Protein AF-0000000070951360 (afdb_homodimer)

Sequence (1016 aa):
MHAGASRQQRGGRSAARFPEEEKDAAFWRAGAQQRLRDARQRQPNTRRAKNLIMFLGDGMSIPTLAAARTYQGQLQGQPGEESQLFFETFPYAGLSKTYCVDAQVADSACSATAYLCGVKGNIATIGVTASVVESDCKASQDKSTHVTSMMHWAQEVGKATGIVTTTRVTHASPAGAYAHTADRDWESDRDVIKDKLNPNDCPDIAQQLITGETGKNFKVILGGGRREFIPEDDEDEEGVLGKRKDGRNLIEEWQKDKQARGAQHRYVWDLDGLRCVDFKDNEYLLGLFESSHMMYHLDALQAPYNETEPTLTDMVRAAITTLQRHSEGFVLFVEGGRIDQGHHETWAHKALDETVQLAEAVRAAADLTDEQDTLIVVTADHAHTMSINGYPDRGNDIFGIAGLADDGFPYSTLSYANGPGYRPEEDGHRHDLGEDNMADKDFEYPALAPRGSETHGGDDVAVLSRGPWAHLLTGVFEQNYIAHVMAYAACIGSGATACEDAGAARRHMHAGASRQQRGGRSAARFPEEEKDAAFWRAGAQQRLRDARQRQPNTRRAKNLIMFLGDGMSIPTLAAARTYQGQLQGQPGEESQLFFETFPYAGLSKTYCVDAQVADSACSATAYLCGVKGNIATIGVTASVVESDCKASQDKSTHVTSMMHWAQEVGKATGIVTTTRVTHASPAGAYAHTADRDWESDRDVIKDKLNPNDCPDIAQQLITGETGKNFKVILGGGRREFIPEDDEDEEGVLGKRKDGRNLIEEWQKDKQARGAQHRYVWDLDGLRCVDFKDNEYLLGLFESSHMMYHLDALQAPYNETEPTLTDMVRAAITTLQRHSEGFVLFVEGGRIDQGHHETWAHKALDETVQLAEAVRAAADLTDEQDTLIVVTADHAHTMSINGYPDRGNDIFGIAGLADDGFPYSTLSYANGPGYRPEEDGHRHDLGEDNMADKDFEYPALAPRGSETHGGDDVAVLSRGPWAHLLTGVFEQNYIAHVMAYAACIGSGATACEDAGAARRH

Solvent-accessible surface area (backbone atoms only — not comparable to full-atom values): 48026 Å² total; per-residue (Å²): 130,77,69,67,72,69,72,63,76,70,58,86,70,63,80,64,78,58,68,72,63,58,31,40,53,65,51,41,39,49,54,35,51,50,51,50,53,55,50,72,67,58,70,86,40,82,44,64,14,46,25,41,37,40,36,32,37,27,36,41,14,50,38,47,52,41,51,20,20,21,46,54,22,38,77,71,75,43,49,8,80,84,40,71,44,57,62,46,70,26,65,21,14,20,36,29,44,32,53,26,62,56,17,45,22,32,43,52,14,10,26,19,12,7,43,32,35,24,26,52,7,20,51,41,19,20,14,37,25,37,73,35,50,65,71,33,42,71,52,38,64,37,69,89,34,53,47,62,14,56,50,41,32,32,44,76,73,61,23,37,28,33,42,37,34,37,28,27,56,39,34,35,52,58,27,12,47,50,34,55,34,17,39,46,71,26,27,22,47,39,44,26,41,73,69,75,42,58,43,91,75,35,69,22,37,38,58,27,41,49,69,27,85,46,24,53,63,43,28,27,40,37,22,11,27,45,21,44,34,25,19,47,89,40,61,48,101,83,70,48,55,19,50,17,73,82,67,52,46,47,63,60,49,43,52,50,53,35,52,74,68,70,43,46,62,47,79,31,48,35,30,62,51,55,70,65,55,56,54,90,67,34,61,29,40,44,32,40,49,23,59,42,52,39,72,54,66,76,55,36,72,68,35,94,60,44,74,35,60,64,51,68,40,54,50,48,53,52,43,52,57,38,34,64,72,38,89,66,19,26,41,36,44,36,33,35,37,49,20,30,55,18,47,22,47,24,14,55,56,43,17,32,51,36,46,49,45,42,27,50,26,51,47,51,51,57,71,75,48,55,56,70,33,26,24,39,38,40,32,34,46,26,12,40,33,56,31,34,38,38,66,29,47,32,46,51,59,70,72,33,71,22,47,66,32,75,84,68,42,52,41,53,18,44,36,31,61,35,4,54,14,36,62,75,65,54,98,89,31,72,61,60,55,88,77,52,66,63,82,43,60,79,34,47,39,46,18,58,36,44,24,92,52,23,51,33,9,44,23,48,18,50,33,28,19,38,29,15,47,24,77,64,48,36,12,54,43,60,36,22,34,54,24,50,53,55,26,16,24,49,53,31,63,90,64,72,31,50,61,57,56,54,50,51,52,70,70,98,130,77,69,67,72,68,72,63,75,70,58,86,68,62,79,65,78,57,66,73,63,56,32,38,53,64,50,41,39,49,54,35,52,49,52,50,52,54,50,73,67,58,69,85,39,81,44,63,14,45,25,41,38,40,38,31,36,28,36,40,14,52,36,48,52,41,51,21,20,20,46,55,21,39,76,70,75,44,50,9,80,85,42,70,45,58,61,47,69,26,66,21,14,20,38,28,43,33,52,25,64,56,16,45,25,30,44,51,16,10,26,19,12,7,43,33,35,24,25,51,7,20,50,40,19,20,14,37,24,37,74,36,48,66,73,33,42,71,53,40,63,37,70,89,37,53,45,64,15,55,51,40,32,33,47,76,72,62,23,37,27,32,42,37,34,38,27,28,56,39,35,37,52,59,27,11,48,49,32,53,33,15,38,46,73,26,27,22,45,42,43,26,42,73,70,76,41,58,41,90,75,36,71,21,37,36,57,26,42,49,70,27,87,46,24,53,62,44,29,27,42,36,21,10,26,44,22,45,33,24,19,47,88,40,61,48,101,84,69,47,56,19,50,18,74,82,68,52,44,47,65,59,50,42,50,49,52,35,53,74,67,71,43,46,62,48,80,31,50,35,28,63,50,55,69,64,55,57,54,90,66,33,61,29,40,44,32,40,48,25,60,41,53,40,72,54,66,77,55,34,72,67,35,92,61,44,74,35,58,63,52,68,40,53,50,47,53,55,43,51,57,38,36,65,73,38,89,68,18,26,42,36,43,35,34,36,37,49,22,30,56,18,46,23,48,24,13,56,57,44,17,33,51,36,47,48,46,43,26,52,24,50,46,52,52,57,71,74,48,55,58,70,34,28,23,41,38,40,31,33,45,27,12,40,32,57,31,33,40,37,67,30,45,31,46,52,60,68,73,34,70,22,48,66,35,74,83,68,41,53,43,53,16,42,35,31,61,34,4,52,14,37,62,72,65,55,96,89,32,74,62,58,56,86,76,52,67,63,83,44,60,79,36,47,40,46,19,59,36,43,24,91,52,23,50,33,7,44,24,47,19,52,33,28,20,37,29,15,48,22,78,64,50,36,11,56,44,58,37,22,35,54,24,50,53,54,27,16,24,48,53,29,64,89,65,73,31,52,62,57,54,52,52,50,53,70,71,96

Nearest PDB structures (foldseek):
  1k7h-assembly1_B  TM=9.838E-01  e=6.215E-71  Pandalus borealis
  1shq-assembly1_A  TM=9.837E-01  e=3.343E-70  Pandalus borealis
  3mk0-assembly1_A  TM=9.545E-01  e=2.840E-62  Homo sapiens
  4kjg-assembly1_B  TM=9.455E-01  e=1.621E-62  Rattus norvegicus
  4kjd-assembly1_B  TM=9.256E-01  e=2.442E-50  Rattus norvegicus

InterPro domains:
  IPR001952 Alkaline phosphatase [PF00245] (49-492)
  IPR001952 Alkaline phosphatase [PR00113] (49-69)
  IPR001952 Alkaline phosphatase [PR00113] (105-120)
  IPR001952 Alkaline phosphatase [PR00113] (154-174)
  IPR001952 Alkaline phosphatase [PR00113] (217-227)
  IPR001952 Alkaline phosphatase [PR00113] (311-340)
  IPR001952 Alkaline phosphatase [PTHR11596] (19-500)
  IPR001952 Alkaline phosphatase [SM00098] (50-493)
  IPR001952 Alkaline phosphatase [cd16012] (50-491)
  IPR017850 Alkaline-phosphatase-like, core domain superfamily [G3DSA:3.40.720.10] (22-500)
  IPR017850 Alkaline-phosphatase-like, core domain superfamily [SSF53649] (20-496)
  IPR018299 Alkaline phosphatase, active site [PS00123] (105-113)

Organism: NCBI:txid2509291

Secondary structure (DSSP, 8-state):
-----------S-------GGGGSHHHHHHHHHHHHHHHHH-----S--SEEEEEEETT--HHHHHHHHHHHHHHTTS-STT---GGGGSSEEEEEE---SSBSS--HHHHHHHHHHSS---TT-BSB-TTSPTT-HHHHH-GGGB---HHHHHHHTT-EEEEEEEEETTSHHHHTTT--BS-TT-SSHHHHHHTT--TTTS--HHHHHHHSTTGGG-SEEEEE-GGGTSBTT-B-TTS-B--BSS---HHHHHHHHHHHTT--EEEE-SHHHHHT--TTT-SEEEEE-SSSSPPPHHHHTTSTTTTSS--HHHHHHHHHHHHTT-TT-EEEEEEETHHHHHHHTT-HHHHHHHHHHHHHHHHHHHHHS-TTTEEEEEE-SSEE--EEBS-PBTT--TTSEEEE-TTS-EEESEEEEEETTB---BTTB---GGGS-TT-TT----EEEE-SSPPEE-S-EEEEEESTTGGGS-EEEETTHHHHHHHHHHT-SSS--HHHHHHHHHH-/-----------S-------GGGGSHHHHHHHHHHHHHHHHH-----S--SEEEEEEETT--HHHHHHHHHHHHHHTTS-STT---GGGGSSEEEEEE---SSBSS--HHHHHHHHHHSS---TT-BSB-TTSPTT-HHHHH-GGGB---HHHHHHHTT-EEEEEEEEETTSHHHHTTT--BS-TT-SSHHHHHHTT--TTTS--HHHHHHHSTTGGG-SEEEEE-GGGTSBTT-B-TTS-B--BSS---HHHHHHHHHHHTT--EEEE-SHHHHHT--TTT-SEEEEE-SSSSPPPHHHHTTSTTTTSS--HHHHHHHHHHHHTT-TT-EEEEEEETHHHHHHHTT-HHHHHHHHHHHHHHHHHHHHHS-TTTEEEEEE-SSEE--EEBS-PBTT--TTSEEEE-TTS-EEESEEEEEETTB---BTTB---GGGS-TT-TT----EEEE-SSPPEE-S-EEEEEESTTGGGS-EEEETTHHHHHHHHHHT-SSS--HHHHHHHHHH-

Radius of gyration: 28.76 Å; Cα contacts (8 Å, |Δi|>4): 2759; chains: 2; bounding box: 80×90×66 Å

Structure (mmCIF, N/CA/C/O backbone):
data_AF-0000000070951360-model_v1
#
loop_
_entity.id
_entity.type
_entity.pdbx_description
1 polymer 'Alkaline phosphatase'
#
loop_
_atom_site.group_PDB
_atom_site.id
_atom_site.type_symbol
_atom_site.label_atom_id
_atom_site.label_alt_id
_atom_site.label_comp_id
_atom_site.label_asym_id
_atom_site.label_entity_id
_atom_site.label_seq_id
_atom_site.pdbx_PDB_ins_code
_atom_site.Cartn_x
_atom_site.Cartn_y
_atom_site.Cartn_z
_atom_site.occupancy
_atom_site.B_iso_or_equiv
_atom_site.auth_seq_id
_atom_site.auth_comp_id
_atom_site.auth_asym_id
_atom_site.auth_atom_id
_atom_site.pdbx_PDB_model_num
ATOM 1 N N . MET A 1 1 ? 18.453 -20.281 -14.93 1 20.91 1 MET A N 1
ATOM 2 C CA . MET A 1 1 ? 19.266 -20.625 -13.758 1 20.91 1 MET A CA 1
ATOM 3 C C . MET A 1 1 ? 18.703 -19.953 -12.508 1 20.91 1 MET A C 1
ATOM 5 O O . MET A 1 1 ? 18.766 -18.734 -12.359 1 20.91 1 MET A O 1
ATOM 9 N N . HIS A 1 2 ? 17.703 -20.422 -12.117 1 26.31 2 HIS A N 1
ATOM 10 C CA . HIS A 1 2 ? 17.109 -20.016 -10.844 1 26.31 2 HIS A CA 1
ATOM 11 C C . HIS A 1 2 ? 18.125 -20.109 -9.711 1 26.31 2 HIS A C 1
ATOM 13 O O . HIS A 1 2 ? 18.688 -21.172 -9.453 1 26.31 2 HIS A O 1
ATOM 19 N N . ALA A 1 3 ? 18.953 -19.047 -9.648 1 26.72 3 ALA A N 1
ATOM 20 C CA . ALA A 1 3 ? 19.844 -19.016 -8.5 1 26.72 3 ALA A CA 1
ATOM 21 C C . ALA A 1 3 ? 19.203 -19.656 -7.277 1 26.72 3 ALA A C 1
ATOM 23 O O . ALA A 1 3 ? 18.016 -19.422 -7.004 1 26.72 3 ALA A O 1
ATOM 24 N N . GLY A 1 4 ? 19.5 -20.859 -7.004 1 26.44 4 GLY A N 1
ATOM 25 C CA . GLY A 1 4 ? 19.328 -21.234 -5.609 1 26.44 4 GLY A CA 1
ATOM 26 C C . GLY A 1 4 ? 19.422 -20.047 -4.66 1 26.44 4 GLY A C 1
ATOM 27 O O . GLY A 1 4 ? 20.375 -19.266 -4.727 1 26.44 4 GLY A O 1
ATOM 28 N N . ALA A 1 5 ? 18.328 -19.453 -4.418 1 33.25 5 ALA A N 1
ATOM 29 C CA . ALA A 1 5 ? 18.438 -18.578 -3.248 1 33.25 5 ALA A CA 1
ATOM 30 C C . ALA A 1 5 ? 19.516 -19.094 -2.291 1 33.25 5 ALA A C 1
ATOM 32 O O . ALA A 1 5 ? 19.375 -20.188 -1.715 1 33.25 5 ALA A O 1
ATOM 33 N N . SER A 1 6 ? 20.891 -19.031 -2.668 1 29.11 6 SER A N 1
ATOM 34 C CA . SER A 1 6 ? 21.844 -19.266 -1.585 1 29.11 6 SER A CA 1
ATOM 35 C C . SER A 1 6 ? 21.219 -18.984 -0.225 1 29.11 6 SER A C 1
ATOM 37 O O . SER A 1 6 ? 20.641 -17.922 -0.008 1 29.11 6 SER A O 1
ATOM 39 N N . ARG A 1 7 ? 20.641 -20.062 0.331 1 35.19 7 ARG A N 1
ATOM 40 C CA . ARG A 1 7 ? 20.391 -19.953 1.764 1 35.19 7 ARG A CA 1
ATOM 41 C C . ARG A 1 7 ? 21.438 -19.062 2.434 1 35.19 7 ARG A C 1
ATOM 43 O O . ARG A 1 7 ? 22.594 -19.453 2.574 1 35.19 7 ARG A O 1
ATOM 50 N N . GLN A 1 8 ? 21.547 -17.766 2.076 1 35.72 8 GLN A N 1
ATOM 51 C CA . GLN A 1 8 ? 22.328 -16.984 3.029 1 35.72 8 GLN A CA 1
ATOM 52 C C . GLN A 1 8 ? 22.391 -17.672 4.387 1 35.72 8 GLN A C 1
ATOM 54 O O . GLN A 1 8 ? 21.406 -18.25 4.84 1 35.72 8 GLN A O 1
ATOM 59 N N . GLN A 1 9 ? 23.516 -18.172 4.707 1 30.98 9 GLN A N 1
ATOM 60 C CA . GLN A 1 9 ? 23.797 -18.672 6.051 1 30.98 9 GLN A CA 1
ATOM 61 C C . GLN A 1 9 ? 23 -17.891 7.098 1 30.98 9 GLN A C 1
ATOM 63 O O . GLN A 1 9 ? 23.281 -16.719 7.348 1 30.98 9 GLN A O 1
ATOM 68 N N . ARG A 1 10 ? 21.672 -18.188 7.031 1 37.53 10 ARG A N 1
ATOM 69 C CA . ARG A 1 10 ? 21.031 -17.672 8.242 1 37.53 10 ARG A CA 1
ATOM 70 C C . ARG A 1 10 ? 21.906 -17.922 9.469 1 37.53 10 ARG A C 1
ATOM 72 O O . ARG A 1 10 ? 22.375 -19.047 9.68 1 37.53 10 ARG A O 1
ATOM 79 N N . GLY A 1 11 ? 22.922 -16.969 9.844 1 32.97 11 GLY A N 1
ATOM 80 C CA . GLY A 1 11 ? 23.594 -17.172 11.117 1 32.97 11 GLY A CA 1
ATOM 81 C C . GLY A 1 11 ? 22.844 -18.125 12.039 1 32.97 11 GLY A C 1
ATOM 82 O O . GLY A 1 11 ? 21.703 -18.5 11.758 1 32.97 11 GLY A O 1
ATOM 83 N N . GLY A 1 12 ? 23.594 -18.719 13.047 1 33.56 12 GLY A N 1
ATOM 84 C CA . GLY A 1 12 ? 22.984 -19.484 14.109 1 33.56 12 GLY A CA 1
ATOM 85 C C . GLY A 1 12 ? 21.594 -19 14.492 1 33.56 12 GLY A C 1
ATOM 86 O O . GLY A 1 12 ? 21.453 -17.906 15.039 1 33.56 12 GLY A O 1
ATOM 87 N N . ARG A 1 13 ? 20.625 -19.344 13.641 1 39.53 13 ARG A N 1
ATOM 88 C CA . ARG A 1 13 ? 19.266 -19.016 14.031 1 39.53 13 ARG A CA 1
ATOM 89 C C . ARG A 1 13 ? 19.062 -19.203 15.531 1 39.53 13 ARG A C 1
ATOM 91 O O . ARG A 1 13 ? 19.172 -20.328 16.031 1 39.53 13 ARG A O 1
ATOM 98 N N . SER A 1 14 ? 19.484 -18.297 16.25 1 36.97 14 SER A N 1
ATOM 99 C CA . SER A 1 14 ? 18.781 -18.312 17.516 1 36.97 14 SER A CA 1
ATOM 100 C C . SER A 1 14 ? 17.297 -18.656 17.312 1 36.97 14 SER A C 1
ATOM 102 O O . SER A 1 14 ? 16.672 -18.156 16.375 1 36.97 14 SER A O 1
ATOM 104 N N . ALA A 1 15 ? 16.75 -19.797 17.484 1 44 15 ALA A N 1
ATOM 105 C CA . ALA A 1 15 ? 15.344 -20.188 17.469 1 44 15 ALA A CA 1
ATOM 106 C C . ALA A 1 15 ? 14.438 -18.984 17.703 1 44 15 ALA A C 1
ATOM 108 O O . ALA A 1 15 ? 14.422 -18.422 18.812 1 44 15 ALA A O 1
ATOM 109 N N . ALA A 1 16 ? 14.414 -18.031 16.734 1 53.88 16 ALA A N 1
ATOM 110 C CA . ALA A 1 16 ? 13.523 -16.875 16.844 1 53.88 16 ALA A CA 1
ATOM 111 C C . ALA A 1 16 ? 12.172 -17.281 17.422 1 53.88 16 ALA A C 1
ATOM 113 O O . ALA A 1 16 ? 11.586 -18.281 17 1 53.88 16 ALA A O 1
ATOM 114 N N . ARG A 1 17 ? 11.727 -16.844 18.516 1 74.69 17 ARG A N 1
ATOM 115 C CA . ARG A 1 17 ? 10.758 -17.078 19.578 1 74.69 17 ARG A CA 1
ATOM 116 C C . ARG A 1 17 ? 9.375 -16.578 19.188 1 74.69 17 ARG A C 1
ATOM 118 O O . ARG A 1 17 ? 9.008 -15.445 19.5 1 74.69 17 ARG A O 1
ATOM 125 N N . PHE A 1 18 ? 8.859 -17.062 17.938 1 87.69 18 PHE A N 1
ATOM 126 C CA . PHE A 1 18 ? 7.43 -16.797 17.844 1 87.69 18 PHE A CA 1
ATOM 127 C C . PHE A 1 18 ? 6.648 -17.656 18.812 1 87.69 18 PHE A C 1
ATOM 129 O O . PHE A 1 18 ? 7.156 -18.672 19.297 1 87.69 18 PHE A O 1
ATOM 136 N N . PRO A 1 19 ? 5.492 -17.25 19.172 1 91.38 19 PRO A N 1
ATOM 137 C CA . PRO A 1 19 ? 4.707 -17.969 20.172 1 91.38 19 PRO A CA 1
ATOM 138 C C . PRO A 1 19 ? 4.406 -19.406 19.75 1 91.38 19 PRO A C 1
ATOM 140 O O . PRO A 1 19 ? 4.039 -19.656 18.594 1 91.38 19 PRO A O 1
ATOM 143 N N . GLU A 1 20 ? 4.484 -20.328 20.656 1 94.25 20 GLU A N 1
ATOM 144 C CA . GLU A 1 20 ? 4.348 -21.75 20.406 1 94.25 20 GLU A CA 1
ATOM 145 C C . GLU A 1 20 ? 2.965 -22.094 19.859 1 94.25 20 GLU A C 1
ATOM 147 O O . GLU A 1 20 ? 2.818 -23.016 19.047 1 94.25 20 GLU A O 1
ATOM 152 N N . GLU A 1 21 ? 1.962 -21.344 20.266 1 96.25 21 GLU A N 1
ATOM 153 C CA . GLU A 1 21 ? 0.59 -21.609 19.844 1 96.25 21 GLU A CA 1
ATOM 154 C C . GLU A 1 21 ? 0.427 -21.422 18.344 1 96.25 21 GLU A C 1
ATOM 156 O O . GLU A 1 21 ? -0.468 -22 17.734 1 96.25 21 GLU A O 1
ATOM 161 N N . GLU A 1 22 ? 1.313 -20.672 17.766 1 97.44 22 GLU A N 1
ATOM 162 C CA . GLU A 1 22 ? 1.213 -20.375 16.344 1 97.44 22 GLU A CA 1
ATOM 163 C C . GLU A 1 22 ? 1.679 -21.562 15.492 1 97.44 22 GLU A C 1
ATOM 165 O O . GLU A 1 22 ? 1.482 -21.578 14.281 1 97.44 22 GLU A O 1
ATOM 170 N N . LYS A 1 23 ? 2.256 -22.609 16.094 1 97.44 23 LYS A N 1
ATOM 171 C CA . LYS A 1 23 ? 2.615 -23.828 15.383 1 97.44 23 LYS A CA 1
ATOM 172 C C . LYS A 1 23 ? 1.376 -24.656 15.031 1 97.44 23 LYS A C 1
ATOM 174 O O . LYS A 1 23 ? 1.426 -25.516 14.156 1 97.44 23 LYS A O 1
ATOM 179 N N . ASP A 1 24 ? 0.309 -24.391 15.766 1 97.31 24 ASP A N 1
ATOM 180 C CA . ASP A 1 24 ? -0.927 -25.156 15.617 1 97.31 24 ASP A CA 1
ATOM 181 C C . ASP A 1 24 ? -1.859 -24.5 14.602 1 97.31 24 ASP A C 1
ATOM 183 O O . ASP A 1 24 ? -2.131 -23.297 14.68 1 97.31 24 ASP A O 1
ATOM 187 N N . ALA A 1 25 ? -2.4 -25.312 13.688 1 98.44 25 ALA A N 1
ATOM 188 C CA . ALA A 1 25 ? -3.352 -24.828 12.688 1 98.44 25 ALA A CA 1
ATOM 189 C C . ALA A 1 25 ? -4.586 -24.234 13.359 1 98.44 25 ALA A C 1
ATOM 191 O O . ALA A 1 25 ? -5.172 -23.266 12.859 1 98.44 25 ALA A O 1
ATOM 192 N N . ALA A 1 26 ? -5 -24.781 14.516 1 98.31 26 ALA A N 1
ATOM 193 C CA . ALA A 1 26 ? -6.199 -24.344 15.227 1 98.31 26 ALA A CA 1
ATOM 194 C C . ALA A 1 26 ? -6.098 -22.875 15.633 1 98.31 26 ALA A C 1
ATOM 196 O O . ALA A 1 26 ? -7.098 -22.156 15.648 1 98.31 26 ALA A O 1
ATOM 197 N N . PHE A 1 27 ? -4.922 -22.422 16.031 1 98.25 27 PHE A N 1
ATOM 198 C CA . PHE A 1 27 ? -4.691 -21.031 16.406 1 98.25 27 PHE A CA 1
ATOM 199 C C . PHE A 1 27 ? -5.07 -20.094 15.273 1 98.25 27 PHE A C 1
ATOM 201 O O . PHE A 1 27 ? -5.812 -19.125 15.484 1 98.25 27 PHE A O 1
ATOM 208 N N . TRP A 1 28 ? -4.57 -20.312 14.102 1 98.62 28 TRP A N 1
ATOM 209 C CA . TRP A 1 28 ? -4.797 -19.469 12.93 1 98.62 28 TRP A CA 1
ATOM 210 C C . TRP A 1 28 ? -6.242 -19.578 12.453 1 98.62 28 TRP A C 1
ATOM 212 O O . TRP A 1 28 ? -6.844 -18.578 12.047 1 98.62 28 TRP A O 1
ATOM 222 N N . ARG A 1 29 ? -6.828 -20.812 12.461 1 98.69 29 ARG A N 1
ATOM 223 C CA . ARG A 1 29 ? -8.227 -20.984 12.086 1 98.69 29 ARG A CA 1
ATOM 224 C C . ARG A 1 29 ? -9.148 -20.203 13.016 1 98.69 29 ARG A C 1
ATOM 226 O O . ARG A 1 29 ? -10.094 -19.562 12.562 1 98.69 29 ARG A O 1
ATOM 233 N N . ALA A 1 30 ? -8.867 -20.281 14.32 1 98.56 30 ALA A N 1
ATOM 234 C CA . ALA A 1 30 ? -9.695 -19.594 15.305 1 98.56 30 ALA A CA 1
ATOM 235 C C . ALA A 1 30 ? -9.672 -18.078 15.078 1 98.56 30 ALA A C 1
ATOM 237 O O . ALA A 1 30 ? -10.719 -17.422 15.148 1 98.56 30 ALA A O 1
ATOM 238 N N . GLY A 1 31 ? -8.477 -17.531 14.883 1 98.44 31 GLY A N 1
ATOM 239 C CA . GLY A 1 31 ? -8.367 -16.109 14.625 1 98.44 31 GLY A CA 1
ATOM 240 C C . GLY A 1 31 ? -9.133 -15.656 13.391 1 98.44 31 GLY A C 1
ATOM 241 O O . GLY A 1 31 ? -9.844 -14.648 13.422 1 98.44 31 GLY A O 1
ATOM 242 N N . ALA A 1 32 ? -8.984 -16.375 12.289 1 98.69 32 ALA A N 1
ATOM 243 C CA . ALA A 1 32 ? -9.656 -16.047 11.039 1 98.69 32 ALA A CA 1
ATOM 244 C C . ALA A 1 32 ? -11.172 -16.172 11.18 1 98.69 32 ALA A C 1
ATOM 246 O O . ALA A 1 32 ? -11.922 -15.336 10.664 1 98.69 32 ALA A O 1
ATOM 247 N N . GLN A 1 33 ? -11.648 -17.219 11.859 1 98.56 33 GLN A N 1
ATOM 248 C CA . GLN A 1 33 ? -13.078 -17.453 12.039 1 98.56 33 GLN A CA 1
ATOM 249 C C . GLN A 1 33 ? -13.695 -16.375 12.93 1 98.56 33 GLN A C 1
ATOM 251 O O . GLN A 1 33 ? -14.852 -15.984 12.727 1 98.56 33 GLN A O 1
ATOM 256 N N . GLN A 1 34 ? -12.938 -15.961 13.93 1 98.31 34 GLN A N 1
ATOM 257 C CA . GLN A 1 34 ? -13.43 -14.867 14.766 1 98.31 34 GLN A CA 1
ATOM 258 C C . GLN A 1 34 ? -13.578 -13.586 13.953 1 98.31 34 GLN A C 1
ATOM 260 O O . GLN A 1 34 ? -14.594 -12.891 14.062 1 98.31 34 GLN A O 1
ATOM 265 N N . ARG A 1 35 ? -12.578 -13.25 13.164 1 98.19 35 ARG A N 1
ATOM 266 C CA . ARG A 1 35 ? -12.672 -12.07 12.312 1 98.19 35 ARG A CA 1
ATOM 267 C C . ARG A 1 35 ? -13.859 -12.172 11.359 1 98.19 35 ARG A C 1
ATOM 269 O O . ARG A 1 35 ? -14.57 -11.188 11.141 1 98.19 35 ARG A O 1
ATOM 276 N N . LEU A 1 36 ? -14.047 -13.344 10.773 1 98.44 36 LEU A N 1
ATOM 277 C CA . LEU A 1 36 ? -15.164 -13.578 9.867 1 98.44 36 LEU A CA 1
ATOM 278 C C . LEU A 1 36 ? -16.5 -13.344 10.57 1 98.44 36 LEU A C 1
ATOM 280 O O . LEU A 1 36 ? -17.391 -12.703 10.016 1 98.44 36 LEU A O 1
ATOM 284 N N . ARG A 1 37 ? -16.625 -13.859 11.781 1 97.56 37 ARG A N 1
ATOM 285 C CA . ARG A 1 37 ? -17.844 -13.68 12.562 1 97.56 37 ARG A CA 1
ATOM 286 C C . ARG A 1 37 ? -18.125 -12.203 12.82 1 97.56 37 ARG A C 1
ATOM 288 O O . ARG A 1 37 ? -19.25 -11.742 12.656 1 97.56 37 ARG A O 1
ATOM 295 N N . ASP A 1 38 ? -17.094 -11.492 13.211 1 97.12 38 ASP A N 1
ATOM 296 C CA . ASP A 1 38 ? -17.219 -10.062 13.477 1 97.12 38 ASP A CA 1
ATOM 297 C C . ASP A 1 38 ? -17.641 -9.312 12.211 1 97.12 38 ASP A C 1
ATOM 299 O O . ASP A 1 38 ? -18.5 -8.438 12.258 1 97.12 38 ASP A O 1
ATOM 303 N N . ALA A 1 39 ? -17 -9.641 11.109 1 97.12 39 ALA A N 1
ATOM 304 C CA . ALA A 1 39 ? -17.266 -8.961 9.844 1 97.12 39 ALA A CA 1
ATOM 305 C C . ALA A 1 39 ? -18.688 -9.227 9.375 1 97.12 39 ALA A C 1
ATOM 307 O O . ALA A 1 39 ? -19.359 -8.32 8.875 1 97.12 39 ALA A O 1
ATOM 308 N N . ARG A 1 40 ? -19.188 -10.445 9.5 1 94.44 40 ARG A N 1
ATOM 309 C CA . ARG A 1 40 ? -20.5 -10.82 8.992 1 94.44 40 ARG A CA 1
ATOM 310 C C . ARG A 1 40 ? -21.609 -10.172 9.82 1 94.44 40 ARG A C 1
ATOM 312 O O . ARG A 1 40 ? -22.734 -9.977 9.328 1 94.44 40 ARG A O 1
ATOM 319 N N . GLN A 1 41 ? -21.266 -9.875 11.031 1 94.38 41 GLN A N 1
ATOM 320 C CA . GLN A 1 41 ? -22.266 -9.305 11.93 1 94.38 41 GLN A CA 1
ATOM 321 C C . GLN A 1 41 ? -22.328 -7.789 11.781 1 94.38 41 GLN A C 1
ATOM 323 O O . GLN A 1 41 ? -23.297 -7.16 12.234 1 94.38 41 GLN A O 1
ATOM 328 N N . ARG A 1 42 ? -21.375 -7.238 11.156 1 94.12 42 ARG A N 1
ATOM 329 C CA . ARG A 1 42 ? -21.297 -5.785 11.062 1 94.12 42 ARG A CA 1
ATOM 330 C C . ARG A 1 42 ? -22.312 -5.258 10.055 1 94.12 42 ARG A C 1
ATOM 332 O O . ARG A 1 42 ? -22.422 -5.766 8.938 1 94.12 42 ARG A O 1
ATOM 339 N N . GLN A 1 43 ? -23.062 -4.266 10.516 1 94.19 43 GLN A N 1
ATOM 340 C CA . GLN A 1 43 ? -23.969 -3.541 9.633 1 94.19 43 GLN A CA 1
ATOM 341 C C . GLN A 1 43 ? -23.438 -2.15 9.312 1 94.19 43 GLN A C 1
ATOM 343 O O . GLN A 1 43 ? -22.859 -1.485 10.172 1 94.19 43 GLN A O 1
ATOM 348 N N . PRO A 1 44 ? -23.594 -1.792 8.047 1 95.25 44 PRO A N 1
ATOM 349 C CA . PRO A 1 44 ? -23.188 -0.421 7.73 1 95.25 44 PRO A CA 1
ATOM 350 C C . PRO A 1 44 ? -23.906 0.62 8.586 1 95.25 44 PRO A C 1
ATOM 352 O O . PRO A 1 44 ? -25.125 0.51 8.812 1 95.25 44 PRO A O 1
ATOM 355 N N . ASN A 1 45 ? -23.172 1.548 9.148 1 97.38 45 ASN A N 1
ATOM 356 C CA . ASN A 1 45 ? -23.734 2.684 9.859 1 97.38 45 ASN A CA 1
ATOM 357 C C . ASN A 1 45 ? -24.188 3.787 8.906 1 97.38 45 ASN A C 1
ATOM 359 O O . ASN A 1 45 ? -23.344 4.48 8.32 1 97.38 45 ASN A O 1
ATOM 363 N N . THR A 1 46 ? -25.484 3.973 8.758 1 96.94 46 THR A N 1
ATOM 364 C CA . THR A 1 46 ? -26 4.934 7.785 1 96.94 46 THR A CA 1
ATOM 365 C C . THR A 1 46 ? -26.578 6.156 8.492 1 96.94 46 THR A C 1
ATOM 367 O O . THR A 1 46 ? -27.438 6.852 7.934 1 96.94 46 THR A O 1
ATOM 370 N N . ARG A 1 47 ? -26.172 6.34 9.727 1 96.94 47 ARG A N 1
ATOM 371 C CA . ARG A 1 47 ? -26.594 7.535 10.453 1 96.94 47 ARG A CA 1
ATOM 372 C C . ARG A 1 47 ? -25.828 8.766 9.969 1 96.94 47 ARG A C 1
ATOM 374 O O . ARG A 1 47 ? -24.797 8.641 9.297 1 96.94 47 ARG A O 1
ATOM 381 N N . ARG A 1 48 ? -26.422 9.906 10.266 1 97.38 48 ARG A N 1
ATOM 382 C CA . ARG A 1 48 ? -25.703 11.148 9.992 1 97.38 48 ARG A CA 1
ATOM 383 C C . ARG A 1 48 ? -24.469 11.281 10.875 1 97.38 48 ARG A C 1
ATOM 385 O O . ARG A 1 48 ? -24.547 11.039 12.086 1 97.38 48 ARG A O 1
ATOM 392 N N . ALA A 1 49 ? -23.359 11.672 10.297 1 98.62 49 ALA A N 1
ATOM 393 C CA . ALA A 1 49 ? -22.172 11.992 11.086 1 98.62 49 ALA A CA 1
ATOM 394 C C . ALA A 1 49 ? -22.281 13.367 11.727 1 98.62 49 ALA A C 1
ATOM 396 O O . ALA A 1 49 ? -22.141 14.391 11.047 1 98.62 49 ALA A O 1
ATOM 397 N N . LYS A 1 50 ? -22.531 13.375 13.008 1 98.56 50 LYS A N 1
ATOM 398 C CA . LYS A 1 50 ? -22.516 14.641 13.734 1 98.56 50 LYS A CA 1
ATOM 399 C C . LYS A 1 50 ? -21.125 15.258 13.727 1 98.56 50 LYS A C 1
ATOM 401 O O . LYS A 1 50 ? -20.984 16.484 13.609 1 98.56 50 LYS A O 1
ATOM 406 N N . ASN A 1 51 ? -20.125 14.414 13.891 1 98.88 51 ASN A N 1
ATOM 407 C CA . ASN A 1 51 ? -18.734 14.82 13.945 1 98.88 51 ASN A CA 1
ATOM 408 C C . ASN A 1 51 ? -17.906 14.133 12.859 1 98.88 51 ASN A C 1
ATOM 410 O O . ASN A 1 51 ? -18.156 12.969 12.531 1 98.88 51 ASN A O 1
ATOM 414 N N . LEU A 1 52 ? -17 14.859 12.305 1 98.94 52 LEU A N 1
ATOM 415 C CA . LEU A 1 52 ? -15.953 14.32 11.438 1 98.94 52 LEU A CA 1
ATOM 416 C C . LEU A 1 52 ? -14.57 14.531 12.047 1 98.94 52 LEU A C 1
ATOM 418 O O . LEU A 1 52 ? -14.258 15.625 12.523 1 98.94 52 LEU A O 1
ATOM 422 N N . ILE A 1 53 ? -13.773 13.516 12.086 1 99 53 ILE A N 1
ATOM 423 C CA . ILE A 1 53 ? -12.359 13.656 12.406 1 99 53 ILE A CA 1
ATOM 424 C C . ILE A 1 53 ? -11.516 13.008 11.312 1 99 53 ILE A C 1
ATOM 426 O O . ILE A 1 53 ? -11.641 11.812 11.047 1 99 53 ILE A O 1
ATOM 430 N N . MET A 1 54 ? -10.711 13.742 10.656 1 98.94 54 MET A N 1
ATOM 431 C CA . MET A 1 54 ? -9.75 13.234 9.68 1 98.94 54 MET A CA 1
ATOM 432 C C . MET A 1 54 ? -8.336 13.258 10.25 1 98.94 54 MET A C 1
ATOM 434 O O . MET A 1 54 ? -7.82 14.32 10.602 1 98.94 54 MET A O 1
ATOM 438 N N . PHE A 1 55 ? -7.777 12.109 10.383 1 99 55 PHE A N 1
ATOM 439 C CA . PHE A 1 55 ? -6.379 11.969 10.758 1 99 55 PHE A CA 1
ATOM 440 C C . PHE A 1 55 ? -5.5 11.781 9.531 1 99 55 PHE A C 1
ATOM 442 O O . PHE A 1 55 ? -5.754 10.906 8.703 1 99 55 PHE A O 1
ATOM 449 N N . LEU A 1 56 ? -4.484 12.578 9.406 1 98.94 56 LEU A N 1
ATOM 450 C CA . LEU A 1 56 ? -3.52 12.508 8.312 1 98.94 56 LEU A CA 1
ATOM 451 C C . LEU A 1 56 ? -2.135 12.141 8.836 1 98.94 56 LEU A C 1
ATOM 453 O O . LEU A 1 56 ? -1.48 12.953 9.492 1 98.94 56 LEU A O 1
ATOM 457 N N . GLY A 1 57 ? -1.748 10.844 8.633 1 98.94 57 GLY A N 1
ATOM 458 C CA . GLY A 1 57 ? -0.329 10.555 8.75 1 98.94 57 GLY A CA 1
ATOM 459 C C . GLY A 1 57 ? 0.479 11.008 7.551 1 98.94 57 GLY A C 1
ATOM 460 O O . GLY A 1 57 ? 0.61 10.273 6.57 1 98.94 57 GLY A O 1
ATOM 461 N N . ASP A 1 58 ? 1.012 12.234 7.645 1 98.81 58 ASP A N 1
ATOM 462 C CA . ASP A 1 58 ? 1.729 12.805 6.508 1 98.81 58 ASP A CA 1
ATOM 463 C C . ASP A 1 58 ? 2.889 11.906 6.086 1 98.81 58 ASP A C 1
ATOM 465 O O . ASP A 1 58 ? 3.77 11.602 6.891 1 98.81 58 ASP A O 1
ATOM 469 N N . GLY A 1 59 ? 2.869 11.469 4.801 1 98.62 59 GLY A N 1
ATOM 470 C CA . GLY A 1 59 ? 3.934 10.633 4.273 1 98.62 59 GLY A CA 1
ATOM 471 C C . GLY A 1 59 ? 3.867 9.203 4.766 1 98.62 59 GLY A C 1
ATOM 472 O O . GLY A 1 59 ? 4.848 8.461 4.668 1 98.62 59 GLY A O 1
ATOM 473 N N . MET A 1 60 ? 2.777 8.758 5.316 1 98.62 60 MET A N 1
ATOM 474 C CA . MET A 1 60 ? 2.594 7.43 5.898 1 98.62 60 MET A CA 1
ATOM 475 C C . MET A 1 60 ? 2.287 6.398 4.816 1 98.62 60 MET A C 1
ATOM 477 O O . MET A 1 60 ? 1.13 6.023 4.621 1 98.62 60 MET A O 1
ATOM 481 N N . SER A 1 61 ? 3.328 5.883 4.191 1 97.94 61 SER A N 1
ATOM 482 C CA . SER A 1 61 ? 3.201 4.871 3.146 1 97.94 61 SER A CA 1
ATOM 483 C C . SER A 1 61 ? 2.805 3.521 3.73 1 97.94 61 SER A C 1
ATOM 485 O O . SER A 1 61 ? 2.895 3.312 4.941 1 97.94 61 SER A O 1
ATOM 487 N N . ILE A 1 62 ? 2.395 2.6 2.881 1 98.38 62 ILE A N 1
ATOM 488 C CA . ILE A 1 62 ? 2.012 1.264 3.322 1 98.38 62 ILE A CA 1
ATOM 489 C C . ILE A 1 62 ? 3.215 0.565 3.953 1 98.38 62 ILE A C 1
ATOM 491 O O . ILE A 1 62 ? 3.088 -0.079 5 1 98.38 62 ILE A O 1
ATOM 495 N N . PRO A 1 63 ? 4.461 0.711 3.404 1 98.31 63 PRO A N 1
ATOM 496 C CA . PRO A 1 63 ? 5.605 0.164 4.133 1 98.31 63 PRO A CA 1
ATOM 497 C C . PRO A 1 63 ? 5.793 0.807 5.508 1 98.31 63 PRO A C 1
ATOM 499 O O . PRO A 1 63 ? 6.227 0.141 6.449 1 98.31 63 PRO A O 1
ATOM 502 N N . THR A 1 64 ? 5.469 2.115 5.625 1 98.75 64 THR A N 1
ATOM 503 C CA . THR A 1 64 ? 5.551 2.783 6.918 1 98.75 64 THR A CA 1
ATOM 504 C C . THR A 1 64 ? 4.574 2.16 7.91 1 98.75 64 THR A C 1
ATOM 506 O O . THR A 1 64 ? 4.914 1.96 9.078 1 98.75 64 THR A O 1
ATOM 509 N N . LEU A 1 65 ? 3.352 1.82 7.434 1 98.69 65 LEU A N 1
ATOM 510 C CA . LEU A 1 65 ? 2.365 1.164 8.281 1 98.69 65 LEU A CA 1
ATOM 511 C C . LEU A 1 65 ? 2.904 -0.158 8.82 1 98.69 65 LEU A C 1
ATOM 513 O O . LEU A 1 65 ? 2.861 -0.405 10.031 1 98.69 65 LEU A O 1
ATOM 517 N N . ALA A 1 66 ? 3.424 -0.96 7.941 1 98.69 66 ALA A N 1
ATOM 518 C CA . ALA A 1 66 ? 3.926 -2.277 8.328 1 98.69 66 ALA A CA 1
ATOM 519 C C . ALA A 1 66 ? 5.113 -2.158 9.273 1 98.69 66 ALA A C 1
ATOM 521 O O . ALA A 1 66 ? 5.188 -2.873 10.281 1 98.69 66 ALA A O 1
ATOM 522 N N . ALA A 1 67 ? 6.027 -1.249 8.984 1 98.88 67 ALA A N 1
ATOM 523 C CA . ALA A 1 67 ? 7.207 -1.065 9.828 1 98.88 67 ALA A CA 1
ATOM 524 C C . ALA A 1 67 ? 6.824 -0.511 11.195 1 98.88 67 ALA A C 1
ATOM 526 O O . ALA A 1 67 ? 7.359 -0.944 12.219 1 98.88 67 ALA A O 1
ATOM 527 N N . ALA A 1 68 ? 5.891 0.438 11.211 1 98.94 68 ALA A N 1
ATOM 528 C CA . ALA A 1 68 ? 5.492 1.088 12.461 1 98.94 68 ALA A CA 1
ATOM 529 C C . ALA A 1 68 ? 4.77 0.111 13.375 1 98.94 68 ALA A C 1
ATOM 531 O O . ALA A 1 68 ? 4.977 0.122 14.594 1 98.94 68 ALA A O 1
ATOM 532 N N . ARG A 1 69 ? 3.848 -0.725 12.828 1 98.75 69 ARG A N 1
ATOM 533 C CA . ARG A 1 69 ? 3.182 -1.698 13.688 1 98.75 69 ARG A CA 1
ATOM 534 C C . ARG A 1 69 ? 4.18 -2.701 14.258 1 98.75 69 ARG A C 1
ATOM 536 O O . ARG A 1 69 ? 4.031 -3.158 15.391 1 98.75 69 ARG A O 1
ATOM 543 N N . THR A 1 70 ? 5.172 -3.127 13.383 1 98.75 70 THR A N 1
ATOM 544 C CA . THR A 1 70 ? 6.219 -4.02 13.867 1 98.75 70 THR A CA 1
ATOM 545 C C . THR A 1 70 ? 6.992 -3.379 15.016 1 98.75 70 THR A C 1
ATOM 547 O O . THR A 1 70 ? 7.203 -4.008 16.062 1 98.75 70 THR A O 1
ATOM 550 N N . TYR A 1 71 ? 7.383 -2.088 14.797 1 98.81 71 TYR A N 1
ATOM 551 C CA . TYR A 1 71 ? 8.07 -1.327 15.836 1 98.81 71 TYR A CA 1
ATOM 552 C C . TYR A 1 71 ? 7.242 -1.284 17.109 1 98.81 71 TYR A C 1
ATOM 554 O O . TYR A 1 71 ? 7.758 -1.56 18.203 1 98.81 71 TYR A O 1
ATOM 562 N N . GLN A 1 72 ? 5.957 -0.961 17 1 98.75 72 GLN A N 1
ATOM 563 C CA . GLN A 1 72 ? 5.055 -0.906 18.141 1 98.75 72 GLN A CA 1
ATOM 564 C C . GLN A 1 72 ? 5.059 -2.227 18.906 1 98.75 72 GLN A C 1
ATOM 566 O O . GLN A 1 72 ? 5.141 -2.238 20.141 1 98.75 72 GLN A O 1
ATOM 571 N N . GLY A 1 73 ? 4.898 -3.334 18.141 1 98.38 73 GLY A N 1
ATOM 572 C CA . GLY A 1 73 ? 4.934 -4.641 18.781 1 98.38 73 GLY A CA 1
ATOM 573 C C . GLY A 1 73 ? 6.25 -4.926 19.484 1 98.38 73 GLY A C 1
ATOM 574 O O . GLY A 1 73 ? 6.262 -5.488 20.578 1 98.38 73 GLY A O 1
ATOM 575 N N . GLN A 1 74 ? 7.316 -4.562 18.906 1 98.12 74 GLN A N 1
ATOM 576 C CA . GLN A 1 74 ? 8.641 -4.809 19.469 1 98.12 74 GLN A CA 1
ATOM 577 C C . GLN A 1 74 ? 8.859 -3.975 20.719 1 98.12 74 GLN A C 1
ATOM 579 O O . GLN A 1 74 ? 9.523 -4.422 21.656 1 98.12 74 GLN A O 1
ATOM 584 N N . LEU A 1 75 ? 8.312 -2.713 20.75 1 97.69 75 LEU A N 1
ATOM 585 C CA . LEU A 1 75 ? 8.344 -1.902 21.969 1 97.69 75 LEU A CA 1
ATOM 586 C C . LEU A 1 75 ? 7.68 -2.635 23.125 1 97.69 75 LEU A C 1
ATOM 588 O O . LEU A 1 75 ? 8 -2.379 24.297 1 97.69 75 LEU A O 1
ATOM 592 N N . GLN A 1 76 ? 6.809 -3.559 22.844 1 96.75 76 GLN A N 1
ATOM 593 C CA . GLN A 1 76 ? 6.062 -4.293 23.859 1 96.75 76 GLN A CA 1
ATOM 594 C C . GLN A 1 76 ? 6.695 -5.656 24.125 1 96.75 76 GLN A C 1
ATOM 596 O O . GLN A 1 76 ? 6.098 -6.5 24.797 1 96.75 76 GLN A O 1
ATOM 601 N N . GLY A 1 77 ? 7.793 -5.934 23.547 1 95.75 77 GLY A N 1
ATOM 602 C CA . GLY A 1 77 ? 8.523 -7.164 23.812 1 95.75 77 GLY A CA 1
ATOM 603 C C . GLY A 1 77 ? 8.047 -8.328 22.953 1 95.75 77 GLY A C 1
ATOM 604 O O . GLY A 1 77 ? 8.359 -9.484 23.25 1 95.75 77 GLY A O 1
ATOM 605 N N . GLN A 1 78 ? 7.266 -8.07 21.938 1 96.06 78 GLN A N 1
ATOM 606 C CA . GLN A 1 78 ? 6.773 -9.094 21.016 1 96.06 78 GLN A CA 1
ATOM 607 C C . GLN A 1 78 ? 7.594 -9.117 19.734 1 96.06 78 GLN A C 1
ATOM 609 O O . GLN A 1 78 ? 8.383 -8.203 19.469 1 96.06 78 GLN A O 1
ATOM 614 N N . PRO A 1 79 ? 7.496 -10.141 18.844 1 96 79 PRO A N 1
ATOM 615 C CA . PRO A 1 79 ? 8.18 -10.133 17.547 1 96 79 PRO A CA 1
ATOM 616 C C . PRO A 1 79 ? 7.836 -8.898 16.703 1 96 79 PRO A C 1
ATOM 618 O O . PRO A 1 79 ? 8.711 -8.344 16.031 1 96 79 PRO A O 1
ATOM 621 N N . GLY A 1 80 ? 6.527 -8.477 16.719 1 97.38 80 GLY A N 1
ATOM 622 C CA . GLY A 1 80 ? 6.152 -7.18 16.188 1 97.38 80 GLY A CA 1
ATOM 623 C C . GLY A 1 80 ? 5.25 -7.281 14.969 1 97.38 80 GLY A C 1
ATOM 624 O O . GLY A 1 80 ? 4.293 -6.516 14.836 1 97.38 80 GLY A O 1
ATOM 625 N N . GLU A 1 81 ? 5.465 -8.234 14.016 1 97.31 81 GLU A N 1
ATOM 626 C CA . GLU A 1 81 ? 4.762 -8.328 12.742 1 97.31 81 GLU A CA 1
ATOM 627 C C . GLU A 1 81 ? 3.266 -8.547 12.953 1 97.31 81 GLU A C 1
ATOM 629 O O . GLU A 1 81 ? 2.447 -8.086 12.156 1 97.31 81 GLU A O 1
ATOM 634 N N . GLU A 1 82 ? 2.84 -9.156 14.07 1 96.81 82 GLU A N 1
ATOM 635 C CA . GLU A 1 82 ? 1.452 -9.5 14.367 1 96.81 82 GLU A CA 1
ATOM 636 C C . GLU A 1 82 ? 0.707 -8.312 14.969 1 96.81 82 GLU A C 1
ATOM 638 O O . GLU A 1 82 ? -0.52 -8.336 15.086 1 96.81 82 GLU A O 1
ATOM 643 N N . SER A 1 83 ? 1.466 -7.266 15.336 1 97.38 83 SER A N 1
ATOM 644 C CA . SER A 1 83 ? 0.87 -6.109 16 1 97.38 83 SER A CA 1
ATOM 645 C C . SER A 1 83 ? -0.061 -5.355 15.055 1 97.38 83 SER A C 1
ATOM 647 O O . SER A 1 83 ? -0.087 -5.621 13.852 1 97.38 83 SER A O 1
ATOM 649 N N . GLN A 1 84 ? -0.889 -4.52 15.617 1 97.88 84 GLN A N 1
ATOM 650 C CA . GLN A 1 84 ? -1.799 -3.656 14.875 1 97.88 84 GLN A CA 1
ATOM 651 C C . GLN A 1 84 ? -1.809 -2.24 15.445 1 97.88 84 GLN A C 1
ATOM 653 O O . GLN A 1 84 ? -1.976 -2.053 16.656 1 97.88 84 GLN A O 1
ATOM 658 N N . LEU A 1 85 ? -1.543 -1.263 14.594 1 98.88 85 LEU A N 1
ATOM 659 C CA . LEU A 1 85 ? -1.872 0.101 14.992 1 98.88 85 LEU A CA 1
ATOM 660 C C . LEU A 1 85 ? -3.371 0.251 15.234 1 98.88 85 LEU A C 1
ATOM 662 O O . LEU A 1 85 ? -4.18 -0.367 14.531 1 98.88 85 LEU A O 1
ATOM 666 N N . PHE A 1 86 ? -3.797 1.086 16.156 1 98.81 86 PHE A N 1
ATOM 667 C CA . PHE A 1 86 ? -5.195 1.154 16.562 1 98.81 86 PHE A CA 1
ATOM 668 C C . PHE A 1 86 ? -6.102 1.354 15.352 1 98.81 86 PHE A C 1
ATOM 670 O O . PHE A 1 86 ? -7.156 0.724 15.25 1 98.81 86 PHE A O 1
ATOM 677 N N . PHE A 1 87 ? -5.645 2.186 14.422 1 98.81 87 PHE A N 1
ATOM 678 C CA . PHE A 1 87 ? -6.527 2.5 13.305 1 98.81 87 PHE A CA 1
ATOM 679 C C . PHE A 1 87 ? -6.539 1.365 12.289 1 98.81 87 PHE A C 1
ATOM 681 O O . PHE A 1 87 ? -7.383 1.341 11.383 1 98.81 87 PHE A O 1
ATOM 688 N N . GLU A 1 88 ? -5.68 0.358 12.406 1 98.69 88 GLU A N 1
ATOM 689 C CA . GLU A 1 88 ? -5.742 -0.825 11.547 1 98.69 88 GLU A CA 1
ATOM 690 C C . GLU A 1 88 ? -6.871 -1.757 11.984 1 98.69 88 GLU A C 1
ATOM 692 O O . GLU A 1 88 ? -7.195 -2.715 11.273 1 98.69 88 GLU A O 1
ATOM 697 N N . THR A 1 89 ? -7.48 -1.493 13.141 1 98.5 89 THR A N 1
ATOM 698 C CA . THR A 1 89 ? -8.633 -2.273 13.586 1 98.5 89 THR A CA 1
ATOM 699 C C . THR A 1 89 ? -9.914 -1.754 12.945 1 98.5 89 THR A C 1
ATOM 701 O O . THR A 1 89 ? -10.984 -2.342 13.125 1 98.5 89 THR A O 1
ATOM 704 N N . PHE A 1 90 ? -9.852 -0.595 12.258 1 98.81 90 PHE A N 1
ATOM 705 C CA . PHE A 1 90 ? -11.039 -0.052 11.609 1 98.81 90 PHE A CA 1
ATOM 706 C C . PHE A 1 90 ? -11.594 -1.033 10.578 1 98.81 90 PHE A C 1
ATOM 708 O O . PHE A 1 90 ? -10.828 -1.736 9.914 1 98.81 90 PHE A O 1
ATOM 715 N N . PRO A 1 91 ? -12.922 -1.062 10.43 1 98.31 91 PRO A N 1
ATOM 716 C CA . PRO A 1 91 ? -13.547 -2.127 9.633 1 98.31 91 PRO A CA 1
ATOM 717 C C . PRO A 1 91 ? -13.375 -1.923 8.133 1 98.31 91 PRO A C 1
ATOM 719 O O . PRO A 1 91 ? -13.469 -2.881 7.359 1 98.31 91 PRO A O 1
ATOM 722 N N . TYR A 1 92 ? -13.133 -0.688 7.695 1 98.56 92 TYR A N 1
ATOM 723 C CA . TYR A 1 92 ? -13.109 -0.442 6.258 1 98.56 92 TYR A CA 1
ATOM 724 C C . TYR A 1 92 ? -11.758 0.114 5.82 1 98.56 92 TYR A C 1
ATOM 726 O O . TYR A 1 92 ? -11.117 0.861 6.562 1 98.56 92 TYR A O 1
ATOM 734 N N . ALA A 1 93 ? -11.359 -0.297 4.648 1 98.75 93 ALA A N 1
ATOM 735 C CA . ALA A 1 93 ? -10.117 0.175 4.031 1 98.75 93 ALA A CA 1
ATOM 736 C C . ALA A 1 93 ? -10.328 0.494 2.557 1 98.75 93 ALA A C 1
ATOM 738 O O . ALA A 1 93 ? -11.203 -0.083 1.908 1 98.75 93 ALA A O 1
ATOM 739 N N . GLY A 1 94 ? -9.641 1.394 2.004 1 98.75 94 GLY A N 1
ATOM 740 C CA . GLY A 1 94 ? -9.5 1.733 0.598 1 98.75 94 GLY A CA 1
ATOM 741 C C . GLY A 1 94 ? -8.102 2.188 0.228 1 98.75 94 GLY A C 1
ATOM 742 O O . GLY A 1 94 ? -7.215 2.248 1.085 1 98.75 94 GLY A O 1
ATOM 743 N N . LEU A 1 95 ? -7.855 2.377 -1.031 1 98.88 95 LEU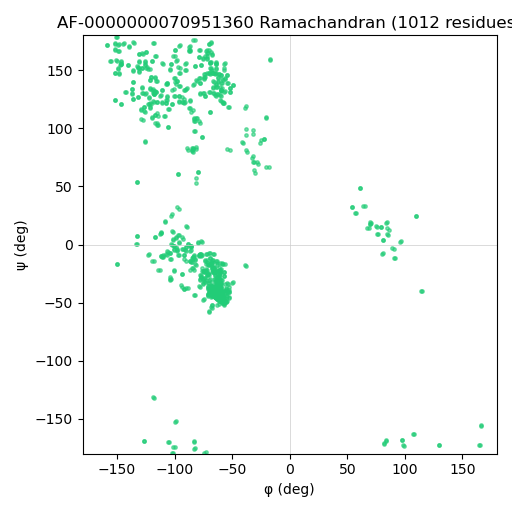 A N 1
ATOM 744 C CA . LEU A 1 95 ? -6.602 2.904 -1.555 1 98.88 95 LEU A CA 1
ATOM 745 C C . LEU A 1 95 ? -6.832 4.207 -2.314 1 98.88 95 LEU A C 1
ATOM 747 O O . LEU A 1 95 ? -7.754 4.297 -3.127 1 98.88 95 LEU A O 1
ATOM 751 N N . SER A 1 96 ? -6.012 5.152 -2 1 98.81 96 SER A N 1
ATOM 752 C CA . SER A 1 96 ? -6.164 6.484 -2.574 1 98.81 96 SER A CA 1
ATOM 753 C C . SER A 1 96 ? -5.02 6.809 -3.529 1 98.81 96 SER A C 1
ATOM 755 O O . SER A 1 96 ? -3.848 6.672 -3.172 1 98.81 96 SER A O 1
ATOM 757 N N . LYS A 1 97 ? -5.359 7.242 -4.758 1 98.56 97 LYS A N 1
ATOM 758 C CA . LYS A 1 97 ? -4.387 7.746 -5.719 1 98.56 97 LYS A CA 1
ATOM 759 C C . LYS A 1 97 ? -3.973 9.18 -5.383 1 98.56 97 LYS A C 1
ATOM 761 O O . LYS A 1 97 ? -4.824 10.062 -5.266 1 98.56 97 LYS A O 1
ATOM 766 N N . THR A 1 98 ? -2.668 9.445 -5.344 1 98.12 98 THR A N 1
ATOM 767 C CA . THR A 1 98 ? -2.246 10.664 -4.672 1 98.12 98 THR A CA 1
ATOM 768 C C . THR A 1 98 ? -1.72 11.68 -5.68 1 98.12 98 THR A C 1
ATOM 770 O O . THR A 1 98 ? -1.522 12.852 -5.344 1 98.12 98 THR A O 1
ATOM 773 N N . TYR A 1 99 ? -1.483 11.406 -7.012 1 98.25 99 TYR A N 1
ATOM 774 C CA . TYR A 1 99 ? -0.845 12.289 -7.977 1 98.25 99 TYR A CA 1
ATOM 775 C C . TYR A 1 99 ? -1.591 13.617 -8.078 1 98.25 99 TYR A C 1
ATOM 777 O O . TYR A 1 99 ? -2.779 13.695 -7.75 1 98.25 99 TYR A O 1
ATOM 785 N N . CYS A 1 100 ? -0.867 14.719 -8.406 1 98.5 100 CYS A N 1
ATOM 786 C CA . CYS A 1 100 ? -1.452 16.031 -8.68 1 98.5 100 CYS A CA 1
ATOM 787 C C . CYS A 1 100 ? -1.854 16.141 -10.148 1 98.5 100 CYS A C 1
ATOM 789 O O . CYS A 1 100 ? -1.549 15.266 -10.953 1 98.5 100 CYS A O 1
ATOM 791 N N . VAL A 1 101 ? -2.562 17.219 -10.406 1 98.56 101 VAL A N 1
ATOM 792 C CA . VAL A 1 101 ? -2.979 17.422 -11.789 1 98.56 101 VAL A CA 1
ATOM 793 C C . VAL A 1 101 ? -1.75 17.531 -12.695 1 98.56 101 VAL A C 1
ATOM 795 O O . VAL A 1 101 ? -1.756 17.016 -13.82 1 98.56 101 VAL A O 1
ATOM 798 N N . ASP A 1 102 ? -0.645 18.109 -12.172 1 98.12 102 ASP A N 1
ATOM 799 C CA . ASP A 1 102 ? 0.502 18.359 -13.039 1 98.12 102 ASP A CA 1
ATOM 800 C C . ASP A 1 102 ? 1.726 17.562 -12.578 1 98.12 102 ASP A C 1
ATOM 802 O O . ASP A 1 102 ? 2.842 17.812 -13.031 1 98.12 102 ASP A O 1
ATOM 806 N N . ALA A 1 103 ? 1.576 16.703 -11.602 1 98.19 103 ALA A N 1
ATOM 807 C CA . ALA A 1 103 ? 2.744 16 -11.078 1 98.19 103 ALA A CA 1
ATOM 808 C C . ALA A 1 103 ? 2.451 14.516 -10.875 1 98.19 103 ALA A C 1
ATOM 810 O O . ALA A 1 103 ? 1.371 14.148 -10.414 1 98.19 103 ALA A O 1
ATOM 811 N N . GLN A 1 104 ? 3.402 13.648 -11.203 1 98.06 104 GLN A N 1
ATOM 812 C CA . GLN A 1 104 ? 3.305 12.195 -11.062 1 98.06 104 GLN A CA 1
ATOM 813 C C . GLN A 1 104 ? 3.355 11.781 -9.594 1 98.06 104 GLN A C 1
ATOM 815 O O . GLN A 1 104 ? 2.705 10.812 -9.195 1 98.06 104 GLN A O 1
ATOM 820 N N . VAL A 1 105 ? 4.152 12.492 -8.812 1 98.38 105 VAL A N 1
ATOM 821 C CA . VAL A 1 105 ? 4.27 12.305 -7.367 1 98.38 105 VAL A CA 1
ATOM 822 C C . VAL A 1 105 ? 3.828 13.578 -6.645 1 98.38 105 VAL A C 1
ATOM 824 O O . VAL A 1 105 ? 4.285 14.672 -6.973 1 98.38 105 VAL A O 1
ATOM 827 N N . ALA A 1 106 ? 2.979 13.414 -5.727 1 98.38 106 ALA A N 1
ATOM 828 C CA . ALA A 1 106 ? 2.334 14.555 -5.082 1 98.38 106 ALA A CA 1
ATOM 829 C C . ALA A 1 106 ? 3.223 15.141 -3.992 1 98.38 106 ALA A C 1
ATOM 831 O O . ALA A 1 106 ? 4.078 14.453 -3.438 1 98.38 106 ALA A O 1
ATOM 832 N N . ASP A 1 107 ? 3.027 16.453 -3.734 1 98.38 107 ASP A N 1
ATOM 833 C CA . ASP A 1 107 ? 3.467 17.047 -2.477 1 98.38 107 ASP A CA 1
ATOM 834 C C . ASP A 1 107 ? 2.295 17.219 -1.516 1 98.38 107 ASP A C 1
ATOM 836 O O . ASP A 1 107 ? 1.171 16.812 -1.813 1 98.38 107 ASP A O 1
ATOM 840 N N . SER A 1 108 ? 2.531 17.75 -0.364 1 98.81 108 SER A N 1
ATOM 841 C CA . SER A 1 108 ? 1.496 17.875 0.656 1 98.81 108 SER A CA 1
ATOM 842 C C . SER A 1 108 ? 0.471 18.938 0.274 1 98.81 108 SER A C 1
ATOM 844 O O . SER A 1 108 ? -0.683 18.891 0.704 1 98.81 108 SER A O 1
ATOM 846 N N . ALA A 1 109 ? 0.869 19.953 -0.551 1 98.88 109 ALA A N 1
ATOM 847 C CA . ALA A 1 109 ? 0.003 21.078 -0.886 1 98.88 109 ALA A CA 1
ATOM 848 C C . ALA A 1 109 ? -1.141 20.641 -1.796 1 98.88 109 ALA A C 1
ATOM 850 O O . ALA A 1 109 ? -2.312 20.766 -1.435 1 98.88 109 ALA A O 1
ATOM 851 N N . CYS A 1 110 ? -0.817 20.062 -2.973 1 98.81 110 CYS A N 1
ATOM 852 C CA . CYS A 1 110 ? -1.871 19.625 -3.887 1 98.81 110 CYS A CA 1
ATOM 853 C C . CYS A 1 110 ? -2.717 18.516 -3.266 1 98.81 110 CYS A C 1
ATOM 855 O O . CYS A 1 110 ? -3.926 18.453 -3.49 1 98.81 110 CYS A O 1
ATOM 857 N N . SER A 1 111 ? -2.098 17.672 -2.457 1 98.88 111 SER A N 1
ATOM 858 C CA . SER A 1 111 ? -2.844 16.609 -1.785 1 98.88 111 SER A CA 1
ATOM 859 C C . SER A 1 111 ? -3.844 17.188 -0.79 1 98.88 111 SER A C 1
ATOM 861 O O . SER A 1 111 ? -4.957 16.672 -0.652 1 98.88 111 SER A O 1
ATOM 863 N N . ALA A 1 112 ? -3.449 18.219 -0.048 1 98.94 112 ALA A N 1
ATOM 864 C CA . ALA A 1 112 ? -4.352 18.859 0.913 1 98.94 112 ALA A CA 1
ATOM 865 C C . ALA A 1 112 ? -5.594 19.406 0.218 1 98.94 112 ALA A C 1
ATOM 867 O O . ALA A 1 112 ? -6.707 19.297 0.736 1 98.94 112 ALA A O 1
ATOM 868 N N . THR A 1 113 ? -5.387 20 -0.92 1 98.94 113 THR A N 1
ATOM 869 C CA . THR A 1 113 ? -6.516 20.5 -1.695 1 98.94 113 THR A CA 1
ATOM 870 C C . THR A 1 113 ? -7.449 19.359 -2.088 1 98.94 113 THR A C 1
ATOM 872 O O . THR A 1 113 ? -8.672 19.516 -2.047 1 98.94 113 THR A O 1
ATOM 875 N N . ALA A 1 114 ? -6.855 18.234 -2.428 1 98.94 114 ALA A N 1
ATOM 876 C CA . ALA A 1 114 ? -7.645 17.094 -2.879 1 98.94 114 ALA A CA 1
ATOM 877 C C . ALA A 1 114 ? -8.484 16.516 -1.743 1 98.94 114 ALA A C 1
ATOM 879 O O . ALA A 1 114 ? -9.719 16.469 -1.844 1 98.94 114 ALA A O 1
ATOM 880 N N . TYR A 1 115 ? -7.902 16.172 -0.62 1 98.88 115 TYR A N 1
ATOM 881 C CA . TYR A 1 115 ? -8.648 15.422 0.391 1 98.88 115 TYR A CA 1
ATOM 882 C C . TYR A 1 115 ? -9.43 16.359 1.298 1 98.88 115 TYR A C 1
ATOM 884 O O . TYR A 1 115 ? -10.328 15.93 2.023 1 98.88 115 TYR A O 1
ATOM 892 N N . LEU A 1 116 ? -9.148 17.672 1.314 1 98.94 116 LEU A N 1
ATOM 893 C CA . LEU A 1 116 ? -9.891 18.578 2.188 1 98.94 116 LEU A CA 1
ATOM 894 C C . LEU A 1 116 ? -10.914 19.391 1.392 1 98.94 116 LEU A C 1
ATOM 896 O O . LEU A 1 116 ? -11.938 19.812 1.934 1 98.94 116 LEU A O 1
ATOM 900 N N . CYS A 1 117 ? -10.625 19.688 0.083 1 98.88 117 CYS A N 1
ATOM 901 C CA . CYS A 1 117 ? -11.484 20.578 -0.686 1 98.88 117 CYS A CA 1
ATOM 902 C C . CYS A 1 117 ? -12.234 19.812 -1.769 1 98.88 117 CYS A C 1
ATOM 904 O O . CYS A 1 117 ? -13.125 20.359 -2.42 1 98.88 117 CYS A O 1
ATOM 906 N N . GLY A 1 118 ? -11.891 18.547 -2.041 1 98.88 118 GLY A N 1
ATOM 907 C CA . GLY A 1 118 ? -12.625 17.688 -2.965 1 98.88 118 GLY A CA 1
ATOM 908 C C . GLY A 1 118 ? -12.297 17.969 -4.418 1 98.88 118 GLY A C 1
ATOM 909 O O . GLY A 1 118 ? -13.047 17.578 -5.316 1 98.88 118 GLY A O 1
ATOM 910 N N . VAL A 1 119 ? -11.18 18.703 -4.629 1 98.81 119 VAL A N 1
ATOM 911 C CA . VAL A 1 119 ? -10.727 19.062 -5.965 1 98.81 119 VAL A CA 1
ATOM 912 C C . VAL A 1 119 ? -9.211 18.875 -6.066 1 98.81 119 VAL A C 1
ATOM 914 O O . VAL A 1 119 ? -8.469 19.25 -5.156 1 98.81 119 VAL A O 1
ATOM 917 N N . LYS A 1 120 ? -8.734 18.234 -7.152 1 98.81 120 LYS A N 1
ATOM 918 C CA . LYS A 1 120 ? -7.293 18.109 -7.324 1 98.81 120 LYS A CA 1
ATOM 919 C C . LYS A 1 120 ? -6.688 19.375 -7.898 1 98.81 120 LYS A C 1
ATOM 921 O O . LYS A 1 120 ? -7.305 20.047 -8.734 1 98.81 120 LYS A O 1
ATOM 926 N N . GLY A 1 121 ? -5.578 19.75 -7.461 1 98.69 121 GLY A N 1
ATOM 927 C CA . GLY A 1 121 ? -4.848 20.922 -7.914 1 98.69 121 GLY A CA 1
ATOM 928 C C . GLY A 1 121 ? -3.426 20.625 -8.336 1 98.69 121 GLY A C 1
ATOM 929 O O . GLY A 1 121 ? -3.074 19.453 -8.555 1 98.69 121 GLY A O 1
ATOM 930 N N . ASN A 1 122 ? -2.646 21.703 -8.547 1 98.75 122 ASN A N 1
ATOM 931 C CA . ASN A 1 122 ? -1.26 21.562 -8.977 1 98.75 122 ASN A CA 1
ATOM 932 C C . ASN A 1 122 ? -0.308 21.484 -7.789 1 98.75 122 ASN A C 1
ATOM 934 O O . ASN A 1 122 ? -0.624 21.984 -6.703 1 98.75 122 ASN A O 1
ATOM 938 N N . ILE A 1 123 ? 0.842 20.891 -8.023 1 98.56 123 ILE A N 1
ATOM 939 C CA . ILE A 1 123 ? 1.886 20.812 -7.012 1 98.56 123 ILE A CA 1
ATOM 940 C C . ILE A 1 123 ? 2.207 22.219 -6.488 1 98.56 123 ILE A C 1
ATOM 942 O O . ILE A 1 123 ? 2.119 23.188 -7.227 1 98.56 123 ILE A O 1
ATOM 946 N N . ALA A 1 124 ? 2.418 22.375 -5.195 1 98.69 124 ALA A N 1
ATOM 947 C CA . ALA A 1 124 ? 2.863 23.578 -4.484 1 98.69 124 ALA A CA 1
ATOM 948 C C . ALA A 1 124 ? 1.704 24.531 -4.254 1 98.69 124 ALA A C 1
ATOM 950 O O . ALA A 1 124 ? 1.843 25.516 -3.518 1 98.69 124 ALA A O 1
ATOM 951 N N . THR A 1 125 ? 0.521 24.312 -4.812 1 98.88 125 THR A N 1
ATOM 952 C CA . THR A 1 125 ? -0.61 25.219 -4.637 1 98.88 125 THR A CA 1
ATOM 953 C C . THR A 1 125 ? -1.604 24.641 -3.629 1 98.88 125 THR A C 1
ATOM 955 O O . THR A 1 125 ? -1.644 23.438 -3.402 1 98.88 125 THR A O 1
ATOM 958 N N . ILE A 1 126 ? -2.389 25.484 -2.986 1 98.88 126 ILE A N 1
ATOM 959 C CA . ILE A 1 126 ? -3.332 25.078 -1.957 1 98.88 126 ILE A CA 1
ATOM 960 C C . ILE A 1 126 ? -4.66 25.812 -2.143 1 98.88 126 ILE A C 1
ATOM 962 O O . ILE A 1 126 ? -4.684 27.031 -2.305 1 98.88 126 ILE A O 1
ATOM 966 N N . GLY A 1 127 ? -5.75 25.062 -2.152 1 98.88 127 GLY A N 1
ATOM 967 C CA . GLY A 1 127 ? -7.082 25.656 -2.119 1 98.88 127 GLY A CA 1
ATOM 968 C C . GLY A 1 127 ? -7.453 26.359 -3.408 1 98.88 127 GLY A C 1
ATOM 969 O O . GLY A 1 127 ? -8.266 27.281 -3.4 1 98.88 127 GLY A O 1
ATOM 970 N N . VAL A 1 128 ? -6.816 26.094 -4.473 1 98.94 128 VAL A N 1
ATOM 971 C CA . VAL A 1 128 ? -7.098 26.672 -5.777 1 98.94 128 VAL A CA 1
ATOM 972 C C . VAL A 1 128 ? -7.18 25.578 -6.836 1 98.94 128 VAL A C 1
ATOM 974 O O . VAL A 1 128 ? -6.691 24.469 -6.625 1 98.94 128 VAL A O 1
ATOM 977 N N . THR A 1 129 ? -7.867 25.859 -7.949 1 98.81 129 THR A N 1
ATOM 978 C CA . THR A 1 129 ? -7.98 24.922 -9.055 1 98.81 129 THR A CA 1
ATOM 979 C C . THR A 1 129 ? -6.645 24.766 -9.773 1 98.81 129 THR A C 1
ATOM 981 O O . THR A 1 129 ? -5.699 25.516 -9.508 1 98.81 129 THR A O 1
ATOM 984 N N . ALA A 1 130 ? -6.602 23.828 -10.703 1 98.62 130 ALA A N 1
ATOM 985 C CA . ALA A 1 130 ? -5.375 23.547 -11.438 1 98.62 130 ALA A CA 1
ATOM 986 C C . ALA A 1 130 ? -5.113 24.609 -12.508 1 98.62 130 ALA A C 1
ATOM 988 O O . ALA A 1 130 ? -4.125 24.531 -13.234 1 98.62 130 ALA A O 1
ATOM 989 N N . SER A 1 131 ? -5.918 25.625 -12.609 1 98.12 131 SER A N 1
ATOM 990 C CA . SER A 1 131 ? -5.629 26.766 -13.469 1 98.12 131 SER A CA 1
ATOM 991 C C . SER A 1 131 ? -4.535 27.641 -12.875 1 98.12 131 SER A C 1
ATOM 993 O O . SER A 1 131 ? -3.941 28.469 -13.57 1 98.12 131 SER A O 1
ATOM 995 N N . VAL A 1 132 ? -4.379 27.547 -11.586 1 98.69 132 VAL A N 1
ATOM 996 C CA . VAL A 1 132 ? -3.336 28.281 -10.891 1 98.69 132 VAL A CA 1
ATOM 997 C C . VAL A 1 132 ? -2.033 27.484 -10.898 1 98.69 132 VAL A C 1
ATOM 999 O O . VAL A 1 132 ? -2.002 26.344 -10.469 1 98.69 132 VAL A O 1
ATOM 1002 N N . VAL A 1 133 ? -0.971 28.094 -11.398 1 97.38 133 VAL A N 1
ATOM 1003 C CA . VAL A 1 133 ? 0.335 27.438 -11.398 1 97.38 133 VAL A CA 1
ATOM 1004 C C . VAL A 1 133 ? 1.188 27.984 -10.258 1 97.38 133 VAL A C 1
ATOM 1006 O O . VAL A 1 133 ? 0.886 29.047 -9.695 1 97.38 133 VAL A O 1
ATOM 1009 N N . GLU A 1 134 ? 2.189 27.312 -9.906 1 97.31 134 GLU A N 1
ATOM 1010 C CA . GLU A 1 134 ? 3.066 27.672 -8.797 1 97.31 134 GLU A CA 1
ATOM 1011 C C . GLU A 1 134 ? 3.561 29.109 -8.922 1 97.31 134 GLU A C 1
ATOM 1013 O O . GLU A 1 134 ? 3.98 29.531 -9.992 1 97.31 134 GLU A O 1
ATOM 1018 N N . SER A 1 135 ? 3.467 29.891 -7.867 1 97.25 135 SER A N 1
ATOM 1019 C CA . SER A 1 135 ? 4.027 31.219 -7.668 1 97.25 135 SER A CA 1
ATOM 1020 C C . SER A 1 135 ? 3.223 32.281 -8.422 1 97.25 135 SER A C 1
ATOM 1022 O O . SER A 1 135 ? 3.631 33.438 -8.492 1 97.25 135 SER A O 1
ATOM 1024 N N . ASP A 1 136 ? 2.072 31.891 -8.961 1 97.94 136 ASP A N 1
ATOM 1025 C CA . ASP A 1 136 ? 1.206 32.875 -9.633 1 97.94 136 ASP A CA 1
ATOM 1026 C C . ASP A 1 136 ? 0.228 33.5 -8.641 1 97.94 136 ASP A C 1
ATOM 1028 O O . ASP A 1 136 ? -0.955 33.156 -8.625 1 97.94 136 ASP A O 1
ATOM 1032 N N . CYS A 1 137 ? 0.652 34.469 -7.93 1 97.88 137 CYS A N 1
ATOM 1033 C CA . CYS A 1 137 ? -0.15 35.125 -6.91 1 97.88 137 CYS A CA 1
ATOM 1034 C C . CYS A 1 137 ? -1.42 35.719 -7.512 1 97.88 137 CYS A C 1
ATOM 1036 O O . CYS A 1 137 ? -2.502 35.594 -6.938 1 97.88 137 CYS A O 1
ATOM 1038 N N . LYS A 1 138 ? -1.283 36.344 -8.664 1 97.56 138 LYS A N 1
ATOM 1039 C CA . LYS A 1 138 ? -2.436 36.969 -9.289 1 97.56 138 LYS A CA 1
ATOM 1040 C C . LYS A 1 138 ? -3.559 35.969 -9.531 1 97.56 138 LYS A C 1
ATOM 1042 O O . LYS A 1 138 ? -4.715 36.219 -9.195 1 97.56 138 LYS A O 1
ATOM 1047 N N . ALA A 1 139 ? -3.207 34.844 -10.086 1 97.88 139 ALA A N 1
ATOM 1048 C CA . ALA A 1 139 ? -4.203 33.781 -10.359 1 97.88 139 ALA A CA 1
ATOM 1049 C C . ALA A 1 139 ? -4.816 33.281 -9.062 1 97.88 139 ALA A C 1
ATOM 1051 O O . ALA A 1 139 ? -6.004 32.938 -9.023 1 97.88 139 ALA A O 1
ATOM 1052 N N . SER A 1 140 ? -4.027 33.156 -7.992 1 97.81 140 SER A N 1
ATOM 1053 C CA . SER A 1 140 ? -4.523 32.594 -6.734 1 97.81 140 SER A CA 1
ATOM 1054 C C . SER A 1 140 ? -5.457 33.594 -6.035 1 97.81 140 SER A C 1
ATOM 1056 O O . SER A 1 140 ? -6.23 33.188 -5.156 1 97.81 140 SER A O 1
ATOM 1058 N N . GLN A 1 141 ? -5.414 34.844 -6.43 1 97.12 141 GLN A N 1
ATOM 1059 C CA . GLN A 1 141 ? -6.27 35.844 -5.797 1 97.12 141 GLN A CA 1
ATOM 1060 C C . GLN A 1 141 ? -7.598 36 -6.535 1 97.12 141 GLN A C 1
ATOM 1062 O O . GLN A 1 141 ? -8.539 36.594 -6.02 1 97.12 141 GLN A O 1
ATOM 1067 N N . ASP A 1 142 ? -7.66 35.406 -7.758 1 97.75 142 ASP A N 1
ATOM 1068 C CA . ASP A 1 142 ? -8.938 35.312 -8.461 1 97.75 142 ASP A CA 1
ATOM 1069 C C . ASP A 1 142 ? -9.891 34.344 -7.77 1 97.75 142 ASP A C 1
ATOM 1071 O O . ASP A 1 142 ? -9.656 33.125 -7.77 1 97.75 142 ASP A O 1
ATOM 1075 N N . LYS A 1 143 ? -10.945 34.844 -7.258 1 97.44 143 LYS A N 1
ATOM 1076 C CA . LYS A 1 143 ? -11.875 34.031 -6.457 1 97.44 143 LYS A CA 1
ATOM 1077 C C . LYS A 1 143 ? -12.469 32.906 -7.273 1 97.44 143 LYS A C 1
ATOM 1079 O O . LYS A 1 143 ? -12.867 31.875 -6.719 1 97.44 143 LYS A O 1
ATOM 1084 N N . SER A 1 144 ? -12.5 33.031 -8.57 1 97.69 144 SER A N 1
ATOM 1085 C CA . SER A 1 144 ? -13.055 32 -9.43 1 97.69 144 SER A CA 1
ATOM 1086 C C . SER A 1 144 ? -12.188 30.75 -9.422 1 97.69 144 SER A C 1
ATOM 1088 O O . SER A 1 144 ? -12.641 29.672 -9.82 1 97.69 144 SER A O 1
ATOM 1090 N N . THR A 1 145 ? -10.961 30.875 -8.922 1 98.44 145 THR A N 1
ATOM 1091 C CA . THR A 1 145 ? -10.055 29.734 -8.875 1 98.44 145 THR A CA 1
ATOM 1092 C C . THR A 1 145 ? -10.07 29.094 -7.492 1 98.44 145 THR A C 1
ATOM 1094 O O . THR A 1 145 ? -9.422 28.062 -7.27 1 98.44 145 THR A O 1
ATOM 1097 N N . HIS A 1 146 ? -10.766 29.688 -6.57 1 98.69 146 HIS A N 1
ATOM 1098 C CA . HIS A 1 146 ? -10.75 29.203 -5.195 1 98.69 146 HIS A CA 1
ATOM 1099 C C . HIS A 1 146 ? -11.641 27.969 -5.035 1 98.69 146 HIS A C 1
ATOM 1101 O O . HIS A 1 146 ? -12.695 27.875 -5.66 1 98.69 146 HIS A O 1
ATOM 1107 N N . VAL A 1 147 ? -11.203 27.047 -4.324 1 98.75 147 VAL A N 1
ATOM 1108 C CA . VAL A 1 147 ? -12.016 25.922 -3.842 1 98.75 147 VAL A CA 1
ATOM 1109 C C . VAL A 1 147 ? -11.992 25.891 -2.316 1 98.75 147 VAL A C 1
ATOM 1111 O O . VAL A 1 147 ? -10.953 26.125 -1.696 1 98.75 147 VAL A O 1
ATOM 1114 N N . THR A 1 148 ? -13.148 25.703 -1.675 1 98.44 148 THR A N 1
ATOM 1115 C CA . THR A 1 148 ? -13.234 25.797 -0.222 1 98.44 148 THR A CA 1
ATOM 1116 C C . THR A 1 148 ? -13.148 24.406 0.414 1 98.44 148 THR A C 1
ATOM 1118 O O . THR A 1 148 ? -13.484 23.406 -0.22 1 98.44 148 THR A O 1
ATOM 1121 N N . SER A 1 149 ? -12.664 24.344 1.623 1 98.81 149 SER A N 1
ATOM 1122 C CA . SER A 1 149 ? -12.422 23.094 2.336 1 98.81 149 SER A CA 1
ATOM 1123 C C . SER A 1 149 ? -13.664 22.625 3.078 1 98.81 149 SER A C 1
ATOM 1125 O O . SER A 1 149 ? -14.633 23.375 3.221 1 98.81 149 SER A O 1
ATOM 1127 N N . MET A 1 150 ? -13.594 21.406 3.518 1 98.56 150 MET A N 1
ATOM 1128 C CA . MET A 1 150 ? -14.656 20.828 4.34 1 98.56 150 MET A CA 1
ATOM 1129 C C . MET A 1 150 ? -14.82 21.625 5.633 1 98.56 150 MET A C 1
ATOM 1131 O O . MET A 1 150 ? -15.906 21.641 6.215 1 98.56 150 MET A O 1
ATOM 1135 N N . MET A 1 151 ? -13.766 22.344 6.094 1 98.88 151 MET A N 1
ATOM 1136 C CA . MET A 1 151 ? -13.891 23.219 7.262 1 98.88 151 MET A CA 1
ATOM 1137 C C . MET A 1 151 ? -14.844 24.375 6.973 1 98.88 151 MET A C 1
ATOM 1139 O O . MET A 1 151 ? -15.703 24.688 7.793 1 98.88 151 MET A O 1
ATOM 1143 N N . HIS A 1 152 ? -14.641 24.953 5.801 1 98.81 152 HIS A N 1
ATOM 1144 C CA . HIS A 1 152 ? -15.531 26.031 5.383 1 98.81 152 HIS A CA 1
ATOM 1145 C C . HIS A 1 152 ? -16.969 25.547 5.277 1 98.81 152 HIS A C 1
ATOM 1147 O O . HIS A 1 152 ? -17.891 26.203 5.766 1 98.81 152 HIS A O 1
ATOM 1153 N N . TRP A 1 153 ? -17.156 24.359 4.605 1 98.81 153 TRP A N 1
ATOM 1154 C CA . TRP A 1 153 ? -18.484 23.781 4.438 1 98.81 153 TRP A CA 1
ATOM 1155 C C . TRP A 1 153 ? -19.156 23.547 5.785 1 98.81 153 TRP A C 1
ATOM 1157 O O . TRP A 1 153 ? -20.359 23.781 5.938 1 98.81 153 TRP A O 1
ATOM 1167 N N . ALA A 1 154 ? -18.422 23.094 6.77 1 98.88 154 ALA A N 1
ATOM 1168 C CA . ALA A 1 154 ? -18.938 22.828 8.109 1 98.88 154 ALA A CA 1
ATOM 1169 C C . ALA A 1 154 ? -19.344 24.109 8.82 1 98.88 154 ALA A C 1
ATOM 1171 O O . ALA A 1 154 ? -20.406 24.172 9.445 1 98.88 154 ALA A O 1
ATOM 1172 N N . GLN A 1 155 ? -18.547 25.141 8.727 1 98.69 155 GLN A N 1
ATOM 1173 C CA . GLN A 1 155 ? -18.828 26.422 9.375 1 98.69 155 GLN A CA 1
ATOM 1174 C C . GLN A 1 155 ? -20.094 27.062 8.812 1 98.69 155 GLN A C 1
ATOM 1176 O O . GLN A 1 155 ? -20.844 27.703 9.547 1 98.69 155 GLN A O 1
ATOM 1181 N N . GLU A 1 156 ? -20.328 26.812 7.566 1 98.19 156 GLU A N 1
ATOM 1182 C CA . GLU A 1 156 ? -21.5 27.375 6.922 1 98.19 156 GLU A CA 1
ATOM 1183 C C . GLU A 1 156 ? -22.781 26.844 7.543 1 98.19 156 GLU A C 1
ATOM 1185 O O . GLU A 1 156 ? -23.828 27.484 7.5 1 98.19 156 GLU A O 1
ATOM 1190 N N . VAL A 1 157 ? -22.625 25.656 8.164 1 97.25 157 VAL A N 1
ATOM 1191 C CA . VAL A 1 157 ? -23.844 25.062 8.727 1 97.25 157 VAL A CA 1
ATOM 1192 C C . VAL A 1 157 ? -23.766 25.078 10.25 1 97.25 157 VAL A C 1
ATOM 1194 O O . VAL A 1 157 ? -24.5 24.344 10.922 1 97.25 157 VAL A O 1
ATOM 1197 N N . GLY A 1 158 ? -22.797 25.75 10.797 1 97.75 158 GLY A N 1
ATOM 1198 C CA . GLY A 1 158 ? -22.766 26.031 12.219 1 97.75 158 GLY A CA 1
ATOM 1199 C C . GLY A 1 158 ? -21.922 25.047 13 1 97.75 158 GLY A C 1
ATOM 1200 O O . GLY A 1 158 ? -21.859 25.094 14.234 1 97.75 158 GLY A O 1
ATOM 1201 N N . LYS A 1 159 ? -21.266 24.109 12.352 1 98.56 159 LYS A N 1
ATOM 1202 C CA . LYS A 1 159 ? -20.391 23.172 13.047 1 98.56 159 LYS A CA 1
ATOM 1203 C C . LYS A 1 159 ? -19.094 23.844 13.484 1 98.56 159 LYS A C 1
ATOM 1205 O O . LYS A 1 159 ? -18.578 24.75 12.805 1 98.56 159 LYS A O 1
ATOM 1210 N N . ALA A 1 160 ? -18.641 23.422 14.625 1 98.56 160 ALA A N 1
ATOM 1211 C CA . ALA A 1 160 ? -17.328 23.875 15.078 1 98.56 160 ALA A CA 1
ATOM 1212 C C . ALA A 1 160 ? -16.219 23.188 14.289 1 98.56 160 ALA A C 1
ATOM 1214 O O . ALA A 1 160 ? -16.391 22.062 13.812 1 98.56 160 ALA A O 1
ATOM 1215 N N . THR A 1 161 ? -15.172 23.875 14.078 1 98.88 161 THR A N 1
ATOM 1216 C CA . THR A 1 161 ? -14.062 23.297 13.328 1 98.88 161 THR A CA 1
ATOM 1217 C C . THR A 1 161 ? -12.742 23.547 14.047 1 98.88 161 THR A C 1
ATOM 1219 O O . THR A 1 161 ? -12.633 24.469 14.875 1 98.88 161 THR A O 1
ATOM 1222 N N . GLY A 1 162 ? -11.758 22.672 13.82 1 98.88 162 GLY A N 1
ATOM 1223 C CA . GLY A 1 162 ? -10.43 22.812 14.406 1 98.88 162 GLY A CA 1
ATOM 1224 C C . GLY A 1 162 ? -9.352 22.109 13.609 1 98.88 162 GLY A C 1
ATOM 1225 O O . GLY A 1 162 ? -9.648 21.266 12.766 1 98.88 162 GLY A O 1
ATOM 1226 N N . ILE A 1 163 ? -8.102 22.547 13.805 1 98.94 163 ILE A N 1
ATOM 1227 C CA . ILE A 1 163 ? -6.934 21.891 13.211 1 98.94 163 ILE A CA 1
ATOM 1228 C C . ILE A 1 163 ? -5.902 21.594 14.297 1 98.94 163 ILE A C 1
ATOM 1230 O O . ILE A 1 163 ? -5.719 22.391 15.219 1 98.94 163 ILE A O 1
ATOM 1234 N N . VAL A 1 164 ? -5.375 20.406 14.273 1 98.94 164 VAL A N 1
ATOM 1235 C CA . VAL A 1 164 ? -4.273 19.953 15.117 1 98.94 164 VAL A CA 1
ATOM 1236 C C . VAL A 1 164 ? -3.146 19.406 14.25 1 98.94 164 VAL A C 1
ATOM 1238 O O . VAL A 1 164 ? -3.393 18.641 13.32 1 98.94 164 VAL A O 1
ATOM 1241 N N . THR A 1 165 ? -1.912 19.812 14.453 1 98.94 165 THR A N 1
ATOM 1242 C CA . THR A 1 165 ? -0.795 19.281 13.68 1 98.94 165 THR A CA 1
ATOM 1243 C C . THR A 1 165 ? 0.475 19.234 14.523 1 98.94 165 THR A C 1
ATOM 1245 O O . THR A 1 165 ? 0.597 19.969 15.508 1 98.94 165 THR A O 1
ATOM 1248 N N . THR A 1 166 ? 1.381 18.344 14.172 1 98.81 166 THR A N 1
ATOM 1249 C CA . THR A 1 166 ? 2.701 18.359 14.789 1 98.81 166 THR A CA 1
ATOM 1250 C C . THR A 1 166 ? 3.684 19.172 13.961 1 98.81 166 THR A C 1
ATOM 1252 O O . THR A 1 166 ? 4.883 19.188 14.242 1 98.81 166 THR A O 1
ATOM 1255 N N . THR A 1 167 ? 3.256 19.844 12.922 1 98.81 167 THR A N 1
ATOM 1256 C CA . THR A 1 167 ? 4.051 20.797 12.164 1 98.81 167 THR A CA 1
ATOM 1257 C C . THR A 1 167 ? 3.629 22.219 12.484 1 98.81 167 THR A C 1
ATOM 1259 O O . THR A 1 167 ? 2.975 22.469 13.5 1 98.81 167 THR A O 1
ATOM 1262 N N . ARG A 1 168 ? 4.121 23.203 11.727 1 98.88 168 ARG A N 1
ATOM 1263 C CA . ARG A 1 168 ? 3.557 24.547 11.789 1 98.88 168 ARG A CA 1
ATOM 1264 C C . ARG A 1 168 ? 2.109 24.562 11.305 1 98.88 168 ARG A C 1
ATOM 1266 O O . ARG A 1 168 ? 1.77 23.891 10.328 1 98.88 168 ARG A O 1
ATOM 1273 N N . VAL A 1 169 ? 1.239 25.297 11.992 1 98.94 169 VAL A N 1
ATOM 1274 C CA . VAL A 1 169 ? -0.165 25.359 11.602 1 98.94 169 VAL A CA 1
ATOM 1275 C C . VAL A 1 169 ? -0.292 26.062 10.25 1 98.94 169 VAL A C 1
ATOM 1277 O O . VAL A 1 169 ? -1.351 26.016 9.617 1 98.94 169 VAL A O 1
ATOM 1280 N N . THR A 1 170 ? 0.875 26.641 9.758 1 98.94 170 THR A N 1
ATOM 1281 C CA . THR A 1 170 ? 0.896 27.328 8.469 1 98.94 170 THR A CA 1
ATOM 1282 C C . THR A 1 170 ? 1.491 26.422 7.387 1 98.94 170 THR A C 1
ATOM 1284 O O . THR A 1 170 ? 1.569 26.828 6.223 1 98.94 170 THR A O 1
ATOM 1287 N N . HIS A 1 171 ? 1.933 25.156 7.723 1 98.88 171 HIS A N 1
ATOM 1288 C CA . HIS A 1 171 ? 2.508 24.219 6.762 1 98.88 171 HIS A CA 1
ATOM 1289 C C . HIS A 1 171 ? 1.455 23.734 5.773 1 98.88 171 HIS A C 1
ATOM 1291 O O . HIS A 1 171 ? 0.269 24.031 5.922 1 98.88 171 HIS A O 1
ATOM 1297 N N . ALA A 1 172 ? 1.854 23 4.789 1 98.75 172 ALA A N 1
ATOM 1298 C CA . ALA A 1 172 ? 1.054 22.734 3.598 1 98.75 172 ALA A CA 1
ATOM 1299 C C . ALA A 1 172 ? -0.244 22.016 3.957 1 98.75 172 ALA A C 1
ATOM 1301 O O . ALA A 1 172 ? -1.328 22.438 3.551 1 98.75 172 ALA A O 1
ATOM 1302 N N . SER A 1 173 ? -0.169 20.938 4.773 1 98.88 173 SER A N 1
ATOM 1303 C CA . SER A 1 173 ? -1.339 20.094 5.02 1 98.88 173 SER A CA 1
ATOM 1304 C C . SER A 1 173 ? -2.4 20.844 5.812 1 98.88 173 SER A C 1
ATOM 1306 O O . SER A 1 173 ? -3.555 20.938 5.383 1 98.88 173 SER A O 1
ATOM 1308 N N . PRO A 1 174 ? -2.072 21.469 6.98 1 98.88 174 PRO A N 1
ATOM 1309 C CA . PRO A 1 174 ? -3.129 22.219 7.672 1 98.88 174 PRO A CA 1
ATOM 1310 C C . PRO A 1 174 ? -3.621 23.422 6.871 1 98.88 174 PRO A C 1
ATOM 1312 O O . PRO A 1 174 ? -4.793 23.797 6.965 1 98.88 174 PRO A O 1
ATOM 1315 N N . ALA A 1 175 ? -2.764 24.016 6.051 1 98.94 175 ALA A N 1
ATOM 1316 C CA . ALA A 1 175 ? -3.156 25.172 5.258 1 98.94 175 ALA A CA 1
ATOM 1317 C C . ALA A 1 175 ? -4.289 24.828 4.297 1 98.94 175 ALA A C 1
ATOM 1319 O O . ALA A 1 175 ? -5.102 25.688 3.949 1 98.94 175 ALA A O 1
ATOM 1320 N N . GLY A 1 176 ? -4.309 23.562 3.879 1 98.88 176 GLY A N 1
ATOM 1321 C CA . GLY A 1 176 ? -5.379 23.125 2.996 1 98.88 176 GLY A CA 1
ATOM 1322 C C . GLY A 1 176 ? -6.762 23.312 3.59 1 98.88 176 GLY A C 1
ATOM 1323 O O . GLY A 1 176 ? -7.758 23.312 2.867 1 98.88 176 GLY A O 1
ATOM 1324 N N . ALA A 1 177 ? -6.863 23.531 4.887 1 98.88 177 ALA A N 1
ATOM 1325 C CA . ALA A 1 177 ? -8.133 23.672 5.59 1 98.88 177 ALA A CA 1
ATOM 1326 C C . ALA A 1 177 ? -8.688 25.078 5.449 1 98.88 177 ALA A C 1
ATOM 1328 O O . ALA A 1 177 ? -9.883 25.312 5.656 1 98.88 177 ALA A O 1
ATOM 1329 N N . TYR A 1 178 ? -7.797 26.125 5.035 1 98.88 178 TYR A N 1
ATOM 1330 C CA . TYR A 1 178 ? -8.328 27.484 5.145 1 98.88 178 TYR A CA 1
ATOM 1331 C C . TYR A 1 178 ? -7.723 28.391 4.082 1 98.88 178 TYR A C 1
ATOM 1333 O O . TYR A 1 178 ? -8.234 29.484 3.828 1 98.88 178 TYR A O 1
ATOM 1341 N N . ALA A 1 179 ? -6.637 28 3.471 1 98.88 179 ALA A N 1
ATOM 1342 C CA . ALA A 1 179 ? -5.855 28.953 2.701 1 98.88 179 ALA A CA 1
ATOM 1343 C C . ALA A 1 179 ? -6.074 28.781 1.203 1 98.88 179 ALA A C 1
ATOM 1345 O O . ALA A 1 179 ? -6.461 27.688 0.755 1 98.88 179 ALA A O 1
ATOM 1346 N N . HIS A 1 180 ? -5.953 29.812 0.442 1 98.81 180 HIS A N 1
ATOM 1347 C CA . HIS A 1 180 ? -5.848 29.859 -1.012 1 98.81 180 HIS A CA 1
ATOM 1348 C C . HIS A 1 180 ? -4.531 30.5 -1.443 1 98.81 180 HIS A C 1
ATOM 1350 O O . HIS A 1 180 ? -4.336 31.703 -1.271 1 98.81 180 HIS A O 1
ATOM 1356 N N . THR A 1 181 ? -3.654 29.719 -1.982 1 98.81 181 THR A N 1
ATOM 1357 C CA . THR A 1 181 ? -2.334 30.25 -2.295 1 98.81 181 THR A CA 1
ATOM 1358 C C . THR A 1 181 ? -1.713 29.516 -3.473 1 98.81 181 THR A C 1
ATOM 1360 O O . THR A 1 181 ? -1.965 28.312 -3.664 1 98.81 181 THR A O 1
ATOM 1363 N N . ALA A 1 182 ? -0.891 30.203 -4.316 1 98.62 182 ALA A N 1
ATOM 1364 C CA . ALA A 1 182 ? -0.176 29.625 -5.445 1 98.62 182 ALA A CA 1
ATOM 1365 C C . ALA A 1 182 ? 1.161 29.031 -5.004 1 98.62 182 ALA A C 1
ATOM 1367 O O . ALA A 1 182 ? 1.881 28.438 -5.812 1 98.62 182 ALA A O 1
ATOM 1368 N N . ASP A 1 183 ? 1.445 29.188 -3.686 1 98.75 183 ASP A N 1
ATOM 1369 C CA . ASP A 1 183 ? 2.715 28.656 -3.203 1 98.75 183 ASP A CA 1
ATOM 1370 C C . ASP A 1 183 ? 2.623 28.266 -1.729 1 98.75 183 ASP A C 1
ATOM 1372 O O . ASP A 1 183 ? 2.395 29.125 -0.872 1 98.75 183 ASP A O 1
ATOM 1376 N N . ARG A 1 184 ? 2.941 27.047 -1.473 1 98.62 184 ARG A N 1
ATOM 1377 C CA . ARG A 1 184 ? 2.824 26.5 -0.128 1 98.62 184 ARG A CA 1
ATOM 1378 C C . ARG A 1 184 ? 3.842 27.125 0.815 1 98.62 184 ARG A C 1
ATOM 1380 O O . ARG A 1 184 ? 3.672 27.094 2.035 1 98.62 184 ARG A O 1
ATOM 1387 N N . ASP A 1 185 ? 4.871 27.766 0.322 1 98.38 185 ASP A N 1
ATOM 1388 C CA . ASP A 1 185 ? 5.961 28.266 1.151 1 98.38 185 ASP A CA 1
ATOM 1389 C C . ASP A 1 185 ? 5.68 29.703 1.615 1 98.38 185 ASP A C 1
ATOM 1391 O O . ASP A 1 185 ? 6.422 30.25 2.432 1 98.38 185 ASP A O 1
ATOM 1395 N N . TRP A 1 186 ? 4.582 30.281 1.122 1 98.75 186 TRP A N 1
ATOM 1396 C CA . TRP A 1 186 ? 4.238 31.641 1.546 1 98.75 186 TRP A CA 1
ATOM 1397 C C . TRP A 1 186 ? 3.562 31.625 2.912 1 98.75 186 TRP A C 1
ATOM 1399 O O . TRP A 1 186 ? 2.443 32.125 3.061 1 98.75 186 TRP A O 1
ATOM 1409 N N . GLU A 1 187 ? 4.242 31.172 3.965 1 98.81 187 GLU A N 1
ATOM 1410 C CA . GLU A 1 187 ? 3.699 31 5.309 1 98.81 187 GLU A CA 1
ATOM 1411 C C . GLU A 1 187 ? 3.604 32.344 6.047 1 98.81 187 GLU A C 1
ATOM 1413 O O . GLU A 1 187 ? 2.711 32.531 6.879 1 98.81 187 GLU A O 1
ATOM 1418 N N . SER A 1 188 ? 4.504 33.312 5.746 1 98.5 188 SER A N 1
ATOM 1419 C CA . SER A 1 188 ? 4.484 34.688 6.262 1 98.5 188 SER A CA 1
ATOM 1420 C C . SER A 1 188 ? 4.75 35.688 5.152 1 98.5 188 SER A C 1
ATOM 1422 O O . SER A 1 188 ? 5.113 35.312 4.035 1 98.5 188 SER A O 1
ATOM 1424 N N . ASP A 1 189 ? 4.617 37 5.508 1 98.44 189 ASP A N 1
ATOM 1425 C CA . ASP A 1 189 ? 4.875 38.031 4.527 1 98.44 189 ASP A CA 1
ATOM 1426 C C . ASP A 1 189 ? 6.332 38.031 4.078 1 98.44 189 ASP A C 1
ATOM 1428 O O . ASP A 1 189 ? 6.641 38.375 2.934 1 98.44 189 ASP A O 1
ATOM 1432 N N . ARG A 1 190 ? 7.215 37.625 4.977 1 98.31 190 ARG A N 1
ATOM 1433 C CA . ARG A 1 190 ? 8.633 37.531 4.641 1 98.31 190 ARG A CA 1
ATOM 1434 C C . ARG A 1 190 ? 8.844 36.625 3.445 1 98.31 190 ARG A C 1
ATOM 1436 O O . ARG A 1 190 ? 9.672 36.875 2.578 1 98.31 190 ARG A O 1
ATOM 1443 N N . ASP A 1 191 ? 8.133 35.5 3.406 1 98.31 191 ASP A N 1
ATOM 1444 C CA . ASP A 1 191 ? 8.281 34.5 2.342 1 98.31 191 ASP A CA 1
ATOM 1445 C C . ASP A 1 191 ? 7.762 35.031 1.013 1 98.31 191 ASP A C 1
ATOM 1447 O O . ASP A 1 191 ? 8.328 34.75 -0.044 1 98.31 191 ASP A O 1
ATOM 1451 N N . VAL A 1 192 ? 6.699 35.781 1.062 1 98.19 192 VAL A N 1
ATOM 1452 C CA . VAL A 1 192 ? 6.141 36.406 -0.124 1 98.19 192 VAL A CA 1
ATOM 1453 C C . VAL A 1 192 ? 7.141 37.438 -0.685 1 98.19 192 VAL A C 1
ATOM 1455 O O . VAL A 1 192 ? 7.391 37.469 -1.893 1 98.19 192 VAL A O 1
ATOM 1458 N N . ILE A 1 193 ? 7.699 38.25 0.212 1 98.12 193 ILE A N 1
ATOM 1459 C CA . ILE A 1 193 ? 8.695 39.25 -0.157 1 98.12 193 ILE A CA 1
ATOM 1460 C C . ILE A 1 193 ? 9.914 38.562 -0.766 1 98.12 193 ILE A C 1
ATOM 1462 O O . ILE A 1 193 ? 10.477 39.062 -1.756 1 98.12 193 ILE A O 1
ATOM 1466 N N . LYS A 1 194 ? 10.328 37.5 -0.151 1 97.38 194 LYS A N 1
ATOM 1467 C CA . LYS A 1 194 ? 11.484 36.719 -0.636 1 97.38 194 LYS A CA 1
ATOM 1468 C C . LYS A 1 194 ? 11.305 36.344 -2.096 1 97.38 194 LYS A C 1
ATOM 1470 O O . LYS A 1 194 ? 12.273 36.281 -2.857 1 97.38 194 LYS A O 1
ATOM 1475 N N . ASP A 1 195 ? 10.055 36.062 -2.449 1 97 195 ASP A N 1
ATOM 1476 C CA . ASP A 1 195 ? 9.758 35.656 -3.822 1 97 195 ASP A CA 1
ATOM 1477 C C . ASP A 1 195 ? 9.453 36.875 -4.691 1 97 195 ASP A C 1
ATOM 1479 O O . ASP A 1 195 ? 8.852 36.75 -5.762 1 97 195 ASP A O 1
ATOM 1483 N N . LYS A 1 196 ? 9.781 38.094 -4.223 1 97 196 LYS A N 1
ATOM 1484 C CA . LYS A 1 196 ? 9.711 39.375 -4.934 1 97 196 LYS A CA 1
ATOM 1485 C C . LYS A 1 196 ? 8.266 39.719 -5.258 1 97 196 LYS A C 1
ATOM 1487 O O . LYS A 1 196 ? 7.984 40.281 -6.328 1 97 196 LYS A O 1
ATOM 1492 N N . LEU A 1 197 ? 7.383 39.312 -4.371 1 97.5 197 LEU A N 1
ATOM 1493 C CA . LEU A 1 197 ? 5.973 39.656 -4.488 1 97.5 197 LEU A CA 1
ATOM 1494 C C . LEU A 1 197 ? 5.566 40.625 -3.389 1 97.5 197 LEU A C 1
ATOM 1496 O O . LEU A 1 197 ? 6.27 40.781 -2.387 1 97.5 197 LEU A O 1
ATOM 1500 N N . ASN A 1 198 ? 4.492 41.375 -3.662 1 96.94 198 ASN A N 1
ATOM 1501 C CA . ASN A 1 198 ? 3.936 42.312 -2.688 1 96.94 198 ASN A CA 1
ATOM 1502 C C . ASN A 1 198 ? 2.963 41.625 -1.74 1 96.94 198 ASN A C 1
ATOM 1504 O O . ASN A 1 198 ? 1.888 41.188 -2.156 1 96.94 198 ASN A O 1
ATOM 1508 N N . PRO A 1 199 ? 3.268 41.531 -0.453 1 96.44 199 PRO A N 1
ATOM 1509 C CA . PRO A 1 199 ? 2.4 40.844 0.494 1 96.44 199 PRO A CA 1
ATOM 1510 C C . PRO A 1 199 ? 1.012 41.469 0.603 1 96.44 199 PRO A C 1
ATOM 1512 O O . PRO A 1 199 ? 0.069 40.812 1.055 1 96.44 199 PRO A O 1
ATOM 1515 N N . ASN A 1 200 ? 0.838 42.719 0.179 1 94.56 200 ASN A N 1
ATOM 1516 C CA . ASN A 1 200 ? -0.473 43.344 0.19 1 94.56 200 ASN A CA 1
ATOM 1517 C C . ASN A 1 200 ? -1.373 42.812 -0.914 1 94.56 200 ASN A C 1
ATOM 1519 O O . ASN A 1 200 ? -2.6 42.875 -0.81 1 94.56 200 ASN A O 1
ATOM 1523 N N . ASP A 1 201 ? -0.768 42.281 -1.927 1 94.88 201 ASP A N 1
ATOM 1524 C CA . ASP A 1 201 ? -1.502 41.719 -3.057 1 94.88 201 ASP A CA 1
ATOM 1525 C C . ASP A 1 201 ? -1.585 40.219 -2.953 1 94.88 201 ASP A C 1
ATOM 1527 O O . ASP A 1 201 ? -2.469 39.594 -3.549 1 94.88 201 ASP A O 1
ATOM 1531 N N . CYS A 1 202 ? -0.663 39.656 -2.223 1 96.19 202 CYS A N 1
ATOM 1532 C CA . CYS A 1 202 ? -0.544 38.219 -2.064 1 96.19 202 CYS A CA 1
ATOM 1533 C C . CYS A 1 202 ? -0.535 37.812 -0.59 1 96.19 202 CYS A C 1
ATOM 1535 O O . CYS A 1 202 ? 0.529 37.625 -0.004 1 96.19 202 CYS A O 1
ATOM 1537 N N . PRO A 1 203 ? -1.706 37.594 -0.072 1 97.12 203 PRO A N 1
ATOM 1538 C CA . PRO A 1 203 ? -1.769 37.312 1.363 1 97.12 203 PRO A CA 1
ATOM 1539 C C . PRO A 1 203 ? -1.049 36.031 1.737 1 97.12 203 PRO A C 1
ATOM 1541 O O . PRO A 1 203 ? -1.179 35.031 1.036 1 97.12 203 PRO A O 1
ATOM 1544 N N . ASP A 1 204 ? -0.265 36.062 2.82 1 98.69 204 ASP A N 1
ATOM 1545 C CA . ASP A 1 204 ? 0.429 34.875 3.295 1 98.69 204 ASP A CA 1
ATOM 1546 C C . ASP A 1 204 ? -0.518 33.969 4.066 1 98.69 204 ASP A C 1
ATOM 1548 O O . ASP A 1 204 ? -1.62 34.375 4.438 1 98.69 204 ASP A O 1
ATOM 1552 N N . ILE A 1 205 ? -0.078 32.75 4.316 1 98.94 205 ILE A N 1
ATOM 1553 C CA . ILE A 1 205 ? -0.907 31.688 4.871 1 98.94 205 ILE A CA 1
ATOM 1554 C C . ILE A 1 205 ? -1.245 32 6.328 1 98.94 205 ILE A C 1
ATOM 1556 O O . ILE A 1 205 ? -2.379 31.797 6.766 1 98.94 205 ILE A O 1
ATOM 1560 N N . ALA A 1 206 ? -0.324 32.531 7.148 1 98.94 206 ALA A N 1
ATOM 1561 C CA . ALA A 1 206 ? -0.583 32.875 8.547 1 98.94 206 ALA A CA 1
ATOM 1562 C C . ALA A 1 206 ? -1.674 33.938 8.664 1 98.94 206 ALA A C 1
ATOM 1564 O O . ALA A 1 206 ? -2.564 33.812 9.508 1 98.94 206 ALA A O 1
ATOM 1565 N N . GLN A 1 207 ? -1.556 34.969 7.84 1 98.62 207 GLN A N 1
ATOM 1566 C CA . GLN A 1 207 ? -2.568 36 7.855 1 98.62 207 GLN A CA 1
ATOM 1567 C C . GLN A 1 207 ? -3.949 35.438 7.535 1 98.62 207 GLN A C 1
ATOM 1569 O O . GLN A 1 207 ? -4.945 35.844 8.156 1 98.62 207 GLN A O 1
ATOM 1574 N N . GLN A 1 208 ? -4 34.5 6.523 1 98.75 208 GLN A N 1
ATOM 1575 C CA . GLN A 1 208 ? -5.281 33.906 6.152 1 98.75 208 GLN A CA 1
ATOM 1576 C C . GLN A 1 208 ? -5.863 33.094 7.301 1 98.75 208 GLN A C 1
ATOM 1578 O O . GLN A 1 208 ? -7.082 33.031 7.465 1 98.75 208 GLN A O 1
ATOM 1583 N N . LEU A 1 209 ? -5.008 32.406 8.109 1 98.94 209 LEU A N 1
ATOM 1584 C CA . LEU A 1 209 ? -5.465 31.609 9.242 1 98.94 209 LEU A CA 1
ATOM 1585 C C . LEU A 1 209 ? -6.16 32.5 10.273 1 98.94 209 LEU A C 1
ATOM 1587 O O . LEU A 1 209 ? -7.156 32.094 10.875 1 98.94 209 LEU A O 1
ATOM 1591 N N . ILE A 1 210 ? -5.68 33.688 10.461 1 98.62 210 ILE A N 1
ATOM 1592 C CA . ILE A 1 210 ? -6.125 34.531 11.57 1 98.62 210 ILE A CA 1
ATOM 1593 C C . ILE A 1 210 ? -7.242 35.438 11.102 1 98.62 210 ILE A C 1
ATOM 1595 O O . ILE A 1 210 ? -8.188 35.719 11.844 1 98.62 210 ILE A O 1
ATOM 1599 N N . THR A 1 211 ? -7.18 35.938 9.828 1 97.81 211 THR A N 1
ATOM 1600 C CA . THR A 1 211 ? -8.086 37 9.422 1 97.81 211 THR A CA 1
ATOM 1601 C C . THR A 1 211 ? -8.984 36.531 8.281 1 97.81 211 THR A C 1
ATOM 1603 O O . THR A 1 211 ? -9.977 37.188 7.957 1 97.81 211 THR A O 1
ATOM 1606 N N . GLY A 1 212 ? -8.609 35.406 7.668 1 97.62 212 GLY A N 1
ATOM 1607 C CA . GLY A 1 212 ? -9.391 34.906 6.539 1 97.62 212 GLY A CA 1
ATOM 1608 C C . GLY A 1 212 ? -10.758 34.406 6.941 1 97.62 212 GLY A C 1
ATOM 1609 O O . GLY A 1 212 ? -11.023 34.188 8.125 1 97.62 212 GLY A O 1
ATOM 1610 N N . GLU A 1 213 ? -11.594 34.219 5.973 1 96.62 213 GLU A N 1
ATOM 1611 C CA . GLU A 1 213 ? -12.992 33.844 6.18 1 96.62 213 GLU A CA 1
ATOM 1612 C C . GLU A 1 213 ? -13.117 32.531 6.957 1 96.62 213 GLU A C 1
ATOM 1614 O O . GLU A 1 213 ? -13.898 32.469 7.91 1 96.62 213 GLU A O 1
ATOM 1619 N N . THR A 1 214 ? -12.352 31.531 6.578 1 98.56 214 THR A N 1
ATOM 1620 C CA . THR A 1 214 ? -12.422 30.219 7.223 1 98.56 214 THR A CA 1
ATOM 1621 C C . THR A 1 214 ? -11.586 30.203 8.5 1 98.56 214 THR A C 1
ATOM 1623 O O . THR A 1 214 ? -12.055 29.75 9.547 1 98.56 214 THR A O 1
ATOM 1626 N N . GLY A 1 215 ? -10.367 30.781 8.445 1 98.69 215 GLY A N 1
ATOM 1627 C CA . GLY A 1 215 ? -9.398 30.703 9.523 1 98.69 215 GLY A CA 1
ATOM 1628 C C . GLY A 1 215 ? -9.867 31.375 10.797 1 98.69 215 GLY A C 1
ATOM 1629 O O . GLY A 1 215 ? -9.734 30.828 11.891 1 98.69 215 GLY A O 1
ATOM 1630 N N . LYS A 1 216 ? -10.5 32.562 10.664 1 98.12 216 LYS A N 1
ATOM 1631 C CA . LYS A 1 216 ? -10.867 33.344 11.828 1 98.12 216 LYS A CA 1
ATOM 1632 C C . LYS A 1 216 ? -11.938 32.656 12.656 1 98.12 216 LYS A C 1
ATOM 1634 O O . LYS A 1 216 ? -12.172 33.031 13.812 1 98.12 216 LYS A O 1
ATOM 1639 N N . ASN A 1 217 ? -12.578 31.641 12.023 1 98.25 217 ASN A N 1
ATOM 1640 C CA . ASN A 1 217 ? -13.711 31.016 12.695 1 98.25 217 ASN A CA 1
ATOM 1641 C C . ASN A 1 217 ? -13.312 29.656 13.289 1 98.25 217 ASN A C 1
ATOM 1643 O O . ASN A 1 217 ? -14.148 28.984 13.891 1 98.25 217 ASN A O 1
ATOM 1647 N N . PHE A 1 218 ? -12.039 29.219 13.148 1 98.81 218 PHE A N 1
ATOM 1648 C CA . PHE A 1 218 ? -11.602 28 13.828 1 98.81 218 PHE A CA 1
ATOM 1649 C C . PHE A 1 218 ? -11.75 28.125 15.336 1 98.81 218 PHE A C 1
ATOM 1651 O O . PHE A 1 218 ? -11.289 29.109 15.922 1 98.81 218 PHE A O 1
ATOM 1658 N N . LYS A 1 219 ? -12.422 27.141 15.969 1 98.56 219 LYS A N 1
ATOM 1659 C CA . LYS A 1 219 ? -12.531 27.125 17.422 1 98.56 219 LYS A CA 1
ATOM 1660 C C . LYS A 1 219 ? -11.227 26.672 18.078 1 98.56 219 LYS A C 1
ATOM 1662 O O . LYS A 1 219 ? -10.914 27.062 19.203 1 98.56 219 LYS A O 1
ATOM 1667 N N . VAL A 1 220 ? -10.547 25.766 17.375 1 98.75 220 VAL A N 1
ATOM 1668 C CA . VAL A 1 220 ? -9.305 25.219 17.906 1 98.75 220 VAL A CA 1
ATOM 1669 C C . VAL A 1 220 ? -8.219 25.266 16.844 1 98.75 220 VAL A C 1
ATOM 1671 O O . VAL A 1 220 ? -8.43 24.828 15.703 1 98.75 220 VAL A O 1
ATOM 1674 N N . ILE A 1 221 ? -7.082 25.812 17.094 1 98.94 221 ILE A N 1
ATOM 1675 C CA . ILE A 1 221 ? -5.852 25.781 16.297 1 98.94 221 ILE A CA 1
ATOM 1676 C C . ILE A 1 221 ? -4.688 25.359 17.188 1 98.94 221 ILE A C 1
ATOM 1678 O O . ILE A 1 221 ? -4.27 26.094 18.078 1 98.94 221 ILE A O 1
ATOM 1682 N N . LEU A 1 222 ? -4.172 24.156 17.016 1 98.88 222 LEU A N 1
ATOM 1683 C CA . LEU A 1 222 ? -3.086 23.656 17.859 1 98.88 222 LEU A CA 1
ATOM 1684 C C . LEU A 1 222 ? -1.936 23.141 17 1 98.88 222 LEU A C 1
ATOM 1686 O O . LEU A 1 222 ? -2.15 22.359 16.062 1 98.88 222 LEU A O 1
ATOM 1690 N N . GLY A 1 223 ? -0.723 23.484 17.188 1 98.69 223 GLY A N 1
ATOM 1691 C CA . GLY A 1 223 ? 0.48 23.047 16.5 1 98.69 223 GLY A CA 1
ATOM 1692 C C . GLY A 1 223 ? 1.684 23.922 16.781 1 98.69 223 GLY A C 1
ATOM 1693 O O . GLY A 1 223 ? 1.832 24.453 17.875 1 98.69 223 GLY A O 1
ATOM 1694 N N . GLY A 1 224 ? 2.648 23.938 15.883 1 98.44 224 GLY A N 1
ATOM 1695 C CA . GLY A 1 224 ? 3.797 24.828 15.961 1 98.44 224 GLY A CA 1
ATOM 1696 C C . GLY A 1 224 ? 3.678 26.031 15.047 1 98.44 224 GLY A C 1
ATOM 1697 O O . GLY A 1 224 ? 2.604 26.297 14.508 1 98.44 224 GLY A O 1
ATOM 1698 N N . GLY A 1 225 ? 4.797 26.844 14.992 1 98.5 225 GLY A N 1
ATOM 1699 C CA . GLY A 1 225 ? 4.906 27.844 13.945 1 98.5 225 GLY A CA 1
ATOM 1700 C C . GLY A 1 225 ? 4.758 29.266 14.469 1 98.5 225 GLY A C 1
ATOM 1701 O O . GLY A 1 225 ? 4.402 30.172 13.719 1 98.5 225 GLY A O 1
ATOM 1702 N N . ARG A 1 226 ? 5.051 29.578 15.789 1 97.81 226 ARG A N 1
ATOM 1703 C CA . ARG A 1 226 ? 4.895 30.891 16.375 1 97.81 226 ARG A CA 1
ATOM 1704 C C . ARG A 1 226 ? 5.641 31.953 15.57 1 97.81 226 ARG A C 1
ATOM 1706 O O . ARG A 1 226 ? 5.172 33.094 15.43 1 97.81 226 ARG A O 1
ATOM 1713 N N . ARG A 1 227 ? 6.758 31.547 14.992 1 98.44 227 ARG A N 1
ATOM 1714 C CA . ARG A 1 227 ? 7.641 32.5 14.32 1 98.44 227 ARG A CA 1
ATOM 1715 C C . ARG A 1 227 ? 6.957 33.094 13.109 1 98.44 227 ARG A C 1
ATOM 1717 O O . ARG A 1 227 ? 7.312 34.219 12.68 1 98.44 227 ARG A O 1
ATOM 1724 N N . GLU A 1 228 ? 5.98 32.406 12.547 1 98.69 228 GLU A N 1
ATOM 1725 C CA . GLU A 1 228 ? 5.285 32.906 11.367 1 98.69 228 GLU A CA 1
ATOM 1726 C C . GLU A 1 228 ? 4.27 33.969 11.742 1 98.69 228 GLU A C 1
ATOM 1728 O O . GLU A 1 228 ? 3.73 34.656 10.867 1 98.69 228 GLU A O 1
ATOM 1733 N N . PHE A 1 229 ? 3.98 34.219 13.039 1 98.81 229 PHE A N 1
ATOM 1734 C CA . PHE A 1 229 ? 2.867 35.062 13.508 1 98.81 229 PHE A CA 1
ATOM 1735 C C . PHE A 1 229 ? 3.371 36.344 14.164 1 98.81 229 PHE A C 1
ATOM 1737 O O . PHE A 1 229 ? 2.592 37.25 14.422 1 98.81 229 PHE A O 1
ATOM 1744 N N . ILE A 1 230 ? 4.68 36.469 14.43 1 98.62 230 ILE A N 1
ATOM 1745 C CA . ILE A 1 230 ? 5.156 37.625 15.203 1 98.62 230 ILE A CA 1
ATOM 1746 C C . ILE A 1 230 ? 6.25 38.344 14.422 1 98.62 2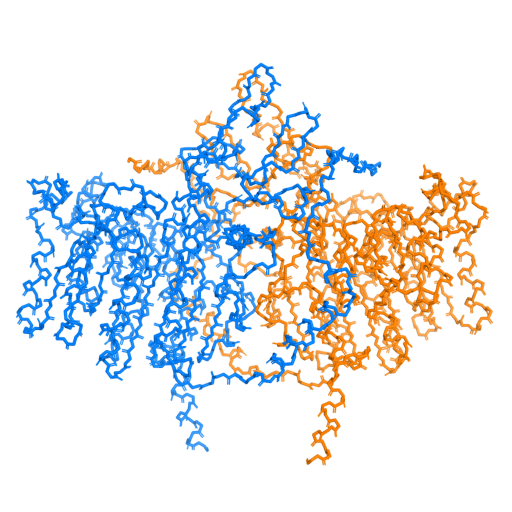30 ILE A C 1
ATOM 1748 O O . ILE A 1 230 ? 6.906 37.75 13.562 1 98.62 230 ILE A O 1
ATOM 1752 N N . PRO A 1 231 ? 6.469 39.594 14.727 1 98.44 231 PRO A N 1
ATOM 1753 C CA . PRO A 1 231 ? 7.461 40.375 14.008 1 98.44 231 PRO A CA 1
ATOM 1754 C C . PRO A 1 231 ? 8.883 39.875 14.188 1 98.44 231 PRO A C 1
ATOM 1756 O O . PRO A 1 231 ? 9.211 39.312 15.227 1 98.44 231 PRO A O 1
ATOM 1759 N N . GLU A 1 232 ? 9.695 40.125 13.172 1 97.62 232 GLU A N 1
ATOM 1760 C CA . GLU A 1 232 ? 11.078 39.656 13.156 1 97.62 232 GLU A CA 1
ATOM 1761 C C . GLU A 1 232 ? 11.891 40.281 14.281 1 97.62 232 GLU A C 1
ATOM 1763 O O . GLU A 1 232 ? 12.953 39.75 14.648 1 97.62 232 GLU A O 1
ATOM 1768 N N . ASP A 1 233 ? 11.406 41.375 14.93 1 97.06 233 ASP A N 1
ATOM 1769 C CA . ASP A 1 233 ? 12.125 42.031 16 1 97.06 233 ASP A CA 1
ATOM 1770 C C . ASP A 1 233 ? 11.586 41.625 17.375 1 97.06 233 ASP A C 1
ATOM 1772 O O . ASP A 1 233 ? 12.117 42.062 18.406 1 97.06 233 ASP A O 1
ATOM 1776 N N . ASP A 1 234 ? 10.523 40.812 17.406 1 97.25 234 ASP A N 1
ATOM 1777 C CA . ASP A 1 234 ? 9.945 40.312 18.656 1 97.25 234 ASP A CA 1
ATOM 1778 C C . ASP A 1 234 ? 10.414 38.875 18.938 1 97.25 234 ASP A C 1
ATOM 1780 O O . ASP A 1 234 ? 10.523 38.062 18.031 1 97.25 234 ASP A O 1
ATOM 1784 N N . GLU A 1 235 ? 10.648 38.531 20.172 1 97 235 GLU A N 1
ATOM 1785 C CA . GLU A 1 235 ? 10.953 37.188 20.625 1 97 235 GLU A CA 1
ATOM 1786 C C . GLU A 1 235 ? 9.703 36.5 21.172 1 97 235 GLU A C 1
ATOM 1788 O O . GLU A 1 235 ? 8.891 37.125 21.859 1 97 235 GLU A O 1
ATOM 1793 N N . ASP A 1 236 ? 9.641 35.25 20.844 1 95.62 236 ASP A N 1
ATOM 1794 C CA . ASP A 1 236 ? 8.523 34.5 21.406 1 95.62 236 ASP A CA 1
ATOM 1795 C C . ASP A 1 236 ? 8.836 34.031 22.828 1 95.62 236 ASP A C 1
ATOM 1797 O O . ASP A 1 236 ? 9.836 34.469 23.422 1 95.62 236 ASP A O 1
ATOM 1801 N N . GLU A 1 237 ? 7.922 33.25 23.422 1 92.62 237 GLU A N 1
ATOM 1802 C CA . GLU A 1 237 ? 7.996 32.812 24.828 1 92.62 237 GLU A CA 1
ATOM 1803 C C . GLU A 1 237 ? 9.25 32 25.078 1 92.62 237 GLU A C 1
ATOM 1805 O O . GLU A 1 237 ? 9.695 31.875 26.219 1 92.62 237 GLU A O 1
ATOM 1810 N N . GLU A 1 238 ? 9.898 31.531 24 1 91.88 238 GLU A N 1
ATOM 1811 C CA . GLU A 1 238 ? 11.086 30.703 24.156 1 91.88 238 GLU A CA 1
ATOM 1812 C C . GLU A 1 238 ? 12.336 31.422 23.672 1 91.88 238 GLU A C 1
ATOM 1814 O O . GLU A 1 238 ? 13.391 30.797 23.484 1 91.88 238 GLU A O 1
ATOM 1819 N N . GLY A 1 239 ? 12.227 32.625 23.422 1 95.19 239 GLY A N 1
ATOM 1820 C CA . GLY A 1 239 ? 13.359 33.469 23.078 1 95.19 239 GLY A CA 1
ATOM 1821 C C . GLY A 1 239 ? 13.727 33.406 21.609 1 95.19 239 GLY A C 1
ATOM 1822 O O . GLY A 1 239 ? 14.852 33.75 21.234 1 95.19 239 GLY A O 1
ATOM 1823 N N . VAL A 1 240 ? 12.875 32.969 20.766 1 96.88 240 VAL A N 1
ATOM 1824 C CA . VAL A 1 240 ? 13.141 32.844 19.328 1 96.88 240 VAL A CA 1
ATOM 1825 C C . VAL A 1 240 ? 12.484 34 18.594 1 96.88 240 VAL A C 1
ATOM 1827 O O . VAL A 1 240 ? 11.328 34.344 18.844 1 96.88 240 VAL A O 1
ATOM 1830 N N . LEU A 1 241 ? 13.195 34.656 17.688 1 97.94 241 LEU A N 1
ATOM 1831 C CA . LEU A 1 241 ? 12.703 35.781 16.938 1 97.94 241 LEU A CA 1
ATOM 1832 C C . LEU A 1 241 ? 11.633 35.375 15.938 1 97.94 241 LEU A C 1
ATOM 1834 O O . LEU A 1 241 ? 11.703 34.312 15.359 1 97.94 241 LEU A O 1
ATOM 1838 N N . GLY A 1 242 ? 10.68 36.281 15.719 1 98.31 242 GLY A N 1
ATOM 1839 C CA . GLY A 1 242 ? 9.672 36.062 14.695 1 98.31 242 GLY A CA 1
ATOM 1840 C C . GLY A 1 242 ? 10.211 36.25 13.289 1 98.31 242 GLY A C 1
ATOM 1841 O O . GLY A 1 242 ? 11.406 36.469 13.094 1 98.31 242 GLY A O 1
ATOM 1842 N N . LYS A 1 243 ? 9.258 36.062 12.273 1 98 243 LYS A N 1
ATOM 1843 C CA . LYS A 1 243 ? 9.695 36.125 10.883 1 98 243 LYS A CA 1
ATOM 1844 C C . LYS A 1 243 ? 8.938 37.188 10.102 1 98 243 LYS A C 1
ATOM 1846 O O . LYS A 1 243 ? 9.336 37.531 8.992 1 98 243 LYS A O 1
ATOM 1851 N N . ARG A 1 244 ? 7.938 37.75 10.703 1 98.44 244 ARG A N 1
ATOM 1852 C CA . ARG A 1 244 ? 7.129 38.719 9.938 1 98.44 244 ARG A CA 1
ATOM 1853 C C . ARG A 1 244 ? 7.859 40.031 9.766 1 98.44 244 ARG A C 1
ATOM 1855 O O . ARG A 1 244 ? 8.477 40.531 10.703 1 98.44 244 ARG A O 1
ATOM 1862 N N . LYS A 1 245 ? 7.719 40.656 8.633 1 98.06 245 LYS A N 1
ATOM 1863 C CA . LYS A 1 245 ? 8.391 41.938 8.305 1 98.06 245 LYS A CA 1
ATOM 1864 C C . LYS A 1 245 ? 7.406 43.094 8.328 1 98.06 245 LYS A C 1
ATOM 1866 O O . LYS A 1 245 ? 7.816 44.25 8.297 1 98.06 245 LYS A O 1
ATOM 1871 N N . ASP A 1 246 ? 6.164 42.875 8.43 1 97.75 246 ASP A N 1
ATOM 1872 C CA . ASP A 1 246 ? 5.148 43.906 8.336 1 97.75 246 ASP A CA 1
ATOM 1873 C C . ASP A 1 246 ? 4.84 44.5 9.703 1 97.75 246 ASP A C 1
ATOM 1875 O O . ASP A 1 246 ? 3.951 45.344 9.828 1 97.75 246 ASP A O 1
ATOM 1879 N N . GLY A 1 247 ? 5.453 44 10.727 1 97.25 247 GLY A N 1
ATOM 1880 C CA . GLY A 1 247 ? 5.297 44.531 12.078 1 97.25 247 GLY A CA 1
ATOM 1881 C C . GLY A 1 247 ? 4.035 44.031 12.758 1 97.25 247 GLY A C 1
ATOM 1882 O O . GLY A 1 247 ? 3.754 44.406 13.898 1 97.25 247 GLY A O 1
ATOM 1883 N N . ARG A 1 248 ? 3.289 43.156 12.148 1 97.88 248 ARG A N 1
ATOM 1884 C CA . ARG A 1 248 ? 2.037 42.656 12.703 1 97.88 248 ARG A CA 1
ATOM 1885 C C . ARG A 1 248 ? 2.291 41.5 13.672 1 97.88 248 ARG A C 1
ATOM 1887 O O . ARG A 1 248 ? 3.15 40.656 13.422 1 97.88 248 ARG A O 1
ATOM 1894 N N . ASN A 1 249 ? 1.615 41.5 14.758 1 98.62 249 ASN A N 1
ATOM 1895 C CA . ASN A 1 249 ? 1.522 40.344 15.656 1 98.62 249 ASN A CA 1
ATOM 1896 C C . ASN A 1 249 ? 0.168 39.656 15.547 1 98.62 249 ASN A C 1
ATOM 1898 O O . ASN A 1 249 ? -0.808 40.094 16.156 1 98.62 249 ASN A O 1
ATOM 1902 N N . LEU A 1 250 ? 0.169 38.562 14.82 1 98.81 250 LEU A N 1
ATOM 1903 C CA . LEU A 1 250 ? -1.08 37.875 14.469 1 98.81 250 LEU A CA 1
ATOM 1904 C C . LEU A 1 250 ? -1.674 37.156 15.68 1 98.81 250 LEU A C 1
ATOM 1906 O O . LEU A 1 250 ? -2.881 36.906 15.727 1 98.81 250 LEU A O 1
ATOM 1910 N N . ILE A 1 251 ? -0.881 36.812 16.703 1 98.75 251 ILE A N 1
ATOM 1911 C CA . ILE A 1 251 ? -1.401 36.219 17.938 1 98.75 251 ILE A CA 1
ATOM 1912 C C . ILE A 1 251 ? -2.234 37.281 18.688 1 98.75 251 ILE A C 1
ATOM 1914 O O . ILE A 1 251 ? -3.34 36.969 19.141 1 98.75 251 ILE A O 1
ATOM 1918 N N . GLU A 1 252 ? -1.711 38.5 18.781 1 98.38 252 GLU A N 1
ATOM 1919 C CA . GLU A 1 252 ? -2.445 39.594 19.422 1 98.38 252 GLU A CA 1
ATOM 1920 C C . GLU A 1 252 ? -3.713 39.938 18.641 1 98.38 252 GLU A C 1
ATOM 1922 O O . GLU A 1 252 ? -4.766 40.156 19.234 1 98.38 252 GLU A O 1
ATOM 1927 N N . GLU A 1 253 ? -3.533 39.938 17.312 1 98.69 253 GLU A N 1
ATOM 1928 C CA . GLU A 1 253 ? -4.695 40.219 16.484 1 98.69 253 GLU A CA 1
ATOM 1929 C C . GLU A 1 253 ? -5.785 39.188 16.672 1 98.69 253 GLU A C 1
ATOM 1931 O O . GLU A 1 253 ? -6.977 39.5 16.656 1 98.69 253 GLU A O 1
ATOM 1936 N N . TRP A 1 254 ? -5.391 37.938 16.781 1 98.69 254 TRP A N 1
ATOM 1937 C CA . TRP A 1 254 ? -6.336 36.844 17.031 1 98.69 254 TRP A CA 1
ATOM 1938 C C . TRP A 1 254 ? -7.082 37.062 18.344 1 98.69 254 TRP A C 1
ATOM 1940 O O . TRP A 1 254 ? -8.312 36.969 18.391 1 98.69 254 TRP A O 1
ATOM 1950 N N . GLN A 1 255 ? -6.402 37.438 19.406 1 98.38 255 GLN A N 1
ATOM 1951 C CA . GLN A 1 255 ? -7.012 37.656 20.703 1 98.38 255 GLN A CA 1
ATOM 1952 C C . GLN A 1 255 ? -7.961 38.875 20.656 1 98.38 255 GLN A C 1
ATOM 1954 O O . GLN A 1 255 ? -9.062 38.812 21.203 1 98.38 255 GLN A O 1
ATOM 1959 N N . LYS A 1 256 ? -7.535 39.875 20 1 98.44 256 LYS A N 1
ATOM 1960 C CA . LYS A 1 256 ? -8.344 41.094 19.891 1 98.44 256 LYS A CA 1
ATOM 1961 C C . LYS A 1 256 ? -9.641 40.812 19.125 1 98.44 256 LYS A C 1
ATOM 1963 O O . LYS A 1 256 ? -10.695 41.344 19.469 1 98.44 256 LYS A O 1
ATOM 1968 N N . ASP A 1 257 ? -9.484 40.062 18.078 1 98.31 257 ASP A N 1
ATOM 1969 C CA . ASP A 1 257 ? -10.664 39.688 17.312 1 98.31 257 ASP A CA 1
ATOM 1970 C C . ASP A 1 257 ? -11.672 38.938 18.188 1 98.31 257 ASP A C 1
ATOM 1972 O O . ASP A 1 257 ? -12.867 39.219 18.156 1 98.31 257 ASP A O 1
ATOM 1976 N N . LYS A 1 258 ? -11.18 37.938 19 1 97.94 258 LYS A N 1
ATOM 1977 C CA . LYS A 1 258 ? -12.07 37.156 19.859 1 97.94 258 LYS A CA 1
ATOM 1978 C C . LYS A 1 258 ? -12.672 38.031 20.953 1 97.94 258 LYS A C 1
ATOM 1980 O O . LYS A 1 258 ? -13.844 37.906 21.297 1 97.94 258 LYS A O 1
ATOM 1985 N N . GLN A 1 259 ? -11.906 38.969 21.469 1 97.5 259 GLN A N 1
ATOM 1986 C CA . GLN A 1 259 ? -12.398 39.906 22.469 1 97.5 259 GLN A CA 1
ATOM 1987 C C . GLN A 1 259 ? -13.5 40.812 21.891 1 97.5 259 GLN A C 1
ATOM 1989 O O . GLN A 1 259 ? -14.531 41 22.531 1 97.5 259 GLN A O 1
ATOM 1994 N N . ALA A 1 260 ? -13.234 41.25 20.75 1 97.94 260 ALA A N 1
ATOM 1995 C CA . ALA A 1 260 ? -14.195 42.125 20.094 1 97.94 260 ALA A CA 1
ATOM 1996 C C . ALA A 1 260 ? -15.523 41.406 19.844 1 97.94 260 ALA A C 1
ATOM 1998 O O . ALA A 1 260 ? -16.578 42.031 19.875 1 97.94 260 ALA A O 1
ATOM 1999 N N . ARG A 1 261 ? -15.43 40.094 19.688 1 96.62 261 ARG A N 1
ATOM 2000 C CA . ARG A 1 261 ? -16.609 39.281 19.438 1 96.62 261 ARG A CA 1
ATOM 2001 C C . ARG A 1 261 ? -17.266 38.875 20.766 1 96.62 261 ARG A C 1
ATOM 2003 O O . ARG A 1 261 ? -18.312 38.219 20.766 1 96.62 261 ARG A O 1
ATOM 2010 N N . GLY A 1 262 ? -16.625 39.219 21.891 1 96.5 262 GLY A N 1
ATOM 2011 C CA . GLY A 1 262 ? -17.109 38.812 23.188 1 96.5 262 GLY A CA 1
ATOM 2012 C C . GLY A 1 262 ? -16.953 37.312 23.438 1 96.5 262 GLY A C 1
ATOM 2013 O O . GLY A 1 262 ? -17.688 36.75 24.25 1 96.5 262 GLY A O 1
ATOM 2014 N N . ALA A 1 263 ? -16.156 36.75 22.688 1 95.5 263 ALA A N 1
ATOM 2015 C CA . ALA A 1 263 ? -15.977 35.312 22.797 1 95.5 263 ALA A CA 1
ATOM 2016 C C . ALA A 1 263 ? -14.875 34.969 23.797 1 95.5 263 ALA A C 1
ATOM 2018 O O . ALA A 1 263 ? -13.82 35.594 23.812 1 95.5 263 ALA A O 1
ATOM 2019 N N . GLN A 1 264 ? -15.125 34.031 24.672 1 96 264 GLN A N 1
ATOM 2020 C CA . GLN A 1 264 ? -14.07 33.531 25.547 1 96 264 GLN A CA 1
ATOM 2021 C C . GLN A 1 264 ? -12.992 32.812 24.766 1 96 264 GLN A C 1
ATOM 2023 O O . GLN A 1 264 ? -13.297 32.031 23.859 1 96 264 GLN A O 1
ATOM 2028 N N . HIS A 1 265 ? -11.789 33.156 25.016 1 97.06 265 HIS A N 1
ATOM 2029 C CA . HIS A 1 265 ? -10.68 32.594 24.25 1 97.06 265 HIS A CA 1
ATOM 2030 C C . HIS A 1 265 ? -9.43 32.438 25.125 1 97.06 265 HIS A C 1
ATOM 2032 O O . HIS A 1 265 ? -9.328 33.062 26.172 1 97.06 265 HIS A O 1
ATOM 2038 N N . ARG A 1 266 ? -8.531 31.531 24.688 1 97.19 266 ARG A N 1
ATOM 2039 C CA . ARG A 1 266 ? -7.258 31.328 25.375 1 97.19 266 ARG A CA 1
ATOM 2040 C C . ARG A 1 266 ? -6.137 31.047 24.375 1 97.19 266 ARG A C 1
ATOM 2042 O O . ARG A 1 266 ? -6.312 30.281 23.422 1 97.19 266 ARG A O 1
ATOM 2049 N N . TYR A 1 267 ? -5.047 31.75 24.531 1 97.81 267 TYR A N 1
ATOM 2050 C CA . TYR A 1 267 ? -3.799 31.422 23.859 1 97.81 267 TYR A CA 1
ATOM 2051 C C . TYR A 1 267 ? -2.852 30.672 24.797 1 97.81 267 TYR A C 1
ATOM 2053 O O . TYR A 1 267 ? -2.656 31.062 25.938 1 97.81 267 TYR A O 1
ATOM 2061 N N . VAL A 1 268 ? -2.316 29.5 24.375 1 97.06 268 VAL A N 1
ATOM 2062 C CA . VAL A 1 268 ? -1.358 28.719 25.156 1 97.06 268 VAL A CA 1
ATOM 2063 C C . VAL A 1 268 ? -0.136 28.406 24.297 1 97.06 268 VAL A C 1
ATOM 2065 O O . VAL A 1 268 ? -0.239 28.297 23.078 1 97.06 268 VAL A O 1
ATOM 2068 N N . TRP A 1 269 ? 1.052 28.234 24.938 1 96.12 269 TRP A N 1
ATOM 2069 C CA . TRP A 1 269 ? 2.271 28 24.172 1 96.12 269 TRP A CA 1
ATOM 2070 C C . TRP A 1 269 ? 3.07 26.844 24.734 1 96.12 269 TRP A C 1
ATOM 2072 O O . TRP A 1 269 ? 4.164 26.531 24.25 1 96.12 269 TRP A O 1
ATOM 2082 N N . ASP A 1 270 ? 2.596 26.156 25.844 1 94.12 270 ASP A N 1
ATOM 2083 C CA . ASP A 1 270 ? 3.242 24.969 26.422 1 94.12 270 ASP A CA 1
ATOM 2084 C C . ASP A 1 270 ? 2.213 24.031 27.047 1 94.12 270 ASP A C 1
ATOM 2086 O O . ASP A 1 270 ? 1.014 24.328 27.031 1 94.12 270 ASP A O 1
ATOM 2090 N N . LEU A 1 271 ? 2.703 22.875 27.438 1 94 271 LEU A N 1
ATOM 2091 C CA . LEU A 1 271 ? 1.826 21.828 27.953 1 94 271 LEU A CA 1
ATOM 2092 C C . LEU A 1 271 ? 1.128 22.297 29.234 1 94 271 LEU A C 1
ATOM 2094 O O . LEU A 1 271 ? -0.042 21.969 29.453 1 94 271 LEU A O 1
ATOM 2098 N N . ASP A 1 272 ? 1.793 23.016 30.125 1 93.12 272 ASP A N 1
ATOM 2099 C CA . ASP A 1 272 ? 1.183 23.531 31.359 1 93.12 272 ASP A CA 1
ATOM 2100 C C . ASP A 1 272 ? 0.017 24.469 31.047 1 93.12 272 ASP A C 1
ATOM 2102 O O . ASP A 1 272 ? -1.039 24.375 31.672 1 93.12 272 ASP A O 1
ATOM 2106 N N . GLY A 1 273 ? 0.302 25.391 30.141 1 94.62 273 GLY A N 1
ATOM 2107 C CA . GLY A 1 273 ? -0.78 26.266 29.703 1 94.62 273 GLY A CA 1
ATOM 2108 C C . GLY A 1 273 ? -1.981 25.5 29.172 1 94.62 273 GLY A C 1
ATOM 2109 O O . GLY A 1 273 ? -3.125 25.844 29.469 1 94.62 273 GLY A O 1
ATOM 2110 N N . LEU A 1 274 ? -1.72 24.469 28.359 1 96.12 274 LEU A N 1
ATOM 2111 C CA . LEU A 1 274 ? -2.793 23.656 27.781 1 96.12 274 LEU A CA 1
ATOM 2112 C C . LEU A 1 274 ? -3.574 22.938 28.875 1 96.12 274 LEU A C 1
ATOM 2114 O O . LEU A 1 274 ? -4.805 22.891 28.828 1 96.12 274 LEU A O 1
ATOM 2118 N N . ARG A 1 275 ? -2.881 22.438 29.844 1 93.19 275 ARG A N 1
ATOM 2119 C CA . ARG A 1 275 ? -3.496 21.703 30.938 1 93.19 275 ARG A CA 1
ATOM 2120 C C . ARG A 1 275 ? -4.371 22.609 31.797 1 93.19 275 ARG A C 1
ATOM 2122 O O . ARG A 1 275 ? -5.332 22.156 32.406 1 93.19 275 ARG A O 1
ATOM 2129 N N . CYS A 1 276 ? -4.113 23.859 31.781 1 93.38 276 CYS A N 1
ATOM 2130 C CA . CYS A 1 276 ? -4.805 24.812 32.625 1 93.38 276 CYS A CA 1
ATOM 2131 C C . CYS A 1 276 ? -6.004 25.422 31.922 1 93.38 276 CYS A C 1
ATOM 2133 O O . CYS A 1 276 ? -6.754 26.203 32.5 1 93.38 276 CYS A O 1
ATOM 2135 N N . VAL A 1 277 ? -6.145 25.047 30.703 1 93.62 277 VAL A N 1
ATOM 2136 C CA . VAL A 1 277 ? -7.289 25.578 29.969 1 93.62 277 VAL A CA 1
ATOM 2137 C C . VAL A 1 277 ? -8.586 25.062 30.594 1 93.62 277 VAL A C 1
ATOM 2139 O O . VAL A 1 277 ? -8.727 23.875 30.859 1 93.62 277 VAL A O 1
ATOM 2142 N N . ASP A 1 278 ? -9.523 25.953 30.906 1 91.94 278 ASP A N 1
ATOM 2143 C CA . ASP A 1 278 ? -10.891 25.578 31.266 1 91.94 278 ASP A CA 1
ATOM 2144 C C . ASP A 1 278 ? -11.734 25.344 30 1 91.94 278 ASP A C 1
ATOM 2146 O O . ASP A 1 278 ? -12.312 26.297 29.453 1 91.94 278 ASP A O 1
ATOM 2150 N N . PHE A 1 279 ? -11.883 24.125 29.594 1 88.31 279 PHE A N 1
ATOM 2151 C CA . PHE A 1 279 ? -12.508 23.766 28.328 1 88.31 279 PHE A CA 1
ATOM 2152 C C . PHE A 1 279 ? -14.008 24.031 28.375 1 88.31 279 PHE A C 1
ATOM 2154 O O . PHE A 1 279 ? -14.664 24.094 27.328 1 88.31 279 PHE A O 1
ATOM 2161 N N . LYS A 1 280 ? -14.609 24.203 29.5 1 85.25 280 LYS A N 1
ATOM 2162 C CA . LYS A 1 280 ? -16.031 24.516 29.625 1 85.25 280 LYS A CA 1
ATOM 2163 C C . LYS A 1 280 ? -16.297 25.984 29.312 1 85.25 280 LYS A C 1
ATOM 2165 O O . LYS A 1 280 ? -17.375 26.328 28.812 1 85.25 280 LYS A O 1
ATOM 2170 N N . ASP A 1 281 ? -15.305 26.766 29.562 1 84.06 281 ASP A N 1
ATOM 2171 C CA . ASP A 1 281 ? -15.539 28.203 29.469 1 84.06 281 ASP A CA 1
ATOM 2172 C C . ASP A 1 281 ? -14.953 28.781 28.172 1 84.06 281 ASP A C 1
ATOM 2174 O O . ASP A 1 281 ? -15.438 29.781 27.672 1 84.06 281 ASP A O 1
ATOM 2178 N N . ASN A 1 282 ? -13.945 28.188 27.703 1 83.38 282 ASN A N 1
ATOM 2179 C CA . ASN A 1 282 ? -13.289 28.75 26.531 1 83.38 282 ASN A CA 1
ATOM 2180 C C . ASN A 1 282 ? -13.852 28.172 25.234 1 83.38 282 ASN A C 1
ATOM 2182 O O . ASN A 1 282 ? -13.836 26.953 25.031 1 83.38 282 ASN A O 1
ATOM 2186 N N . GLU A 1 283 ? -14.258 29.125 24.422 1 90.12 283 GLU A N 1
ATOM 2187 C CA . GLU A 1 283 ? -14.852 28.781 23.125 1 90.12 283 GLU A CA 1
ATOM 2188 C C . GLU A 1 283 ? -13.781 28.656 22.047 1 90.12 283 GLU A C 1
ATOM 2190 O O . GLU A 1 283 ? -13.906 27.844 21.125 1 90.12 283 GLU A O 1
ATOM 2195 N N . TYR A 1 284 ? -12.797 29.5 22.109 1 97.38 284 TYR A N 1
ATOM 2196 C CA . TYR A 1 284 ? -11.711 29.531 21.141 1 97.38 284 TYR A CA 1
ATOM 2197 C C . TYR A 1 284 ? -10.375 29.219 21.797 1 97.38 284 TYR A C 1
ATOM 2199 O O . TYR A 1 284 ? -10.07 29.75 22.875 1 97.38 284 TYR A O 1
ATOM 2207 N N . LEU A 1 285 ? -9.586 28.312 21.203 1 98.44 285 LEU A N 1
ATOM 2208 C CA . LEU A 1 285 ? -8.281 27.922 21.719 1 98.44 285 LEU A CA 1
ATOM 2209 C C . LEU A 1 285 ? -7.215 28 20.625 1 98.44 285 LEU A C 1
ATOM 2211 O O . LEU A 1 285 ? -7.332 27.359 19.578 1 98.44 285 LEU A O 1
ATOM 2215 N N . LEU A 1 286 ? -6.23 28.859 20.781 1 98.75 286 LEU A N 1
ATOM 2216 C CA . LEU A 1 286 ? -5.043 28.938 19.938 1 98.75 286 LEU A CA 1
ATOM 2217 C C . LEU A 1 286 ? -3.809 28.453 20.688 1 98.75 286 LEU A C 1
ATOM 2219 O O . LEU A 1 286 ? -3.416 29.031 21.688 1 98.75 286 LEU A O 1
ATOM 2223 N N . GLY A 1 287 ? -3.299 27.328 20.281 1 98.38 287 GLY A N 1
ATOM 2224 C CA . GLY A 1 287 ? -2.076 26.781 20.859 1 98.38 287 GLY A CA 1
ATOM 2225 C C . GLY A 1 287 ? -0.933 26.719 19.859 1 98.38 287 GLY A C 1
ATOM 2226 O O . GLY A 1 287 ? -0.986 25.953 18.906 1 98.38 287 GLY A O 1
ATOM 2227 N N . LEU A 1 288 ? 0.134 27.484 20.016 1 98.38 288 LEU A N 1
ATOM 2228 C CA . LEU A 1 288 ? 1.372 27.453 19.234 1 98.38 288 LEU A CA 1
ATOM 2229 C C . LEU A 1 288 ? 2.555 27.078 20.125 1 98.38 288 LEU A C 1
ATOM 2231 O O . LEU A 1 288 ? 3.139 27.953 20.781 1 98.38 288 LEU A O 1
ATOM 2235 N N . PHE A 1 289 ? 3.045 25.859 20.031 1 97.19 289 PHE A N 1
ATOM 2236 C CA . PHE A 1 289 ? 3.816 25.266 21.125 1 97.19 289 PHE A CA 1
ATOM 2237 C C . PHE A 1 289 ? 5.309 25.281 20.797 1 97.19 289 PHE A C 1
ATOM 2239 O O . PHE A 1 289 ? 6.137 25 21.672 1 97.19 289 PHE A O 1
ATOM 2246 N N . GLU A 1 290 ? 5.703 25.562 19.547 1 96.25 290 GLU A N 1
ATOM 2247 C CA . GLU A 1 290 ? 7.086 25.703 19.109 1 96.25 290 GLU A CA 1
ATOM 2248 C C . GLU A 1 290 ? 7.227 26.844 18.109 1 96.25 290 GLU A C 1
ATOM 2250 O O . GLU A 1 290 ? 6.258 27.219 17.438 1 96.25 290 GLU A O 1
ATOM 2255 N N . SER A 1 291 ? 8.469 27.391 18.078 1 97.19 291 SER A N 1
ATOM 2256 C CA . SER A 1 291 ? 8.711 28.453 17.125 1 97.19 291 SER A CA 1
ATOM 2257 C C . SER A 1 291 ? 8.508 27.969 15.688 1 97.19 291 SER A C 1
ATOM 2259 O O . SER A 1 291 ? 8.023 28.734 14.836 1 97.19 291 SER A O 1
ATOM 2261 N N . SER A 1 292 ? 8.93 26.75 15.445 1 98.06 292 SER A N 1
ATOM 2262 C CA . SER A 1 292 ? 8.703 26.109 14.156 1 98.06 292 SER A CA 1
ATOM 2263 C C . SER A 1 292 ? 7.859 24.844 14.312 1 98.06 292 SER A C 1
ATOM 2265 O O . SER A 1 292 ? 6.793 24.875 14.93 1 98.06 292 SER A O 1
ATOM 2267 N N . HIS A 1 293 ? 8.344 23.781 13.703 1 98.31 293 HIS A N 1
ATOM 2268 C CA . HIS A 1 293 ? 7.617 22.531 13.875 1 98.31 293 HIS A CA 1
ATOM 2269 C C . HIS A 1 293 ? 7.734 22.016 15.305 1 98.31 293 HIS A C 1
ATOM 2271 O O . HIS A 1 293 ? 8.695 22.344 16.016 1 98.31 293 HIS A O 1
ATOM 2277 N N . MET A 1 294 ? 6.738 21.281 15.766 1 97.62 294 MET A N 1
ATOM 2278 C CA . MET A 1 294 ? 6.855 20.594 17.047 1 97.62 294 MET A CA 1
ATOM 2279 C C . MET A 1 294 ? 8.078 19.688 17.062 1 97.62 294 MET A C 1
ATOM 2281 O O . MET A 1 294 ? 8.562 19.266 16.016 1 97.62 294 MET A O 1
ATOM 2285 N N . MET A 1 295 ? 8.586 19.391 18.266 1 95.94 295 MET A N 1
ATOM 2286 C CA . MET A 1 295 ? 9.68 18.422 18.375 1 95.94 295 MET A CA 1
ATOM 2287 C C . MET A 1 295 ? 9.211 17.031 17.984 1 95.94 295 MET A C 1
ATOM 2289 O O . MET A 1 295 ? 8.039 16.688 18.141 1 95.94 295 MET A O 1
ATOM 2293 N N . TYR A 1 296 ? 10.172 16.281 17.391 1 97.62 296 TYR A N 1
ATOM 2294 C CA . TYR A 1 296 ?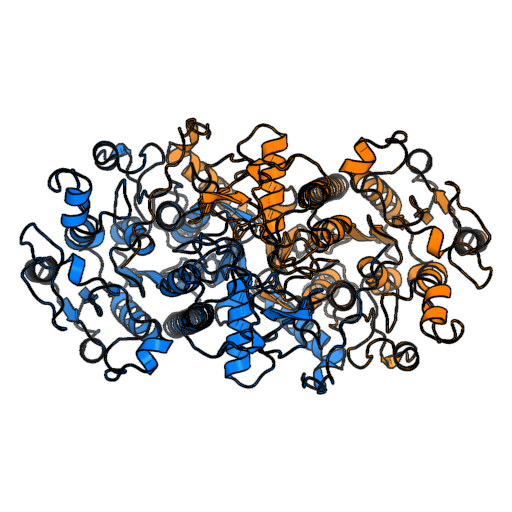 9.875 14.852 17.328 1 97.62 296 TYR A CA 1
ATOM 2295 C C . TYR A 1 296 ? 9.609 14.289 18.719 1 97.62 296 TYR A C 1
ATOM 2297 O O . TYR A 1 296 ? 10.25 14.695 19.688 1 97.62 296 TYR A O 1
ATOM 2305 N N . HIS A 1 297 ? 8.656 13.359 18.781 1 97.12 297 HIS A N 1
ATOM 2306 C CA . HIS A 1 297 ? 8.336 12.758 20.062 1 97.12 297 HIS A CA 1
ATOM 2307 C C . HIS A 1 297 ? 9.586 12.219 20.75 1 97.12 297 HIS A C 1
ATOM 2309 O O . HIS A 1 297 ? 9.781 12.43 21.953 1 97.12 297 HIS A O 1
ATOM 2315 N N . LEU A 1 298 ? 10.484 11.484 20.016 1 96.75 298 LEU A N 1
ATOM 2316 C CA . LEU A 1 298 ? 11.695 10.891 20.578 1 96.75 298 LEU A CA 1
ATOM 2317 C C . LEU A 1 298 ? 12.641 11.977 21.094 1 96.75 298 LEU A C 1
ATOM 2319 O O . LEU A 1 298 ? 13.359 11.766 22.062 1 96.75 298 LEU A O 1
ATOM 2323 N N . ASP A 1 299 ? 12.695 13.117 20.422 1 96.06 299 ASP A N 1
ATOM 2324 C CA . ASP A 1 299 ? 13.508 14.234 20.891 1 96.06 299 ASP A CA 1
ATOM 2325 C C . ASP A 1 299 ? 12.906 14.875 22.141 1 96.06 299 ASP A C 1
ATOM 2327 O O . ASP A 1 299 ? 13.633 15.25 23.062 1 96.06 299 ASP A O 1
ATOM 2331 N N . ALA A 1 300 ? 11.555 15.039 22.125 1 93.75 300 ALA A N 1
ATOM 2332 C CA . ALA A 1 300 ? 10.859 15.633 23.266 1 93.75 300 ALA A CA 1
ATOM 2333 C C . ALA A 1 300 ? 11.086 14.82 24.531 1 93.75 300 ALA A C 1
ATOM 2335 O O . ALA A 1 300 ? 11.18 15.383 25.625 1 93.75 300 ALA A O 1
ATOM 2336 N N . LEU A 1 301 ? 11.156 13.477 24.406 1 90.94 301 LEU A N 1
ATOM 2337 C CA . LEU A 1 301 ? 11.367 12.594 25.547 1 90.94 301 LEU A CA 1
ATOM 2338 C C . LEU A 1 301 ? 12.703 12.875 26.219 1 90.94 301 LEU A C 1
ATOM 2340 O O . LEU A 1 301 ? 12.875 12.625 27.422 1 90.94 301 LEU A O 1
ATOM 2344 N N . GLN A 1 302 ? 13.641 13.398 25.484 1 86.75 302 GLN A N 1
ATOM 2345 C CA . GLN A 1 302 ? 14.984 13.617 26 1 86.75 302 GLN A CA 1
ATOM 2346 C C . GLN A 1 302 ? 15.219 15.094 26.312 1 86.75 302 GLN A C 1
ATOM 2348 O O . GLN A 1 302 ? 16.281 15.469 26.812 1 86.75 302 GLN A O 1
ATOM 2353 N N . ALA A 1 303 ? 14.25 15.867 25.922 1 79.88 303 ALA A N 1
ATOM 2354 C CA . ALA A 1 303 ? 14.414 17.297 26.141 1 79.88 303 ALA A CA 1
ATOM 2355 C C . ALA A 1 303 ? 14.328 17.641 27.625 1 79.88 303 ALA A C 1
ATOM 2357 O O . ALA A 1 303 ? 13.547 17.031 28.359 1 79.88 303 ALA A O 1
ATOM 2358 N N . PRO A 1 304 ? 15.297 18.422 28.094 1 66.88 304 PRO A N 1
ATOM 2359 C CA . PRO A 1 304 ? 15.305 18.781 29.516 1 66.88 304 PRO A CA 1
ATOM 2360 C C . PRO A 1 304 ? 13.953 19.312 29.984 1 66.88 304 PRO A C 1
ATOM 2362 O O . PRO A 1 304 ? 13.609 19.156 31.156 1 66.88 304 PRO A O 1
ATOM 2365 N N . TYR A 1 305 ? 13.297 20 29 1 57.12 305 TYR A N 1
ATOM 2366 C CA . TYR A 1 305 ? 11.992 20.562 29.344 1 57.12 305 TYR A CA 1
ATOM 2367 C C . TYR A 1 305 ? 10.867 19.625 28.906 1 57.12 305 TYR A C 1
ATOM 2369 O O . TYR A 1 305 ? 9.773 20.094 28.562 1 57.12 305 TYR A O 1
ATOM 2377 N N . ASN A 1 306 ? 11.172 18.203 28.906 1 57.62 306 ASN A N 1
ATOM 2378 C CA . ASN A 1 306 ? 10.266 17.172 28.406 1 57.62 306 ASN A CA 1
ATOM 2379 C C . ASN A 1 306 ? 8.812 17.5 28.75 1 57.62 306 ASN A C 1
ATOM 2381 O O . ASN A 1 306 ? 7.902 17.141 28 1 57.62 306 ASN A O 1
ATOM 2385 N N . GLU A 1 307 ? 8.656 18.375 29.703 1 64.38 307 GLU A N 1
ATOM 2386 C CA . GLU A 1 307 ? 7.27 18.562 30.125 1 64.38 307 GLU A CA 1
ATOM 2387 C C . GLU A 1 307 ? 6.688 19.844 29.547 1 64.38 307 GLU A C 1
ATOM 2389 O O . GLU A 1 307 ? 5.66 20.344 30.016 1 64.38 307 GLU A O 1
ATOM 2394 N N . THR A 1 308 ? 7.363 20.156 28.359 1 77.94 308 THR A N 1
ATOM 2395 C CA . THR A 1 308 ? 6.828 21.469 28 1 77.94 308 THR A CA 1
ATOM 2396 C C . THR A 1 308 ? 6.027 21.375 26.703 1 77.94 308 THR A C 1
ATOM 2398 O O . THR A 1 308 ? 5.18 22.234 26.422 1 77.94 308 THR A O 1
ATOM 2401 N N . GLU A 1 309 ? 6.219 20.422 25.875 1 91.38 309 GLU A N 1
ATOM 2402 C CA . GLU A 1 309 ? 5.492 20.359 24.609 1 91.38 309 GLU A CA 1
ATOM 2403 C C . GLU A 1 309 ? 4.43 19.266 24.641 1 91.38 309 GLU A C 1
ATOM 2405 O O . GLU A 1 309 ? 4.707 18.141 25.031 1 91.38 309 GLU A O 1
ATOM 2410 N N . PRO A 1 310 ? 3.18 19.594 24.375 1 96.38 310 PRO A N 1
ATOM 2411 C CA . PRO A 1 310 ? 2.143 18.562 24.328 1 96.38 310 PRO A CA 1
ATOM 2412 C C . PRO A 1 310 ? 2.381 17.531 23.234 1 96.38 310 PRO A C 1
ATOM 2414 O O . PRO A 1 310 ? 2.947 17.859 22.188 1 96.38 310 PRO A O 1
ATOM 2417 N N . THR A 1 311 ? 2.051 16.219 23.484 1 96.88 311 THR A N 1
ATOM 2418 C CA . THR A 1 311 ? 2.035 15.195 22.453 1 96.88 311 THR A CA 1
ATOM 2419 C C . THR A 1 311 ? 0.86 15.398 21.5 1 96.88 311 THR A C 1
ATOM 2421 O O . THR A 1 311 ? -0.037 16.203 21.781 1 96.88 311 THR A O 1
ATOM 2424 N N . LEU A 1 312 ? 0.896 14.758 20.375 1 98.69 312 LEU A N 1
ATOM 2425 C CA . LEU A 1 312 ? -0.254 14.773 19.484 1 98.69 312 LEU A CA 1
ATOM 2426 C C . LEU A 1 312 ? -1.522 14.352 20.219 1 98.69 312 LEU A C 1
ATOM 2428 O O . LEU A 1 312 ? -2.586 14.945 20.016 1 98.69 312 LEU A O 1
ATOM 2432 N N . THR A 1 313 ? -1.425 13.344 21.078 1 98.69 313 THR A N 1
ATOM 2433 C CA . THR A 1 313 ? -2.561 12.836 21.844 1 98.69 313 THR A CA 1
ATOM 2434 C C . THR A 1 313 ? -3.111 13.922 22.766 1 98.69 313 THR A C 1
ATOM 2436 O O . THR A 1 313 ? -4.324 14.094 22.875 1 98.69 313 THR A O 1
ATOM 2439 N N . ASP A 1 314 ? -2.211 14.703 23.453 1 97.75 314 ASP A N 1
ATOM 2440 C CA . ASP A 1 314 ? -2.637 15.812 24.297 1 97.75 314 ASP A CA 1
ATOM 2441 C C . ASP A 1 314 ? -3.436 16.844 23.516 1 97.75 314 ASP A C 1
ATOM 2443 O O . ASP A 1 314 ? -4.488 17.297 23.969 1 97.75 314 ASP A O 1
ATOM 2447 N N . MET A 1 315 ? -2.939 17.172 22.391 1 98.75 315 MET A N 1
ATOM 2448 C CA . MET A 1 315 ? -3.588 18.203 21.562 1 98.75 315 MET A CA 1
ATOM 2449 C C . MET A 1 315 ? -4.941 17.703 21.062 1 98.75 315 MET A C 1
ATOM 2451 O O . MET A 1 315 ? -5.91 18.469 21.047 1 98.75 315 MET A O 1
ATOM 2455 N N . VAL A 1 316 ? -5 16.422 20.641 1 98.88 316 VAL A N 1
ATOM 2456 C CA . VAL A 1 316 ? -6.25 15.852 20.141 1 98.88 316 VAL A CA 1
ATOM 2457 C C . VAL A 1 316 ? -7.289 15.844 21.266 1 98.88 316 VAL A C 1
ATOM 2459 O O . VAL A 1 316 ? -8.445 16.203 21.047 1 98.88 316 VAL A O 1
ATOM 2462 N N . ARG A 1 317 ? -6.934 15.469 22.453 1 98.44 317 ARG A N 1
ATOM 2463 C CA . ARG A 1 317 ? -7.852 15.469 23.578 1 98.44 317 ARG A CA 1
ATOM 2464 C C . ARG A 1 317 ? -8.383 16.859 23.859 1 98.44 317 ARG A C 1
ATOM 2466 O O . ARG A 1 317 ? -9.586 17.047 24.062 1 98.44 317 ARG A O 1
ATOM 2473 N N . ALA A 1 318 ? -7.492 17.859 23.891 1 98.31 318 ALA A N 1
ATOM 2474 C CA . ALA A 1 318 ? -7.898 19.234 24.125 1 98.31 318 ALA A CA 1
ATOM 2475 C C . ALA A 1 318 ? -8.852 19.719 23.047 1 98.31 318 ALA A C 1
ATOM 2477 O O . ALA A 1 318 ? -9.859 20.375 23.344 1 98.31 318 ALA A O 1
ATOM 2478 N N . ALA A 1 319 ? -8.5 19.406 21.781 1 98.69 319 ALA A N 1
ATOM 2479 C CA . ALA A 1 319 ? -9.312 19.844 20.656 1 98.69 319 ALA A CA 1
ATOM 2480 C C . ALA A 1 319 ? -10.719 19.266 20.719 1 98.69 319 ALA A C 1
ATOM 2482 O O . ALA A 1 319 ? -11.703 20 20.594 1 98.69 319 ALA A O 1
ATOM 2483 N N . ILE A 1 320 ? -10.797 17.953 20.891 1 98.62 320 ILE A N 1
ATOM 2484 C CA . ILE A 1 320 ? -12.094 17.281 20.891 1 98.62 320 ILE A CA 1
ATOM 2485 C C . ILE A 1 320 ? -12.93 17.781 22.078 1 98.62 320 ILE A C 1
ATOM 2487 O O . ILE A 1 320 ? -14.125 18.047 21.922 1 98.62 320 ILE A O 1
ATOM 2491 N N . THR A 1 321 ? -12.312 17.953 23.266 1 97.44 321 THR A N 1
ATOM 2492 C CA . THR A 1 321 ? -13.023 18.453 24.438 1 97.44 321 THR A CA 1
ATOM 2493 C C . THR A 1 321 ? -13.594 19.844 24.188 1 97.44 321 THR A C 1
ATOM 2495 O O . THR A 1 321 ? -14.727 20.125 24.562 1 97.44 321 THR A O 1
ATOM 2498 N N . THR A 1 322 ? -12.867 20.703 23.547 1 97 322 THR A N 1
ATOM 2499 C CA . THR A 1 322 ? -13.312 22.047 23.219 1 97 322 THR A CA 1
ATOM 2500 C C . THR A 1 322 ? -14.445 22.016 22.203 1 97 322 THR A C 1
ATOM 2502 O O . THR A 1 322 ? -15.453 22.703 22.359 1 97 322 THR A O 1
ATOM 2505 N N . LEU A 1 323 ? -14.297 21.188 21.172 1 98 323 LEU A N 1
ATOM 2506 C CA . LEU A 1 323 ? -15.211 21.172 20.047 1 98 323 LEU A CA 1
ATOM 2507 C C . LEU A 1 323 ? -16.531 20.5 20.406 1 98 323 LEU A C 1
ATOM 2509 O O . LEU A 1 323 ? -17.578 20.859 19.875 1 98 323 LEU A O 1
ATOM 2513 N N . GLN A 1 324 ? -16.531 19.578 21.297 1 95.81 324 GLN A N 1
ATOM 2514 C CA . GLN A 1 324 ? -17.719 18.797 21.641 1 95.81 324 GLN A CA 1
ATOM 2515 C C . GLN A 1 324 ? -18.75 19.672 22.359 1 95.81 324 GLN A C 1
ATOM 2517 O O . GLN A 1 324 ? -19.922 19.281 22.484 1 95.81 324 GLN A O 1
ATOM 2522 N N . ARG A 1 325 ? -18.422 20.844 22.781 1 92.81 325 ARG A N 1
ATOM 2523 C CA . ARG A 1 325 ? -19.359 21.75 23.453 1 92.81 325 ARG A CA 1
ATOM 2524 C C . ARG A 1 325 ? -20.375 22.312 22.469 1 92.81 325 ARG A C 1
ATOM 2526 O O . ARG A 1 325 ? -21.406 22.844 22.875 1 92.81 325 ARG A O 1
ATOM 2533 N N . HIS A 1 326 ? -20.125 22.156 21.266 1 93.5 326 HIS A N 1
ATOM 2534 C CA . HIS A 1 326 ? -21 22.688 20.234 1 93.5 326 HIS A CA 1
ATOM 2535 C C . HIS A 1 326 ? -22.047 21.672 19.812 1 93.5 326 HIS A C 1
ATOM 2537 O O . HIS A 1 326 ? -21.719 20.625 19.266 1 93.5 326 HIS A O 1
ATOM 2543 N N . SER A 1 327 ? -23.25 21.984 19.922 1 94.5 327 SER A N 1
ATOM 2544 C CA . SER A 1 327 ? -24.344 21.031 19.797 1 94.5 327 SER A CA 1
ATOM 2545 C C . SER A 1 327 ? -24.516 20.578 18.344 1 94.5 327 SER A C 1
ATOM 2547 O O . SER A 1 327 ? -25.047 19.5 18.094 1 94.5 327 SER A O 1
ATOM 2549 N N . GLU A 1 328 ? -24.094 21.391 17.359 1 96.69 328 GLU A N 1
ATOM 2550 C CA . GLU A 1 328 ? -24.266 21.062 15.953 1 96.69 328 GLU A CA 1
ATOM 2551 C C . GLU A 1 328 ? -23.203 20.062 15.5 1 96.69 328 GLU A C 1
ATOM 2553 O O . GLU A 1 328 ? -23.266 19.547 14.383 1 96.69 328 GLU A O 1
ATOM 2558 N N . GLY A 1 329 ? -22.203 19.797 16.359 1 98.25 329 GLY A N 1
ATOM 2559 C CA . GLY A 1 329 ? -21.109 18.906 16.016 1 98.25 329 GLY A CA 1
ATOM 2560 C C . GLY A 1 329 ? -19.859 19.625 15.547 1 98.25 329 GLY A C 1
ATOM 2561 O O . GLY A 1 329 ? -19.766 20.844 15.688 1 98.25 329 GLY A O 1
ATOM 2562 N N . PHE A 1 330 ? -18.875 18.828 15.078 1 98.81 330 PHE A N 1
ATOM 2563 C CA . PHE A 1 330 ? -17.609 19.469 14.719 1 98.81 330 PHE A CA 1
ATOM 2564 C C . PHE A 1 330 ? -16.906 18.703 13.617 1 98.81 330 PHE A C 1
ATOM 2566 O O . PHE A 1 330 ? -17.25 17.547 13.328 1 98.81 330 PHE A O 1
ATOM 2573 N N . VAL A 1 331 ? -16.031 19.328 12.906 1 98.94 331 VAL A N 1
ATOM 2574 C CA . VAL A 1 331 ? -15.062 18.766 11.984 1 98.94 331 VAL A CA 1
ATOM 2575 C C . VAL A 1 331 ? -13.648 19.094 12.453 1 98.94 331 VAL A C 1
ATOM 2577 O O . VAL A 1 331 ? -13.32 20.266 12.672 1 98.94 331 VAL A O 1
ATOM 2580 N N . LEU A 1 332 ? -12.836 18.062 12.656 1 98.94 332 LEU A N 1
ATOM 2581 C CA . LEU A 1 332 ? -11.477 18.203 13.156 1 98.94 332 LEU A CA 1
ATOM 2582 C C . LEU A 1 332 ? -10.477 17.578 12.188 1 98.94 332 LEU A C 1
ATOM 258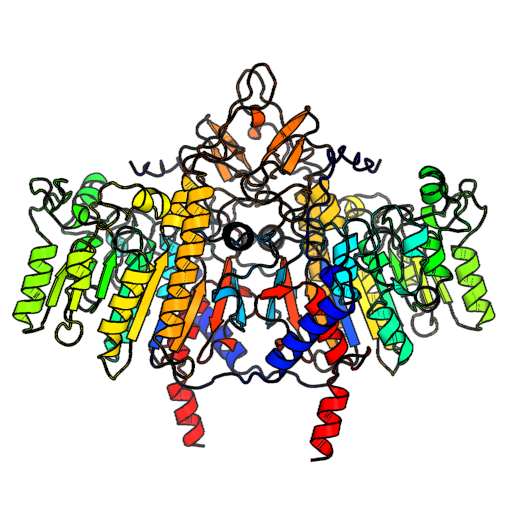4 O O . LEU A 1 332 ? -10.633 16.406 11.797 1 98.94 332 LEU A O 1
ATOM 2588 N N . PHE A 1 333 ? -9.555 18.375 11.703 1 98.94 333 PHE A N 1
ATOM 2589 C CA . PHE A 1 333 ? -8.414 17.859 10.945 1 98.94 333 PHE A CA 1
ATOM 2590 C C . PHE A 1 333 ? -7.199 17.688 11.852 1 98.94 333 PHE A C 1
ATOM 2592 O O . PHE A 1 333 ? -6.777 18.641 12.516 1 98.94 333 PHE A O 1
ATOM 2599 N N . VAL A 1 334 ? -6.609 16.5 11.938 1 99 334 VAL A N 1
ATOM 2600 C CA . VAL A 1 334 ? -5.457 16.172 12.773 1 99 334 VAL A CA 1
ATOM 2601 C C . VAL A 1 334 ? -4.324 15.641 11.906 1 99 334 VAL A C 1
ATOM 2603 O O . VAL A 1 334 ? -4.504 14.664 11.18 1 99 334 VAL A O 1
ATOM 2606 N N . GLU A 1 335 ? -3.135 16.234 12.023 1 98.94 335 GLU A N 1
ATOM 2607 C CA . GLU A 1 335 ? -1.991 15.805 11.227 1 98.94 335 GLU A CA 1
ATOM 2608 C C . GLU A 1 335 ? -0.831 15.367 12.117 1 98.94 335 GLU A C 1
ATOM 2610 O O . GLU A 1 335 ? -0.4 16.109 13 1 98.94 335 GLU A O 1
ATOM 2615 N N . GLY A 1 336 ? -0.413 14.086 11.914 1 98.94 336 GLY A N 1
ATOM 2616 C CA . GLY A 1 336 ? 0.94 13.711 12.289 1 98.94 336 GLY A CA 1
ATOM 2617 C C . GLY A 1 336 ? 1.967 14.023 11.219 1 98.94 336 GLY A C 1
ATOM 2618 O O . GLY A 1 336 ? 2.35 13.148 10.445 1 98.94 336 GLY A O 1
ATOM 2619 N N . GLY A 1 337 ? 2.412 15.234 11.195 1 98.88 337 GLY A N 1
ATOM 2620 C CA . GLY A 1 337 ? 3.211 15.719 10.086 1 98.88 337 GLY A CA 1
ATOM 2621 C C . GLY A 1 337 ? 4.684 15.383 10.219 1 98.88 337 GLY A C 1
ATOM 2622 O O . GLY A 1 337 ? 5.426 15.398 9.234 1 98.88 337 GLY A O 1
ATOM 2623 N N . ARG A 1 338 ? 5.156 15.078 11.43 1 98.81 338 ARG A N 1
ATOM 2624 C CA . ARG A 1 338 ? 6.574 14.812 11.648 1 98.81 338 ARG A CA 1
ATOM 2625 C C . ARG A 1 338 ? 6.965 13.445 11.094 1 98.81 338 ARG A C 1
ATOM 2627 O O . ARG A 1 338 ? 8.156 13.156 10.938 1 98.81 338 ARG A O 1
ATOM 2634 N N . ILE A 1 339 ? 5.977 12.57 10.758 1 98.94 339 ILE A N 1
ATOM 2635 C CA . ILE A 1 339 ? 6.254 11.328 10.047 1 98.94 339 ILE A CA 1
ATOM 2636 C C . ILE A 1 339 ? 6.969 11.633 8.734 1 98.94 339 ILE A C 1
ATOM 2638 O O . ILE A 1 339 ? 8.047 11.094 8.461 1 98.94 339 ILE A O 1
ATOM 2642 N N . ASP A 1 340 ? 6.387 12.555 8 1 98.81 340 ASP A N 1
ATOM 2643 C CA . ASP A 1 340 ? 6.902 13 6.707 1 98.81 340 ASP A CA 1
ATOM 2644 C C . ASP A 1 340 ? 8.328 13.539 6.84 1 98.81 340 ASP A C 1
ATOM 2646 O O . ASP A 1 340 ? 9.211 13.148 6.074 1 98.81 340 ASP A O 1
ATOM 2650 N N . GLN A 1 341 ? 8.508 14.43 7.797 1 98.88 341 GLN A N 1
ATOM 2651 C CA . GLN A 1 341 ? 9.805 15.086 7.953 1 98.88 341 GLN A CA 1
ATOM 2652 C C . GLN A 1 341 ? 10.875 14.094 8.414 1 98.88 341 GLN A C 1
ATOM 2654 O O . GLN A 1 341 ? 12.039 14.219 8.039 1 98.88 341 GLN A O 1
ATOM 2659 N N . GLY A 1 342 ? 10.453 13.117 9.289 1 98.94 342 GLY A N 1
ATOM 2660 C CA . GLY A 1 342 ? 11.367 12.031 9.602 1 98.94 342 GLY A CA 1
ATOM 2661 C C . GLY A 1 342 ? 11.82 11.266 8.367 1 98.94 342 GLY A C 1
ATOM 2662 O O . GLY A 1 342 ? 13.008 10.961 8.227 1 98.94 342 GLY A O 1
ATOM 2663 N N . HIS A 1 343 ? 10.914 10.93 7.449 1 98.88 343 HIS A N 1
ATOM 2664 C CA . HIS A 1 343 ? 11.258 10.219 6.227 1 98.88 343 HIS A CA 1
ATOM 2665 C C . HIS A 1 343 ? 12.125 11.078 5.312 1 98.88 343 HIS A C 1
ATOM 2667 O O . HIS A 1 343 ? 13.078 10.586 4.703 1 98.88 343 HIS A O 1
ATOM 2673 N N . HIS A 1 344 ? 11.852 12.391 5.184 1 98.88 344 HIS A N 1
ATOM 2674 C CA . HIS A 1 344 ? 12.672 13.281 4.375 1 98.88 344 HIS A CA 1
ATOM 2675 C C . HIS A 1 344 ? 14.133 13.219 4.809 1 98.88 344 HIS A C 1
ATOM 2677 O O . HIS A 1 344 ? 15.039 13.266 3.969 1 98.88 344 HIS A O 1
ATOM 2683 N N . GLU A 1 345 ? 14.359 13.109 6.094 1 98.88 345 GLU A N 1
ATOM 2684 C CA . GLU A 1 345 ? 15.711 13.102 6.645 1 98.88 345 GLU A CA 1
ATOM 2685 C C . GLU A 1 345 ? 16.281 11.688 6.688 1 98.88 345 GLU A C 1
ATOM 2687 O O . GLU A 1 345 ? 17.406 11.477 7.145 1 98.88 345 GLU A O 1
ATOM 2692 N N . THR A 1 346 ? 15.484 10.688 6.227 1 98.81 346 THR A N 1
ATOM 2693 C CA . THR A 1 346 ? 15.789 9.258 6.297 1 98.81 346 THR A CA 1
ATOM 2694 C C . THR A 1 346 ? 16.031 8.828 7.738 1 98.81 346 THR A C 1
ATOM 2696 O O . THR A 1 346 ? 16.891 7.98 8.008 1 98.81 346 THR A O 1
ATOM 2699 N N . TRP A 1 347 ? 15.422 9.539 8.695 1 98.88 347 TRP A N 1
ATOM 2700 C CA . TRP A 1 347 ? 15.383 9.18 10.109 1 98.88 347 TRP A CA 1
ATOM 2701 C C . TRP A 1 347 ? 14.242 8.203 10.383 1 98.88 347 TRP A C 1
ATOM 2703 O O . TRP A 1 347 ? 13.227 8.586 10.969 1 98.88 347 TRP A O 1
ATOM 2713 N N . ALA A 1 348 ? 14.492 6.945 10.078 1 98.88 348 ALA A N 1
ATOM 2714 C CA . ALA A 1 348 ? 13.43 5.949 10.172 1 98.88 348 ALA A CA 1
ATOM 2715 C C . ALA A 1 348 ? 12.945 5.793 11.609 1 98.88 348 ALA A C 1
ATOM 2717 O O . ALA A 1 348 ? 11.758 5.578 11.859 1 98.88 348 ALA A O 1
ATOM 2718 N N . HIS A 1 349 ? 13.836 5.906 12.664 1 98.88 349 HIS A N 1
ATOM 2719 C CA . HIS A 1 349 ? 13.43 5.805 14.062 1 98.88 349 HIS A CA 1
ATOM 2720 C C . HIS A 1 349 ? 12.359 6.836 14.398 1 98.88 349 HIS A C 1
ATOM 2722 O O . HIS A 1 349 ? 11.328 6.496 14.984 1 98.88 349 HIS A O 1
ATOM 2728 N N . LYS A 1 350 ? 12.594 8.023 14 1 98.88 350 LYS A N 1
ATOM 2729 C CA . LYS A 1 350 ? 11.672 9.109 14.312 1 98.88 350 LYS A CA 1
ATOM 2730 C C . LYS A 1 350 ? 10.375 8.977 13.523 1 98.88 350 LYS A C 1
ATOM 2732 O O . LYS A 1 350 ? 9.289 9.156 14.078 1 98.88 350 LYS A O 1
ATOM 2737 N N . ALA A 1 351 ? 10.461 8.656 12.234 1 98.94 351 ALA A N 1
ATOM 2738 C CA . ALA A 1 351 ? 9.273 8.531 11.406 1 98.94 351 ALA A CA 1
ATOM 2739 C C . ALA A 1 351 ? 8.336 7.453 11.953 1 98.94 351 ALA A C 1
ATOM 2741 O O . ALA A 1 351 ? 7.125 7.664 12.047 1 98.94 351 ALA A O 1
ATOM 2742 N N . LEU A 1 352 ? 8.898 6.305 12.305 1 98.94 352 LEU A N 1
ATOM 2743 C CA . LEU A 1 352 ? 8.07 5.207 12.789 1 98.94 352 LEU A CA 1
ATOM 2744 C C . LEU A 1 352 ? 7.508 5.512 14.172 1 98.94 352 LEU A C 1
ATOM 2746 O O . LEU A 1 352 ? 6.359 5.18 14.469 1 98.94 352 LEU A O 1
ATOM 2750 N N . ASP A 1 353 ? 8.281 6.156 15.031 1 98.88 353 ASP A N 1
ATOM 2751 C CA . ASP A 1 353 ? 7.785 6.547 16.344 1 98.88 353 ASP A CA 1
ATOM 2752 C C . ASP A 1 353 ? 6.641 7.551 16.234 1 98.88 353 ASP A C 1
ATOM 2754 O O . ASP A 1 353 ? 5.66 7.469 16.969 1 98.88 353 ASP A O 1
ATOM 2758 N N . GLU A 1 354 ? 6.785 8.516 15.344 1 98.94 354 GLU A N 1
ATOM 2759 C CA . GLU A 1 354 ? 5.719 9.492 15.117 1 98.94 354 GLU A CA 1
ATOM 2760 C C . GLU A 1 354 ? 4.449 8.812 14.617 1 98.94 354 GLU A C 1
ATOM 2762 O O . GLU A 1 354 ? 3.34 9.258 14.914 1 98.94 354 GLU A O 1
ATOM 2767 N N . THR A 1 355 ? 4.617 7.719 13.82 1 98.94 355 THR A N 1
ATOM 2768 C CA . THR A 1 355 ? 3.459 6.957 13.359 1 98.94 355 THR A CA 1
ATOM 2769 C C . THR A 1 355 ? 2.758 6.277 14.531 1 98.94 355 THR A C 1
ATOM 2771 O O . THR A 1 355 ? 1.527 6.254 14.602 1 98.94 355 THR A O 1
ATOM 2774 N N . VAL A 1 356 ? 3.492 5.715 15.469 1 98.94 356 VAL A N 1
ATOM 2775 C CA . VAL A 1 356 ? 2.924 5.105 16.672 1 98.94 356 VAL A CA 1
ATOM 2776 C C . VAL A 1 356 ? 2.186 6.164 17.484 1 98.94 356 VAL A C 1
ATOM 2778 O O . VAL A 1 356 ? 1.113 5.898 18.031 1 98.94 356 VAL A O 1
ATOM 2781 N N . GLN A 1 357 ? 2.744 7.434 17.531 1 98.81 357 GLN A N 1
ATOM 2782 C CA . GLN A 1 357 ? 2.068 8.531 18.219 1 98.81 357 GLN A CA 1
ATOM 2783 C C . GLN A 1 357 ? 0.738 8.859 17.547 1 98.81 357 GLN A C 1
ATOM 2785 O O . GLN A 1 357 ? -0.236 9.195 18.234 1 98.81 357 GLN A O 1
ATOM 2790 N N . LEU A 1 358 ? 0.714 8.828 16.234 1 98.94 358 LEU A N 1
ATOM 2791 C CA . LEU A 1 358 ? -0.542 9.039 15.531 1 98.94 358 LEU A CA 1
ATOM 2792 C C . LEU A 1 358 ? -1.579 7.996 15.945 1 98.94 358 LEU A C 1
ATOM 2794 O O . LEU A 1 358 ? -2.746 8.328 16.156 1 98.94 358 LEU A O 1
ATOM 2798 N N . ALA A 1 359 ? -1.157 6.746 16.016 1 98.94 359 ALA A N 1
ATOM 2799 C CA . ALA A 1 359 ? -2.07 5.676 16.406 1 98.94 359 ALA A CA 1
ATOM 2800 C C . ALA A 1 359 ? -2.652 5.934 17.797 1 98.94 359 ALA A C 1
ATOM 2802 O O . ALA A 1 359 ? -3.838 5.695 18.031 1 98.94 359 ALA A O 1
ATOM 2803 N N . GLU A 1 360 ? -1.852 6.402 18.703 1 98.88 360 GLU A N 1
ATOM 2804 C CA . GLU A 1 360 ? -2.316 6.73 20.047 1 98.88 360 GLU A CA 1
ATOM 2805 C C . GLU A 1 360 ? -3.342 7.859 20.016 1 98.88 360 GLU A C 1
ATOM 2807 O O . GLU A 1 360 ? -4.32 7.836 20.766 1 98.88 360 GLU A O 1
ATOM 2812 N N . ALA A 1 361 ? -3.082 8.836 19.188 1 98.94 361 ALA A N 1
ATOM 2813 C CA . ALA A 1 361 ? -4.008 9.961 19.062 1 98.94 361 ALA A CA 1
ATOM 2814 C C . ALA A 1 361 ? -5.352 9.5 18.5 1 98.94 361 ALA A C 1
ATOM 2816 O O . ALA A 1 361 ? -6.406 9.969 18.938 1 98.94 361 ALA A O 1
ATOM 2817 N N . VAL A 1 362 ? -5.32 8.609 17.516 1 98.94 362 VAL A N 1
ATOM 2818 C CA . VAL A 1 362 ? -6.551 8.07 16.938 1 98.94 362 VAL A CA 1
ATOM 2819 C C . VAL A 1 362 ? -7.332 7.32 18.016 1 98.94 362 VAL A C 1
ATOM 2821 O O . VAL A 1 362 ? -8.555 7.441 18.094 1 98.94 362 VAL A O 1
ATOM 2824 N N . ARG A 1 363 ? -6.641 6.527 18.812 1 98.88 363 ARG A N 1
ATOM 2825 C CA . ARG A 1 363 ? -7.293 5.816 19.906 1 98.88 363 ARG A CA 1
ATOM 2826 C C . ARG A 1 363 ? -7.977 6.789 20.859 1 98.88 363 ARG A C 1
ATOM 2828 O O . ARG A 1 363 ? -9.125 6.57 21.266 1 98.88 363 ARG A O 1
ATOM 2835 N N . ALA A 1 364 ? -7.289 7.871 21.219 1 98.94 364 ALA A N 1
ATOM 2836 C CA . ALA A 1 364 ? -7.852 8.875 22.109 1 98.94 364 ALA A CA 1
ATOM 2837 C C . ALA A 1 364 ? -9.133 9.477 21.531 1 98.94 364 ALA A C 1
ATOM 2839 O O . ALA A 1 364 ? -10.117 9.672 22.25 1 98.94 364 ALA A O 1
ATOM 2840 N N . ALA A 1 365 ? -9.109 9.773 20.281 1 98.94 365 ALA A N 1
ATOM 2841 C CA . ALA A 1 365 ? -10.289 10.32 19.625 1 98.94 365 ALA A CA 1
ATOM 2842 C C . ALA A 1 365 ? -11.453 9.336 19.656 1 98.94 365 ALA A C 1
ATOM 2844 O O . ALA A 1 365 ? -12.594 9.719 19.906 1 98.94 365 ALA A O 1
ATOM 2845 N N . ALA A 1 366 ? -11.125 8.07 19.344 1 98.88 366 ALA A N 1
ATOM 2846 C CA . ALA A 1 366 ? -12.148 7.031 19.375 1 98.88 366 ALA A CA 1
ATOM 2847 C C . ALA A 1 366 ? -12.75 6.898 20.781 1 98.88 366 ALA A C 1
ATOM 2849 O O . ALA A 1 366 ? -13.961 6.711 20.922 1 98.88 366 ALA A O 1
ATOM 2850 N N . ASP A 1 367 ? -11.906 7.031 21.812 1 98.69 367 ASP A N 1
ATOM 2851 C CA . ASP A 1 367 ? -12.344 6.906 23.203 1 98.69 367 ASP A CA 1
ATOM 2852 C C . ASP A 1 367 ? -13.227 8.086 23.609 1 98.69 367 ASP A C 1
ATOM 2854 O O . ASP A 1 367 ? -14.125 7.938 24.438 1 98.69 367 ASP A O 1
ATOM 2858 N N . LEU A 1 368 ? -13.023 9.242 23.031 1 98.69 368 LEU A N 1
ATOM 2859 C CA . LEU A 1 368 ? -13.672 10.469 23.453 1 98.69 368 LEU A CA 1
ATOM 2860 C C . LEU A 1 368 ? -14.961 10.703 22.688 1 98.69 368 LEU A C 1
ATOM 2862 O O . LEU A 1 368 ? -15.734 11.609 23.016 1 98.69 368 LEU A O 1
ATOM 2866 N N . THR A 1 369 ? -15.227 9.891 21.641 1 98.69 369 THR A N 1
ATOM 2867 C CA . THR A 1 369 ? -16.375 10.133 20.781 1 98.69 369 THR A CA 1
ATOM 2868 C C . THR A 1 369 ? -17.234 8.875 20.641 1 98.69 369 THR A C 1
ATOM 2870 O O . THR A 1 369 ? -16.797 7.781 21.016 1 98.69 369 THR A O 1
ATOM 2873 N N . ASP A 1 370 ? -18.453 9.031 20.172 1 98.56 370 ASP A N 1
ATOM 2874 C CA . ASP A 1 370 ? -19.375 7.93 19.906 1 98.56 370 ASP A CA 1
ATOM 2875 C C . ASP A 1 370 ? -19.281 7.461 18.453 1 98.56 370 ASP A C 1
ATOM 2877 O O . ASP A 1 370 ? -19.5 8.25 17.531 1 98.56 370 ASP A O 1
ATOM 2881 N N . GLU A 1 371 ? -18.984 6.203 18.25 1 98.31 371 GLU A N 1
ATOM 2882 C CA . GLU A 1 371 ? -18.828 5.645 16.906 1 98.31 371 GLU A CA 1
ATOM 2883 C C . GLU A 1 371 ? -20.125 5.77 16.109 1 98.31 371 GLU A C 1
ATOM 2885 O O . GLU A 1 371 ? -20.109 5.785 14.875 1 98.31 371 GLU A O 1
ATOM 2890 N N . GLN A 1 372 ? -21.234 5.887 16.734 1 98.25 372 GLN A N 1
ATOM 2891 C CA . GLN A 1 372 ? -22.531 5.926 16.062 1 98.25 372 GLN A CA 1
ATOM 2892 C C . GLN A 1 372 ? -22.75 7.258 15.352 1 98.25 372 GLN A C 1
ATOM 2894 O O . GLN A 1 372 ? -23.516 7.344 14.391 1 98.25 372 GLN A O 1
ATOM 2899 N N . ASP A 1 373 ? -22.031 8.289 15.82 1 98.56 373 ASP A N 1
ATOM 2900 C CA . ASP A 1 373 ? -22.312 9.586 15.219 1 98.56 373 ASP A CA 1
ATOM 2901 C C . ASP A 1 373 ? -21.016 10.305 14.836 1 98.56 373 ASP A C 1
ATOM 2903 O O . ASP A 1 373 ? -21.031 11.516 14.578 1 98.56 373 ASP A O 1
ATOM 2907 N N . THR A 1 374 ? -19.844 9.641 14.945 1 98.94 374 THR A N 1
ATOM 2908 C CA . THR A 1 374 ? -18.562 10.227 14.578 1 98.94 374 THR A CA 1
ATOM 2909 C C . THR A 1 374 ? -17.875 9.398 13.492 1 98.94 374 THR A C 1
ATOM 2911 O O . THR A 1 374 ? -17.609 8.211 13.695 1 98.94 374 THR A O 1
ATOM 2914 N N . LEU A 1 375 ? -17.641 9.977 12.312 1 98.94 375 LEU A N 1
ATOM 2915 C CA . LEU A 1 375 ? -16.828 9.359 11.266 1 98.94 375 LEU A CA 1
ATOM 2916 C C . LEU A 1 375 ? -15.359 9.695 11.461 1 98.94 375 LEU A C 1
ATOM 2918 O O . LEU A 1 375 ? -14.984 10.875 11.469 1 98.94 375 LEU A O 1
ATOM 2922 N N . ILE A 1 376 ? -14.523 8.695 11.695 1 99 376 ILE A N 1
ATOM 2923 C CA . ILE A 1 376 ? -13.078 8.867 11.758 1 99 376 ILE A CA 1
ATOM 2924 C C . ILE A 1 376 ? -12.422 8.266 10.516 1 99 376 ILE A C 1
ATOM 2926 O O . ILE A 1 376 ? -12.656 7.102 10.188 1 99 376 ILE A O 1
ATOM 2930 N N . VAL A 1 377 ? -11.711 9.047 9.789 1 99 377 VAL A N 1
ATOM 2931 C CA . VAL A 1 377 ? -10.938 8.633 8.617 1 99 377 VAL A CA 1
ATOM 2932 C C . VAL A 1 377 ? -9.453 8.844 8.883 1 99 377 VAL A C 1
ATOM 2934 O O . VAL A 1 377 ? -9.031 9.922 9.305 1 99 377 VAL A O 1
ATOM 2937 N N . VAL A 1 378 ? -8.641 7.816 8.781 1 99 378 VAL A N 1
ATOM 2938 C CA . VAL A 1 378 ? -7.188 7.879 8.883 1 99 378 VAL A CA 1
ATOM 2939 C C . VAL A 1 378 ? -6.559 7.594 7.523 1 99 378 VAL A C 1
ATOM 2941 O O . VAL A 1 378 ? -6.82 6.555 6.914 1 99 378 VAL A O 1
ATOM 2944 N N . THR A 1 379 ? -5.762 8.484 7.004 1 98.94 379 THR A N 1
ATOM 2945 C CA . THR A 1 379 ? -5.125 8.289 5.703 1 98.94 379 THR A CA 1
ATOM 2946 C C . THR A 1 379 ? -3.789 9.023 5.641 1 98.94 379 THR A C 1
ATOM 2948 O O . THR A 1 379 ? -3.293 9.508 6.66 1 98.94 379 THR A O 1
ATOM 2951 N N . ALA A 1 380 ? -3.078 8.922 4.531 1 98.88 380 ALA A N 1
ATOM 2952 C CA . ALA A 1 380 ? -1.878 9.68 4.195 1 98.88 380 ALA A CA 1
ATOM 2953 C C . ALA A 1 380 ? -2.109 10.555 2.969 1 98.88 380 ALA A C 1
ATOM 2955 O O . ALA A 1 380 ? -3.084 10.367 2.238 1 98.88 380 ALA A O 1
ATOM 2956 N N . ASP A 1 381 ? -1.282 11.492 2.793 1 98.69 381 ASP A N 1
ATOM 2957 C CA . ASP A 1 381 ? -1.413 12.398 1.655 1 98.69 381 ASP A CA 1
ATOM 2958 C C . ASP A 1 381 ? -0.602 11.898 0.462 1 98.69 381 ASP A C 1
ATOM 2960 O O . ASP A 1 381 ? -0.991 12.102 -0.689 1 98.69 381 ASP A O 1
ATOM 2964 N N . HIS A 1 382 ? 0.514 11.375 0.65 1 98.5 382 HIS A N 1
ATOM 2965 C CA . HIS A 1 382 ? 1.419 10.719 -0.289 1 98.5 382 HIS A CA 1
ATOM 2966 C C . HIS A 1 382 ? 2.268 9.664 0.408 1 98.5 382 HIS A C 1
ATOM 2968 O O . HIS A 1 382 ? 2.182 9.492 1.626 1 98.5 382 HIS A O 1
ATOM 2974 N N . ALA A 1 383 ? 3.012 8.93 -0.43 1 98.44 383 ALA A N 1
ATOM 2975 C CA . ALA A 1 383 ? 3.924 7.922 0.105 1 98.44 383 ALA A CA 1
ATOM 2976 C C . ALA A 1 383 ? 5.34 8.477 0.225 1 98.44 383 ALA A C 1
ATOM 2978 O O . ALA A 1 383 ? 5.59 9.641 -0.093 1 98.44 383 ALA A O 1
ATOM 2979 N N . HIS A 1 384 ? 6.203 7.75 0.85 1 98.5 384 HIS A N 1
ATOM 2980 C CA . HIS A 1 384 ? 7.656 7.867 0.795 1 98.5 384 HIS A CA 1
ATOM 2981 C C . HIS A 1 384 ? 8.289 6.602 0.224 1 98.5 384 HIS A C 1
ATOM 2983 O O . HIS A 1 384 ? 7.59 5.629 -0.07 1 98.5 384 HIS A O 1
ATOM 2989 N N . THR A 1 385 ? 9.594 6.613 -0.003 1 97.94 385 THR A N 1
ATOM 2990 C CA . THR A 1 385 ? 10.25 5.547 -0.755 1 97.94 385 THR A CA 1
ATOM 2991 C C . THR A 1 385 ? 10.844 4.508 0.188 1 97.94 385 THR A C 1
ATOM 2993 O O . THR A 1 385 ? 11.578 3.619 -0.245 1 97.94 385 THR A O 1
ATOM 2996 N N . MET A 1 386 ? 10.539 4.625 1.531 1 98.44 386 MET A N 1
ATOM 2997 C CA . MET A 1 386 ? 11.055 3.648 2.484 1 98.44 386 MET A CA 1
ATOM 2998 C C . MET A 1 386 ? 10.57 2.244 2.139 1 98.44 386 MET A C 1
ATOM 3000 O O . MET A 1 386 ? 9.391 2.047 1.852 1 98.44 386 MET A O 1
ATOM 3004 N N . SER A 1 387 ? 11.438 1.303 2.137 1 97.88 387 SER A N 1
ATOM 3005 C CA . SER A 1 387 ? 11.109 -0.092 1.861 1 97.88 387 SER A CA 1
ATOM 3006 C C . SER A 1 387 ? 11.531 -0.998 3.014 1 97.88 387 SER A C 1
ATOM 3008 O O . SER A 1 387 ? 12.398 -0.635 3.811 1 97.88 387 SER A O 1
ATOM 3010 N N . ILE A 1 388 ? 10.859 -2.076 3.223 1 98.25 388 ILE A N 1
ATOM 3011 C CA . ILE A 1 388 ? 11.227 -3.205 4.07 1 98.25 388 ILE A CA 1
ATOM 3012 C C . ILE A 1 388 ? 11.734 -4.355 3.203 1 98.25 388 ILE A C 1
ATOM 3014 O O . ILE A 1 388 ? 11.031 -4.824 2.309 1 98.25 388 ILE A O 1
ATOM 3018 N N . ASN A 1 389 ? 12.914 -4.785 3.393 1 94.81 389 ASN A N 1
ATOM 3019 C CA . ASN A 1 389 ? 13.43 -5.781 2.459 1 94.81 389 ASN A CA 1
ATOM 3020 C C . ASN A 1 389 ? 14.227 -6.867 3.176 1 94.81 389 ASN A C 1
ATOM 3022 O O . ASN A 1 389 ? 14.453 -6.777 4.383 1 94.81 389 ASN A O 1
ATOM 3026 N N . GLY A 1 390 ? 14.562 -7.914 2.449 1 96.69 390 GLY A N 1
ATOM 3027 C CA . GLY A 1 390 ? 15.336 -9.039 2.943 1 96.69 390 GLY A CA 1
ATOM 3028 C C . GLY A 1 390 ? 14.484 -10.219 3.373 1 96.69 390 GLY A C 1
ATOM 3029 O O . GLY A 1 390 ? 13.305 -10.305 3.002 1 96.69 390 GLY A O 1
ATOM 3030 N N . TYR A 1 391 ? 15.094 -11.156 4.047 1 96.69 391 TYR A N 1
ATOM 3031 C CA . TYR A 1 391 ? 14.406 -12.32 4.594 1 96.69 391 TYR A CA 1
ATOM 3032 C C . TYR A 1 391 ? 14.805 -12.562 6.043 1 96.69 391 TYR A C 1
ATOM 3034 O O . TYR A 1 391 ? 15.211 -13.672 6.406 1 96.69 391 TYR A O 1
ATOM 3042 N N . PRO A 1 392 ? 14.664 -11.547 6.824 1 97.06 392 PRO A N 1
ATOM 3043 C CA . PRO A 1 392 ? 15.016 -11.75 8.234 1 97.06 392 PRO A CA 1
ATOM 3044 C C . PRO A 1 392 ? 14 -12.617 8.977 1 97.06 392 PRO A C 1
ATOM 3046 O O . PRO A 1 392 ? 12.859 -12.742 8.539 1 97.06 392 PRO A O 1
ATOM 3049 N N . ASP A 1 393 ? 14.43 -13.117 10.102 1 96.81 393 ASP A N 1
ATOM 3050 C CA . ASP A 1 393 ? 13.539 -13.891 10.961 1 96.81 393 ASP A CA 1
ATOM 3051 C C . ASP A 1 393 ? 12.453 -13.008 11.562 1 96.81 393 ASP A C 1
ATOM 3053 O O . ASP A 1 393 ? 12.664 -11.812 11.773 1 96.81 393 ASP A O 1
ATOM 3057 N N . ARG A 1 394 ? 11.312 -13.688 11.797 1 96.94 394 ARG A N 1
ATOM 3058 C CA . ARG A 1 394 ? 10.297 -12.984 12.578 1 96.94 394 ARG A CA 1
ATOM 3059 C C . ARG A 1 394 ? 10.883 -12.43 13.867 1 96.94 394 ARG A C 1
ATOM 3061 O O . ARG A 1 394 ? 11.68 -13.102 14.531 1 96.94 394 ARG A O 1
ATOM 3068 N N . GLY A 1 395 ? 10.539 -11.156 14.18 1 96.38 395 GLY A N 1
ATOM 3069 C CA . GLY A 1 395 ? 11.039 -10.547 15.398 1 96.38 395 GLY A CA 1
ATOM 3070 C C . GLY A 1 395 ? 12.352 -9.812 15.203 1 96.38 395 GLY A C 1
ATOM 3071 O O . GLY A 1 395 ? 12.812 -9.109 16.109 1 96.38 395 GLY A O 1
ATOM 3072 N N . ASN A 1 396 ? 12.992 -10.016 14.023 1 97.38 396 ASN A N 1
ATOM 3073 C CA . ASN A 1 396 ? 14.172 -9.211 13.727 1 97.38 396 ASN A CA 1
ATOM 3074 C C . ASN A 1 396 ? 13.914 -7.723 13.969 1 97.38 396 ASN A C 1
ATOM 3076 O O . ASN A 1 396 ? 12.844 -7.207 13.633 1 97.38 396 ASN A O 1
ATOM 3080 N N . ASP A 1 397 ? 14.93 -7.07 14.594 1 98 397 ASP A N 1
ATOM 3081 C CA . ASP A 1 397 ? 14.805 -5.633 14.836 1 98 397 ASP A CA 1
ATOM 3082 C C . ASP A 1 397 ? 14.469 -4.891 13.539 1 98 397 ASP A C 1
ATOM 3084 O O . ASP A 1 397 ? 15.258 -4.891 12.594 1 98 397 ASP A O 1
ATOM 3088 N N . ILE A 1 398 ? 13.305 -4.23 13.516 1 98.69 398 ILE A N 1
ATOM 3089 C CA . ILE A 1 398 ? 12.828 -3.561 12.305 1 98.69 398 ILE A CA 1
ATOM 3090 C C . ILE A 1 398 ? 13.836 -2.494 11.883 1 98.69 398 ILE A C 1
ATOM 3092 O O . ILE A 1 398 ? 13.883 -2.113 10.711 1 98.69 398 ILE A O 1
ATOM 3096 N N . PHE A 1 399 ? 14.695 -2.002 12.828 1 98.62 399 PHE A N 1
ATOM 3097 C CA . PHE A 1 399 ? 15.695 -0.973 12.555 1 98.62 399 PHE A CA 1
ATOM 3098 C C . PHE A 1 399 ? 17.047 -1.598 12.258 1 98.62 399 PHE A C 1
ATOM 3100 O O . PHE A 1 399 ? 18.031 -0.886 12.055 1 98.62 399 PHE A O 1
ATOM 3107 N N . GLY A 1 400 ? 17.125 -2.898 12.234 1 98.12 400 GLY A N 1
ATOM 3108 C CA . GLY A 1 400 ? 18.406 -3.592 12.18 1 98.12 400 GLY A CA 1
ATOM 3109 C C . GLY A 1 400 ? 18.766 -4.051 10.781 1 98.12 400 GLY A C 1
ATOM 3110 O O . GLY A 1 400 ? 18.453 -3.379 9.797 1 98.12 400 GLY A O 1
ATOM 3111 N N . ILE A 1 401 ? 19.562 -5.137 10.758 1 98.06 401 ILE A N 1
ATOM 3112 C CA . ILE A 1 401 ? 20.125 -5.723 9.547 1 98.06 401 ILE A CA 1
ATOM 3113 C C . ILE A 1 401 ? 19.25 -6.867 9.062 1 98.06 401 ILE A C 1
ATOM 3115 O O . ILE A 1 401 ? 18.781 -7.684 9.859 1 98.06 401 ILE A O 1
ATOM 3119 N N . ALA A 1 402 ? 19.016 -6.898 7.734 1 97.44 402 ALA A N 1
ATOM 3120 C CA . ALA A 1 402 ? 18.172 -7.938 7.145 1 97.44 402 ALA A CA 1
ATOM 3121 C C . ALA A 1 402 ? 19.016 -9.117 6.672 1 97.44 402 ALA A C 1
ATOM 3123 O O . ALA A 1 402 ? 18.5 -10.234 6.527 1 97.44 402 ALA A O 1
ATOM 3124 N N . GLY A 1 403 ? 20.25 -8.891 6.363 1 96.94 403 GLY A N 1
ATOM 3125 C CA . GLY A 1 403 ? 21.156 -9.914 5.867 1 96.94 403 GLY A CA 1
ATOM 3126 C C . GLY A 1 403 ? 22.422 -9.344 5.246 1 96.94 403 GLY A C 1
ATOM 3127 O O . GLY A 1 403 ? 22.734 -8.164 5.426 1 96.94 403 GLY A O 1
ATOM 3128 N N . LEU A 1 404 ? 23.219 -10.234 4.641 1 97.44 404 LEU A N 1
ATOM 3129 C CA . LEU A 1 404 ? 24.406 -9.844 3.9 1 97.44 404 LEU A CA 1
ATOM 3130 C C . LEU A 1 404 ? 24.141 -9.797 2.402 1 97.44 404 LEU A C 1
ATOM 3132 O O . LEU A 1 404 ? 23.406 -10.641 1.878 1 97.44 404 LEU A O 1
ATOM 3136 N N . ALA A 1 405 ? 24.625 -8.844 1.741 1 97.81 405 ALA A N 1
ATOM 3137 C CA . ALA A 1 405 ? 24.562 -8.781 0.283 1 97.81 405 ALA A CA 1
ATOM 3138 C C . ALA A 1 405 ? 25.688 -9.602 -0.344 1 97.81 405 ALA A C 1
ATOM 3140 O O . ALA A 1 405 ? 26.484 -10.219 0.367 1 97.81 405 ALA A O 1
ATOM 3141 N N . ASP A 1 406 ? 25.688 -9.68 -1.648 1 97.56 406 ASP A N 1
ATOM 3142 C CA . ASP A 1 406 ? 26.625 -10.531 -2.367 1 97.56 406 ASP A CA 1
ATOM 3143 C C . ASP A 1 406 ? 28.062 -10.031 -2.191 1 97.56 406 ASP A C 1
ATOM 3145 O O . ASP A 1 406 ? 29.016 -10.797 -2.373 1 97.56 406 ASP A O 1
ATOM 3149 N N . ASP A 1 407 ? 28.266 -8.781 -1.817 1 96.56 407 ASP A N 1
ATOM 3150 C CA . ASP A 1 407 ? 29.594 -8.219 -1.604 1 96.56 407 ASP A CA 1
ATOM 3151 C C . ASP A 1 407 ? 30.094 -8.492 -0.184 1 96.56 407 ASP A C 1
ATOM 3153 O O . ASP A 1 407 ? 31.172 -8.039 0.203 1 96.56 407 ASP A O 1
ATOM 3157 N N . GLY A 1 408 ? 29.281 -9.148 0.63 1 96.62 408 GLY A N 1
ATOM 3158 C CA . GLY A 1 408 ? 29.672 -9.539 1.975 1 96.62 408 GLY A CA 1
ATOM 3159 C C . GLY A 1 408 ? 29.344 -8.492 3.021 1 96.62 408 GLY A C 1
ATOM 3160 O O . GLY A 1 408 ? 29.578 -8.703 4.215 1 96.62 408 GLY A O 1
ATOM 3161 N N . PHE A 1 409 ? 28.844 -7.352 2.633 1 96.5 409 PHE A N 1
ATOM 3162 C CA . PHE A 1 409 ? 28.484 -6.297 3.568 1 96.5 409 PHE A CA 1
ATOM 3163 C C . PHE A 1 409 ? 27 -6.375 3.92 1 96.5 409 PHE A C 1
ATOM 3165 O O . PHE A 1 409 ? 26.172 -6.758 3.084 1 96.5 409 PHE A O 1
ATOM 3172 N N . PRO A 1 410 ? 26.672 -6 5.133 1 97.06 410 PRO A N 1
ATOM 3173 C CA . PRO A 1 410 ? 25.266 -6.055 5.539 1 97.06 410 PRO A CA 1
ATOM 3174 C C . PRO A 1 410 ? 24.406 -4.996 4.84 1 97.06 410 PRO A C 1
ATOM 3176 O O . PRO A 1 410 ? 24.922 -3.949 4.441 1 97.06 410 PRO A O 1
ATOM 3179 N N . TYR A 1 411 ? 23.188 -5.285 4.59 1 97.69 411 TYR A N 1
ATOM 3180 C CA . TYR A 1 411 ? 22.188 -4.289 4.227 1 97.69 411 TYR A CA 1
ATOM 3181 C C . TYR A 1 411 ? 21.062 -4.227 5.27 1 97.69 411 TYR A C 1
ATOM 3183 O O . TYR A 1 411 ? 20.734 -5.238 5.887 1 97.69 411 TYR A O 1
ATOM 3191 N N . SER A 1 412 ? 20.562 -3.051 5.527 1 98.19 412 SER A N 1
ATOM 3192 C CA . SER A 1 412 ? 19.578 -2.805 6.578 1 98.19 412 SER A CA 1
ATOM 3193 C C . SER A 1 412 ? 18.188 -3.266 6.152 1 98.19 412 SER A C 1
ATOM 3195 O O . SER A 1 412 ? 17.891 -3.359 4.957 1 98.19 412 SER A O 1
ATOM 3197 N N . THR A 1 413 ? 17.312 -3.598 7.117 1 98.62 413 THR A N 1
ATOM 3198 C CA . THR A 1 413 ? 15.93 -3.969 6.895 1 98.62 413 THR A CA 1
ATOM 3199 C C . THR A 1 413 ? 15.164 -2.832 6.219 1 98.62 413 THR A C 1
ATOM 3201 O O . THR A 1 413 ? 14.359 -3.068 5.316 1 98.62 413 THR A O 1
ATOM 3204 N N . LEU A 1 414 ? 15.445 -1.604 6.645 1 98.81 414 LEU A N 1
ATOM 3205 C CA . LEU A 1 414 ? 14.828 -0.415 6.07 1 98.81 414 LEU A CA 1
ATOM 3206 C C . LEU A 1 414 ? 15.82 0.352 5.199 1 98.81 414 LEU A C 1
ATOM 3208 O O . LEU A 1 414 ? 17 0.463 5.547 1 98.81 414 LEU A O 1
ATOM 3212 N N . SER A 1 415 ? 15.422 0.831 4.094 1 98.56 415 SER A N 1
ATOM 3213 C CA . SER A 1 415 ? 16.234 1.672 3.229 1 98.56 415 SER A CA 1
ATOM 3214 C C . SER A 1 415 ? 15.375 2.627 2.408 1 98.56 415 SER A C 1
ATOM 3216 O O . SER A 1 415 ? 14.148 2.545 2.443 1 98.56 415 SER A O 1
ATOM 3218 N N . TYR A 1 416 ? 15.969 3.604 1.763 1 98.75 416 TYR A N 1
ATOM 3219 C CA . TYR A 1 416 ? 15.297 4.637 0.987 1 98.75 416 TYR A CA 1
ATOM 3220 C C . TYR A 1 416 ? 15.844 4.699 -0.433 1 98.75 416 TYR A C 1
ATOM 3222 O O . TYR A 1 416 ? 17 4.34 -0.675 1 98.75 416 TYR A O 1
ATOM 3230 N N . ALA A 1 417 ? 15.031 5.199 -1.4 1 98.5 417 ALA A N 1
ATOM 3231 C CA . ALA A 1 417 ? 15.453 5.332 -2.791 1 98.5 417 ALA A CA 1
ATOM 3232 C C . ALA A 1 417 ? 16.422 6.496 -2.957 1 98.5 417 ALA A C 1
ATOM 3234 O O . ALA A 1 417 ? 17.234 6.508 -3.891 1 98.5 417 ALA A O 1
ATOM 3235 N N . ASN A 1 418 ? 16.312 7.523 -2.121 1 98.62 418 ASN A N 1
ATOM 3236 C CA . ASN A 1 418 ? 17.203 8.68 -2.139 1 98.62 418 ASN A CA 1
ATOM 3237 C C . ASN A 1 418 ? 17.188 9.422 -0.805 1 98.62 418 ASN A C 1
ATOM 3239 O O . ASN A 1 418 ? 16.438 9.055 0.103 1 98.62 418 ASN A O 1
ATOM 3243 N N . GLY A 1 419 ? 18.078 10.391 -0.62 1 98.62 419 GLY A N 1
ATOM 3244 C CA . GLY A 1 419 ? 18.016 11.195 0.588 1 98.62 419 GLY A CA 1
ATOM 3245 C C . GLY A 1 419 ? 19.359 11.297 1.302 1 98.62 419 GLY A C 1
ATOM 3246 O O . GLY A 1 419 ? 20.391 10.875 0.768 1 98.62 419 GLY A O 1
ATOM 3247 N N . PRO A 1 420 ? 19.344 11.898 2.51 1 98.62 420 PRO A N 1
ATOM 3248 C CA . PRO A 1 420 ? 20.562 12.195 3.256 1 98.62 420 PRO A CA 1
ATOM 3249 C C . PRO A 1 420 ? 21.297 10.938 3.727 1 98.62 420 PRO A C 1
ATOM 3251 O O . PRO A 1 420 ? 22.469 11.008 4.113 1 98.62 420 PRO A O 1
ATOM 3254 N N . GLY A 1 421 ? 20.609 9.789 3.652 1 98.19 421 GLY A N 1
ATOM 3255 C CA . GLY A 1 421 ? 21.219 8.547 4.09 1 98.19 421 GLY A CA 1
ATOM 3256 C C . GLY A 1 421 ? 22.172 7.957 3.062 1 98.19 421 GLY A C 1
ATOM 3257 O O . GLY A 1 421 ? 22.75 6.891 3.283 1 98.19 421 GLY A O 1
ATOM 3258 N N . TYR A 1 422 ? 22.359 8.641 1.957 1 97.75 422 TYR A N 1
ATOM 3259 C CA . TYR A 1 422 ? 23.297 8.172 0.947 1 97.75 422 TYR A CA 1
ATOM 3260 C C . TYR A 1 422 ? 24.703 8.078 1.519 1 97.75 422 TYR A C 1
ATOM 3262 O O . TYR A 1 422 ? 25.141 8.961 2.252 1 97.75 422 TYR A O 1
ATOM 3270 N N . ARG A 1 423 ? 25.359 6.984 1.214 1 94.31 423 ARG A N 1
ATOM 3271 C CA . ARG A 1 423 ? 26.734 6.738 1.604 1 94.31 423 ARG A CA 1
ATOM 3272 C C . ARG A 1 423 ? 27.594 6.387 0.39 1 94.31 423 ARG A C 1
ATOM 3274 O O . ARG A 1 423 ? 27.453 5.312 -0.193 1 94.31 423 ARG A O 1
ATOM 3281 N N . PRO A 1 424 ? 28.484 7.246 0.135 1 92.81 424 PRO A N 1
ATOM 3282 C CA . PRO A 1 424 ? 29.359 6.902 -0.988 1 92.81 424 PRO A CA 1
ATOM 3283 C C . PRO A 1 424 ? 30.219 5.66 -0.719 1 92.81 424 PRO A C 1
ATOM 3285 O O . PRO A 1 424 ? 30.562 5.379 0.433 1 92.81 424 PRO A O 1
ATOM 3288 N N . GLU A 1 425 ? 30.469 4.945 -1.792 1 92.19 425 GLU A N 1
ATOM 3289 C CA . GLU A 1 425 ? 31.391 3.816 -1.659 1 92.19 425 GLU A CA 1
ATOM 3290 C C . GLU A 1 425 ? 32.812 4.285 -1.327 1 92.19 425 GLU A C 1
ATOM 3292 O O . GLU A 1 425 ? 33.25 5.34 -1.799 1 92.19 425 GLU A O 1
ATOM 3297 N N . GLU A 1 426 ? 33.406 3.494 -0.434 1 85.81 426 GLU A N 1
ATOM 3298 C CA . GLU A 1 426 ? 34.781 3.75 -0.066 1 85.81 426 GLU A CA 1
ATOM 3299 C C . GLU A 1 426 ? 35.688 2.562 -0.422 1 85.81 426 GLU A C 1
ATOM 3301 O O . GLU A 1 426 ? 35.406 1.432 -0.017 1 85.81 426 GLU A O 1
ATOM 3306 N N . ASP A 1 427 ? 36.781 2.834 -1.091 1 86 427 ASP A N 1
ATOM 3307 C CA . ASP A 1 427 ? 37.75 1.813 -1.492 1 86 427 ASP A CA 1
ATOM 3308 C C . ASP A 1 427 ? 37.062 0.692 -2.273 1 86 427 ASP A C 1
ATOM 3310 O O . ASP A 1 427 ? 37.312 -0.489 -2.027 1 86 427 ASP A O 1
ATOM 3314 N N . GLY A 1 428 ? 36.062 1.015 -2.994 1 85.5 428 GLY A N 1
ATOM 3315 C CA . GLY A 1 428 ? 35.406 0.069 -3.883 1 85.5 428 GLY A CA 1
ATOM 3316 C C . GLY A 1 428 ? 34.344 -0.77 -3.186 1 85.5 428 GLY A C 1
ATOM 3317 O O . GLY A 1 428 ? 33.844 -1.744 -3.752 1 85.5 428 GLY A O 1
ATOM 3318 N N . HIS A 1 429 ? 34.062 -0.403 -1.963 1 90.56 429 HIS A N 1
ATOM 3319 C CA . HIS A 1 429 ? 33.094 -1.169 -1.205 1 90.56 429 HIS A CA 1
ATOM 3320 C C . HIS A 1 429 ? 31.969 -0.271 -0.685 1 90.56 429 HIS A C 1
ATOM 3322 O O . HIS A 1 429 ? 32.188 0.921 -0.453 1 90.56 429 HIS A O 1
ATOM 3328 N N . ARG A 1 430 ? 30.828 -0.911 -0.531 1 94 430 ARG A N 1
ATOM 3329 C CA . ARG A 1 430 ? 29.734 -0.205 0.14 1 94 430 ARG A CA 1
ATOM 3330 C C . ARG A 1 430 ? 30.109 0.11 1.587 1 94 430 ARG A C 1
ATOM 3332 O O . ARG A 1 430 ? 30.938 -0.577 2.188 1 94 430 ARG A O 1
ATOM 3339 N N . HIS A 1 431 ? 29.438 1.13 2.117 1 94.44 431 HIS A N 1
ATOM 3340 C CA . HIS A 1 431 ? 29.594 1.435 3.535 1 94.44 431 HIS A CA 1
ATOM 3341 C C . HIS A 1 431 ? 29.172 0.254 4.402 1 94.44 431 HIS A C 1
ATOM 3343 O O . HIS A 1 431 ? 28.125 -0.353 4.16 1 94.44 431 HIS A O 1
ATOM 3349 N N . ASP A 1 432 ? 30.047 -0.089 5.387 1 96.19 432 ASP A N 1
ATOM 3350 C CA . ASP A 1 432 ? 29.734 -1.188 6.301 1 96.19 432 ASP A CA 1
ATOM 3351 C C . ASP A 1 432 ? 28.828 -0.728 7.434 1 96.19 432 ASP A C 1
ATOM 3353 O O . ASP A 1 432 ? 29.281 -0.136 8.406 1 96.19 432 ASP A O 1
ATOM 3357 N N . LEU A 1 433 ? 27.641 -1.078 7.395 1 96.31 433 LEU A N 1
ATOM 3358 C CA . LEU A 1 433 ? 26.656 -0.688 8.391 1 96.31 433 LEU A CA 1
ATOM 3359 C C . LEU A 1 433 ? 26.969 -1.307 9.75 1 96.31 433 LEU A C 1
ATOM 3361 O O . LEU A 1 433 ? 26.453 -0.873 10.773 1 96.31 433 LEU A O 1
ATOM 3365 N N . GLY A 1 434 ? 27.734 -2.396 9.75 1 93.44 434 GLY A N 1
ATOM 3366 C CA . GLY A 1 434 ? 28.125 -3.027 11 1 93.44 434 GLY A CA 1
ATOM 3367 C C . GLY A 1 434 ? 28.891 -2.1 11.922 1 93.44 434 GLY A C 1
ATOM 3368 O O . GLY A 1 434 ? 28.969 -2.348 13.125 1 93.44 434 GLY A O 1
ATOM 3369 N N . GLU A 1 435 ? 29.391 -1.014 11.398 1 92.62 435 GLU A N 1
ATOM 3370 C CA . GLU A 1 435 ? 30.188 -0.063 12.156 1 92.62 435 GLU A CA 1
ATOM 3371 C C . GLU A 1 435 ? 29.328 1.094 12.672 1 92.62 435 GLU A C 1
ATOM 3373 O O . GLU A 1 435 ? 29.812 1.929 13.445 1 92.62 435 GLU A O 1
ATOM 3378 N N . ASP A 1 436 ? 28.141 1.174 12.242 1 96 436 ASP A N 1
ATOM 3379 C CA . ASP A 1 436 ? 27.281 2.307 12.57 1 96 436 ASP A CA 1
ATOM 3380 C C . ASP A 1 436 ? 26.484 2.039 13.844 1 96 436 ASP A C 1
ATOM 3382 O O . ASP A 1 436 ? 26.234 0.885 14.195 1 96 436 ASP A O 1
ATOM 3386 N N . ASN A 1 437 ? 26.156 3.055 14.57 1 97.44 437 ASN A N 1
ATOM 3387 C CA . ASN A 1 437 ? 25.188 2.975 15.648 1 97.44 437 ASN A CA 1
ATOM 3388 C C . ASN A 1 437 ? 23.75 3.129 15.125 1 97.44 437 ASN A C 1
ATOM 3390 O O . ASN A 1 437 ? 23.141 4.188 15.281 1 97.44 437 ASN A O 1
ATOM 3394 N N . MET A 1 438 ? 23.219 2.064 14.633 1 97.31 438 MET A N 1
ATOM 3395 C CA . MET A 1 438 ? 21.906 2.096 13.992 1 97.31 438 MET A CA 1
ATOM 3396 C C . MET A 1 438 ? 20.797 2.285 15.023 1 97.31 438 MET A C 1
ATOM 3398 O O . MET A 1 438 ? 19.641 2.463 14.664 1 97.31 438 MET A O 1
ATOM 3402 N N . ALA A 1 439 ? 21.078 2.24 16.312 1 96.62 439 ALA A N 1
ATOM 3403 C CA . ALA A 1 439 ? 20.094 2.449 17.375 1 96.62 439 ALA A CA 1
ATOM 3404 C C . ALA A 1 439 ? 19.859 3.936 17.641 1 96.62 439 ALA A C 1
ATOM 3406 O O . ALA A 1 439 ? 18.906 4.32 18.312 1 96.62 439 ALA A O 1
ATOM 3407 N N . ASP A 1 440 ? 20.75 4.73 17.078 1 97.62 440 ASP A N 1
ATOM 3408 C CA . ASP A 1 440 ? 20.625 6.176 17.219 1 97.62 440 ASP A CA 1
ATOM 3409 C C . ASP A 1 440 ? 19.328 6.68 16.578 1 97.62 440 ASP A C 1
ATOM 3411 O O . ASP A 1 440 ? 19.062 6.387 15.406 1 97.62 440 ASP A O 1
ATOM 3415 N N . LYS A 1 441 ? 18.562 7.469 17.328 1 97.44 441 LYS A N 1
ATOM 3416 C CA . LYS A 1 441 ? 17.297 7.988 16.828 1 97.44 441 LYS A CA 1
ATOM 3417 C C . LYS A 1 441 ? 17.5 8.883 15.617 1 97.44 441 LYS A C 1
ATOM 3419 O O . LYS A 1 441 ? 16.562 9.133 14.859 1 97.44 441 LYS A O 1
ATOM 3424 N N . ASP A 1 442 ? 18.719 9.453 15.453 1 98.06 442 ASP A N 1
ATOM 3425 C CA . ASP A 1 442 ? 19.016 10.352 14.344 1 98.06 442 ASP A CA 1
ATOM 3426 C C . ASP A 1 442 ? 19.797 9.633 13.25 1 98.06 442 ASP A C 1
ATOM 3428 O O . ASP A 1 442 ? 20.422 10.273 12.398 1 98.06 442 ASP A O 1
ATOM 3432 N N . PHE A 1 443 ? 19.891 8.281 13.352 1 98.38 443 PHE A N 1
ATOM 3433 C CA . PHE A 1 443 ? 20.562 7.52 12.312 1 98.38 443 PHE A CA 1
ATOM 3434 C C . PHE A 1 443 ? 19.891 7.723 10.961 1 98.38 443 PHE A C 1
ATOM 3436 O O . PHE A 1 443 ? 18.672 7.559 10.836 1 98.38 443 PHE A O 1
ATOM 3443 N N . GLU A 1 444 ? 20.656 8.172 9.938 1 98.69 444 GLU A N 1
ATOM 3444 C CA . GLU A 1 444 ? 20.172 8.289 8.562 1 98.69 444 GLU A CA 1
ATOM 3445 C C . GLU A 1 444 ? 20.266 6.957 7.824 1 98.69 444 GLU A C 1
ATOM 3447 O O . GLU A 1 444 ? 21.359 6.531 7.434 1 98.69 444 GLU A O 1
ATOM 3452 N N . TYR A 1 445 ? 19.219 6.32 7.555 1 98.75 445 TYR A N 1
ATOM 3453 C CA . TYR A 1 445 ? 19.219 5.012 6.918 1 98.75 445 TYR A CA 1
ATOM 3454 C C . TYR A 1 445 ? 19.672 5.109 5.465 1 98.75 445 TYR A C 1
ATOM 3456 O O . TYR A 1 445 ? 19.484 6.141 4.816 1 98.75 445 TYR A O 1
ATOM 3464 N N . PRO A 1 446 ? 20.172 3.984 4.941 1 98.31 446 PRO A N 1
ATOM 3465 C CA . PRO A 1 446 ? 20.812 4.012 3.625 1 98.31 446 PRO A CA 1
ATOM 3466 C C . PRO A 1 446 ? 19.844 4.422 2.512 1 98.31 446 PRO A C 1
ATOM 3468 O O . PRO A 1 446 ? 18.672 4.02 2.521 1 98.31 446 PRO A O 1
ATOM 3471 N N . ALA A 1 447 ? 20.375 5.234 1.585 1 98.44 447 ALA A N 1
ATOM 3472 C CA . ALA A 1 447 ? 19.641 5.703 0.414 1 98.44 447 ALA A CA 1
ATOM 3473 C C . ALA A 1 447 ? 20.453 5.504 -0.861 1 98.44 447 ALA A C 1
ATOM 3475 O O . ALA A 1 447 ? 21.672 5.582 -0.838 1 98.44 447 ALA A O 1
ATOM 3476 N N . LEU A 1 448 ? 19.734 5.273 -1.966 1 97.81 448 LEU A N 1
ATOM 3477 C CA . LEU A 1 448 ? 20.391 4.953 -3.232 1 97.81 448 LEU A CA 1
ATOM 3478 C C . LEU A 1 448 ? 21 6.203 -3.859 1 97.81 448 LEU A C 1
ATOM 3480 O O . LEU A 1 448 ? 22.141 6.168 -4.332 1 97.81 448 LEU A O 1
ATOM 3484 N N . ALA A 1 449 ? 20.281 7.289 -3.936 1 97.94 449 ALA A N 1
ATOM 3485 C CA . ALA A 1 449 ? 20.766 8.516 -4.555 1 97.94 449 ALA A CA 1
ATOM 3486 C C . ALA A 1 449 ? 20.891 9.641 -3.525 1 97.94 449 ALA A C 1
ATOM 3488 O O . ALA A 1 449 ? 20.031 9.773 -2.643 1 97.94 449 ALA A O 1
ATOM 3489 N N . PRO A 1 450 ? 21.984 10.484 -3.615 1 98.06 450 PRO A N 1
ATOM 3490 C CA . PRO A 1 450 ? 22.172 11.562 -2.648 1 98.06 450 PRO A CA 1
ATOM 3491 C C . PRO A 1 450 ? 21.203 12.727 -2.869 1 98.06 450 PRO A C 1
ATOM 3493 O O . PRO A 1 450 ? 21.078 13.234 -3.988 1 98.06 450 PRO A O 1
ATOM 3496 N N . ARG A 1 451 ? 20.562 13.086 -1.886 1 98.19 451 ARG A N 1
ATOM 3497 C CA . ARG A 1 451 ? 19.734 14.281 -1.807 1 98.19 451 ARG A CA 1
ATOM 3498 C C . ARG A 1 451 ? 19.734 14.852 -0.392 1 98.19 451 ARG A C 1
ATOM 3500 O O . ARG A 1 451 ? 19.844 14.109 0.583 1 98.19 451 ARG A O 1
ATOM 3507 N N . GLY A 1 452 ? 19.641 16.172 -0.328 1 98.19 452 GLY A N 1
ATOM 3508 C CA . GLY A 1 452 ? 19.562 16.797 0.978 1 98.19 452 GLY A CA 1
ATOM 3509 C C . GLY A 1 452 ? 18.281 16.5 1.713 1 98.19 452 GLY A C 1
ATOM 3510 O O . GLY A 1 452 ? 18.203 16.609 2.938 1 98.19 452 GLY A O 1
ATOM 3511 N N . SER A 1 453 ? 17.234 16.078 0.972 1 98.56 453 SER A N 1
ATOM 3512 C CA . SER A 1 453 ? 15.914 15.688 1.463 1 98.56 453 SER A CA 1
ATOM 3513 C C . SER A 1 453 ? 15.312 14.57 0.609 1 98.56 453 SER A C 1
ATOM 3515 O O . SER A 1 453 ? 15.195 14.711 -0.61 1 98.56 453 SER A O 1
ATOM 3517 N N . GLU A 1 454 ? 15.023 13.445 1.241 1 98.56 454 GLU A N 1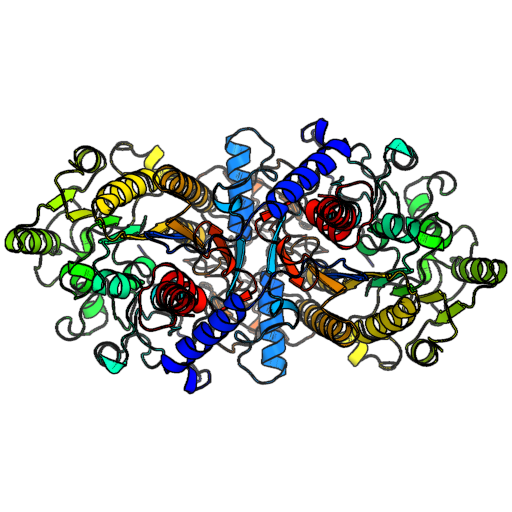
ATOM 3518 C CA . GLU A 1 454 ? 14.391 12.344 0.517 1 98.56 454 GLU A CA 1
ATOM 3519 C C . GLU A 1 454 ? 13.109 12.797 -0.171 1 98.56 454 GLU A C 1
ATOM 3521 O O . GLU A 1 454 ? 12.406 13.68 0.329 1 98.56 454 GLU A O 1
ATOM 3526 N N . THR A 1 455 ? 12.797 12.258 -1.312 1 98.62 455 THR A N 1
ATOM 3527 C CA . THR A 1 455 ? 11.609 12.641 -2.066 1 98.62 455 THR A CA 1
ATOM 3528 C C . THR A 1 455 ? 10.398 11.836 -1.611 1 98.62 455 THR A C 1
ATOM 3530 O O . THR A 1 45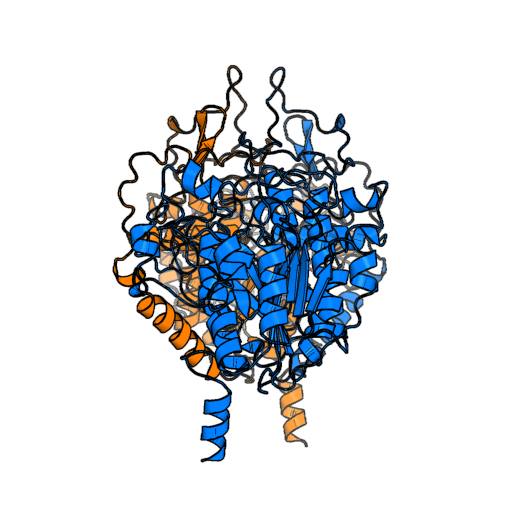5 ? 10.539 10.82 -0.919 1 98.62 455 THR A O 1
ATOM 3533 N N . HIS A 1 456 ? 9.211 12.297 -2.031 1 98.69 456 HIS A N 1
ATOM 3534 C CA . HIS A 1 456 ? 7.984 11.531 -1.853 1 98.69 456 HIS A CA 1
ATOM 3535 C C . HIS A 1 456 ? 7.945 10.328 -2.787 1 98.69 456 HIS A C 1
ATOM 3537 O O . HIS A 1 456 ? 8.766 10.219 -3.703 1 98.69 456 HIS A O 1
ATOM 3543 N N . GLY A 1 457 ? 7.113 9.383 -2.436 1 98.25 457 GLY A N 1
ATOM 3544 C CA . GLY A 1 457 ? 6.793 8.25 -3.287 1 98.25 457 GLY A CA 1
ATOM 3545 C C . GLY A 1 457 ? 5.488 8.422 -4.043 1 98.25 457 GLY A C 1
ATOM 3546 O O . GLY A 1 457 ? 4.637 9.227 -3.65 1 98.25 457 GLY A O 1
ATOM 3547 N N . GLY A 1 458 ? 5.34 7.68 -5.156 1 97.81 458 GLY A N 1
ATOM 3548 C CA . GLY A 1 458 ? 4.188 7.848 -6.023 1 97.81 458 GLY A CA 1
ATOM 3549 C C . GLY A 1 458 ? 3.133 6.773 -5.828 1 97.81 458 GLY A C 1
ATOM 3550 O O . GLY A 1 458 ? 2.156 6.707 -6.578 1 97.81 458 GLY A O 1
ATOM 3551 N N . ASP A 1 459 ? 3.285 5.863 -4.867 1 96 459 ASP A N 1
ATOM 3552 C CA . ASP A 1 459 ? 2.359 4.75 -4.68 1 96 459 ASP A CA 1
ATOM 3553 C C . ASP A 1 459 ? 1.092 5.207 -3.961 1 96 459 ASP A C 1
ATOM 3555 O O . ASP A 1 459 ? 1.065 6.281 -3.361 1 96 459 ASP A O 1
ATOM 3559 N N . ASP A 1 460 ? 0.002 4.434 -4.043 1 98.44 460 ASP A N 1
ATOM 3560 C CA . ASP A 1 460 ? -1.254 4.691 -3.344 1 98.44 460 ASP A CA 1
ATOM 3561 C C . ASP A 1 460 ? -1.068 4.602 -1.831 1 98.44 460 ASP A C 1
ATOM 3563 O O . ASP A 1 460 ? -0.121 3.975 -1.353 1 98.44 460 ASP A O 1
ATOM 3567 N N . VAL A 1 461 ? -1.943 5.281 -1.15 1 98.88 461 VAL A N 1
ATOM 3568 C CA . VAL A 1 461 ? -1.896 5.25 0.308 1 98.88 461 VAL A CA 1
ATOM 3569 C C . VAL A 1 461 ? -3.203 4.688 0.856 1 98.88 461 VAL A C 1
ATOM 3571 O O . VAL A 1 461 ? -4.223 4.684 0.165 1 98.88 461 VAL A O 1
ATOM 3574 N N . ALA A 1 462 ? -3.174 4.176 2.061 1 98.88 462 ALA A N 1
ATOM 3575 C CA . ALA A 1 462 ? -4.332 3.539 2.682 1 98.88 462 ALA A CA 1
ATOM 3576 C C . ALA A 1 462 ? -5.316 4.582 3.207 1 98.88 462 ALA A C 1
ATOM 3578 O O . ALA A 1 462 ? -4.906 5.652 3.668 1 98.88 462 ALA A O 1
ATOM 3579 N N . VAL A 1 463 ? -6.574 4.332 3.107 1 98.94 463 VAL A N 1
ATOM 3580 C CA . VAL A 1 463 ? -7.656 5.031 3.787 1 98.94 463 VAL A CA 1
ATOM 3581 C C . VAL A 1 463 ? -8.391 4.07 4.719 1 98.94 463 VAL A C 1
ATOM 3583 O O . VAL A 1 463 ? -9.016 3.113 4.262 1 98.94 463 VAL A O 1
ATOM 3586 N N . LEU A 1 464 ? -8.281 4.258 5.992 1 98.94 464 LEU A N 1
ATOM 3587 C CA . LEU A 1 464 ? -8.938 3.443 7.012 1 98.94 464 LEU A CA 1
ATOM 3588 C C . LEU A 1 464 ? -10.023 4.242 7.73 1 98.94 464 LEU A C 1
ATOM 3590 O O . LEU A 1 464 ? -9.805 5.398 8.094 1 98.94 464 LEU A O 1
ATOM 3594 N N . SER A 1 465 ? -11.203 3.635 7.883 1 98.94 465 SER A N 1
ATOM 3595 C CA . SER A 1 465 ? -12.297 4.465 8.383 1 98.94 465 SER A CA 1
ATOM 3596 C C . SER A 1 465 ? -13.25 3.658 9.258 1 98.94 465 SER A C 1
ATOM 3598 O O . SER A 1 465 ? -13.32 2.432 9.148 1 98.94 465 SER A O 1
ATOM 3600 N N . ARG A 1 466 ? -13.953 4.297 10.148 1 98.81 466 ARG A N 1
ATOM 3601 C CA . ARG A 1 466 ? -15 3.76 11.008 1 98.81 466 ARG A CA 1
ATOM 3602 C C . ARG A 1 466 ? -16.047 4.816 11.32 1 98.81 466 ARG A C 1
ATOM 3604 O O . ARG A 1 466 ? -15.75 6.012 11.359 1 98.81 466 ARG A O 1
ATOM 3611 N N . GLY A 1 467 ? -17.25 4.402 11.562 1 98.81 467 GLY A N 1
ATOM 3612 C CA . GLY A 1 467 ? -18.344 5.316 11.875 1 98.81 467 GLY A CA 1
ATOM 3613 C C . GLY A 1 467 ? -19.344 5.469 10.742 1 98.81 467 GLY A C 1
ATOM 3614 O O . GLY A 1 467 ? -19.422 4.613 9.859 1 98.81 467 GLY A O 1
ATOM 3615 N N . PRO A 1 468 ? -20.203 6.547 10.758 1 98.62 468 PRO A N 1
ATOM 3616 C CA . PRO A 1 468 ? -21.25 6.734 9.75 1 98.62 468 PRO A CA 1
ATOM 3617 C C . PRO A 1 468 ? -20.703 6.797 8.328 1 98.62 468 PRO A C 1
ATOM 3619 O O . PRO A 1 468 ? -19.828 7.605 8.039 1 98.62 468 PRO A O 1
ATOM 3622 N N . TRP A 1 469 ? -21.234 5.883 7.543 1 98.38 469 TRP A N 1
ATOM 3623 C CA . TRP A 1 469 ? -21 5.852 6.102 1 98.38 469 TRP A CA 1
ATOM 3624 C C . TRP A 1 469 ? -19.547 5.512 5.781 1 98.38 469 TRP A C 1
ATOM 3626 O O . TRP A 1 469 ? -19.094 5.691 4.648 1 98.38 469 TRP A O 1
ATOM 3636 N N . ALA A 1 470 ? -18.812 5.023 6.77 1 98.81 470 ALA A N 1
ATOM 3637 C CA . ALA A 1 470 ? -17.406 4.641 6.562 1 98.81 470 ALA A CA 1
ATOM 3638 C C . ALA A 1 470 ? -17.297 3.6 5.457 1 98.81 470 ALA A C 1
ATOM 3640 O O . ALA A 1 470 ? -16.281 3.543 4.758 1 98.81 470 ALA A O 1
ATOM 3641 N N . HIS A 1 471 ? -18.344 2.779 5.203 1 98.31 471 HIS A N 1
ATOM 3642 C CA . HIS A 1 471 ? -18.328 1.685 4.238 1 98.31 471 HIS A CA 1
ATOM 3643 C C . HIS A 1 471 ? -18.266 2.211 2.809 1 98.31 471 HIS A C 1
ATOM 3645 O O . HIS A 1 471 ? -18.062 1.439 1.868 1 98.31 471 HIS A O 1
ATOM 3651 N N . LEU A 1 472 ? -18.391 3.557 2.621 1 98.62 472 LEU A N 1
ATOM 3652 C CA . LEU A 1 472 ? -18.297 4.145 1.291 1 98.62 472 LEU A CA 1
ATOM 3653 C C . LEU A 1 472 ? -16.844 4.379 0.907 1 98.62 472 LEU A C 1
ATOM 3655 O O . LEU A 1 472 ? -16.531 4.633 -0.26 1 98.62 472 LEU A O 1
ATOM 3659 N N . LEU A 1 473 ? -15.914 4.277 1.869 1 98.81 473 LEU A N 1
ATOM 3660 C CA . LEU A 1 473 ? -14.492 4.5 1.627 1 98.81 473 LEU A CA 1
ATOM 3661 C C . LEU A 1 473 ? -13.766 3.178 1.403 1 98.81 473 LEU A C 1
ATOM 3663 O O . LEU A 1 473 ? -12.844 2.834 2.152 1 98.81 473 LEU A O 1
ATOM 3667 N N . THR A 1 474 ? -14.133 2.439 0.406 1 98.38 474 THR A N 1
ATOM 3668 C CA . THR A 1 474 ? -13.523 1.183 -0.005 1 98.38 474 THR A CA 1
ATOM 3669 C C . THR A 1 474 ? -13.242 1.184 -1.505 1 98.38 474 THR A C 1
ATOM 3671 O O . THR A 1 474 ? -13.703 2.064 -2.229 1 98.38 474 THR A O 1
ATOM 3674 N N . GLY A 1 475 ? -12.367 0.223 -1.979 1 98.44 475 GLY A N 1
ATOM 3675 C CA . GLY A 1 475 ? -11.914 0.212 -3.361 1 98.44 475 GLY A CA 1
ATOM 3676 C C . GLY A 1 475 ? -10.742 1.144 -3.615 1 98.44 475 GLY A C 1
ATOM 3677 O O . GLY A 1 475 ? -10.047 1.537 -2.68 1 98.44 475 GLY A O 1
ATOM 3678 N N . VAL A 1 476 ? -10.422 1.376 -4.832 1 98.81 476 VAL A N 1
ATOM 3679 C CA . VAL A 1 476 ? -9.375 2.291 -5.273 1 98.81 476 VAL A CA 1
ATOM 3680 C C . VAL A 1 476 ? -10.008 3.549 -5.867 1 98.81 476 VAL A C 1
ATOM 3682 O O . VAL A 1 476 ? -10.883 3.463 -6.727 1 98.81 476 VAL A O 1
ATOM 3685 N N . PHE A 1 477 ? -9.586 4.699 -5.379 1 98.75 477 PHE A N 1
ATOM 3686 C CA . PHE A 1 477 ? -10.266 5.902 -5.852 1 98.75 477 PHE A CA 1
ATOM 3687 C C . PHE A 1 477 ? -9.305 7.09 -5.863 1 98.75 477 PHE A C 1
ATOM 3689 O O . PHE A 1 477 ? -8.203 7.012 -5.316 1 98.75 477 PHE A O 1
ATOM 3696 N N . GLU A 1 478 ? -9.75 8.156 -6.551 1 98.75 478 GLU A N 1
ATOM 3697 C CA . GLU A 1 478 ? -9.031 9.43 -6.543 1 98.75 478 GLU A CA 1
ATOM 3698 C C . GLU A 1 478 ? -9.062 10.07 -5.16 1 98.75 478 GLU A C 1
ATOM 3700 O O . GLU A 1 478 ? -10.07 9.984 -4.453 1 98.75 478 GLU A O 1
ATOM 3705 N N . GLN A 1 479 ? -8.016 10.766 -4.84 1 98.88 479 GLN A N 1
ATOM 3706 C CA . GLN A 1 479 ? -7.82 11.289 -3.494 1 98.88 479 GLN A CA 1
ATOM 3707 C C . GLN A 1 479 ? -8.93 12.273 -3.117 1 98.88 479 GLN A C 1
ATOM 3709 O O . GLN A 1 479 ? -9.328 12.352 -1.954 1 98.88 479 GLN A O 1
ATOM 3714 N N . ASN A 1 480 ? -9.414 13.023 -4.113 1 98.88 480 ASN A N 1
ATOM 3715 C CA . ASN A 1 480 ? -10.422 14.047 -3.83 1 98.88 480 ASN A CA 1
ATOM 3716 C C . ASN A 1 480 ? -11.742 13.422 -3.391 1 98.88 480 ASN A C 1
ATOM 3718 O O . ASN A 1 480 ? -12.586 14.094 -2.797 1 98.88 480 ASN A O 1
ATOM 3722 N N . TYR A 1 481 ? -11.93 12.148 -3.688 1 98.88 481 TYR A N 1
ATOM 3723 C CA . TYR A 1 481 ? -13.148 11.43 -3.332 1 98.88 481 TYR A CA 1
ATOM 3724 C C . TYR A 1 481 ? -13.367 11.438 -1.823 1 98.88 481 TYR A C 1
ATOM 3726 O O . TYR A 1 481 ? -14.508 11.484 -1.355 1 98.88 481 TYR A O 1
ATOM 3734 N N . ILE A 1 482 ? -12.344 11.469 -1.035 1 98.94 482 ILE A N 1
ATOM 3735 C CA . ILE A 1 482 ? -12.391 11.391 0.42 1 98.94 482 ILE A CA 1
ATOM 3736 C C . ILE A 1 482 ? -13.242 12.539 0.973 1 98.94 482 ILE A C 1
ATOM 3738 O O . ILE A 1 482 ? -14.125 12.312 1.801 1 98.94 482 ILE A O 1
ATOM 3742 N N . ALA A 1 483 ? -13.008 13.742 0.452 1 98.94 483 ALA A N 1
ATOM 3743 C CA . ALA A 1 483 ? -13.734 14.922 0.925 1 98.94 483 ALA A CA 1
ATOM 3744 C C . ALA A 1 483 ? -15.227 14.789 0.654 1 98.94 483 ALA A C 1
ATOM 3746 O O . ALA A 1 483 ? -16.047 15.227 1.463 1 98.94 483 ALA A O 1
ATOM 3747 N N . HIS A 1 484 ? -15.586 14.227 -0.459 1 98.88 484 HIS A N 1
ATOM 3748 C CA . HIS A 1 484 ? -16.984 14.109 -0.857 1 98.88 484 HIS A CA 1
ATOM 3749 C C . HIS A 1 484 ? -17.734 13.117 0.025 1 98.88 484 HIS A C 1
ATOM 3751 O O . HIS A 1 484 ? -18.891 13.336 0.371 1 98.88 484 HIS A O 1
ATOM 3757 N N . VAL A 1 485 ? -17.109 12 0.361 1 98.88 485 VAL A N 1
ATOM 3758 C CA . VAL A 1 485 ? -17.734 11.016 1.24 1 98.88 485 VAL A CA 1
ATOM 3759 C C . VAL A 1 485 ? -17.938 11.617 2.629 1 98.88 485 VAL A C 1
ATOM 3761 O O . VAL A 1 485 ? -18.984 11.453 3.238 1 98.88 485 VAL A O 1
ATOM 3764 N N . MET A 1 486 ? -16.891 12.312 3.143 1 98.88 486 MET A N 1
ATOM 3765 C CA . MET A 1 486 ? -16.984 12.906 4.473 1 98.88 486 MET A CA 1
ATOM 3766 C C . MET A 1 486 ? -18.078 13.977 4.504 1 98.88 486 MET A C 1
ATOM 3768 O O . MET A 1 486 ? -18.859 14.055 5.453 1 98.88 486 MET A O 1
ATOM 3772 N N . ALA A 1 487 ? -18.109 14.789 3.447 1 98.81 487 ALA A N 1
ATOM 3773 C CA . ALA A 1 487 ? -19.156 15.805 3.344 1 98.81 487 ALA A CA 1
ATOM 3774 C C . ALA A 1 487 ? -20.547 15.164 3.299 1 98.81 487 ALA A C 1
ATOM 3776 O O . ALA A 1 487 ? -21.469 15.633 3.957 1 98.81 487 ALA A O 1
ATOM 3777 N N . TYR A 1 488 ? -20.656 14.109 2.502 1 98.62 488 TYR A N 1
ATOM 3778 C CA . TYR A 1 488 ? -21.906 13.367 2.408 1 98.62 488 TYR A CA 1
ATOM 3779 C C . TYR A 1 488 ? -22.375 12.906 3.783 1 98.62 488 TYR A C 1
ATOM 3781 O O . TYR A 1 488 ? -23.531 13.102 4.152 1 98.62 488 TYR A O 1
ATOM 3789 N N . ALA A 1 489 ? -21.484 12.328 4.516 1 98.62 489 ALA A N 1
ATOM 3790 C CA . ALA A 1 489 ? -21.797 11.719 5.805 1 98.62 489 ALA A CA 1
ATOM 3791 C C . ALA A 1 489 ? -22.266 12.766 6.809 1 98.62 489 ALA A C 1
ATOM 3793 O O . ALA A 1 489 ? -23.125 12.484 7.648 1 98.62 489 ALA A O 1
ATOM 3794 N N . ALA A 1 490 ? -21.703 13.992 6.762 1 98.56 490 ALA A N 1
ATOM 3795 C CA . ALA A 1 490 ? -21.953 15.023 7.762 1 98.56 490 ALA A CA 1
ATOM 3796 C C . ALA A 1 490 ? -23.031 16 7.277 1 98.56 490 ALA A C 1
ATOM 3798 O O . ALA A 1 490 ? -23.422 16.922 8.008 1 98.56 490 ALA A O 1
ATOM 3799 N N . CYS A 1 491 ? -23.516 15.844 6.031 1 97.69 491 CYS A N 1
ATOM 3800 C CA . CYS A 1 491 ? -24.516 16.719 5.426 1 97.69 491 CYS A CA 1
ATOM 3801 C C . CYS A 1 491 ? -24.016 18.141 5.32 1 97.69 491 CYS A C 1
ATOM 3803 O O . CYS A 1 491 ? -24.688 19.078 5.75 1 97.69 491 CYS A O 1
ATOM 3805 N N . ILE A 1 492 ? -22.812 18.219 4.785 1 98.19 492 ILE A N 1
ATOM 3806 C CA . ILE A 1 492 ? -22.234 19.531 4.547 1 98.19 492 ILE A CA 1
ATOM 3807 C C . ILE A 1 492 ? -21.828 19.656 3.078 1 98.19 492 ILE A C 1
ATOM 3809 O O . ILE A 1 492 ? -21.75 18.656 2.359 1 98.19 492 ILE A O 1
ATOM 3813 N N . GLY A 1 493 ? -21.547 20.906 2.605 1 96.25 493 GLY A N 1
ATOM 3814 C CA . GLY A 1 493 ? -21.109 21.156 1.242 1 96.25 493 GLY A CA 1
ATOM 3815 C C . GLY A 1 493 ? -22.25 21.203 0.247 1 96.25 493 GLY A C 1
ATOM 3816 O O . GLY A 1 493 ? -23.422 21.203 0.637 1 96.25 493 GLY A O 1
ATOM 3817 N N . SER A 1 494 ? -21.969 21.25 -1.032 1 93.38 494 SER A N 1
ATOM 3818 C CA . SER A 1 494 ? -22.969 21.5 -2.057 1 93.38 494 SER A CA 1
ATOM 3819 C C . SER A 1 494 ? -23.312 20.219 -2.818 1 93.38 494 SER A C 1
ATOM 3821 O O . SER A 1 494 ? -24.203 20.219 -3.672 1 93.38 494 SER A O 1
ATOM 3823 N N . GLY A 1 495 ? -22.625 19.141 -2.57 1 93.5 495 GLY A N 1
ATOM 3824 C CA . GLY A 1 495 ? -22.906 17.875 -3.225 1 93.5 495 GLY A CA 1
ATOM 3825 C C . GLY A 1 495 ? -24.031 17.094 -2.562 1 93.5 495 GLY A C 1
ATOM 3826 O O . GLY A 1 495 ? -24.766 17.641 -1.732 1 93.5 495 GLY A O 1
ATOM 3827 N N . ALA A 1 496 ? -24.188 15.812 -2.98 1 92.81 496 ALA A N 1
ATOM 3828 C CA . ALA A 1 496 ? -25.172 14.922 -2.355 1 92.81 496 ALA A CA 1
ATOM 3829 C C . ALA A 1 496 ? -24.891 14.766 -0.866 1 92.81 496 ALA A C 1
ATOM 3831 O O . ALA A 1 496 ? -23.734 14.688 -0.451 1 92.81 496 ALA A O 1
ATOM 3832 N N . THR A 1 497 ? -26 14.703 -0.03 1 94.25 497 THR A N 1
ATOM 3833 C CA . THR A 1 497 ? -25.828 14.523 1.407 1 94.25 497 THR A CA 1
ATOM 3834 C C . THR A 1 497 ? -26.734 13.414 1.925 1 94.25 497 THR A C 1
ATOM 3836 O O . THR A 1 497 ? -27.781 13.141 1.334 1 94.25 497 THR A O 1
ATOM 3839 N N . ALA A 1 498 ? -26.281 12.812 2.971 1 92 498 ALA A N 1
ATOM 3840 C CA . ALA A 1 498 ? -27.047 11.75 3.615 1 92 498 ALA A CA 1
ATOM 3841 C C . ALA A 1 498 ? -28.359 12.289 4.195 1 92 498 ALA A C 1
ATOM 3843 O O . ALA A 1 498 ? -29.312 11.539 4.379 1 92 498 ALA A O 1
ATOM 3844 N N . CYS A 1 499 ? -28.438 13.531 4.543 1 88.69 499 CYS A N 1
ATOM 3845 C CA . CYS A 1 499 ? -29.625 14.133 5.156 1 88.69 499 CYS A CA 1
ATOM 3846 C C . CYS A 1 499 ? -30.703 14.398 4.113 1 88.69 499 CYS A C 1
ATOM 3848 O O . CYS A 1 499 ? -31.891 14.5 4.453 1 88.69 499 CYS A O 1
ATOM 3850 N N . GLU A 1 500 ? -30.297 14.57 2.938 1 80.81 500 GLU A N 1
ATOM 3851 C CA . GLU A 1 500 ? -31.266 14.719 1.86 1 80.81 500 GLU A CA 1
ATOM 3852 C C . GLU A 1 500 ? -31.844 13.367 1.451 1 80.81 500 GLU A C 1
ATOM 3854 O O . GLU A 1 500 ? -33.031 13.273 1.105 1 80.81 500 GLU A O 1
ATOM 3859 N N . ASP A 1 501 ? -31 12.375 1.493 1 69.88 501 ASP A N 1
ATOM 3860 C CA . ASP A 1 501 ? -31.438 11.031 1.146 1 69.88 501 ASP A CA 1
ATOM 3861 C C . ASP A 1 501 ? -32.406 10.477 2.197 1 69.88 501 ASP A C 1
ATOM 3863 O O . ASP A 1 501 ? -33.344 9.742 1.867 1 69.88 501 ASP A O 1
ATOM 3867 N N . ALA A 1 502 ? -32.125 10.773 3.5 1 62.75 502 ALA A N 1
ATOM 3868 C CA . ALA A 1 502 ? -33 10.359 4.586 1 62.75 502 ALA A CA 1
ATOM 3869 C C . ALA A 1 502 ? -34.344 11.094 4.527 1 62.75 502 ALA A C 1
ATOM 3871 O O . ALA A 1 502 ? -35.375 10.523 4.832 1 62.75 502 ALA A O 1
ATOM 3872 N N . GLY A 1 503 ? -34.25 12.344 4.18 1 52.22 503 GLY A N 1
ATOM 3873 C CA . GLY A 1 503 ? -35.469 13.117 4.035 1 52.22 503 GLY A CA 1
ATOM 3874 C C . GLY A 1 503 ? -36.312 12.68 2.861 1 52.22 503 GLY A C 1
ATOM 3875 O O . GLY A 1 503 ? -37.531 12.719 2.934 1 52.22 503 GLY A O 1
ATOM 3876 N N . ALA A 1 504 ? -35.75 12.352 1.893 1 45.81 504 ALA A N 1
ATOM 3877 C CA . ALA A 1 504 ? -36.469 11.844 0.726 1 45.81 504 ALA A CA 1
ATOM 3878 C C . ALA A 1 504 ? -37.062 10.469 1.004 1 45.81 504 ALA A C 1
ATOM 3880 O O . ALA A 1 504 ? -38.156 10.156 0.523 1 45.81 504 ALA A O 1
ATOM 3881 N N . ALA A 1 505 ? -36.375 9.703 1.807 1 45.91 505 ALA A N 1
ATOM 3882 C CA . ALA A 1 505 ? -36.906 8.375 2.125 1 45.91 505 ALA A CA 1
ATOM 3883 C C . ALA A 1 505 ? -38.125 8.484 3.027 1 45.91 505 ALA A C 1
ATOM 3885 O O . ALA A 1 505 ? -38.938 7.551 3.102 1 45.91 505 ALA A O 1
ATOM 3886 N N . ARG A 1 506 ? -38.125 9.5 3.902 1 45.03 506 ARG A N 1
ATOM 3887 C CA . ARG A 1 506 ? -39.281 9.695 4.762 1 45.03 506 ARG A CA 1
ATOM 3888 C C . ARG A 1 506 ? -40.469 10.258 3.969 1 45.03 506 ARG A C 1
ATOM 3890 O O . ARG A 1 506 ? -41.594 10.289 4.465 1 45.03 506 ARG A O 1
ATOM 3897 N N . ARG A 1 507 ? -40.156 10.836 2.945 1 39.34 507 ARG A N 1
ATOM 3898 C CA . ARG A 1 507 ? -41.281 11.375 2.193 1 39.34 507 ARG A CA 1
ATOM 3899 C C . ARG A 1 507 ? -41.906 10.305 1.304 1 39.34 507 ARG A C 1
ATOM 3901 O O . ARG A 1 507 ? -42.906 10.547 0.658 1 39.34 507 ARG A O 1
ATOM 3908 N N . HIS A 1 508 ? -41.125 9.273 0.998 1 31.61 508 HIS A N 1
ATOM 3909 C CA . HIS A 1 508 ? -41.844 8.219 0.3 1 31.61 508 HIS A CA 1
ATOM 3910 C C . HIS A 1 508 ? -42.312 7.137 1.27 1 31.61 508 HIS A C 1
ATOM 3912 O O . HIS A 1 508 ? -41.531 6.699 2.133 1 31.61 508 HIS A O 1
ATOM 3918 N N . MET B 1 1 ? 17.109 24.484 9.258 1 20.39 1 MET B N 1
ATOM 3919 C CA . MET B 1 1 ? 17.438 24.938 7.91 1 20.39 1 MET B CA 1
ATOM 3920 C C . MET B 1 1 ? 16.703 24.094 6.871 1 20.39 1 MET B C 1
ATOM 3922 O O . MET B 1 1 ? 17.016 22.922 6.676 1 20.39 1 MET B O 1
ATOM 3926 N N . HIS B 1 2 ? 15.547 24.297 6.812 1 24.78 2 HIS B N 1
ATOM 3927 C CA . HIS B 1 2 ? 14.672 23.703 5.805 1 24.78 2 HIS B CA 1
ATOM 3928 C C . HIS B 1 2 ? 15.188 23.984 4.398 1 24.78 2 HIS B C 1
ATOM 3930 O O . HIS B 1 2 ? 15.352 25.156 4.02 1 24.78 2 HIS B O 1
ATOM 3936 N N . ALA B 1 3 ? 16.156 23.141 4.02 1 26.42 3 ALA B N 1
ATOM 3937 C CA . ALA B 1 3 ? 16.594 23.281 2.637 1 26.42 3 ALA B CA 1
ATOM 3938 C C . ALA B 1 3 ? 15.453 23.734 1.732 1 26.42 3 ALA B C 1
ATOM 3940 O O . ALA B 1 3 ? 14.352 23.172 1.794 1 26.42 3 ALA B O 1
ATOM 3941 N N . GLY B 1 4 ? 15.312 24.953 1.479 1 26.33 4 GLY B N 1
ATOM 3942 C CA . GLY B 1 4 ? 14.633 25.234 0.223 1 26.33 4 GLY B CA 1
ATOM 3943 C C . GLY B 1 4 ? 14.773 24.125 -0.795 1 26.33 4 GLY B C 1
ATOM 3944 O O . GLY B 1 4 ? 15.883 23.672 -1.088 1 26.33 4 GLY B O 1
ATOM 3945 N N . ALA B 1 5 ? 13.883 23.203 -0.713 1 32.41 5 ALA B N 1
ATOM 3946 C CA . ALA B 1 5 ? 13.867 22.344 -1.899 1 32.41 5 ALA B CA 1
ATOM 3947 C C . ALA B 1 5 ? 14.336 23.109 -3.131 1 32.41 5 ALA B C 1
ATOM 3949 O O . ALA B 1 5 ? 13.688 24.078 -3.559 1 32.41 5 ALA B O 1
ATOM 3950 N N . SER B 1 6 ? 15.719 23.469 -3.246 1 28.52 6 SER B N 1
ATOM 3951 C CA . SER B 1 6 ? 16.141 23.906 -4.574 1 28.52 6 SER B CA 1
ATOM 3952 C C . SER B 1 6 ? 15.195 23.375 -5.652 1 28.52 6 SER B C 1
ATOM 3954 O O . SER B 1 6 ? 14.93 22.172 -5.715 1 28.52 6 SER B O 1
ATOM 3956 N N . ARG B 1 7 ? 14.188 24.203 -5.914 1 35 7 ARG B N 1
ATOM 3957 C CA . ARG B 1 7 ? 13.477 23.953 -7.164 1 35 7 ARG B CA 1
ATOM 3958 C C . ARG B 1 7 ? 14.422 23.359 -8.211 1 35 7 ARG B C 1
ATOM 3960 O O . ARG B 1 7 ? 15.305 24.062 -8.719 1 35 7 ARG B O 1
ATOM 3967 N N . GLN B 1 8 ? 14.977 22.141 -7.992 1 34.97 8 GLN B N 1
ATOM 3968 C CA . GLN B 1 8 ? 15.594 21.578 -9.188 1 34.97 8 GLN B CA 1
ATOM 3969 C C . GLN B 1 8 ? 15.031 22.219 -10.453 1 34.97 8 GLN B C 1
ATOM 3971 O O . GLN B 1 8 ? 13.836 22.5 -10.539 1 34.97 8 GLN B O 1
ATOM 3976 N N . GLN B 1 9 ? 15.812 22.969 -11.086 1 30.78 9 GLN B N 1
ATOM 3977 C CA . GLN B 1 9 ? 15.516 23.453 -12.43 1 30.78 9 GLN B CA 1
ATOM 3978 C C . GLN B 1 9 ? 14.695 22.438 -13.211 1 30.78 9 GLN B C 1
ATOM 3980 O O . GLN B 1 9 ? 15.195 21.359 -13.562 1 30.78 9 GLN B O 1
ATOM 3985 N N . ARG B 1 10 ? 13.414 22.375 -12.727 1 36.31 10 ARG B N 1
ATOM 3986 C CA . ARG B 1 10 ? 12.617 21.625 -13.695 1 36.31 10 ARG B CA 1
ATOM 3987 C C . ARG B 1 10 ? 12.984 22.031 -15.125 1 36.31 10 ARG B C 1
ATOM 3989 O O . ARG B 1 10 ? 13.047 23.219 -15.445 1 36.31 10 ARG B O 1
ATOM 3996 N N . GLY B 1 11 ? 14.047 21.359 -15.812 1 32.41 11 GLY B N 1
ATOM 3997 C CA . GLY B 1 11 ? 14.203 21.641 -17.234 1 32.41 11 GLY B CA 1
ATOM 3998 C C . GLY B 1 11 ? 12.984 22.281 -17.859 1 32.41 11 GLY B C 1
ATOM 3999 O O . GLY B 1 11 ? 11.922 22.344 -17.234 1 32.41 11 GLY B O 1
ATOM 4000 N N . GLY B 1 12 ? 13.219 22.969 -19.078 1 33 12 GLY B N 1
ATOM 4001 C CA . GLY B 1 12 ? 12.117 23.469 -19.891 1 33 12 GLY B CA 1
ATOM 4002 C C . GLY B 1 12 ? 10.883 22.594 -19.812 1 33 12 GLY B C 1
ATOM 4003 O O . GLY B 1 12 ? 10.875 21.484 -20.344 1 33 12 GLY B O 1
ATOM 4004 N N . ARG B 1 13 ? 10.18 22.672 -18.672 1 39.22 13 ARG B N 1
ATOM 4005 C CA . ARG B 1 13 ? 8.914 21.953 -18.656 1 39.22 13 ARG B CA 1
ATOM 4006 C C . ARG B 1 13 ? 8.203 22.047 -20 1 39.22 13 ARG B C 1
ATOM 4008 O O . ARG B 1 13 ? 7.859 23.156 -20.453 1 39.22 13 ARG B O 1
ATOM 4015 N N . SER B 1 14 ? 8.586 21.266 -20.859 1 36.38 14 SER B N 1
ATOM 4016 C CA . SER B 1 14 ? 7.523 21.062 -21.844 1 36.38 14 SER B CA 1
ATOM 4017 C C . SER B 1 14 ? 6.156 21.016 -21.172 1 36.38 14 SER B C 1
ATOM 4019 O O . SER B 1 14 ? 5.988 20.391 -20.125 1 36.38 14 SER B O 1
ATOM 4021 N N . ALA B 1 15 ? 5.359 22.031 -21.031 1 42.94 15 ALA B N 1
ATOM 4022 C CA . ALA B 1 15 ? 3.988 22.047 -20.547 1 42.94 15 ALA B CA 1
ATOM 4023 C C . ALA B 1 15 ? 3.369 20.656 -20.594 1 42.94 15 ALA B C 1
ATOM 4025 O O . ALA B 1 15 ? 3.111 20.125 -21.688 1 42.94 15 ALA B O 1
ATOM 4026 N N . ALA B 1 16 ? 3.92 19.703 -19.734 1 52.94 16 ALA B N 1
ATOM 4027 C CA . ALA B 1 16 ? 3.275 18.391 -19.688 1 52.94 16 ALA B CA 1
ATOM 4028 C C . ALA B 1 16 ? 1.759 18.516 -19.781 1 52.94 16 ALA B C 1
ATOM 4030 O O . ALA B 1 16 ? 1.155 19.359 -19.109 1 52.94 16 ALA B O 1
ATOM 4031 N N . ARG B 1 17 ? 1.062 17.984 -20.75 1 74.69 17 ARG B N 1
ATOM 4032 C CA . ARG B 1 17 ? -0.243 18.016 -21.406 1 74.69 17 ARG B CA 1
ATOM 4033 C C . ARG B 1 17 ? -1.261 17.188 -20.641 1 74.69 17 ARG B C 1
ATOM 4035 O O . ARG B 1 17 ? -1.364 15.969 -20.844 1 74.69 17 ARG B O 1
ATOM 4042 N N . PHE B 1 18 ? -1.463 17.547 -19.266 1 87.5 18 PHE B N 1
ATOM 4043 C CA . PHE B 1 18 ? -2.68 16.922 -18.75 1 87.5 18 PHE B CA 1
ATOM 4044 C C . PHE B 1 18 ? -3.914 17.531 -19.422 1 87.5 18 PHE B C 1
ATOM 4046 O O . PHE B 1 18 ? -3.848 18.625 -19.984 1 87.5 18 PHE B O 1
ATOM 4053 N N . PRO B 1 19 ? -4.961 16.812 -19.422 1 91.38 19 PRO B N 1
ATOM 4054 C CA . PRO B 1 19 ? -6.168 17.281 -20.109 1 91.38 19 PRO B CA 1
ATOM 4055 C C . PRO B 1 19 ? -6.672 18.609 -19.562 1 91.38 19 PRO B C 1
ATOM 4057 O O . PRO B 1 19 ? -6.723 18.797 -18.344 1 91.38 19 PRO B O 1
ATOM 4060 N N . GLU B 1 20 ? -7.094 19.469 -20.406 1 94.25 20 GLU B N 1
ATOM 4061 C CA . GLU B 1 20 ? -7.496 20.828 -20.078 1 94.25 20 GLU B CA 1
ATOM 4062 C C . GLU B 1 20 ? -8.688 20.844 -19.125 1 94.25 20 GLU B C 1
ATOM 4064 O O . GLU B 1 20 ? -8.805 21.719 -18.266 1 94.25 20 GLU B O 1
ATOM 4069 N N . GLU B 1 21 ? -9.547 19.844 -19.234 1 96.38 21 GLU B N 1
ATOM 4070 C CA . GLU B 1 21 ? -10.75 19.797 -18.422 1 96.38 21 GLU B CA 1
ATOM 4071 C C . GLU B 1 21 ? -10.398 19.625 -16.938 1 96.38 21 GLU B C 1
ATOM 4073 O O . GLU B 1 21 ? -11.188 20 -16.062 1 96.38 21 GLU B O 1
ATOM 4078 N N . GLU B 1 22 ? -9.219 19.156 -16.672 1 97.5 22 GLU B N 1
ATOM 4079 C CA . GLU B 1 22 ? -8.812 18.906 -15.297 1 97.5 22 GLU B CA 1
ATOM 4080 C C . GLU B 1 22 ? -8.422 20.188 -14.594 1 97.5 22 GLU B C 1
ATOM 4082 O O . GLU B 1 22 ? -8.242 20.219 -13.375 1 97.5 22 GLU B O 1
ATOM 4087 N N . LYS B 1 23 ? -8.328 21.312 -15.289 1 97.56 23 LYS B N 1
ATOM 4088 C CA . LYS B 1 23 ? -8.086 22.625 -14.688 1 97.56 23 LYS B CA 1
ATOM 4089 C C . LYS B 1 23 ? -9.32 23.125 -13.938 1 97.56 23 LYS B C 1
ATOM 4091 O O . LYS B 1 23 ? -9.219 24.016 -13.094 1 97.56 23 LYS B O 1
ATOM 4096 N N . ASP B 1 24 ? -10.453 22.578 -14.328 1 97.44 24 ASP B N 1
ATOM 4097 C CA . ASP B 1 24 ? -11.734 23.016 -13.789 1 97.44 24 ASP B CA 1
ATOM 4098 C C . ASP B 1 24 ? -12.125 22.203 -12.562 1 97.44 24 ASP B C 1
ATOM 4100 O O . ASP B 1 24 ? -12.102 20.969 -12.602 1 97.44 24 ASP B O 1
ATOM 4104 N N . ALA B 1 25 ? -12.547 22.891 -11.492 1 98.44 25 ALA B N 1
ATOM 4105 C CA . ALA B 1 25 ? -13.008 22.219 -10.281 1 98.44 25 ALA B CA 1
ATOM 4106 C C . ALA B 1 25 ? -14.203 21.312 -10.562 1 98.44 25 ALA B C 1
ATOM 4108 O O . ALA B 1 25 ? -14.352 20.25 -9.945 1 98.44 25 ALA B O 1
ATOM 4109 N N . ALA B 1 26 ? -15.062 21.703 -11.523 1 98.31 26 ALA B N 1
ATOM 4110 C CA . ALA B 1 26 ? -16.281 20.953 -11.844 1 98.31 26 ALA B CA 1
ATOM 4111 C C . ALA B 1 26 ? -15.945 19.547 -12.328 1 98.31 26 ALA B C 1
ATOM 4113 O O . ALA B 1 26 ? -16.703 18.594 -12.062 1 98.31 26 ALA B O 1
ATOM 4114 N N . PHE B 1 27 ? -14.875 19.375 -13.086 1 98.25 27 PHE B N 1
ATOM 4115 C CA . PHE B 1 27 ? -14.438 18.062 -13.57 1 98.25 27 PHE B CA 1
ATOM 4116 C C . PHE B 1 27 ? -14.211 17.109 -12.406 1 98.25 27 PHE B C 1
ATOM 4118 O O . PHE B 1 27 ? -14.719 15.984 -12.414 1 98.25 27 PHE B O 1
ATOM 4125 N N . TRP B 1 28 ? -13.453 17.5 -11.43 1 98.62 28 TRP B N 1
ATOM 4126 C CA . TRP B 1 28 ? -13.102 16.672 -10.273 1 98.62 28 TRP B CA 1
ATOM 4127 C C . TRP B 1 28 ? -14.312 16.438 -9.383 1 98.62 28 TRP B C 1
ATOM 4129 O O . TRP B 1 28 ? -14.492 15.336 -8.852 1 98.62 28 TRP B O 1
ATOM 4139 N N . ARG B 1 29 ? -15.148 17.484 -9.164 1 98.75 29 ARG B N 1
ATOM 4140 C CA . ARG B 1 29 ? -16.375 17.312 -8.375 1 98.75 29 ARG B CA 1
ATOM 4141 C C . ARG B 1 29 ? -17.297 16.297 -9.023 1 98.75 29 ARG B C 1
ATOM 4143 O O . ARG B 1 29 ? -17.875 15.445 -8.336 1 98.75 29 ARG B O 1
ATOM 4150 N N . ALA B 1 30 ? -17.453 16.391 -10.344 1 98.56 30 ALA B N 1
ATOM 4151 C CA . ALA B 1 30 ? -18.344 15.484 -11.062 1 98.56 30 ALA B CA 1
ATOM 4152 C C . ALA B 1 30 ? -17.891 14.031 -10.914 1 98.56 30 ALA B C 1
ATOM 4154 O O . ALA B 1 30 ? -18.703 13.133 -10.688 1 98.56 30 ALA B O 1
ATOM 4155 N N . GLY B 1 31 ? -16.594 13.805 -11.109 1 98.44 31 GLY B N 1
ATOM 4156 C CA . GLY B 1 31 ? -16.062 12.461 -10.953 1 98.44 31 GLY B CA 1
ATOM 4157 C C . GLY B 1 31 ? -16.281 11.891 -9.57 1 98.44 31 GLY B C 1
ATOM 4158 O O . GLY B 1 31 ? -16.688 10.734 -9.43 1 98.44 31 GLY B O 1
ATOM 4159 N N . ALA B 1 32 ? -15.992 12.656 -8.531 1 98.69 32 ALA B N 1
ATOM 4160 C CA . ALA B 1 32 ? -16.141 12.211 -7.152 1 98.69 32 ALA B CA 1
ATOM 4161 C C . ALA B 1 32 ? -17.609 11.953 -6.82 1 98.69 32 ALA B C 1
ATOM 4163 O O . ALA B 1 32 ? -17.938 10.977 -6.145 1 98.69 32 ALA B O 1
ATOM 4164 N N . GLN B 1 33 ? -18.516 12.828 -7.285 1 98.56 33 GLN B N 1
ATOM 4165 C CA . GLN B 1 33 ? -19.938 12.695 -7.02 1 98.56 33 GLN B CA 1
ATOM 4166 C C . GLN B 1 33 ? -20.516 11.469 -7.727 1 98.56 33 GLN B C 1
ATOM 4168 O O . GLN B 1 33 ? -21.422 10.812 -7.199 1 98.56 33 GLN B O 1
ATOM 4173 N N . GLN B 1 34 ? -20.031 11.211 -8.922 1 98.31 34 GLN B N 1
ATOM 4174 C CA . GLN B 1 34 ? -20.453 10 -9.617 1 98.31 34 GLN B CA 1
ATOM 4175 C C . GLN B 1 34 ? -20.031 8.75 -8.852 1 98.31 34 GLN B C 1
ATOM 4177 O O . GLN B 1 34 ? -20.828 7.82 -8.68 1 98.31 34 GLN B O 1
ATOM 4182 N N . ARG B 1 35 ? -18.781 8.703 -8.406 1 98.19 35 ARG B N 1
ATOM 4183 C CA . ARG B 1 35 ? -18.328 7.574 -7.613 1 98.19 35 ARG B CA 1
ATOM 4184 C C . ARG B 1 35 ? -19.156 7.414 -6.348 1 98.19 35 ARG B C 1
ATOM 4186 O O . ARG B 1 35 ? -19.5 6.293 -5.957 1 98.19 35 ARG B O 1
ATOM 4193 N N . LEU B 1 36 ? -19.438 8.516 -5.684 1 98.44 36 LEU B N 1
ATOM 4194 C CA . LEU B 1 36 ? -20.25 8.5 -4.477 1 98.44 36 LEU B CA 1
ATOM 4195 C C . LEU B 1 36 ? -21.641 7.918 -4.758 1 98.44 36 LEU B C 1
ATOM 4197 O O . LEU B 1 36 ? -22.141 7.098 -3.984 1 98.44 36 LEU B O 1
ATOM 4201 N N . ARG B 1 37 ? -22.25 8.352 -5.848 1 97.56 37 ARG B N 1
ATOM 4202 C CA . ARG B 1 37 ? -23.562 7.844 -6.234 1 97.56 37 ARG B CA 1
ATOM 4203 C C . ARG B 1 37 ? -23.516 6.336 -6.457 1 97.56 37 ARG B C 1
ATOM 4205 O O . ARG B 1 37 ? -24.406 5.609 -5.98 1 97.56 37 ARG B O 1
ATOM 4212 N N . ASP B 1 38 ? -22.516 5.883 -7.168 1 97.19 38 ASP B N 1
ATOM 4213 C CA . ASP B 1 38 ? -22.375 4.453 -7.434 1 97.19 38 ASP B CA 1
ATOM 4214 C C . ASP B 1 38 ? -22.188 3.674 -6.133 1 97.19 38 ASP B C 1
ATOM 4216 O O . ASP B 1 38 ? -22.781 2.611 -5.949 1 97.19 38 ASP B O 1
ATOM 4220 N N . ALA B 1 39 ? -21.344 4.188 -5.266 1 97.06 39 ALA B N 1
ATOM 4221 C CA . ALA B 1 39 ? -21.047 3.516 -4.004 1 97.06 39 ALA B CA 1
ATOM 4222 C C . ALA B 1 39 ? -22.281 3.434 -3.115 1 97.06 39 ALA B C 1
ATOM 4224 O O . ALA B 1 39 ? -22.531 2.41 -2.473 1 97.06 39 ALA B O 1
ATOM 4225 N N . ARG B 1 40 ? -23.078 4.484 -3.037 1 94.44 40 ARG B N 1
ATOM 4226 C CA . ARG B 1 40 ? -24.234 4.539 -2.143 1 94.44 40 ARG B CA 1
ATOM 4227 C C . ARG B 1 40 ? -25.344 3.611 -2.621 1 94.44 40 ARG B C 1
ATOM 4229 O O . ARG B 1 40 ? -26.172 3.162 -1.826 1 94.44 40 ARG B O 1
ATOM 4236 N N . GLN B 1 41 ? -25.312 3.363 -3.902 1 94.38 41 GLN B N 1
ATOM 4237 C CA . GLN B 1 41 ? -26.359 2.529 -4.477 1 94.38 41 GLN B CA 1
ATOM 4238 C C . GLN B 1 41 ? -26 1.05 -4.383 1 94.38 41 GLN B C 1
ATOM 4240 O O . GLN B 1 41 ? -26.859 0.186 -4.547 1 94.38 41 GLN B O 1
ATOM 4245 N N . ARG B 1 42 ? -24.781 0.789 -4.098 1 94.19 42 ARG B N 1
ATOM 4246 C CA . ARG B 1 42 ? -24.328 -0.598 -4.078 1 94.19 42 ARG B CA 1
ATOM 4247 C C . ARG B 1 42 ? -24.844 -1.324 -2.838 1 94.19 42 ARG B C 1
ATOM 4249 O O . ARG B 1 42 ? -24.719 -0.813 -1.723 1 94.19 42 ARG B O 1
ATOM 4256 N N . GLN B 1 43 ? -25.422 -2.486 -3.08 1 94.12 43 GLN B N 1
ATOM 4257 C CA . GLN B 1 43 ? -25.812 -3.377 -1.992 1 94.12 43 GLN B CA 1
ATOM 4258 C C . GLN B 1 43 ? -24.875 -4.578 -1.898 1 94.12 43 GLN B C 1
ATOM 4260 O O . GLN B 1 43 ? -24.438 -5.113 -2.92 1 94.12 43 GLN B O 1
ATOM 4265 N N . PRO B 1 44 ? -24.562 -4.918 -0.661 1 95.25 44 PRO B N 1
ATOM 4266 C CA . PRO B 1 44 ? -23.766 -6.133 -0.529 1 95.25 44 PRO B CA 1
ATOM 4267 C C . PRO B 1 44 ? -24.422 -7.355 -1.164 1 95.25 44 PRO B C 1
ATOM 4269 O O . PRO B 1 44 ? -25.625 -7.551 -1.016 1 95.25 44 PRO B O 1
ATOM 4272 N N . ASN B 1 45 ? -23.672 -8.094 -1.965 1 97.31 45 ASN B N 1
ATOM 4273 C CA . ASN B 1 45 ? -24.125 -9.359 -2.52 1 97.31 45 ASN B CA 1
ATOM 4274 C C . ASN B 1 45 ? -23.969 -10.5 -1.516 1 97.31 45 ASN B C 1
ATOM 4276 O O . ASN B 1 45 ? -22.859 -10.945 -1.239 1 97.31 45 ASN B O 1
ATOM 4280 N N . THR B 1 46 ? -25.094 -11 -0.994 1 96.94 46 THR B N 1
ATOM 4281 C CA . THR B 1 46 ? -25.031 -12.016 0.046 1 96.94 46 THR B CA 1
ATOM 4282 C C . THR B 1 46 ? -25.469 -13.375 -0.499 1 96.94 46 THR B C 1
ATOM 4284 O O . THR B 1 46 ? -25.922 -14.234 0.26 1 96.94 46 THR B O 1
ATOM 4287 N N . ARG B 1 47 ? -25.422 -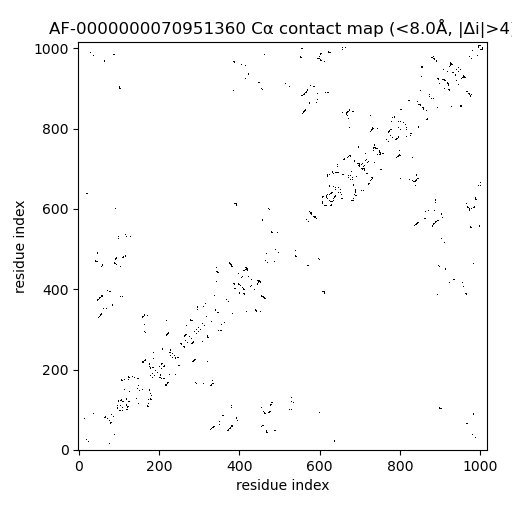13.5 -1.794 1 96.94 47 ARG B N 1
ATOM 4288 C CA . ARG B 1 47 ? -25.734 -14.789 -2.41 1 96.94 47 ARG B CA 1
ATOM 4289 C C . ARG B 1 47 ? -24.578 -15.773 -2.227 1 96.94 47 ARG B C 1
ATOM 4291 O O . ARG B 1 47 ? -23.453 -15.367 -1.891 1 96.94 47 ARG B O 1
ATOM 4298 N N . ARG B 1 48 ? -24.938 -17.031 -2.371 1 97.38 48 ARG B N 1
ATOM 4299 C CA . ARG B 1 48 ? -23.875 -18.047 -2.371 1 97.38 48 ARG B CA 1
ATOM 4300 C C . ARG B 1 48 ? -22.984 -17.906 -3.592 1 97.38 48 ARG B C 1
ATOM 4302 O O . ARG B 1 48 ? -23.469 -17.734 -4.711 1 97.38 48 ARG B O 1
ATOM 4309 N N . ALA B 1 49 ? -21.672 -17.984 -3.393 1 98.62 49 ALA B N 1
ATOM 4310 C CA . ALA B 1 49 ? -20.75 -18.016 -4.516 1 98.62 49 ALA B CA 1
ATOM 4311 C C . ALA B 1 49 ? -20.703 -19.406 -5.141 1 98.62 49 ALA B C 1
ATOM 4313 O O . ALA B 1 49 ? -20.109 -20.344 -4.578 1 98.62 49 ALA B O 1
ATOM 4314 N N . LYS B 1 50 ? -21.312 -19.516 -6.289 1 98.5 50 LYS B N 1
ATOM 4315 C CA . LYS B 1 50 ? -21.203 -20.766 -7.039 1 98.5 50 LYS B CA 1
ATOM 4316 C C . LYS B 1 50 ? -19.766 -21.031 -7.477 1 98.5 50 LYS B C 1
ATOM 4318 O O . LYS B 1 50 ? -19.297 -22.172 -7.453 1 98.5 50 LYS B O 1
ATOM 4323 N N . ASN B 1 51 ? -19.109 -19.969 -7.898 1 98.88 51 ASN B N 1
ATOM 4324 C CA . ASN B 1 51 ? -17.734 -20.016 -8.383 1 98.88 51 ASN B CA 1
ATOM 4325 C C . ASN B 1 51 ? -16.812 -19.109 -7.578 1 98.88 51 ASN B C 1
ATOM 4327 O O . ASN B 1 51 ? -17.234 -18.031 -7.141 1 98.88 51 ASN B O 1
ATOM 4331 N N . LEU B 1 52 ? -15.633 -19.578 -7.355 1 98.94 52 LEU B N 1
ATOM 4332 C CA . LEU B 1 52 ? -14.547 -18.766 -6.82 1 98.94 52 LEU B CA 1
ATOM 4333 C C . LEU B 1 52 ? -13.406 -18.641 -7.824 1 98.94 52 LEU B C 1
ATOM 4335 O O . LEU B 1 52 ? -12.984 -19.641 -8.414 1 98.94 52 LEU B O 1
ATOM 4339 N N . ILE B 1 53 ? -12.938 -17.453 -8.055 1 99 53 ILE B N 1
ATOM 4340 C CA . ILE B 1 53 ? -11.695 -17.25 -8.797 1 99 53 ILE B CA 1
ATOM 4341 C C . ILE B 1 53 ? -10.75 -16.375 -7.988 1 99 53 ILE B C 1
ATOM 4343 O O . ILE B 1 53 ? -11.078 -15.234 -7.645 1 99 53 ILE B O 1
ATOM 4347 N N . MET B 1 54 ? -9.625 -16.859 -7.625 1 98.94 54 MET B N 1
ATOM 4348 C CA . MET B 1 54 ? -8.578 -16.094 -6.969 1 98.94 54 MET B CA 1
ATOM 4349 C C . MET B 1 54 ? -7.434 -15.797 -7.934 1 98.94 54 MET B C 1
ATOM 4351 O O . MET B 1 54 ? -6.805 -16.719 -8.461 1 98.94 54 MET B O 1
ATOM 4355 N N . PHE B 1 55 ? -7.25 -14.539 -8.18 1 99 55 PHE B N 1
ATOM 4356 C CA . PHE B 1 55 ? -6.105 -14.078 -8.961 1 99 55 PHE B CA 1
ATOM 4357 C C . PHE B 1 55 ? -4.973 -13.633 -8.039 1 99 55 PHE B C 1
ATOM 4359 O O . PHE B 1 55 ? -5.176 -12.812 -7.141 1 99 55 PHE B O 1
ATOM 4366 N N . LEU B 1 56 ? -3.805 -14.156 -8.258 1 98.94 56 LEU B N 1
ATOM 4367 C CA . LEU B 1 56 ? -2.605 -13.805 -7.508 1 98.94 56 LEU B CA 1
ATOM 4368 C C . LEU B 1 56 ? -1.577 -13.125 -8.406 1 98.94 56 LEU B C 1
ATOM 4370 O O . LEU B 1 56 ? -0.97 -13.781 -9.266 1 98.94 56 LEU B O 1
ATOM 4374 N N . GLY B 1 57 ? -1.482 -11.758 -8.281 1 98.94 57 GLY B N 1
ATOM 4375 C CA . GLY B 1 57 ? -0.284 -11.133 -8.805 1 98.94 57 GLY B CA 1
ATOM 4376 C C . GLY B 1 57 ? 0.934 -11.328 -7.926 1 98.94 57 GLY B C 1
ATOM 4377 O O . GLY B 1 57 ? 1.168 -10.547 -7 1 98.94 57 GLY B O 1
ATOM 4378 N N . ASP B 1 58 ? 1.706 -12.391 -8.227 1 98.81 58 ASP B N 1
ATOM 4379 C CA . ASP B 1 58 ? 2.848 -12.711 -7.375 1 98.81 58 ASP B CA 1
ATOM 4380 C C . ASP B 1 58 ? 3.82 -11.539 -7.285 1 98.81 58 ASP B C 1
ATOM 4382 O O . ASP B 1 58 ? 4.316 -11.062 -8.305 1 98.81 58 ASP B O 1
ATOM 4386 N N . GLY B 1 59 ? 4.074 -11.062 -6.035 1 98.62 59 GLY B N 1
ATOM 4387 C CA . GLY B 1 59 ? 5.008 -9.969 -5.816 1 98.62 59 GLY B CA 1
ATOM 4388 C C . GLY B 1 59 ? 4.441 -8.617 -6.207 1 98.62 59 GLY B C 1
ATOM 4389 O O . GLY B 1 59 ? 5.188 -7.648 -6.367 1 98.62 59 GLY B O 1
ATOM 4390 N N . MET B 1 60 ? 3.16 -8.484 -6.395 1 98.62 60 MET B N 1
ATOM 4391 C CA . MET B 1 60 ? 2.488 -7.27 -6.844 1 98.62 60 MET B CA 1
ATOM 4392 C C . MET B 1 60 ? 2.271 -6.305 -5.684 1 98.62 60 MET B C 1
ATOM 4394 O O . MET B 1 60 ? 1.166 -6.211 -5.148 1 98.62 60 MET B O 1
ATOM 4398 N N . SER B 1 61 ? 3.295 -5.535 -5.359 1 97.94 61 SER B N 1
ATOM 4399 C CA . SER B 1 61 ? 3.238 -4.551 -4.285 1 97.94 61 SER B CA 1
ATOM 4400 C C . SER B 1 61 ? 2.377 -3.355 -4.672 1 97.94 61 SER B C 1
ATOM 4402 O O . SER B 1 61 ? 2.057 -3.17 -5.848 1 97.94 61 SER B O 1
ATOM 4404 N N . ILE B 1 62 ? 2.035 -2.521 -3.709 1 98.44 62 ILE B N 1
ATOM 4405 C CA . ILE B 1 62 ? 1.225 -1.334 -3.965 1 98.44 62 ILE B CA 1
ATOM 4406 C C . ILE B 1 62 ? 1.97 -0.394 -4.91 1 98.44 62 ILE B C 1
ATOM 4408 O O . ILE B 1 62 ? 1.379 0.153 -5.844 1 98.44 62 ILE B O 1
ATOM 4412 N N . PRO B 1 63 ? 3.312 -0.201 -4.762 1 98.38 63 PRO B N 1
ATOM 4413 C CA . PRO B 1 63 ? 4.016 0.581 -5.781 1 98.38 63 PRO B CA 1
ATOM 4414 C C . PRO B 1 63 ? 3.93 -0.052 -7.172 1 98.38 63 PRO B C 1
ATOM 4416 O O . PRO B 1 63 ? 3.879 0.662 -8.18 1 98.38 63 PRO B O 1
ATOM 4419 N N . THR B 1 64 ? 3.922 -1.405 -7.238 1 98.75 64 THR B N 1
ATOM 4420 C CA . THR B 1 64 ? 3.773 -2.086 -8.516 1 98.75 64 THR B CA 1
ATOM 4421 C C . THR B 1 64 ? 2.422 -1.763 -9.148 1 98.75 64 THR B C 1
ATOM 4423 O O . THR B 1 64 ? 2.334 -1.529 -10.359 1 98.75 64 THR B O 1
ATOM 4426 N N . LEU B 1 65 ? 1.354 -1.72 -8.312 1 98.69 65 LEU B N 1
ATOM 4427 C CA . LEU B 1 65 ? 0.025 -1.363 -8.797 1 98.69 65 LEU B CA 1
ATOM 4428 C C . LEU B 1 65 ? 0.032 0.028 -9.43 1 98.69 65 LEU B C 1
ATOM 4430 O O . LEU B 1 65 ? -0.43 0.208 -10.555 1 98.69 65 LEU B O 1
ATOM 4434 N N . ALA B 1 66 ? 0.576 0.967 -8.711 1 98.69 66 ALA B N 1
ATOM 4435 C CA . ALA B 1 66 ? 0.594 2.352 -9.18 1 98.69 66 ALA B CA 1
ATOM 4436 C C . ALA B 1 66 ? 1.432 2.494 -10.445 1 98.69 66 ALA B C 1
ATOM 4438 O O . ALA B 1 66 ? 1.021 3.162 -11.398 1 98.69 66 ALA B O 1
ATOM 4439 N N . ALA B 1 67 ? 2.59 1.858 -10.477 1 98.88 67 ALA B N 1
ATOM 4440 C CA . ALA B 1 67 ? 3.469 1.94 -11.641 1 98.88 67 ALA B CA 1
ATOM 4441 C C . ALA B 1 67 ? 2.842 1.255 -12.852 1 98.88 67 ALA B C 1
ATOM 4443 O O . ALA B 1 67 ? 2.92 1.765 -13.969 1 98.88 67 ALA B O 1
ATOM 4444 N N . ALA B 1 68 ? 2.205 0.105 -12.617 1 98.94 68 ALA B N 1
ATOM 4445 C CA . ALA B 1 68 ? 1.627 -0.672 -13.711 1 98.94 68 ALA B CA 1
ATOM 4446 C C . ALA B 1 68 ? 0.441 0.057 -14.336 1 98.94 68 ALA B C 1
ATOM 4448 O O . ALA B 1 68 ? 0.272 0.048 -15.562 1 98.94 68 ALA B O 1
ATOM 4449 N N . ARG B 1 69 ? -0.444 0.66 -13.508 1 98.75 69 ARG B N 1
ATOM 4450 C CA . ARG B 1 69 ? -1.556 1.402 -14.086 1 98.75 69 ARG B CA 1
ATOM 4451 C C . ARG B 1 69 ? -1.054 2.598 -14.891 1 98.75 69 ARG B C 1
ATOM 4453 O O . ARG B 1 69 ? -1.645 2.959 -15.914 1 98.75 69 ARG B O 1
ATOM 4460 N N . THR B 1 70 ? 0.012 3.293 -14.344 1 98.75 70 THR B N 1
ATOM 4461 C CA . THR B 1 70 ? 0.613 4.398 -15.086 1 98.75 70 THR B CA 1
ATOM 4462 C C . THR B 1 70 ? 1.141 3.922 -16.438 1 98.75 70 THR B C 1
ATOM 4464 O O . THR B 1 70 ? 0.875 4.543 -17.469 1 98.75 70 THR B O 1
ATOM 4467 N N . TYR B 1 71 ? 1.882 2.766 -16.391 1 98.81 71 TYR B N 1
ATOM 4468 C CA . TYR B 1 71 ? 2.391 2.156 -17.609 1 98.81 71 TYR B CA 1
ATOM 4469 C C . TYR B 1 71 ? 1.257 1.859 -18.594 1 98.81 71 TYR B C 1
ATOM 4471 O O . TYR B 1 71 ? 1.336 2.209 -19.766 1 98.81 71 TYR B O 1
ATOM 4479 N N . GLN B 1 72 ? 0.18 1.244 -18.109 1 98.75 72 GLN B N 1
ATOM 4480 C CA . GLN B 1 72 ? -0.98 0.924 -18.922 1 98.75 72 GLN B CA 1
ATOM 4481 C C . GLN B 1 72 ? -1.534 2.174 -19.609 1 98.75 72 GLN B C 1
ATOM 4483 O O . GLN B 1 72 ? -1.83 2.156 -20.797 1 98.75 72 GLN B O 1
ATOM 4488 N N . GLY B 1 73 ? -1.721 3.236 -18.797 1 98.38 73 GLY B N 1
ATOM 4489 C CA . GLY B 1 73 ? -2.199 4.488 -19.359 1 98.38 73 GLY B CA 1
ATOM 4490 C C . GLY B 1 73 ? -1.271 5.059 -20.406 1 98.38 73 GLY B C 1
ATOM 4491 O O . GLY B 1 73 ? -1.728 5.57 -21.438 1 98.38 73 GLY B O 1
ATOM 4492 N N . GLN B 1 74 ? -0.024 5 -20.188 1 98.19 74 GLN B N 1
ATOM 4493 C CA . GLN B 1 74 ? 0.963 5.539 -21.109 1 98.19 74 GLN B CA 1
ATOM 4494 C C . GLN B 1 74 ? 0.998 4.738 -22.406 1 98.19 74 GLN B C 1
ATOM 4496 O O . GLN B 1 74 ? 1.214 5.301 -23.484 1 98.19 74 GLN B O 1
ATOM 4501 N N . LEU B 1 75 ? 0.797 3.381 -22.312 1 97.69 75 LEU B N 1
ATOM 4502 C CA . LEU B 1 75 ? 0.662 2.557 -23.516 1 97.69 75 LEU B CA 1
ATOM 4503 C C . LEU B 1 75 ? -0.48 3.055 -24.391 1 97.69 75 LEU B C 1
ATOM 4505 O O . LEU B 1 75 ? -0.471 2.848 -25.609 1 97.69 75 LEU B O 1
ATOM 4509 N N . GLN B 1 76 ? -1.428 3.736 -23.828 1 96.75 76 GLN B N 1
ATOM 4510 C CA . GLN B 1 76 ? -2.604 4.219 -24.547 1 96.75 76 GLN B CA 1
ATOM 4511 C C . GLN B 1 76 ? -2.445 5.684 -24.938 1 96.75 76 GLN B C 1
ATOM 4513 O O . GLN B 1 76 ? -3.406 6.324 -25.359 1 96.75 76 GLN B O 1
ATOM 4518 N N . GLY B 1 77 ? -1.323 6.25 -24.719 1 95.81 77 GLY B N 1
ATOM 4519 C CA . GLY B 1 77 ? -1.035 7.613 -25.125 1 95.81 77 GLY B CA 1
ATOM 4520 C C . GLY B 1 77 ? -1.507 8.656 -24.141 1 95.81 77 GLY B C 1
ATOM 4521 O O . GLY B 1 77 ? -1.59 9.844 -24.469 1 95.81 77 GLY B O 1
ATOM 4522 N N . GLN B 1 78 ? -1.856 8.25 -22.922 1 96.12 78 GLN B N 1
ATOM 4523 C CA . GLN B 1 78 ? -2.285 9.156 -21.859 1 96.12 78 GLN B CA 1
ATOM 4524 C C . GLN B 1 78 ? -1.15 9.43 -20.891 1 96.12 78 GLN B C 1
ATOM 4526 O O . GLN B 1 78 ? -0.125 8.742 -20.906 1 96.12 78 GLN B O 1
ATOM 4531 N N . PRO B 1 79 ? -1.223 10.43 -19.969 1 96.06 79 PRO B N 1
ATOM 4532 C CA . PRO B 1 79 ? -0.201 10.641 -18.938 1 96.06 79 PRO B CA 1
ATOM 4533 C C . PRO B 1 79 ? 0.039 9.398 -18.078 1 96.06 79 PRO B C 1
ATOM 4535 O O . PRO B 1 79 ? 1.182 9.109 -17.734 1 96.06 79 PRO B O 1
ATOM 4538 N N . GLY B 1 80 ? -1.075 8.664 -17.734 1 97.38 80 GLY B N 1
ATOM 4539 C CA . GLY B 1 80 ? -0.935 7.34 -17.141 1 97.38 80 GLY B CA 1
ATOM 4540 C C . GLY B 1 80 ? -1.42 7.27 -15.711 1 97.38 80 GLY B C 1
ATOM 4541 O O . GLY B 1 80 ? -2.066 6.297 -15.32 1 97.38 80 GLY B O 1
ATOM 4542 N N . GLU B 1 81 ? -1.176 8.281 -14.844 1 97.38 81 GLU B N 1
ATOM 4543 C CA . GLU B 1 81 ? -1.462 8.258 -13.406 1 97.38 81 GLU B CA 1
ATOM 4544 C C . GLU B 1 81 ? -2.957 8.086 -13.148 1 97.38 81 GLU B C 1
ATOM 4546 O O . GLU B 1 81 ? -3.355 7.477 -12.156 1 97.38 81 GLU B O 1
ATOM 4551 N N . GLU B 1 82 ? -3.842 8.531 -14.07 1 96.88 82 GLU B N 1
ATOM 4552 C CA . GLU B 1 82 ? -5.293 8.5 -13.922 1 96.88 82 GLU B CA 1
ATOM 4553 C C . GLU B 1 82 ? -5.867 7.145 -14.32 1 96.88 82 GLU B C 1
ATOM 4555 O O . GLU B 1 82 ? -7.039 6.863 -14.07 1 96.88 82 GLU B O 1
ATOM 4560 N N . SER B 1 83 ? -5.016 6.309 -14.93 1 97.38 83 SER B N 1
ATOM 4561 C CA . SER B 1 83 ? -5.473 5.016 -15.43 1 97.38 83 SER B CA 1
ATOM 4562 C C . SER B 1 83 ? -5.859 4.09 -14.273 1 97.38 83 SER B C 1
ATOM 4564 O O . SER B 1 83 ? -5.59 4.395 -13.109 1 97.38 83 SER B O 1
ATOM 4566 N N . GLN B 1 84 ? -6.59 3.055 -14.594 1 97.88 84 GLN B N 1
ATOM 4567 C CA . GLN B 1 84 ? -6.988 2.025 -13.641 1 97.88 84 GLN B CA 1
ATOM 4568 C C . GLN B 1 84 ? -6.82 0.629 -14.234 1 97.88 84 GLN B C 1
ATOM 4570 O O . GLN B 1 84 ? -7.289 0.361 -15.344 1 97.88 84 GLN B O 1
ATOM 4575 N N . LEU B 1 85 ? -6.082 -0.223 -13.547 1 98.88 85 LEU B N 1
ATOM 4576 C CA . LEU B 1 85 ? -6.168 -1.641 -13.883 1 98.88 85 LEU B CA 1
ATOM 4577 C C . LEU B 1 85 ? -7.582 -2.164 -13.664 1 98.88 85 LEU B C 1
ATOM 4579 O O . LEU B 1 85 ? -8.273 -1.738 -12.727 1 98.88 85 LEU B O 1
ATOM 4583 N N . PHE B 1 86 ? -8.055 -3.109 -14.445 1 98.81 86 PHE B N 1
ATOM 4584 C CA . PHE B 1 86 ? -9.445 -3.537 -14.414 1 98.81 86 PHE B CA 1
ATOM 4585 C C . PHE B 1 86 ? -9.875 -3.906 -13 1 98.81 86 PHE B C 1
ATOM 4587 O O . PHE B 1 86 ? -10.969 -3.551 -12.562 1 98.81 86 PHE B O 1
ATOM 4594 N N . PHE B 1 87 ? -8.961 -4.562 -12.273 1 98.81 87 PHE B N 1
ATOM 4595 C CA . PHE B 1 87 ? -9.367 -5.043 -10.961 1 98.81 87 PHE B CA 1
ATOM 4596 C C . PHE B 1 87 ? -9.352 -3.908 -9.945 1 98.81 87 PHE B C 1
ATOM 4598 O O . PHE B 1 87 ? -9.867 -4.059 -8.828 1 98.81 87 PHE B O 1
ATOM 4605 N N . GLU B 1 88 ? -8.836 -2.725 -10.273 1 98.69 88 GLU B N 1
ATOM 4606 C CA . GLU B 1 88 ? -8.93 -1.562 -9.398 1 98.69 88 GLU B CA 1
ATOM 4607 C C . GLU B 1 88 ? -10.328 -0.953 -9.438 1 98.69 88 GLU B C 1
ATOM 4609 O O . GLU B 1 88 ? -10.656 -0.078 -8.633 1 98.69 88 GLU B O 1
ATOM 4614 N N . THR B 1 89 ? -11.18 -1.406 -10.359 1 98.5 89 THR B N 1
ATOM 4615 C CA . THR B 1 89 ? -12.57 -0.953 -10.414 1 98.5 89 THR B CA 1
ATOM 4616 C C . THR B 1 89 ? -13.43 -1.748 -9.438 1 98.5 89 THR B C 1
ATOM 4618 O O . THR B 1 89 ? -14.617 -1.45 -9.258 1 98.5 89 THR B O 1
ATOM 4621 N N . PHE B 1 90 ? -12.883 -2.826 -8.844 1 98.81 90 PHE B N 1
ATOM 4622 C CA . PHE B 1 90 ? -13.641 -3.621 -7.895 1 98.81 90 PHE B CA 1
ATOM 4623 C C . PHE B 1 90 ? -14.086 -2.77 -6.707 1 98.81 90 PHE B C 1
ATOM 4625 O O . PHE B 1 90 ? -13.359 -1.871 -6.277 1 98.81 90 PHE B O 1
ATOM 4632 N N . PRO B 1 91 ? -15.266 -3.066 -6.156 1 98.31 91 PRO B N 1
ATOM 4633 C CA . PRO B 1 91 ? -15.867 -2.16 -5.172 1 98.31 91 PRO B CA 1
ATOM 4634 C C . PRO B 1 91 ? -15.195 -2.258 -3.801 1 98.31 91 PRO B C 1
ATOM 4636 O O . PRO B 1 91 ? -15.289 -1.326 -2.998 1 98.31 91 PRO B O 1
ATOM 4639 N N . TYR B 1 92 ? -14.539 -3.381 -3.504 1 98.5 92 TYR B N 1
ATOM 4640 C CA . TYR B 1 92 ? -14.023 -3.559 -2.15 1 98.5 92 TYR B CA 1
ATOM 4641 C C . TYR B 1 92 ? -12.508 -3.744 -2.164 1 98.5 92 TYR B C 1
ATOM 4643 O O . TYR B 1 92 ? -11.961 -4.332 -3.098 1 98.5 92 TYR B O 1
ATOM 4651 N N . ALA B 1 93 ? -11.898 -3.203 -1.15 1 98.75 93 ALA B N 1
ATOM 4652 C CA . ALA B 1 93 ? -10.453 -3.33 -0.952 1 98.75 93 ALA B CA 1
ATOM 4653 C C . ALA B 1 93 ? -10.125 -3.633 0.507 1 98.75 93 ALA B C 1
ATOM 4655 O O . ALA B 1 93 ? -10.883 -3.268 1.409 1 98.75 93 ALA B O 1
ATOM 4656 N N . GLY B 1 94 ? -9.094 -4.309 0.788 1 98.75 94 GLY B N 1
ATOM 4657 C CA . GLY B 1 94 ? -8.461 -4.547 2.074 1 98.75 94 GLY B CA 1
ATOM 4658 C C . GLY B 1 94 ? -6.945 -4.629 1.987 1 98.75 94 GLY B C 1
ATOM 4659 O O . GLY B 1 94 ? -6.375 -4.508 0.901 1 98.75 94 GLY B O 1
ATOM 4660 N N . LEU B 1 95 ? -6.301 -4.691 3.107 1 98.88 95 LEU B N 1
ATOM 4661 C CA . LEU B 1 95 ? -4.855 -4.875 3.207 1 98.88 95 LEU B CA 1
ATOM 4662 C C . LEU B 1 95 ? -4.523 -6.164 3.949 1 98.88 95 LEU B C 1
ATOM 4664 O O . LEU B 1 95 ? -5.113 -6.457 4.992 1 98.88 95 LEU B O 1
ATOM 4668 N N . SER B 1 96 ? -3.617 -6.883 3.369 1 98.81 96 SER B N 1
ATOM 4669 C CA . SER B 1 96 ? -3.26 -8.195 3.904 1 98.81 96 SER B CA 1
ATOM 4670 C C . SER B 1 96 ? -1.839 -8.195 4.457 1 98.81 96 SER B C 1
ATOM 4672 O O . SER B 1 96 ? -0.898 -7.789 3.77 1 98.81 96 SER B O 1
ATOM 4674 N N . LYS B 1 97 ? -1.68 -8.641 5.715 1 98.56 97 LYS B N 1
ATOM 4675 C CA . LYS B 1 97 ? -0.37 -8.859 6.32 1 98.56 97 LYS B CA 1
ATOM 4676 C C . LYS B 1 97 ? 0.255 -10.164 5.824 1 98.56 97 LYS B C 1
ATOM 4678 O O . LYS B 1 97 ? -0.349 -11.234 5.941 1 98.56 97 LYS B O 1
ATOM 4683 N N . THR B 1 98 ? 1.508 -10.109 5.371 1 98.12 98 THR B N 1
ATOM 4684 C CA . THR B 1 98 ? 1.986 -11.219 4.559 1 98.12 98 THR B CA 1
ATOM 4685 C C . THR B 1 98 ? 3.029 -12.039 5.32 1 98.12 98 THR B C 1
ATOM 4687 O O . THR B 1 98 ? 3.389 -13.141 4.902 1 98.12 98 THR B O 1
ATOM 4690 N N . TYR B 1 99 ? 3.592 -11.648 6.523 1 98.25 99 TYR B N 1
ATOM 4691 C CA . TYR B 1 99 ? 4.695 -12.312 7.211 1 98.25 99 TYR B CA 1
ATOM 4692 C C . TYR B 1 99 ? 4.371 -13.773 7.484 1 98.25 99 TYR B C 1
ATOM 4694 O O . TYR B 1 99 ? 3.201 -14.164 7.527 1 98.25 99 TYR B O 1
ATOM 4702 N N . CYS B 1 100 ? 5.41 -14.641 7.551 1 98.5 100 CYS B N 1
ATOM 4703 C CA . CYS B 1 100 ? 5.285 -16.047 7.938 1 98.5 100 CYS B CA 1
ATOM 4704 C C . CYS B 1 100 ? 5.387 -16.203 9.445 1 98.5 100 CYS B C 1
ATOM 4706 O O . CYS B 1 100 ? 5.699 -15.25 10.156 1 98.5 100 CYS B O 1
ATOM 4708 N N . VAL B 1 101 ? 5.074 -17.406 9.859 1 98.5 101 VAL B N 1
ATOM 4709 C CA . VAL B 1 101 ? 5.156 -17.656 11.297 1 98.5 101 VAL B CA 1
ATOM 4710 C C . VAL B 1 101 ? 6.586 -17.406 11.781 1 98.5 101 VAL B C 1
ATOM 4712 O O . VAL B 1 101 ? 6.793 -16.891 12.875 1 98.5 101 VAL B O 1
ATOM 4715 N N . ASP B 1 102 ? 7.59 -17.719 10.938 1 98.06 102 ASP B N 1
ATOM 4716 C CA . ASP B 1 102 ? 8.969 -17.641 11.406 1 98.06 102 ASP B CA 1
ATOM 4717 C C . ASP B 1 102 ? 9.758 -16.594 10.625 1 98.06 102 ASP B C 1
ATOM 4719 O O . ASP B 1 102 ? 10.992 -16.547 10.719 1 98.06 102 ASP B O 1
ATOM 4723 N N . ALA B 1 103 ? 9.125 -15.836 9.773 1 98.19 103 ALA B N 1
ATOM 4724 C CA . ALA B 1 103 ? 9.867 -14.883 8.953 1 98.19 103 ALA B CA 1
ATOM 4725 C C . ALA B 1 103 ? 9.164 -13.531 8.906 1 98.19 103 ALA B C 1
ATOM 4727 O O . ALA B 1 103 ? 7.934 -13.461 8.805 1 98.19 103 ALA B O 1
ATOM 4728 N N . GLN B 1 104 ? 9.914 -12.438 8.969 1 98 104 GLN B N 1
ATOM 4729 C CA . GLN B 1 104 ? 9.422 -11.07 8.922 1 98 104 GLN B CA 1
ATOM 4730 C C . GLN B 1 104 ? 8.922 -10.711 7.523 1 98 104 GLN B C 1
ATOM 4732 O O . GLN B 1 104 ? 7.965 -9.945 7.375 1 98 104 GLN B O 1
ATOM 4737 N N . VAL B 1 105 ? 9.594 -11.234 6.512 1 98.38 105 VAL B N 1
ATOM 4738 C CA . VAL B 1 105 ? 9.219 -11.078 5.109 1 98.38 105 VAL B CA 1
ATOM 4739 C C . VAL B 1 105 ? 8.906 -12.445 4.504 1 98.38 105 VAL B C 1
ATOM 4741 O O . VAL B 1 105 ? 9.695 -13.383 4.637 1 98.38 105 VAL B O 1
ATOM 4744 N N . ALA B 1 106 ? 7.809 -12.523 3.885 1 98.38 106 ALA B N 1
ATOM 4745 C CA . ALA B 1 106 ? 7.301 -13.812 3.422 1 98.38 106 ALA B CA 1
ATOM 4746 C C . ALA B 1 106 ? 7.941 -14.203 2.094 1 98.38 106 ALA B C 1
ATOM 4748 O O . ALA B 1 106 ? 8.383 -13.344 1.331 1 98.38 106 ALA B O 1
ATOM 4749 N N . ASP B 1 107 ? 8.008 -15.531 1.855 1 98.38 107 ASP B N 1
ATOM 4750 C CA . ASP B 1 107 ? 8.188 -16.047 0.503 1 98.38 107 ASP B CA 1
ATOM 4751 C C . ASP B 1 107 ? 6.871 -16.562 -0.071 1 98.38 107 ASP B C 1
ATOM 4753 O O . ASP B 1 107 ? 5.82 -16.422 0.561 1 98.38 107 ASP B O 1
ATOM 4757 N N . SER B 1 108 ? 6.879 -17.062 -1.254 1 98.81 108 SER B N 1
ATOM 4758 C CA . SER B 1 108 ? 5.652 -17.469 -1.926 1 98.81 108 SER B CA 1
ATOM 4759 C C . SER B 1 108 ? 5.082 -18.734 -1.297 1 98.81 108 SER B C 1
ATOM 4761 O O . SER B 1 108 ? 3.875 -18.984 -1.36 1 98.81 108 SER B O 1
ATOM 4763 N N . ALA B 1 109 ? 5.945 -19.594 -0.664 1 98.88 109 ALA B N 1
ATOM 4764 C CA . ALA B 1 109 ? 5.523 -20.875 -0.128 1 98.88 109 ALA B CA 1
ATOM 4765 C C . ALA B 1 109 ? 4.633 -20.703 1.1 1 98.88 109 ALA B C 1
ATOM 4767 O O . ALA B 1 109 ? 3.477 -21.125 1.104 1 98.88 109 ALA B O 1
ATOM 4768 N N . CYS B 1 110 ? 5.145 -20 2.141 1 98.81 110 CYS B N 1
ATOM 4769 C CA . CYS B 1 110 ? 4.344 -19.812 3.344 1 98.81 110 CYS B CA 1
ATOM 4770 C C . CYS B 1 110 ? 3.104 -18.984 3.049 1 98.81 110 CYS B C 1
ATOM 4772 O O . CYS B 1 110 ? 2.041 -19.203 3.627 1 98.81 110 CYS B O 1
ATOM 4774 N N . SER B 1 111 ? 3.225 -18.031 2.129 1 98.81 111 SER B N 1
ATOM 4775 C CA . SER B 1 111 ? 2.076 -17.219 1.753 1 98.81 111 SER B CA 1
ATOM 4776 C C . SER B 1 111 ? 0.996 -18.047 1.08 1 98.81 111 SER B C 1
ATOM 4778 O O . SER B 1 111 ? -0.197 -17.844 1.305 1 98.81 111 SER B O 1
ATOM 4780 N N . ALA B 1 112 ? 1.389 -18.984 0.216 1 98.94 112 ALA B N 1
ATOM 4781 C CA . ALA B 1 112 ? 0.422 -19.859 -0.454 1 98.94 112 ALA B CA 1
ATOM 4782 C C . ALA B 1 112 ? -0.376 -20.672 0.558 1 98.94 112 ALA B C 1
ATOM 4784 O O . ALA B 1 112 ? -1.586 -20.859 0.403 1 98.94 112 ALA B O 1
ATOM 4785 N N . THR B 1 113 ? 0.308 -21.156 1.554 1 98.94 113 THR B N 1
ATOM 4786 C CA . THR B 1 113 ? -0.379 -21.891 2.613 1 98.94 113 THR B CA 1
ATOM 4787 C C . THR B 1 113 ? -1.399 -21 3.312 1 98.94 113 THR B C 1
ATOM 4789 O O . THR B 1 113 ? -2.502 -21.438 3.639 1 98.94 113 THR B O 1
ATOM 4792 N N . ALA B 1 114 ? -1.03 -19.734 3.5 1 98.94 114 ALA B N 1
ATOM 4793 C CA . ALA B 1 114 ? -1.903 -18.812 4.207 1 98.94 114 ALA B CA 1
ATOM 4794 C C . ALA B 1 114 ? -3.164 -18.516 3.4 1 98.94 114 ALA B C 1
ATOM 4796 O O . ALA B 1 114 ? -4.277 -18.766 3.867 1 98.94 114 ALA B O 1
ATOM 4797 N N . TYR B 1 115 ? -3.055 -18.078 2.172 1 98.88 115 TYR B N 1
ATOM 4798 C CA . TYR B 1 115 ? -4.223 -17.578 1.458 1 98.88 115 TYR B CA 1
ATOM 4799 C C . TYR B 1 115 ? -4.988 -18.719 0.797 1 98.88 115 TYR B C 1
ATOM 4801 O O . TYR B 1 115 ? -6.141 -18.547 0.39 1 98.88 115 TYR B O 1
ATOM 4809 N N . LEU B 1 116 ? -4.414 -19.922 0.649 1 98.94 116 LEU B N 1
ATOM 4810 C CA . LEU B 1 116 ? -5.133 -21.016 0.006 1 98.94 116 LEU B CA 1
ATOM 4811 C C . LEU B 1 116 ? -5.633 -22.031 1.041 1 98.94 116 LEU B C 1
ATOM 4813 O O . LEU B 1 116 ? -6.645 -22.703 0.82 1 98.94 116 LEU B O 1
ATOM 4817 N N . CYS B 1 117 ? -4.898 -22.188 2.188 1 98.88 117 CYS B N 1
ATOM 4818 C CA . CYS B 1 117 ? -5.238 -23.234 3.146 1 98.88 117 CYS B CA 1
ATOM 4819 C C . CYS B 1 117 ? -5.797 -22.641 4.43 1 98.88 117 CYS B C 1
ATOM 4821 O O . CYS B 1 117 ? -6.289 -23.359 5.297 1 98.88 117 CYS B O 1
ATOM 4823 N N . GLY B 1 118 ? -5.703 -21.297 4.637 1 98.81 118 GLY B N 1
ATOM 4824 C CA . GLY B 1 118 ? -6.316 -20.625 5.77 1 98.81 118 GLY B CA 1
ATOM 4825 C C . GLY B 1 118 ? -5.512 -20.766 7.047 1 98.81 118 GLY B C 1
ATOM 4826 O O . GLY B 1 118 ? -6.031 -20.531 8.141 1 98.81 118 GLY B O 1
ATOM 4827 N N . VAL B 1 119 ? -4.238 -21.188 6.887 1 98.81 119 VAL B N 1
ATOM 4828 C CA . VAL B 1 119 ? -3.326 -21.375 8.008 1 98.81 119 VAL B CA 1
ATOM 4829 C C . VAL B 1 119 ? -1.951 -20.812 7.656 1 98.81 119 VAL B C 1
ATOM 4831 O O . VAL B 1 119 ? -1.451 -21.016 6.551 1 98.81 119 VAL B O 1
ATOM 4834 N N . LYS B 1 120 ? -1.342 -20.047 8.578 1 98.81 120 LYS B N 1
ATOM 4835 C CA . LYS B 1 120 ? 0.008 -19.547 8.305 1 98.81 120 LYS B CA 1
ATOM 4836 C C . LYS B 1 120 ? 1.053 -20.625 8.625 1 98.81 120 LYS B C 1
ATOM 4838 O O . LYS B 1 120 ? 0.9 -21.391 9.578 1 98.81 120 LYS B O 1
ATOM 4843 N N . GLY B 1 121 ? 2.039 -20.719 7.855 1 98.69 121 GLY B N 1
ATOM 4844 C CA . GLY B 1 121 ? 3.137 -21.656 8.016 1 98.69 121 GLY B CA 1
ATOM 4845 C C . GLY B 1 121 ? 4.5 -20.984 8.008 1 98.69 121 GLY B C 1
ATOM 4846 O O . GLY B 1 121 ? 4.602 -19.766 8.156 1 98.69 121 GLY B O 1
ATOM 4847 N N . ASN B 1 122 ? 5.547 -21.828 7.926 1 98.69 122 ASN B N 1
ATOM 4848 C CA . ASN B 1 122 ? 6.922 -21.344 7.926 1 98.69 122 ASN B CA 1
ATOM 4849 C C . ASN B 1 122 ? 7.422 -21.078 6.508 1 98.69 122 ASN B C 1
ATOM 4851 O O . ASN B 1 122 ? 6.93 -21.672 5.551 1 98.69 122 ASN B O 1
ATOM 4855 N N . ILE B 1 123 ? 8.406 -20.203 6.422 1 98.56 123 ILE B N 1
ATOM 4856 C CA . ILE B 1 123 ? 9.039 -19.906 5.141 1 98.56 123 ILE B CA 1
ATOM 4857 C C . ILE B 1 123 ? 9.523 -21.203 4.492 1 98.56 123 ILE B C 1
ATOM 4859 O O . ILE B 1 123 ? 9.914 -22.141 5.184 1 98.56 123 ILE B O 1
ATOM 4863 N N . ALA B 1 124 ? 9.359 -21.359 3.189 1 98.69 124 ALA B N 1
ATOM 4864 C CA . ALA B 1 124 ? 9.852 -22.438 2.328 1 98.69 124 ALA B CA 1
ATOM 4865 C C . ALA B 1 124 ? 8.953 -23.672 2.426 1 98.69 124 ALA B C 1
ATOM 4867 O O . ALA B 1 124 ? 9.102 -24.625 1.65 1 98.69 124 ALA B O 1
ATOM 4868 N N . THR B 1 125 ? 7.969 -23.719 3.32 1 98.88 125 THR B N 1
ATOM 4869 C CA . THR B 1 125 ? 7.098 -24.875 3.461 1 98.88 125 THR B CA 1
ATOM 4870 C C . THR B 1 125 ? 5.738 -24.609 2.822 1 98.88 125 THR B C 1
ATOM 4872 O O . THR B 1 125 ? 5.332 -23.469 2.668 1 98.88 125 THR B O 1
ATOM 4875 N N . ILE B 1 126 ? 5.035 -25.672 2.412 1 98.88 126 ILE B N 1
ATOM 4876 C CA . ILE B 1 126 ? 3.752 -25.531 1.73 1 98.88 126 ILE B CA 1
ATOM 4877 C C . ILE B 1 126 ? 2.768 -26.562 2.281 1 98.88 126 ILE B C 1
ATOM 4879 O O . ILE B 1 126 ? 3.096 -27.75 2.395 1 98.88 126 ILE B O 1
ATOM 4883 N N . GLY B 1 127 ? 1.587 -26.109 2.646 1 98.88 127 GLY B N 1
ATOM 4884 C CA . GLY B 1 127 ? 0.493 -27 2.996 1 98.88 127 GLY B CA 1
ATOM 4885 C C . GLY B 1 127 ? 0.712 -27.734 4.309 1 98.88 127 GLY B C 1
ATOM 4886 O O . GLY B 1 127 ? 0.191 -28.828 4.512 1 98.88 127 GLY B O 1
ATOM 4887 N N . VAL B 1 128 ? 1.553 -27.281 5.133 1 98.94 128 VAL B N 1
ATOM 4888 C CA . VAL B 1 128 ? 1.833 -27.859 6.438 1 98.94 128 VAL B CA 1
ATOM 4889 C C . VAL B 1 128 ? 1.805 -26.781 7.512 1 98.94 128 VAL B C 1
ATOM 4891 O O . VAL B 1 128 ? 1.918 -25.594 7.207 1 98.94 128 VAL B O 1
ATOM 4894 N N . THR B 1 129 ? 1.583 -27.172 8.773 1 98.81 129 THR B N 1
ATOM 4895 C CA . THR B 1 129 ? 1.58 -26.25 9.898 1 98.81 129 THR B CA 1
ATOM 4896 C C . THR B 1 129 ? 2.992 -25.75 10.188 1 98.81 129 THR B C 1
ATOM 4898 O O . THR B 1 129 ? 3.965 -26.25 9.625 1 98.81 129 THR B O 1
ATOM 4901 N N . ALA B 1 130 ? 3.08 -24.797 11.094 1 98.56 130 ALA B N 1
ATOM 4902 C CA . ALA B 1 130 ? 4.363 -24.188 11.438 1 98.56 130 ALA B CA 1
ATOM 4903 C C . ALA B 1 130 ? 5.188 -25.109 12.328 1 98.56 130 ALA B C 1
ATOM 4905 O O . ALA B 1 130 ? 6.305 -24.781 12.719 1 98.56 130 ALA B O 1
ATOM 4906 N N . SER B 1 131 ? 4.711 -26.281 12.633 1 98.12 131 SER B N 1
ATOM 4907 C CA . SER B 1 131 ? 5.52 -27.281 13.32 1 98.12 131 SER B CA 1
ATOM 4908 C C . SER B 1 131 ? 6.562 -27.891 12.391 1 98.12 131 SER B C 1
ATOM 4910 O O . SER B 1 131 ? 7.52 -28.516 12.844 1 98.12 131 SER B O 1
ATOM 4912 N N . VAL B 1 132 ? 6.305 -27.812 11.117 1 98.69 132 VAL B N 1
ATOM 4913 C CA . VAL B 1 132 ? 7.238 -28.297 10.109 1 98.69 132 VAL B CA 1
ATOM 4914 C C . VAL B 1 132 ? 8.242 -27.219 9.758 1 98.69 132 VAL B C 1
ATOM 4916 O O . VAL B 1 132 ? 7.859 -26.109 9.375 1 98.69 132 VAL B O 1
ATOM 4919 N N . VAL B 1 133 ? 9.523 -27.516 9.906 1 97.31 133 VAL B N 1
ATOM 4920 C CA . VAL B 1 133 ? 10.562 -26.562 9.539 1 97.31 133 VAL B CA 1
ATOM 4921 C C . VAL B 1 133 ? 11.141 -26.906 8.172 1 97.31 133 VAL B C 1
ATOM 4923 O O . VAL B 1 133 ? 10.953 -28.031 7.688 1 97.31 133 VAL B O 1
ATOM 4926 N N . GLU B 1 134 ? 11.781 -26.031 7.559 1 97.31 134 GLU B N 1
ATOM 4927 C CA . GLU B 1 134 ? 12.336 -26.203 6.219 1 97.31 134 GLU B CA 1
ATOM 4928 C C . GLU B 1 134 ? 13.188 -27.469 6.129 1 97.31 134 GLU B C 1
ATOM 4930 O O . GLU B 1 134 ? 14.008 -27.734 7.016 1 97.31 134 GLU B O 1
ATOM 4935 N N . SER B 1 135 ? 12.984 -28.281 5.129 1 97.19 135 SER B N 1
ATOM 4936 C CA . SER B 1 135 ? 13.766 -29.438 4.715 1 97.19 135 SER B CA 1
ATOM 4937 C C . SER B 1 135 ? 13.516 -30.641 5.633 1 97.19 135 SER B C 1
ATOM 4939 O O . SER B 1 135 ? 14.203 -31.656 5.531 1 97.19 135 SER B O 1
ATOM 4941 N N . ASP B 1 136 ? 12.531 -30.531 6.516 1 97.94 136 ASP B N 1
ATOM 4942 C CA . ASP B 1 136 ? 12.172 -31.656 7.371 1 97.94 136 ASP B CA 1
ATOM 4943 C C . ASP B 1 136 ? 11.133 -32.562 6.699 1 97.94 136 ASP B C 1
ATOM 4945 O O . ASP B 1 136 ? 9.945 -32.5 7.051 1 97.94 136 ASP B O 1
ATOM 4949 N N . CYS B 1 137 ? 11.539 -33.406 5.863 1 97.81 137 CYS B N 1
ATOM 4950 C CA . CYS B 1 137 ? 10.656 -34.281 5.105 1 97.81 137 CYS B CA 1
ATOM 4951 C C . CYS B 1 137 ? 9.812 -35.156 6.035 1 97.81 137 CYS B C 1
ATOM 4953 O O . CYS B 1 137 ? 8.617 -35.312 5.82 1 97.81 137 CYS B O 1
ATOM 4955 N N . LYS B 1 138 ? 10.453 -35.688 7.059 1 97.5 138 LYS B N 1
ATOM 4956 C CA . LYS B 1 138 ? 9.742 -36.562 7.98 1 97.5 138 LYS B CA 1
ATOM 4957 C C . LYS B 1 138 ? 8.523 -35.844 8.586 1 97.5 138 LYS B C 1
ATOM 4959 O O . LYS B 1 138 ? 7.426 -36.406 8.602 1 97.5 138 LYS B O 1
ATOM 4964 N N . ALA B 1 139 ? 8.734 -34.625 9.055 1 97.88 139 ALA B N 1
ATOM 4965 C CA . ALA B 1 139 ? 7.641 -33.875 9.656 1 97.88 139 ALA B CA 1
ATOM 4966 C C . ALA B 1 139 ? 6.555 -33.562 8.625 1 97.88 139 ALA B C 1
ATOM 4968 O O . ALA B 1 139 ? 5.367 -33.562 8.961 1 97.88 139 ALA B O 1
ATOM 4969 N N . SER B 1 140 ? 6.93 -33.281 7.375 1 97.81 140 SER B N 1
ATOM 4970 C CA . SER B 1 140 ? 5.957 -32.938 6.348 1 97.81 140 SER B CA 1
ATOM 4971 C C . SER B 1 140 ? 5.129 -34.156 5.926 1 97.81 140 SER B C 1
ATOM 4973 O O . SER B 1 140 ? 4.055 -34 5.34 1 97.81 140 SER B O 1
ATOM 4975 N N . GLN B 1 141 ? 5.605 -35.344 6.234 1 97.12 141 GLN B N 1
ATOM 4976 C CA . GLN B 1 141 ? 4.875 -36.562 5.852 1 97.12 141 GLN B CA 1
ATOM 4977 C C . GLN B 1 141 ? 3.898 -36.969 6.949 1 97.12 141 GLN B C 1
ATOM 4979 O O . GLN B 1 141 ? 3.023 -37.812 6.719 1 97.12 141 GLN B O 1
ATOM 4984 N N . ASP B 1 142 ? 4.062 -36.375 8.156 1 97.75 142 ASP B N 1
ATOM 4985 C CA . ASP B 1 142 ? 3.078 -36.594 9.219 1 97.75 142 ASP B CA 1
ATOM 4986 C C . ASP B 1 142 ? 1.754 -35.906 8.875 1 97.75 142 ASP B C 1
ATOM 4988 O O . ASP B 1 142 ? 1.667 -34.656 8.867 1 97.75 142 ASP B O 1
ATOM 4992 N N . LYS B 1 143 ? 0.745 -36.656 8.672 1 97.44 143 LYS B N 1
ATOM 4993 C CA . LYS B 1 143 ? -0.546 -36.156 8.219 1 97.44 143 LYS B CA 1
ATOM 4994 C C . LYS B 1 143 ? -1.133 -35.156 9.227 1 97.44 143 LYS B C 1
ATOM 4996 O O . LYS B 1 143 ? -1.918 -34.281 8.859 1 97.44 143 LYS B O 1
ATOM 5001 N N . SER B 1 144 ? -0.739 -35.25 10.461 1 97.69 144 SER B N 1
ATOM 5002 C CA . SER B 1 144 ? -1.253 -34.375 11.492 1 97.69 144 SER B CA 1
ATOM 5003 C C . SER B 1 144 ? -0.764 -32.938 11.281 1 97.69 144 SER B C 1
ATOM 5005 O O . SER B 1 144 ? -1.325 -31.984 11.836 1 97.69 144 SER B O 1
ATOM 5007 N N . THR B 1 145 ? 0.252 -32.781 10.438 1 98.44 145 THR B N 1
ATOM 5008 C CA . THR B 1 145 ? 0.79 -31.438 10.172 1 98.44 145 THR B CA 1
ATOM 5009 C C . THR B 1 145 ? 0.205 -30.875 8.875 1 98.44 145 THR B C 1
ATOM 5011 O O . THR B 1 145 ? 0.484 -29.719 8.516 1 98.44 145 THR B O 1
ATOM 5014 N N . HIS B 1 146 ? -0.563 -31.641 8.18 1 98.69 146 HIS B N 1
ATOM 5015 C CA . HIS B 1 146 ? -1.083 -31.219 6.883 1 98.69 146 HIS B CA 1
ATOM 5016 C C . HIS B 1 146 ? -2.25 -30.25 7.047 1 98.69 146 HIS B C 1
ATOM 5018 O O . HIS B 1 146 ? -3.057 -30.406 7.965 1 98.69 146 HIS B O 1
ATOM 5024 N N . VAL B 1 147 ? -2.291 -29.281 6.277 1 98.75 147 VAL B N 1
ATOM 5025 C CA . VAL B 1 147 ? -3.455 -28.422 6.102 1 98.75 147 VAL B CA 1
ATOM 5026 C C . VAL B 1 147 ? -3.904 -28.438 4.645 1 98.75 147 VAL B C 1
ATOM 5028 O O . VAL B 1 147 ? -3.076 -28.406 3.73 1 98.75 147 VAL B O 1
ATOM 5031 N N . THR B 1 148 ? -5.203 -28.594 4.387 1 98.44 148 THR B N 1
ATOM 5032 C CA . THR B 1 148 ? -5.703 -28.75 3.027 1 98.44 148 THR B CA 1
ATOM 5033 C C . THR B 1 148 ? -6.152 -27.422 2.449 1 98.44 148 THR B C 1
ATOM 5035 O O . THR B 1 148 ? -6.52 -26.5 3.193 1 98.44 148 THR B O 1
ATOM 5038 N N . SER B 1 149 ? -6.098 -27.266 1.153 1 98.81 149 SER B N 1
ATOM 5039 C CA . SER B 1 149 ? -6.391 -26.031 0.447 1 98.81 149 SER B CA 1
ATOM 5040 C C . SER B 1 149 ? -7.879 -25.906 0.135 1 98.81 149 SER B C 1
ATOM 5042 O O . SER B 1 149 ? -8.625 -26.875 0.258 1 98.81 149 SER B O 1
ATOM 5044 N N . MET B 1 150 ? -8.242 -24.719 -0.261 1 98.56 150 MET B N 1
ATOM 5045 C CA . MET B 1 150 ? -9.609 -24.469 -0.704 1 98.56 150 MET B CA 1
ATOM 5046 C C . MET B 1 150 ? -9.961 -25.328 -1.917 1 98.56 150 MET B C 1
ATOM 5048 O O . MET B 1 150 ? -11.133 -25.641 -2.146 1 98.56 150 MET B O 1
ATOM 5052 N N . MET B 1 151 ? -8.945 -25.781 -2.697 1 98.88 151 MET B N 1
ATOM 5053 C CA . MET B 1 151 ? -9.195 -26.703 -3.803 1 98.88 151 MET B CA 1
ATOM 5054 C C . MET B 1 151 ? -9.703 -28.047 -3.287 1 98.88 151 MET B C 1
ATOM 5056 O O . MET B 1 151 ? -10.664 -28.594 -3.82 1 98.88 151 MET B O 1
ATOM 5060 N N . HIS B 1 152 ? -9.016 -28.516 -2.252 1 98.81 152 HIS B N 1
ATOM 5061 C CA . HIS B 1 152 ? -9.445 -29.766 -1.627 1 98.81 152 HIS B CA 1
ATOM 5062 C C . HIS B 1 152 ? -10.859 -29.641 -1.075 1 98.81 152 HIS B C 1
ATOM 5064 O O . HIS B 1 152 ? -11.695 -30.531 -1.289 1 98.81 152 HIS B O 1
ATOM 5070 N N . TRP B 1 153 ? -11.125 -28.516 -0.331 1 98.81 153 TRP B N 1
ATOM 5071 C CA . TRP B 1 153 ? -12.438 -28.281 0.252 1 98.81 153 TRP B CA 1
ATOM 5072 C C . TRP B 1 153 ? -13.516 -28.266 -0.826 1 98.81 153 TRP B C 1
ATOM 5074 O O . TRP B 1 153 ? -14.609 -28.812 -0.621 1 98.81 153 TRP B O 1
ATOM 5084 N N . ALA B 1 154 ? -13.25 -27.688 -1.969 1 98.88 154 ALA B N 1
ATOM 5085 C CA . ALA B 1 154 ? -14.188 -27.594 -3.086 1 98.88 154 ALA B CA 1
ATOM 5086 C C . ALA B 1 154 ? -14.469 -28.969 -3.686 1 98.88 154 ALA B C 1
ATOM 5088 O O . ALA B 1 154 ? -15.617 -29.312 -3.963 1 98.88 154 ALA B O 1
ATOM 5089 N N . GLN B 1 155 ? -13.445 -29.781 -3.873 1 98.69 155 GLN B N 1
ATOM 5090 C CA . GLN B 1 155 ? -13.578 -31.109 -4.461 1 98.69 155 GLN B CA 1
ATOM 5091 C C . GLN B 1 155 ? -14.422 -32.031 -3.572 1 98.69 155 GLN B C 1
ATOM 5093 O O . GLN B 1 155 ? -15.172 -32.844 -4.074 1 98.69 155 GLN B O 1
ATOM 5098 N N . GLU B 1 156 ? -14.32 -31.781 -2.307 1 98.19 156 GLU B N 1
ATOM 5099 C CA . GLU B 1 156 ? -15.078 -32.594 -1.36 1 98.19 156 GLU B CA 1
ATOM 5100 C C . GLU B 1 156 ? -16.578 -32.406 -1.548 1 98.19 156 GLU B C 1
ATOM 5102 O O . GLU B 1 156 ? -17.359 -33.312 -1.22 1 98.19 156 GLU B O 1
ATOM 5107 N N . VAL B 1 157 ? -16.906 -31.266 -2.143 1 97.19 157 VAL B N 1
ATOM 5108 C CA . VAL B 1 157 ? -18.344 -31 -2.289 1 97.19 157 VAL B CA 1
ATOM 5109 C C . VAL B 1 157 ? -18.734 -31.047 -3.766 1 97.19 157 VAL B C 1
ATOM 5111 O O . VAL B 1 157 ? -19.781 -30.547 -4.152 1 97.19 157 VAL B O 1
ATOM 5114 N N . GLY B 1 158 ? -17.828 -31.5 -4.602 1 97.69 158 GLY B N 1
ATOM 5115 C CA . GLY B 1 158 ? -18.172 -31.797 -5.98 1 97.69 158 GLY B CA 1
ATOM 5116 C C . GLY B 1 158 ? -17.859 -30.656 -6.938 1 97.69 158 GLY B C 1
ATOM 5117 O O . GLY B 1 158 ? -18.172 -30.75 -8.133 1 97.69 158 GLY B O 1
ATOM 5118 N N . LYS B 1 159 ? -17.297 -29.578 -6.484 1 98.56 159 LYS B N 1
ATOM 5119 C CA . LYS B 1 159 ? -16.938 -28.484 -7.371 1 98.56 159 LYS B CA 1
ATOM 5120 C C . LYS B 1 159 ? -15.703 -28.828 -8.203 1 98.56 159 LYS B C 1
ATOM 5122 O O . LYS B 1 159 ? -14.812 -29.547 -7.738 1 98.56 159 LYS B O 1
ATOM 5127 N N . ALA B 1 160 ? -15.734 -28.344 -9.406 1 98.56 160 ALA B N 1
ATOM 5128 C CA . ALA B 1 160 ? -14.555 -28.484 -10.25 1 98.56 160 ALA B CA 1
ATOM 5129 C C . ALA B 1 160 ? -13.453 -27.516 -9.812 1 98.56 160 ALA B C 1
ATOM 5131 O O . ALA B 1 160 ? -13.742 -26.438 -9.258 1 98.56 160 ALA B O 1
ATOM 5132 N N . THR B 1 161 ? -12.266 -27.906 -9.945 1 98.88 161 THR B N 1
ATOM 5133 C CA . THR B 1 161 ? -11.156 -27.062 -9.539 1 98.88 161 THR B CA 1
ATOM 5134 C C . THR B 1 161 ? -10.094 -27 -10.633 1 98.88 161 THR B C 1
ATOM 5136 O O . THR B 1 161 ? -10.016 -27.875 -11.484 1 98.88 161 THR B O 1
ATOM 5139 N N . GLY B 1 162 ? -9.336 -25.891 -10.688 1 98.88 162 GLY B N 1
ATOM 5140 C CA . GLY B 1 162 ? -8.258 -25.719 -11.648 1 98.88 162 GLY B CA 1
ATOM 5141 C C . GLY B 1 162 ? -7.199 -24.734 -11.18 1 98.88 162 GLY B C 1
ATOM 5142 O O . GLY B 1 162 ? -7.43 -23.953 -10.258 1 98.88 162 GLY B O 1
ATOM 5143 N N . ILE B 1 163 ? -5.996 -24.859 -11.75 1 98.94 163 ILE B N 1
ATOM 5144 C CA . ILE B 1 163 ? -4.91 -23.906 -11.516 1 98.94 163 ILE B CA 1
ATOM 5145 C C . ILE B 1 163 ? -4.359 -23.422 -12.852 1 98.94 163 ILE B C 1
ATOM 5147 O O . ILE B 1 163 ? -4.27 -24.172 -13.812 1 98.94 163 ILE B O 1
ATOM 5151 N N . VAL B 1 164 ? -4.152 -22.141 -12.938 1 98.94 164 VAL B N 1
ATOM 5152 C CA . VAL B 1 164 ? -3.504 -21.453 -14.055 1 98.94 164 VAL B CA 1
ATOM 5153 C C . VAL B 1 164 ? -2.34 -20.609 -13.547 1 98.94 164 VAL B C 1
ATOM 5155 O O . VAL B 1 164 ? -2.479 -19.891 -12.555 1 98.94 164 VAL B O 1
ATOM 5158 N N . THR B 1 165 ? -1.164 -20.719 -14.125 1 98.94 165 THR B N 1
ATOM 5159 C CA . THR B 1 165 ? -0.036 -19.891 -13.703 1 98.94 165 THR B CA 1
ATOM 5160 C C . THR B 1 165 ? 0.869 -19.562 -14.891 1 98.94 165 THR B C 1
ATOM 5162 O O . THR B 1 165 ? 0.86 -20.281 -15.898 1 98.94 165 THR B O 1
ATOM 5165 N N . THR B 1 166 ? 1.592 -18.469 -14.789 1 98.81 166 THR B N 1
ATOM 5166 C CA . THR B 1 166 ? 2.623 -18.172 -15.773 1 98.81 166 THR B CA 1
ATOM 5167 C C . THR B 1 166 ? 3.98 -18.703 -15.32 1 98.81 166 THR B C 1
ATOM 5169 O O . THR B 1 166 ? 5.004 -18.422 -15.953 1 98.81 166 THR B O 1
ATOM 5172 N N . THR B 1 167 ? 4.062 -19.406 -14.219 1 98.81 167 THR B N 1
ATOM 5173 C CA . THR B 1 167 ? 5.262 -20.094 -13.773 1 98.81 167 THR B CA 1
ATOM 5174 C C . THR B 1 167 ? 5.129 -21.609 -14.008 1 98.81 167 THR B C 1
ATOM 5176 O O . THR B 1 167 ? 4.273 -22.047 -14.781 1 98.81 167 THR B O 1
ATOM 5179 N N . ARG B 1 168 ? 6.047 -22.406 -13.469 1 98.88 168 ARG B N 1
ATOM 5180 C CA . ARG B 1 168 ? 5.84 -23.844 -13.406 1 98.88 168 ARG B CA 1
ATOM 5181 C C . ARG B 1 168 ? 4.652 -24.203 -12.516 1 98.88 168 ARG B C 1
ATOM 5183 O O . ARG B 1 168 ? 4.473 -23.594 -11.453 1 98.88 168 ARG B O 1
ATOM 5190 N N . VAL B 1 169 ? 3.826 -25.141 -12.938 1 98.94 169 VAL B N 1
ATOM 5191 C CA . VAL B 1 169 ? 2.666 -25.547 -12.141 1 98.94 169 VAL B CA 1
ATOM 5192 C C . VAL B 1 169 ? 3.127 -26.203 -10.844 1 98.94 169 VAL B C 1
ATOM 5194 O O . VAL B 1 169 ? 2.33 -26.391 -9.922 1 98.94 169 VAL B O 1
ATOM 5197 N N . THR B 1 170 ? 4.492 -26.453 -10.75 1 98.94 170 THR B N 1
ATOM 5198 C CA . THR B 1 170 ? 5.066 -27.062 -9.555 1 98.94 170 THR B CA 1
ATOM 5199 C C . THR B 1 170 ? 5.719 -26 -8.672 1 98.94 170 THR B C 1
ATOM 5201 O O . THR B 1 170 ? 6.234 -26.312 -7.594 1 98.94 170 THR B O 1
ATOM 5204 N N . HIS B 1 171 ? 5.719 -24.672 -9.078 1 98.88 171 HIS B N 1
ATOM 5205 C CA . HIS B 1 171 ? 6.305 -23.594 -8.297 1 98.88 171 HIS B CA 1
ATOM 5206 C C . HIS B 1 171 ? 5.512 -23.344 -7.023 1 98.88 171 HIS B C 1
ATOM 5208 O O . HIS B 1 171 ? 4.449 -23.922 -6.82 1 98.88 171 HIS B O 1
ATOM 5214 N N . ALA B 1 172 ? 5.996 -22.484 -6.172 1 98.75 172 ALA B N 1
ATOM 5215 C CA . ALA B 1 172 ? 5.551 -22.391 -4.785 1 98.75 172 ALA B CA 1
ATOM 5216 C C . ALA B 1 172 ? 4.07 -22.016 -4.711 1 98.75 172 ALA B C 1
ATOM 5218 O O . ALA B 1 172 ? 3.295 -22.672 -4.012 1 98.75 172 ALA B O 1
ATOM 5219 N N . SER B 1 173 ? 3.631 -20.984 -5.473 1 98.88 173 SER B N 1
ATOM 5220 C CA . SER B 1 173 ? 2.271 -20.469 -5.324 1 98.88 173 SER B CA 1
ATOM 5221 C C . SER B 1 173 ? 1.241 -21.5 -5.789 1 98.88 173 SER B C 1
ATOM 5223 O O . SER B 1 173 ? 0.33 -21.859 -5.039 1 98.88 173 SER B O 1
ATOM 5225 N N . PRO B 1 174 ? 1.342 -22.078 -7.02 1 98.88 174 PRO B N 1
ATOM 5226 C CA . PRO B 1 174 ? 0.345 -23.078 -7.391 1 98.88 174 PRO B CA 1
ATOM 5227 C C . PRO B 1 174 ? 0.428 -24.328 -6.527 1 98.88 174 PRO B C 1
ATOM 5229 O O . PRO B 1 174 ? -0.589 -24.984 -6.281 1 98.88 174 PRO B O 1
ATOM 5232 N N . ALA B 1 175 ? 1.619 -24.672 -6.031 1 98.94 175 ALA B N 1
ATOM 5233 C CA . ALA B 1 175 ? 1.782 -25.859 -5.207 1 98.94 175 ALA B CA 1
ATOM 5234 C C . ALA B 1 175 ? 0.94 -25.766 -3.936 1 98.94 175 ALA B C 1
ATOM 5236 O O . ALA B 1 175 ? 0.51 -26.797 -3.395 1 98.94 175 ALA B O 1
ATOM 5237 N N . GLY B 1 176 ? 0.732 -24.531 -3.484 1 98.88 176 GLY B N 1
ATOM 5238 C CA . GLY B 1 176 ? -0.094 -24.328 -2.303 1 98.88 176 GLY B CA 1
ATOM 5239 C C . GLY B 1 176 ? -1.497 -24.891 -2.463 1 98.88 176 GLY B C 1
ATOM 5240 O O . GLY B 1 176 ? -2.199 -25.109 -1.473 1 98.88 176 GLY B O 1
ATOM 5241 N N . ALA B 1 177 ? -1.929 -25.172 -3.672 1 98.88 177 ALA B N 1
ATOM 5242 C CA . ALA B 1 177 ? -3.279 -25.641 -3.965 1 98.88 177 ALA B CA 1
ATOM 5243 C C . ALA B 1 177 ? -3.398 -27.156 -3.723 1 98.88 177 ALA B C 1
ATOM 5245 O O . ALA B 1 177 ? -4.504 -27.672 -3.576 1 98.88 177 ALA B O 1
ATOM 5246 N N . TYR B 1 178 ? -2.189 -27.922 -3.637 1 98.88 178 TYR B N 1
ATOM 5247 C CA . TYR B 1 178 ? -2.375 -29.359 -3.637 1 98.88 178 TYR B CA 1
ATOM 5248 C C . TYR B 1 178 ? -1.275 -30.062 -2.84 1 98.88 178 TYR B C 1
ATOM 5250 O O . TYR B 1 178 ? -1.403 -31.234 -2.48 1 98.88 178 TYR B O 1
ATOM 5258 N N . ALA B 1 179 ? -0.191 -29.391 -2.568 1 98.88 179 ALA B N 1
ATOM 5259 C CA . ALA B 1 179 ? 0.996 -30.094 -2.105 1 98.88 179 ALA B CA 1
ATOM 5260 C C . ALA B 1 179 ? 1.197 -29.906 -0.604 1 98.88 179 ALA B C 1
ATOM 5262 O O . ALA B 1 179 ? 0.711 -28.938 -0.022 1 98.88 179 ALA B O 1
ATOM 5263 N N . HIS B 1 180 ? 1.789 -30.859 0.045 1 98.81 180 HIS B N 1
ATOM 5264 C CA . HIS B 1 180 ? 2.338 -30.828 1.396 1 98.81 180 HIS B CA 1
ATOM 5265 C C . HIS B 1 180 ? 3.838 -31.109 1.389 1 98.81 180 HIS B C 1
ATOM 5267 O O . HIS B 1 180 ? 4.262 -32.219 1.121 1 98.81 180 HIS B O 1
ATOM 5273 N N . THR B 1 181 ? 4.617 -30.094 1.665 1 98.81 181 THR B N 1
ATOM 5274 C CA . THR B 1 181 ? 6.059 -30.281 1.546 1 98.81 181 THR B CA 1
ATOM 5275 C C . THR B 1 181 ? 6.801 -29.359 2.512 1 98.81 181 THR B C 1
ATOM 5277 O O . THR B 1 181 ? 6.332 -28.266 2.814 1 98.81 181 THR B O 1
ATOM 5280 N N . ALA B 1 182 ? 7.98 -29.797 3.045 1 98.62 182 ALA B N 1
ATOM 5281 C CA . ALA B 1 182 ? 8.836 -29.016 3.932 1 98.62 182 ALA B CA 1
ATOM 5282 C C . ALA B 1 182 ? 9.789 -28.141 3.133 1 98.62 182 ALA B C 1
ATOM 5284 O O . ALA B 1 182 ? 10.555 -27.359 3.709 1 98.62 182 ALA B O 1
ATOM 5285 N N . ASP B 1 183 ? 9.695 -28.266 1.789 1 98.69 183 ASP B N 1
ATOM 5286 C CA . ASP B 1 183 ? 10.586 -27.453 0.969 1 98.69 183 ASP B CA 1
ATOM 5287 C C . ASP B 1 183 ? 9.969 -27.156 -0.395 1 98.69 183 ASP B C 1
ATOM 5289 O O . ASP B 1 183 ? 9.711 -28.078 -1.177 1 98.69 183 ASP B O 1
ATOM 5293 N N . ARG B 1 184 ? 9.883 -25.906 -0.691 1 98.62 184 ARG B N 1
ATOM 5294 C CA . ARG B 1 184 ? 9.227 -25.453 -1.916 1 98.62 184 ARG B CA 1
ATOM 5295 C C . ARG B 1 184 ? 10.047 -25.844 -3.145 1 98.62 184 ARG B C 1
ATOM 5297 O O . ARG B 1 184 ? 9.516 -25.891 -4.258 1 98.62 184 ARG B O 1
ATOM 5304 N N . ASP B 1 185 ? 11.297 -26.188 -3.006 1 98.31 185 ASP B N 1
ATOM 5305 C CA . ASP B 1 185 ? 12.18 -26.438 -4.141 1 98.31 185 ASP B CA 1
ATOM 5306 C C . ASP B 1 185 ? 12.133 -27.906 -4.559 1 98.31 185 ASP B C 1
ATOM 5308 O O . ASP B 1 185 ? 12.703 -28.297 -5.582 1 98.31 185 ASP B O 1
ATOM 5312 N N . TRP B 1 186 ? 11.414 -28.734 -3.781 1 98.75 186 TRP B N 1
ATOM 5313 C CA . TRP B 1 186 ? 11.305 -30.141 -4.137 1 98.75 186 TRP B CA 1
ATOM 5314 C C . TRP B 1 186 ? 10.266 -30.359 -5.23 1 98.75 186 TRP B C 1
ATOM 5316 O O . TRP B 1 186 ? 9.312 -31.125 -5.055 1 98.75 186 TRP B O 1
ATOM 5326 N N . GLU B 1 187 ? 10.461 -29.797 -6.422 1 98.81 187 GLU B N 1
ATOM 5327 C CA . GLU B 1 187 ? 9.516 -29.812 -7.531 1 98.81 187 GLU B CA 1
ATOM 5328 C C . GLU B 1 187 ? 9.531 -31.156 -8.258 1 98.81 187 GLU B C 1
ATOM 5330 O O . GLU B 1 187 ? 8.508 -31.594 -8.781 1 98.81 187 GLU B O 1
ATOM 5335 N N . SER B 1 188 ? 10.695 -31.875 -8.273 1 98.5 188 SER B N 1
ATOM 5336 C CA . SER B 1 188 ? 10.852 -33.219 -8.812 1 98.5 188 SER B CA 1
ATOM 5337 C C . SER B 1 188 ? 11.68 -34.094 -7.879 1 98.5 188 SER B C 1
ATOM 5339 O O . SER B 1 188 ? 12.266 -33.594 -6.914 1 98.5 188 SER B O 1
ATOM 5341 N N . ASP B 1 189 ? 11.773 -35.375 -8.227 1 98.44 189 ASP B N 1
ATOM 5342 C CA . ASP B 1 189 ? 12.562 -36.312 -7.418 1 98.44 189 ASP B CA 1
ATOM 5343 C C . ASP B 1 189 ? 14.047 -35.906 -7.43 1 98.44 189 ASP B C 1
ATOM 5345 O O . ASP B 1 189 ? 14.758 -36.125 -6.449 1 98.44 189 ASP B O 1
ATOM 5349 N N . ARG B 1 190 ? 14.492 -35.375 -8.531 1 98.31 190 ARG B N 1
ATOM 5350 C CA . ARG B 1 190 ? 15.867 -34.906 -8.641 1 98.31 190 ARG B CA 1
ATOM 5351 C C . ARG B 1 190 ? 16.203 -33.906 -7.523 1 98.31 190 ARG B C 1
ATOM 5353 O O . ARG B 1 190 ? 17.297 -33.938 -6.961 1 98.31 190 ARG B O 1
ATOM 5360 N N . ASP B 1 191 ? 15.273 -33 -7.23 1 98.31 191 ASP B N 1
ATOM 5361 C CA . ASP B 1 191 ? 15.492 -31.953 -6.223 1 98.31 191 ASP B CA 1
ATOM 5362 C C . ASP B 1 191 ? 15.539 -32.562 -4.82 1 98.31 191 ASP B C 1
ATOM 5364 O O . ASP B 1 191 ? 16.312 -32.094 -3.973 1 98.31 191 ASP B O 1
ATOM 5368 N N . VAL B 1 192 ? 14.734 -33.531 -4.574 1 98.19 192 VAL B N 1
ATOM 5369 C CA . VAL B 1 192 ? 14.727 -34.25 -3.301 1 98.19 192 VAL B CA 1
ATOM 5370 C C . VAL B 1 192 ? 16.062 -34.969 -3.107 1 98.19 192 VAL B C 1
ATOM 5372 O O . VAL B 1 192 ? 16.672 -34.875 -2.033 1 98.19 192 VAL B O 1
ATOM 5375 N N . ILE B 1 193 ? 16.516 -35.656 -4.164 1 98.12 193 ILE B N 1
ATOM 5376 C CA . ILE B 1 193 ? 17.797 -36.375 -4.148 1 98.12 193 ILE B CA 1
ATOM 5377 C C . ILE B 1 193 ? 18.938 -35.375 -3.91 1 98.12 193 ILE B C 1
ATOM 5379 O O . ILE B 1 193 ? 19.859 -35.688 -3.15 1 98.12 193 ILE B O 1
ATOM 5383 N N . LYS B 1 194 ? 18.859 -34.25 -4.574 1 97.38 194 LYS B N 1
ATOM 5384 C CA . LYS B 1 194 ? 19.891 -33.219 -4.43 1 97.38 194 LYS B CA 1
ATOM 5385 C C . LYS B 1 194 ? 20.062 -32.812 -2.967 1 97.38 194 LYS B C 1
ATOM 5387 O O . LYS B 1 194 ? 21.172 -32.5 -2.531 1 97.38 194 LYS B O 1
ATOM 5392 N N . ASP B 1 195 ? 18.938 -32.844 -2.242 1 96.94 195 ASP B N 1
ATOM 5393 C CA . ASP B 1 195 ? 18.984 -32.469 -0.829 1 96.94 195 ASP B CA 1
ATOM 5394 C C . ASP B 1 195 ? 19.266 -33.719 0.042 1 96.94 195 ASP B C 1
ATOM 5396 O O . ASP B 1 195 ? 19 -33.688 1.247 1 96.94 195 ASP B O 1
ATOM 5400 N N . LYS B 1 196 ? 19.734 -34.812 -0.548 1 97 196 LYS B N 1
ATOM 5401 C CA . LYS B 1 196 ? 20.188 -36.062 0.1 1 97 196 LYS B CA 1
ATOM 5402 C C . LYS B 1 196 ? 19.047 -36.75 0.83 1 97 196 LYS B C 1
ATOM 5404 O O . LYS B 1 196 ? 19.234 -37.312 1.914 1 97 196 LYS B O 1
ATOM 5409 N N . LEU B 1 197 ? 17.859 -36.594 0.268 1 97.5 197 LEU B N 1
ATOM 5410 C CA . LEU B 1 197 ? 16.688 -37.25 0.787 1 97.5 197 LEU B CA 1
ATOM 5411 C C . LEU B 1 197 ? 16.219 -38.344 -0.178 1 97.5 197 LEU B C 1
ATOM 5413 O O . LEU B 1 197 ? 16.594 -38.344 -1.351 1 97.5 197 LEU B O 1
ATOM 5417 N N . ASN B 1 198 ? 15.492 -39.344 0.371 1 96.88 198 ASN B N 1
ATOM 5418 C CA . ASN B 1 198 ? 14.914 -40.406 -0.428 1 96.88 198 ASN B CA 1
ATOM 5419 C C . ASN B 1 198 ? 13.57 -40 -1.016 1 96.88 198 ASN B C 1
ATOM 5421 O O . ASN B 1 198 ? 12.594 -39.844 -0.282 1 96.88 198 ASN B O 1
ATOM 5425 N N . PRO B 1 199 ? 13.445 -39.906 -2.33 1 96.44 199 PRO B N 1
ATOM 5426 C CA . PRO B 1 199 ? 12.195 -39.469 -2.947 1 96.44 199 PRO B CA 1
ATOM 5427 C C . PRO B 1 199 ? 11.031 -40.438 -2.664 1 96.44 199 PRO B C 1
ATOM 5429 O O . PRO B 1 199 ? 9.867 -40.031 -2.791 1 96.44 199 PRO B O 1
ATOM 5432 N N . ASN B 1 200 ? 11.305 -41.656 -2.26 1 94.5 200 ASN B N 1
ATOM 5433 C CA . ASN B 1 200 ? 10.242 -42.594 -1.906 1 94.5 200 ASN B CA 1
ATOM 5434 C C . ASN B 1 200 ? 9.609 -42.25 -0.561 1 94.5 200 ASN B C 1
ATOM 5436 O O . ASN B 1 200 ? 8.469 -42.625 -0.298 1 94.5 200 ASN B O 1
ATOM 5440 N N . ASP B 1 201 ? 10.344 -41.562 0.243 1 94.81 201 ASP B N 1
ATOM 5441 C CA . ASP B 1 201 ? 9.867 -41.188 1.563 1 94.81 201 ASP B CA 1
ATOM 5442 C C . ASP B 1 201 ? 9.391 -39.719 1.555 1 94.81 201 ASP B C 1
ATOM 5444 O O . ASP B 1 201 ? 8.602 -39.312 2.412 1 94.81 201 ASP B O 1
ATOM 5448 N N . CYS B 1 202 ? 9.891 -39 0.609 1 96.12 202 CYS B N 1
ATOM 5449 C CA . CYS B 1 202 ? 9.602 -37.562 0.482 1 96.12 202 CYS B CA 1
ATOM 5450 C C . CYS B 1 202 ? 9.07 -37.25 -0.907 1 96.12 202 CYS B C 1
ATOM 5452 O O . CYS B 1 202 ? 9.82 -36.812 -1.78 1 96.12 202 CYS B O 1
ATOM 5454 N N . PRO B 1 203 ? 7.781 -37.344 -1.043 1 97.06 203 PRO B N 1
ATOM 5455 C CA . PRO B 1 203 ? 7.219 -37.125 -2.379 1 97.06 203 PRO B CA 1
ATOM 5456 C C . PRO B 1 203 ? 7.449 -35.688 -2.9 1 97.06 203 PRO B C 1
ATOM 5458 O O . PRO B 1 203 ? 7.293 -34.719 -2.152 1 97.06 203 PRO B O 1
ATOM 5461 N N . ASP B 1 204 ? 7.859 -35.594 -4.168 1 98.62 204 ASP B N 1
ATOM 5462 C CA . ASP B 1 204 ? 8.062 -34.281 -4.781 1 98.62 204 ASP B CA 1
ATOM 5463 C C . ASP B 1 204 ? 6.73 -33.656 -5.195 1 98.62 204 ASP B C 1
ATOM 5465 O O . ASP B 1 204 ? 5.703 -34.344 -5.23 1 98.62 204 ASP B O 1
ATOM 5469 N N . ILE B 1 205 ? 6.762 -32.375 -5.516 1 98.94 205 ILE B N 1
ATOM 5470 C CA . ILE B 1 205 ? 5.57 -31.578 -5.758 1 98.94 205 ILE B CA 1
ATOM 5471 C C . ILE B 1 205 ? 4.898 -32.031 -7.055 1 98.94 205 ILE B C 1
ATOM 5473 O O . ILE B 1 205 ? 3.672 -32.125 -7.125 1 98.94 205 ILE B O 1
ATOM 5477 N N . ALA B 1 206 ? 5.633 -32.344 -8.133 1 98.94 206 ALA B N 1
ATOM 5478 C CA . ALA B 1 206 ? 5.059 -32.781 -9.406 1 98.94 206 ALA B CA 1
ATOM 5479 C C . ALA B 1 206 ? 4.277 -34.094 -9.234 1 98.94 206 ALA B C 1
ATOM 5481 O O . ALA B 1 206 ? 3.176 -34.25 -9.766 1 98.94 206 ALA B O 1
ATOM 5482 N N . GLN B 1 207 ? 4.887 -35.031 -8.531 1 98.62 207 GLN B N 1
ATOM 5483 C CA . GLN B 1 207 ? 4.207 -36.312 -8.281 1 98.62 207 GLN B CA 1
ATOM 5484 C C . GLN B 1 207 ? 2.895 -36.094 -7.535 1 98.62 207 GLN B C 1
ATOM 5486 O O . GLN B 1 207 ? 1.89 -36.719 -7.84 1 98.62 207 GLN B O 1
ATOM 5491 N N . GLN B 1 208 ? 2.922 -35.156 -6.52 1 98.75 208 GLN B N 1
ATOM 5492 C CA . GLN B 1 208 ? 1.709 -34.875 -5.754 1 98.75 208 GLN B CA 1
ATOM 5493 C C . GLN B 1 208 ? 0.624 -34.281 -6.641 1 98.75 208 GLN B C 1
ATOM 5495 O O . GLN B 1 208 ? -0.566 -34.531 -6.43 1 98.75 208 GLN B O 1
ATOM 5500 N N . LEU B 1 209 ? 1.003 -33.438 -7.637 1 98.94 209 LEU B N 1
ATOM 5501 C CA . LEU B 1 209 ? 0.044 -32.812 -8.555 1 98.94 209 LEU B CA 1
ATOM 5502 C C . LEU B 1 209 ? -0.689 -33.906 -9.359 1 98.94 209 LEU B C 1
ATOM 5504 O O . LEU B 1 209 ? -1.887 -33.75 -9.617 1 98.94 209 LEU B O 1
ATOM 5508 N N . ILE B 1 210 ? -0.01 -34.938 -9.727 1 98.62 210 ILE B N 1
ATOM 5509 C CA . ILE B 1 210 ? -0.546 -35.906 -10.68 1 98.62 210 ILE B CA 1
ATOM 5510 C C . ILE B 1 210 ? -1.205 -37.062 -9.93 1 98.62 210 ILE B C 1
ATOM 5512 O O . ILE B 1 210 ? -2.236 -37.562 -10.367 1 98.62 210 ILE B O 1
ATOM 5516 N N . THR B 1 211 ? -0.651 -37.438 -8.766 1 97.75 211 THR B N 1
ATOM 5517 C CA . THR B 1 211 ? -1.102 -38.688 -8.148 1 97.75 211 THR B CA 1
ATOM 5518 C C . THR B 1 211 ? -1.697 -38.438 -6.77 1 97.75 211 THR B C 1
ATOM 5520 O O . THR B 1 211 ? -2.348 -39.281 -6.191 1 97.75 211 THR B O 1
ATOM 5523 N N . GLY B 1 212 ? -1.438 -37.219 -6.254 1 97.62 212 GLY B N 1
ATOM 5524 C CA . GLY B 1 212 ? -1.938 -36.906 -4.926 1 97.62 212 GLY B CA 1
ATOM 5525 C C . GLY B 1 212 ? -3.447 -36.75 -4.875 1 97.62 212 GLY B C 1
ATOM 5526 O O . GLY B 1 212 ? -4.102 -36.656 -5.914 1 97.62 212 GLY B O 1
ATOM 5527 N N . GLU B 1 213 ? -3.969 -36.719 -3.688 1 96.56 213 GLU B N 1
ATOM 5528 C CA . GLU B 1 213 ? -5.41 -36.75 -3.447 1 96.56 213 GLU B CA 1
ATOM 5529 C C . GLU B 1 213 ? -6.082 -35.531 -4.102 1 96.56 213 GLU B C 1
ATOM 5531 O O . GLU B 1 213 ? -7.109 -35.688 -4.766 1 96.56 213 GLU B O 1
ATOM 5536 N N . THR B 1 214 ? -5.516 -34.344 -3.932 1 98.56 214 THR B N 1
ATOM 5537 C CA . THR B 1 214 ? -6.102 -33.125 -4.477 1 98.56 214 THR B CA 1
ATOM 5538 C C . THR B 1 214 ? -5.727 -32.938 -5.945 1 98.56 214 THR B C 1
ATOM 5540 O O . THR B 1 214 ? -6.582 -32.656 -6.781 1 98.56 214 THR B O 1
ATOM 5543 N N . GLY B 1 215 ? -4.445 -33.188 -6.285 1 98.69 215 GLY B N 1
ATOM 5544 C CA . GLY B 1 215 ? -3.893 -32.906 -7.602 1 98.69 215 GLY B CA 1
ATOM 5545 C C . GLY B 1 215 ? -4.539 -33.75 -8.703 1 98.69 215 GLY B C 1
ATOM 5546 O O . GLY B 1 215 ? -4.891 -33.219 -9.758 1 98.69 215 GLY B O 1
ATOM 5547 N N . LYS B 1 216 ? -4.793 -35.031 -8.43 1 98.12 216 LYS B N 1
ATOM 5548 C CA . LYS B 1 216 ? -5.277 -35.938 -9.461 1 98.12 216 LYS B CA 1
ATOM 5549 C C . LYS B 1 216 ? -6.691 -35.562 -9.906 1 98.12 216 LYS B C 1
ATOM 5551 O O . LYS B 1 216 ? -7.16 -36.031 -10.953 1 98.12 216 LYS B O 1
ATOM 5556 N N . ASN B 1 217 ? -7.34 -34.719 -9.062 1 98.25 217 ASN B N 1
ATOM 5557 C CA . ASN B 1 217 ? -8.734 -34.406 -9.336 1 98.25 217 ASN B CA 1
ATOM 5558 C C . ASN B 1 217 ? -8.891 -33.031 -9.977 1 98.25 217 ASN B C 1
ATOM 5560 O O . ASN B 1 217 ? -10.008 -32.594 -10.266 1 98.25 217 ASN B O 1
ATOM 5564 N N . PHE B 1 218 ? -7.789 -32.281 -10.211 1 98.81 218 PHE B N 1
ATOM 5565 C CA . PHE B 1 218 ? -7.891 -31.016 -10.938 1 98.81 218 PHE B CA 1
ATOM 5566 C C . PHE B 1 218 ? -8.445 -31.234 -12.336 1 98.81 218 PHE B C 1
ATOM 5568 O O . PHE B 1 218 ? -7.957 -32.094 -13.07 1 98.81 218 PHE B O 1
ATOM 5575 N N . LYS B 1 219 ? -9.5 -30.469 -12.703 1 98.56 219 LYS B N 1
ATOM 5576 C CA . LYS B 1 219 ? -10.039 -30.531 -14.055 1 98.56 219 LYS B CA 1
ATOM 5577 C C . LYS B 1 219 ? -9.148 -29.797 -15.039 1 98.56 219 LYS B C 1
ATOM 5579 O O . LYS B 1 219 ? -9.094 -30.141 -16.219 1 98.56 219 LYS B O 1
ATOM 5584 N N . VAL B 1 220 ? -8.531 -28.719 -14.547 1 98.75 220 VAL B N 1
ATOM 5585 C CA . VAL B 1 220 ? -7.684 -27.906 -15.406 1 98.75 220 VAL B CA 1
ATOM 5586 C C . VAL B 1 220 ? -6.352 -27.641 -14.719 1 98.75 220 VAL B C 1
ATOM 5588 O O . VAL B 1 220 ? -6.32 -27.219 -13.555 1 98.75 220 VAL B O 1
ATOM 5591 N N . ILE B 1 221 ? -5.242 -27.906 -15.312 1 98.94 221 ILE B N 1
ATOM 5592 C CA . ILE B 1 221 ? -3.883 -27.547 -14.938 1 98.94 221 ILE B CA 1
ATOM 5593 C C . ILE B 1 221 ? -3.18 -26.875 -16.109 1 98.94 221 ILE B C 1
ATOM 5595 O O . ILE B 1 221 ? -2.883 -27.531 -17.125 1 98.94 221 ILE B O 1
ATOM 5599 N N . LEU B 1 222 ? -2.953 -25.562 -16.062 1 98.88 222 LEU B N 1
ATOM 5600 C CA . LEU B 1 222 ? -2.326 -24.844 -17.156 1 98.88 222 LEU B CA 1
ATOM 5601 C C . LEU B 1 222 ? -1.137 -24.031 -16.672 1 98.88 222 LEU B C 1
ATOM 5603 O O . LEU B 1 222 ? -1.25 -23.281 -15.695 1 98.88 222 LEU B O 1
ATOM 5607 N N . GLY B 1 223 ? 0.007 -24.078 -17.234 1 98.69 223 GLY B N 1
ATOM 5608 C CA . GLY B 1 223 ? 1.212 -23.328 -16.922 1 98.69 223 GLY B CA 1
ATOM 5609 C C . GLY B 1 223 ? 2.455 -23.891 -17.578 1 98.69 223 GLY B C 1
ATOM 5610 O O . GLY B 1 223 ? 2.389 -24.406 -18.703 1 98.69 223 GLY B O 1
ATOM 5611 N N . GLY B 1 224 ? 3.617 -23.625 -17.016 1 98.44 224 GLY B N 1
ATOM 5612 C CA . GLY B 1 224 ? 4.871 -24.203 -17.469 1 98.44 224 GLY B CA 1
ATOM 5613 C C . GLY B 1 224 ? 5.332 -25.375 -16.625 1 98.44 224 GLY B C 1
ATOM 5614 O O . GLY B 1 224 ? 4.574 -25.875 -15.789 1 98.44 224 GLY B O 1
ATOM 5615 N N . GLY B 1 225 ? 6.578 -25.891 -16.938 1 98.5 225 GLY B N 1
ATOM 5616 C CA . GLY B 1 225 ? 7.242 -26.797 -16.016 1 98.5 225 GLY B CA 1
ATOM 5617 C C . GLY B 1 225 ? 7.305 -28.219 -16.531 1 98.5 225 GLY B C 1
ATOM 5618 O O . GLY B 1 225 ? 7.43 -29.156 -15.742 1 98.5 225 GLY B O 1
ATOM 5619 N N . ARG B 1 226 ? 7.258 -28.5 -17.875 1 97.81 226 ARG B N 1
ATOM 5620 C CA . ARG B 1 226 ? 7.277 -29.844 -18.453 1 97.81 226 ARG B CA 1
ATOM 5621 C C . ARG B 1 226 ? 8.469 -30.641 -17.938 1 97.81 226 ARG B C 1
ATOM 5623 O O . ARG B 1 226 ? 8.359 -31.844 -17.703 1 97.81 226 ARG B O 1
ATOM 5630 N N . ARG B 1 227 ? 9.555 -29.938 -17.703 1 98.44 227 ARG B N 1
ATOM 5631 C CA . ARG B 1 227 ? 10.805 -30.609 -17.359 1 98.44 227 ARG B CA 1
ATOM 5632 C C . ARG B 1 227 ? 10.695 -31.328 -16.016 1 98.44 227 ARG B C 1
ATOM 5634 O O . ARG B 1 227 ? 11.422 -32.281 -15.766 1 98.44 227 ARG B O 1
ATOM 5641 N N . GLU B 1 228 ? 9.789 -30.875 -15.172 1 98.69 228 GLU B N 1
ATOM 5642 C CA . GLU B 1 228 ? 9.625 -31.5 -13.859 1 98.69 228 GLU B CA 1
ATOM 5643 C C . GLU B 1 228 ? 8.836 -32.812 -13.961 1 98.69 228 GLU B C 1
ATOM 5645 O O . GLU B 1 228 ? 8.758 -33.562 -12.992 1 98.69 228 GLU B O 1
ATOM 5650 N N . PHE B 1 229 ? 8.242 -33.156 -15.117 1 98.81 229 PHE B N 1
ATOM 5651 C CA . PHE B 1 229 ? 7.277 -34.25 -15.266 1 98.81 229 PHE B CA 1
ATOM 5652 C C . PHE B 1 229 ? 7.859 -35.375 -16.094 1 98.81 229 PHE B C 1
ATOM 5654 O O . PHE B 1 229 ? 7.289 -36.469 -16.156 1 98.81 229 PHE B O 1
ATOM 5661 N N . ILE B 1 230 ? 9.023 -35.219 -16.75 1 98.62 230 ILE B N 1
ATOM 5662 C CA . ILE B 1 230 ? 9.516 -36.219 -17.672 1 98.62 230 ILE B CA 1
ATOM 5663 C C . ILE B 1 230 ? 10.938 -36.625 -17.281 1 98.62 230 ILE B C 1
ATOM 5665 O O . ILE B 1 230 ? 11.656 -35.875 -16.641 1 98.62 230 ILE B O 1
ATOM 5669 N N . PRO B 1 231 ? 11.352 -37.781 -17.688 1 98.44 231 PRO B N 1
ATOM 5670 C CA . PRO B 1 231 ? 12.68 -38.281 -17.328 1 98.44 231 PRO B CA 1
ATOM 5671 C C . PRO B 1 231 ? 13.812 -37.438 -17.906 1 98.44 231 PRO B C 1
ATOM 5673 O O . PRO B 1 231 ? 13.656 -36.844 -18.969 1 98.44 231 PRO B O 1
ATOM 5676 N N . GLU B 1 232 ? 14.93 -37.438 -17.188 1 97.62 232 GLU B N 1
ATOM 5677 C CA . GLU B 1 232 ? 16.094 -36.625 -17.562 1 97.62 232 GLU B CA 1
ATOM 5678 C C . GLU B 1 232 ? 16.656 -37.094 -18.906 1 97.62 232 GLU B C 1
ATOM 5680 O O . GLU B 1 232 ? 17.406 -36.344 -19.547 1 97.62 232 GLU B O 1
ATOM 5685 N N . ASP B 1 233 ? 16.281 -38.281 -19.422 1 97 233 ASP B N 1
ATOM 5686 C CA . ASP B 1 233 ? 16.797 -38.812 -20.688 1 97 233 ASP B CA 1
ATOM 5687 C C . ASP B 1 233 ? 15.789 -38.594 -21.812 1 97 233 ASP B C 1
ATOM 5689 O O . ASP B 1 233 ? 16.062 -38.906 -22.984 1 97 233 ASP B O 1
ATOM 5693 N N . ASP B 1 234 ? 14.586 -38.062 -21.5 1 97.19 234 ASP B N 1
ATOM 5694 C CA . ASP B 1 234 ? 13.562 -37.781 -22.5 1 97.19 234 ASP B CA 1
ATOM 5695 C C . ASP B 1 234 ? 13.539 -36.281 -22.859 1 97.19 234 ASP B C 1
ATOM 5697 O O . ASP B 1 234 ? 13.719 -35.438 -22 1 97.19 234 ASP B O 1
ATOM 5701 N N . GLU B 1 235 ? 13.312 -35.938 -24.078 1 97 235 GLU B N 1
ATOM 5702 C CA . GLU B 1 235 ? 13.117 -34.562 -24.562 1 97 235 GLU B CA 1
ATOM 5703 C C . GLU B 1 235 ? 11.633 -34.25 -24.688 1 97 235 GLU B C 1
ATOM 5705 O O . GLU B 1 235 ? 10.836 -35.094 -25.109 1 97 235 GLU B O 1
ATOM 5710 N N . ASP B 1 236 ? 11.359 -33.062 -24.312 1 95.62 236 ASP B N 1
ATOM 5711 C CA . ASP B 1 236 ? 9.977 -32.625 -24.484 1 95.62 236 ASP B CA 1
ATOM 5712 C C . ASP B 1 236 ? 9.727 -32.156 -25.906 1 95.62 236 ASP B C 1
ATOM 5714 O O . ASP B 1 236 ? 10.57 -32.312 -26.781 1 95.62 236 ASP B O 1
ATOM 5718 N N . GLU B 1 237 ? 8.508 -31.625 -26.156 1 92.56 237 GLU B N 1
ATOM 5719 C CA . GLU B 1 237 ? 8.047 -31.25 -27.5 1 92.56 237 GLU B CA 1
ATOM 5720 C C . GLU B 1 237 ? 8.922 -30.141 -28.078 1 92.56 237 GLU B C 1
ATOM 5722 O O . GLU B 1 237 ? 8.953 -29.953 -29.297 1 92.56 237 GLU B O 1
ATOM 5727 N N . GLU B 1 238 ? 9.727 -29.5 -27.234 1 91.81 238 GLU B N 1
ATOM 5728 C CA . GLU B 1 238 ? 10.562 -28.391 -27.703 1 91.81 238 GLU B CA 1
ATOM 5729 C C . GLU B 1 238 ? 12.047 -28.766 -27.656 1 91.81 238 GLU B C 1
ATOM 5731 O O . GLU B 1 238 ? 12.914 -27.891 -27.766 1 91.81 238 GLU B O 1
ATOM 5736 N N . GLY B 1 239 ? 12.312 -29.953 -27.422 1 95.19 239 GLY B N 1
ATOM 5737 C CA . GLY B 1 239 ? 13.664 -30.484 -27.469 1 95.19 239 GLY B CA 1
ATOM 5738 C C . GLY B 1 239 ? 14.43 -30.266 -26.172 1 95.19 239 GLY B C 1
ATOM 5739 O O . GLY B 1 239 ? 15.664 -30.312 -26.172 1 95.19 239 GLY B O 1
ATOM 5740 N N . VAL B 1 240 ? 13.789 -30.016 -25.109 1 96.88 240 VAL B N 1
ATOM 5741 C CA . VAL B 1 240 ? 14.43 -29.781 -23.812 1 96.88 240 VAL B CA 1
ATOM 5742 C C . VAL B 1 240 ? 14.344 -31.047 -22.953 1 96.88 240 VAL B C 1
ATOM 5744 O O . VAL B 1 240 ? 13.281 -31.656 -22.859 1 96.88 240 VAL B O 1
ATOM 5747 N N . LEU B 1 241 ? 15.422 -31.438 -22.328 1 97.94 241 LEU B N 1
ATOM 5748 C CA . LEU B 1 241 ? 15.484 -32.656 -21.516 1 97.94 241 LEU B CA 1
ATOM 5749 C C . LEU B 1 241 ? 14.695 -32.469 -20.219 1 97.94 241 LEU B C 1
ATOM 5751 O O . LEU B 1 241 ? 14.664 -31.391 -19.641 1 97.94 241 LEU B O 1
ATOM 5755 N N . GLY B 1 242 ? 14.109 -33.594 -19.766 1 98.31 242 GLY B N 1
ATOM 5756 C CA . GLY B 1 242 ? 13.445 -33.594 -18.469 1 98.31 242 GLY B CA 1
ATOM 5757 C C . GLY B 1 242 ? 14.406 -33.562 -17.297 1 98.31 242 GLY B C 1
ATOM 5758 O O . GLY B 1 242 ? 15.625 -33.469 -17.484 1 98.31 242 GLY B O 1
ATOM 5759 N N . LYS B 1 243 ? 13.789 -33.594 -16.031 1 98 243 LYS B N 1
ATOM 5760 C CA . LYS B 1 243 ? 14.625 -33.5 -14.844 1 98 243 LYS B CA 1
ATOM 5761 C C . LYS B 1 243 ? 14.43 -34.688 -13.922 1 98 243 LYS B C 1
ATOM 5763 O O . LYS B 1 243 ? 15.219 -34.906 -13 1 98 243 LYS B O 1
ATOM 5768 N N . ARG B 1 244 ? 13.461 -35.5 -14.211 1 98.44 244 ARG B N 1
ATOM 5769 C CA . ARG B 1 244 ? 13.172 -36.594 -13.281 1 98.44 244 ARG B CA 1
ATOM 5770 C C . ARG B 1 244 ? 14.227 -37.688 -13.391 1 98.44 244 ARG B C 1
ATOM 5772 O O . ARG B 1 244 ? 14.641 -38.062 -14.492 1 98.44 244 ARG B O 1
ATOM 5779 N N . LYS B 1 245 ? 14.594 -38.312 -12.281 1 98.06 245 LYS B N 1
ATOM 5780 C CA . LYS B 1 245 ? 15.617 -39.344 -12.227 1 98.06 245 LYS B CA 1
ATOM 5781 C C . LYS B 1 245 ? 15 -40.719 -12 1 98.06 245 LYS B C 1
ATOM 5783 O O . LYS B 1 245 ? 15.68 -41.75 -12.133 1 98.06 245 LYS B O 1
ATOM 5788 N N . ASP B 1 246 ? 13.766 -40.812 -11.727 1 97.69 246 ASP B N 1
ATOM 5789 C CA . ASP B 1 246 ? 13.117 -42.062 -11.375 1 97.69 246 ASP B CA 1
ATOM 5790 C C . ASP B 1 246 ? 12.57 -42.781 -12.609 1 97.69 246 ASP B C 1
ATOM 5792 O O . ASP B 1 246 ? 11.922 -43.812 -12.5 1 97.69 246 ASP B O 1
ATOM 5796 N N . GLY B 1 247 ? 12.703 -42.188 -13.75 1 97.25 247 GLY B N 1
ATOM 5797 C CA . GLY B 1 247 ? 12.281 -42.781 -15.016 1 97.25 247 GLY B CA 1
ATOM 5798 C C . GLY B 1 247 ? 10.797 -42.625 -15.266 1 97.25 247 GLY B C 1
ATOM 5799 O O . GLY B 1 247 ? 10.281 -43.125 -16.281 1 97.25 247 GLY B O 1
ATOM 5800 N N . ARG B 1 248 ? 10.086 -41.938 -14.406 1 97.81 248 ARG B N 1
ATOM 5801 C CA . ARG B 1 248 ? 8.641 -41.781 -14.539 1 97.81 248 ARG B CA 1
ATOM 5802 C C . ARG B 1 248 ? 8.297 -40.656 -15.492 1 97.81 248 ARG B C 1
ATOM 5804 O O . ARG B 1 248 ? 8.953 -39.594 -15.469 1 97.81 248 ARG B O 1
ATOM 5811 N N . ASN B 1 249 ? 7.344 -40.844 -16.328 1 98.62 249 ASN B N 1
ATOM 5812 C CA . ASN B 1 249 ? 6.707 -39.781 -17.109 1 98.62 249 ASN B CA 1
ATOM 5813 C C . ASN B 1 249 ? 5.32 -39.438 -16.578 1 98.62 249 ASN B C 1
ATOM 5815 O O . ASN B 1 249 ? 4.344 -40.125 -16.891 1 98.62 249 ASN B O 1
ATOM 5819 N N . LEU B 1 250 ? 5.27 -38.344 -15.836 1 98.81 250 LEU B N 1
ATOM 5820 C CA . LEU B 1 250 ? 4.059 -38 -15.102 1 98.81 250 LEU B CA 1
ATOM 5821 C C . LEU B 1 250 ? 2.973 -37.5 -16.047 1 98.81 250 LEU B C 1
ATOM 5823 O O . LEU B 1 250 ? 1.784 -37.562 -15.727 1 98.81 250 LEU B O 1
ATOM 5827 N N . ILE B 1 251 ? 3.301 -36.969 -17.25 1 98.75 251 ILE B N 1
ATOM 5828 C CA . ILE B 1 251 ? 2.309 -36.594 -18.25 1 98.75 251 ILE B CA 1
ATOM 5829 C C . ILE B 1 251 ? 1.572 -37.844 -18.75 1 98.75 251 ILE B C 1
ATOM 5831 O O . ILE B 1 251 ? 0.343 -37.844 -18.844 1 98.75 251 ILE B O 1
ATOM 5835 N N . GLU B 1 252 ? 2.32 -38.906 -19.047 1 98.38 252 GLU B N 1
ATOM 5836 C CA . GLU B 1 252 ? 1.722 -40.156 -19.484 1 98.38 252 GLU B CA 1
ATOM 5837 C C . GLU B 1 252 ? 0.872 -40.781 -18.375 1 98.38 252 GLU B C 1
ATOM 5839 O O . GLU B 1 252 ? -0.215 -41.281 -18.641 1 98.38 252 GLU B O 1
ATOM 5844 N N . GLU B 1 253 ? 1.446 -40.688 -17.172 1 98.69 253 GLU B N 1
ATOM 5845 C CA . GLU B 1 253 ? 0.699 -41.219 -16.031 1 98.69 253 GLU B CA 1
ATOM 5846 C C . GLU B 1 253 ? -0.622 -40.5 -15.844 1 98.69 253 GLU B C 1
ATOM 5848 O O . GLU B 1 253 ? -1.636 -41.094 -15.5 1 98.69 253 GLU B O 1
ATOM 5853 N N . TRP B 1 254 ? -0.601 -39.188 -16.016 1 98.69 254 TRP B N 1
ATOM 5854 C CA . TRP B 1 254 ? -1.816 -38.375 -15.93 1 98.69 254 TRP B CA 1
ATOM 5855 C C . TRP B 1 254 ? -2.842 -38.844 -16.953 1 98.69 254 TRP B C 1
ATOM 5857 O O . TRP B 1 254 ? -4.012 -39.062 -16.625 1 98.69 254 TRP B O 1
ATOM 5867 N N . GLN B 1 255 ? -2.443 -39.062 -18.188 1 98.38 255 GLN B N 1
ATOM 5868 C CA . GLN B 1 255 ? -3.336 -39.5 -19.25 1 98.38 255 GLN B CA 1
ATOM 5869 C C . GLN B 1 255 ? -3.896 -40.875 -18.969 1 98.38 255 GLN B C 1
ATOM 5871 O O . GLN B 1 255 ? -5.09 -41.125 -19.156 1 98.38 255 GLN B O 1
ATOM 5876 N N . LYS B 1 256 ? -3.061 -41.75 -18.516 1 98.44 256 LYS B N 1
ATOM 5877 C CA . LYS B 1 256 ? -3.475 -43.094 -18.219 1 98.44 256 LYS B CA 1
ATOM 5878 C C . LYS B 1 256 ? -4.508 -43.125 -17.094 1 98.44 256 LYS B C 1
ATOM 5880 O O . LYS B 1 256 ? -5.453 -43.906 -17.125 1 98.44 256 LYS B O 1
ATOM 5885 N N . ASP B 1 257 ? -4.223 -42.312 -16.109 1 98.31 257 ASP B N 1
ATOM 5886 C CA . ASP B 1 257 ? -5.176 -42.219 -15.008 1 98.31 257 ASP B CA 1
ATOM 5887 C C . ASP B 1 257 ? -6.551 -41.781 -15.516 1 98.31 257 ASP B C 1
ATOM 5889 O O . ASP B 1 257 ? -7.57 -42.375 -15.141 1 98.31 257 ASP B O 1
ATOM 5893 N N . LYS B 1 258 ? -6.586 -40.719 -16.391 1 97.94 258 LYS B N 1
ATOM 5894 C CA . LYS B 1 258 ? -7.859 -40.219 -16.922 1 97.94 258 LYS B CA 1
ATOM 5895 C C . LYS B 1 258 ? -8.523 -41.25 -17.812 1 97.94 258 LYS B C 1
ATOM 5897 O O . LYS B 1 258 ? -9.742 -41.438 -17.781 1 97.94 258 LYS B O 1
ATOM 5902 N N . GLN B 1 259 ? -7.742 -42 -18.562 1 97.44 259 GLN B N 1
ATOM 5903 C CA . GLN B 1 259 ? -8.258 -43.094 -19.406 1 97.44 259 GLN B CA 1
ATOM 5904 C C . GLN B 1 259 ? -8.883 -44.188 -18.562 1 97.44 259 GLN B C 1
ATOM 5906 O O . GLN B 1 259 ? -9.977 -44.688 -18.875 1 97.44 259 GLN B O 1
ATOM 5911 N N . ALA B 1 260 ? -8.188 -44.5 -17.578 1 97.94 260 ALA B N 1
ATOM 5912 C CA . ALA B 1 260 ? -8.664 -45.562 -16.703 1 97.94 260 ALA B CA 1
ATOM 5913 C C . ALA B 1 260 ? -9.984 -45.188 -16.031 1 97.94 260 ALA B C 1
ATOM 5915 O O . ALA B 1 260 ? -10.812 -46.062 -15.758 1 97.94 260 ALA B O 1
ATOM 5916 N N . ARG B 1 261 ? -10.18 -43.906 -15.852 1 96.62 261 ARG B N 1
ATOM 5917 C CA . ARG B 1 261 ? -11.406 -43.406 -15.242 1 96.62 261 ARG B CA 1
ATOM 5918 C C . ARG B 1 261 ? -12.5 -43.219 -16.281 1 96.62 261 ARG B C 1
ATOM 5920 O O . ARG B 1 261 ? -13.633 -42.844 -15.945 1 96.62 261 ARG B O 1
ATOM 5927 N N . GLY B 1 262 ? -12.164 -43.438 -17.547 1 96.5 262 GLY B N 1
ATOM 5928 C CA . GLY B 1 262 ? -13.109 -43.219 -18.641 1 96.5 262 GLY B CA 1
ATOM 5929 C C . GLY B 1 262 ? -13.406 -41.75 -18.859 1 96.5 262 GLY B C 1
ATOM 5930 O O . GLY B 1 262 ? -14.469 -41.406 -19.391 1 96.5 262 GLY B O 1
ATOM 5931 N N . ALA B 1 263 ? -12.586 -40.969 -18.359 1 95.5 263 ALA B N 1
ATOM 5932 C CA . ALA B 1 263 ? -12.805 -39.531 -18.469 1 95.5 263 ALA B CA 1
ATOM 5933 C C . ALA B 1 263 ? -12.18 -38.969 -19.734 1 95.5 263 ALA B C 1
ATOM 5935 O O . ALA B 1 263 ? -11.055 -39.312 -20.094 1 95.5 263 ALA B O 1
ATOM 5936 N N . GLN B 1 264 ? -12.906 -38.125 -20.453 1 96 264 GLN B N 1
ATOM 5937 C CA . GLN B 1 264 ? -12.312 -37.406 -21.578 1 96 264 GLN B CA 1
ATOM 5938 C C . GLN B 1 264 ? -11.266 -36.406 -21.125 1 96 264 GLN B C 1
ATOM 5940 O O . GLN B 1 264 ? -11.461 -35.719 -20.141 1 96 264 GLN B O 1
ATOM 5945 N N . HIS B 1 265 ? -10.148 -36.469 -21.75 1 97 265 HIS B N 1
ATOM 5946 C CA . HIS B 1 265 ? -9.023 -35.625 -21.328 1 97 265 HIS B CA 1
ATOM 5947 C C . HIS B 1 265 ? -8.172 -35.219 -22.531 1 97 265 HIS B C 1
ATOM 5949 O O . HIS B 1 265 ? -8.242 -35.844 -23.594 1 97 265 HIS B O 1
ATOM 5955 N N . ARG B 1 266 ? -7.434 -34.094 -22.344 1 97.12 266 ARG B N 1
ATOM 5956 C CA . ARG B 1 266 ? -6.523 -33.594 -23.375 1 97.12 266 ARG B CA 1
ATOM 5957 C C . ARG B 1 266 ? -5.254 -33.031 -22.75 1 97.12 266 ARG B C 1
ATOM 5959 O O . ARG B 1 266 ? -5.32 -32.281 -21.766 1 97.12 266 ARG B O 1
ATOM 5966 N N . TYR B 1 267 ? -4.133 -33.438 -23.266 1 97.81 267 TYR B N 1
ATOM 5967 C CA . TYR B 1 267 ? -2.859 -32.781 -22.984 1 97.81 267 TYR B CA 1
ATOM 5968 C C . TYR B 1 267 ? -2.453 -31.844 -24.125 1 97.81 267 TYR B C 1
ATOM 5970 O O . TYR B 1 267 ? -2.516 -32.25 -25.297 1 97.81 267 TYR B O 1
ATOM 5978 N N . VAL B 1 268 ? -2.135 -30.562 -23.844 1 97.06 268 VAL B N 1
ATOM 5979 C CA . VAL B 1 268 ? -1.68 -29.609 -24.844 1 97.06 268 VAL B CA 1
ATOM 5980 C C . VAL B 1 268 ? -0.377 -28.953 -24.375 1 97.06 268 VAL B C 1
ATOM 5982 O O . VAL B 1 268 ? -0.129 -28.828 -23.172 1 97.06 268 VAL B O 1
ATOM 5985 N N . TRP B 1 269 ? 0.481 -28.516 -25.328 1 96.12 269 TRP B N 1
ATOM 5986 C CA . TRP B 1 269 ? 1.781 -27.969 -24.953 1 96.12 269 TRP B CA 1
ATOM 5987 C C . TRP B 1 269 ? 2.057 -26.656 -25.703 1 96.12 269 TRP B C 1
ATOM 5989 O O . TRP B 1 269 ? 3.135 -26.078 -25.562 1 96.12 269 TRP B O 1
ATOM 5999 N N . ASP B 1 270 ? 1.114 -26.156 -26.578 1 94.19 270 ASP B N 1
ATOM 6000 C CA . ASP B 1 270 ? 1.243 -24.875 -27.281 1 94.19 270 ASP B CA 1
ATOM 6001 C C . ASP B 1 270 ? -0.125 -24.25 -27.531 1 94.19 270 ASP B C 1
ATOM 6003 O O . ASP B 1 270 ? -1.154 -24.812 -27.156 1 94.19 270 ASP B O 1
ATOM 6007 N N . LEU B 1 271 ? -0.076 -23.016 -28 1 94.06 271 LEU B N 1
ATOM 6008 C CA . LEU B 1 271 ? -1.3 -22.25 -28.188 1 94.06 271 LEU B CA 1
ATOM 6009 C C . LEU B 1 271 ? -2.213 -22.922 -29.219 1 94.06 271 LEU B C 1
ATOM 6011 O O . LEU B 1 271 ? -3.436 -22.906 -29.062 1 94.06 271 LEU B O 1
ATOM 6015 N N . ASP B 1 272 ? -1.693 -23.484 -30.297 1 93.12 272 ASP B N 1
ATOM 6016 C CA . ASP B 1 272 ? -2.498 -24.172 -31.297 1 93.12 272 ASP B CA 1
ATOM 6017 C C . ASP B 1 272 ? -3.246 -25.359 -30.688 1 93.12 272 ASP B C 1
ATOM 6019 O O . ASP B 1 272 ? -4.43 -25.562 -30.969 1 93.12 272 ASP B O 1
ATOM 6023 N N . GLY B 1 273 ? -2.473 -26.156 -29.953 1 94.56 273 GLY B N 1
ATOM 6024 C CA . GLY B 1 273 ? -3.123 -27.234 -29.25 1 94.56 273 GLY B CA 1
ATOM 6025 C C . GLY B 1 273 ? -4.258 -26.781 -28.359 1 94.56 273 GLY B C 1
ATOM 6026 O O . GLY B 1 273 ? -5.312 -27.422 -28.297 1 94.56 273 GLY B O 1
ATOM 6027 N N . LEU B 1 274 ? -4.023 -25.688 -27.609 1 96.12 274 LEU B N 1
ATOM 6028 C CA . LEU B 1 274 ? -5.039 -25.156 -26.703 1 96.12 274 LEU B CA 1
ATOM 6029 C C . LEU B 1 274 ? -6.266 -24.688 -27.484 1 96.12 274 LEU B C 1
ATOM 6031 O O . LEU B 1 274 ? -7.402 -24.938 -27.062 1 96.12 274 LEU B O 1
ATOM 6035 N N . ARG B 1 275 ? -6.043 -24.078 -28.594 1 93.19 275 ARG B N 1
ATOM 6036 C CA . ARG B 1 275 ? -7.121 -23.547 -29.422 1 93.19 275 ARG B CA 1
ATOM 6037 C C . ARG B 1 275 ? -7.961 -24.672 -30.016 1 93.19 275 ARG B C 1
ATOM 6039 O O . ARG B 1 275 ? -9.141 -24.484 -30.297 1 93.19 275 ARG B O 1
ATOM 6046 N N . CYS B 1 276 ? -7.406 -25.828 -30.125 1 93.38 276 CYS B N 1
ATOM 6047 C CA . CYS B 1 276 ? -8.062 -26.953 -30.766 1 93.38 276 CYS B CA 1
ATOM 6048 C C . CYS B 1 276 ? -8.805 -27.812 -29.75 1 93.38 276 CYS B C 1
ATOM 6050 O O . CYS B 1 276 ? -9.484 -28.766 -30.125 1 93.38 276 CYS B O 1
ATOM 6052 N N . VAL B 1 277 ? -8.656 -27.438 -28.547 1 93.62 277 VAL B N 1
ATOM 6053 C CA . VAL B 1 277 ? -9.359 -28.203 -27.516 1 93.62 277 VAL B CA 1
ATOM 6054 C C . VAL B 1 277 ? -10.867 -28.062 -27.703 1 93.62 277 VAL B C 1
ATOM 6056 O O . VAL B 1 277 ? -11.375 -26.953 -27.875 1 93.62 277 VAL B O 1
ATOM 6059 N N . ASP B 1 278 ? -11.617 -29.156 -27.766 1 91.81 278 ASP B N 1
ATOM 6060 C CA . ASP B 1 278 ? -13.07 -29.141 -27.672 1 91.81 278 ASP B CA 1
ATOM 6061 C C . ASP B 1 278 ? -13.523 -29.094 -26.219 1 91.81 278 ASP B C 1
ATOM 6063 O O . ASP B 1 278 ? -13.656 -30.125 -25.562 1 91.81 278 ASP B O 1
ATOM 6067 N N . PHE B 1 279 ? -13.844 -27.922 -25.734 1 88.25 279 PHE B N 1
ATOM 6068 C CA . PHE B 1 279 ? -14.133 -27.688 -24.312 1 88.25 279 PHE B CA 1
ATOM 6069 C C . PHE B 1 279 ? -15.461 -28.328 -23.922 1 88.25 279 PHE B C 1
ATOM 6071 O O . PHE B 1 279 ? -15.734 -28.516 -22.734 1 88.25 279 PHE B O 1
ATOM 6078 N N . LYS B 1 280 ? -16.312 -28.672 -24.812 1 85.5 280 LYS B N 1
ATOM 6079 C CA . LYS B 1 280 ? -17.578 -29.328 -24.531 1 85.5 280 LYS B CA 1
ATOM 6080 C C . LYS B 1 280 ? -17.375 -30.812 -24.219 1 85.5 280 LYS B C 1
ATOM 6082 O O . LYS B 1 280 ? -18.125 -31.391 -23.438 1 85.5 280 LYS B O 1
ATOM 6087 N N . ASP B 1 281 ? -16.328 -31.344 -24.781 1 83.75 281 ASP B N 1
ATOM 6088 C CA . ASP B 1 281 ? -16.156 -32.781 -24.688 1 83.75 281 ASP B CA 1
ATOM 6089 C C . ASP B 1 281 ? -15.086 -33.156 -23.656 1 83.75 281 ASP B C 1
ATOM 6091 O O . ASP B 1 281 ? -15.117 -34.25 -23.078 1 83.75 281 ASP B O 1
ATOM 6095 N N . ASN B 1 282 ? -14.18 -32.312 -23.453 1 82.88 282 ASN B N 1
ATOM 6096 C CA . ASN B 1 282 ? -13.078 -32.656 -22.562 1 82.88 282 ASN B CA 1
ATOM 6097 C C . ASN B 1 282 ? -13.359 -32.188 -21.125 1 82.88 282 ASN B C 1
ATOM 6099 O O . ASN B 1 282 ? -13.602 -31 -20.891 1 82.88 282 ASN B O 1
ATOM 6103 N N . GLU B 1 283 ? -13.234 -33.156 -20.281 1 89.75 283 GLU B N 1
ATOM 6104 C CA . GLU B 1 283 ? -13.477 -32.938 -18.859 1 89.75 283 GLU B CA 1
ATOM 6105 C C . GLU B 1 283 ? -12.203 -32.531 -18.141 1 89.75 283 GLU B C 1
ATOM 6107 O O . GLU B 1 283 ? -12.242 -31.719 -17.203 1 89.75 283 GLU B O 1
ATOM 6112 N N . TYR B 1 284 ? -11.109 -33.094 -18.531 1 97.38 284 TYR B N 1
ATOM 6113 C CA . TYR B 1 284 ? -9.812 -32.812 -17.938 1 97.38 284 TYR B CA 1
ATOM 6114 C C . TYR B 1 284 ? -8.859 -32.219 -18.953 1 97.38 284 TYR B C 1
ATOM 6116 O O . TYR B 1 284 ? -8.773 -32.688 -20.094 1 97.38 284 TYR B O 1
ATOM 6124 N N . LEU B 1 285 ? -8.164 -31.109 -18.578 1 98.44 285 LEU B N 1
ATOM 6125 C CA . LEU B 1 285 ? -7.223 -30.406 -19.453 1 98.44 285 LEU B CA 1
ATOM 6126 C C . LEU B 1 285 ? -5.891 -30.188 -18.734 1 98.44 285 LEU B C 1
ATOM 6128 O O . LEU B 1 285 ? -5.844 -29.562 -17.672 1 98.44 285 LEU B O 1
ATOM 6132 N N . LEU B 1 286 ? -4.82 -30.781 -19.203 1 98.69 286 LEU B N 1
ATOM 6133 C CA . LEU B 1 286 ? -3.453 -30.531 -18.766 1 98.69 286 LEU B CA 1
ATOM 6134 C C . LEU B 1 286 ? -2.666 -29.781 -19.828 1 98.69 286 LEU B C 1
ATOM 6136 O O . LEU B 1 286 ? -2.469 -30.281 -20.938 1 98.69 286 LEU B O 1
ATOM 6140 N N . GLY B 1 287 ? -2.35 -28.547 -19.562 1 98.38 287 GLY B N 1
ATOM 6141 C CA . GLY B 1 287 ? -1.53 -27.734 -20.453 1 98.38 287 GLY B CA 1
ATOM 6142 C C . GLY B 1 287 ? -0.196 -27.344 -19.859 1 98.38 287 GLY B C 1
ATOM 6143 O O . GLY B 1 287 ? -0.147 -26.578 -18.891 1 98.38 287 GLY B O 1
ATOM 6144 N N . LEU B 1 288 ? 0.938 -27.844 -20.328 1 98.38 288 LEU B N 1
ATOM 6145 C CA . LEU B 1 288 ? 2.299 -27.469 -19.969 1 98.38 288 LEU B CA 1
ATOM 6146 C C . LEU B 1 288 ? 3.031 -26.859 -21.156 1 98.38 288 LEU B C 1
ATOM 6148 O O . LEU B 1 288 ? 3.574 -27.578 -22 1 98.38 288 LEU B O 1
ATOM 6152 N N . PHE B 1 289 ? 3.209 -25.531 -21.172 1 97.19 289 PHE B N 1
ATOM 6153 C CA . PHE B 1 289 ? 3.449 -24.812 -22.422 1 97.19 289 PHE B CA 1
ATOM 6154 C C . PHE B 1 289 ? 4.922 -24.453 -22.547 1 97.19 289 PHE B C 1
ATOM 6156 O O . PHE B 1 289 ? 5.355 -23.984 -23.609 1 97.19 289 PHE B O 1
ATOM 6163 N N . GLU B 1 290 ? 5.73 -24.578 -21.484 1 96.25 290 GLU B N 1
ATOM 6164 C CA . GLU B 1 290 ? 7.176 -24.359 -21.484 1 96.25 290 GLU B CA 1
ATOM 6165 C C . GLU B 1 290 ? 7.887 -25.391 -20.625 1 96.25 290 GLU B C 1
ATOM 6167 O O . GLU B 1 290 ? 7.289 -25.969 -19.703 1 96.25 290 GLU B O 1
ATOM 6172 N N . SER B 1 291 ? 9.164 -25.609 -20.984 1 97.19 291 SER B N 1
ATOM 6173 C CA . SER B 1 291 ? 9.953 -26.547 -20.188 1 97.19 291 SER B CA 1
ATOM 6174 C C . SER B 1 291 ? 10.062 -26.078 -18.734 1 97.19 291 SER B C 1
ATOM 6176 O O . SER B 1 291 ? 10.047 -26.891 -17.812 1 97.19 291 SER B O 1
ATOM 6178 N N . SER B 1 292 ? 10.227 -24.781 -18.594 1 98.06 292 SER B N 1
ATOM 6179 C CA . SER B 1 292 ? 10.25 -24.156 -17.281 1 98.06 292 SER B CA 1
ATOM 6180 C C . SER B 1 292 ? 9.109 -23.156 -17.125 1 98.06 292 SER B C 1
ATOM 6182 O O . SER B 1 292 ? 7.949 -23.469 -17.375 1 98.06 292 SER B O 1
ATOM 6184 N N . HIS B 1 293 ? 9.477 -21.984 -16.641 1 98.31 293 HIS B N 1
ATOM 6185 C CA . HIS B 1 293 ? 8.453 -20.953 -16.531 1 98.31 293 HIS B CA 1
ATOM 6186 C C . HIS B 1 293 ? 8.008 -20.484 -17.922 1 98.31 293 HIS B C 1
ATOM 6188 O O . HIS B 1 293 ? 8.766 -20.578 -18.891 1 98.31 293 HIS B O 1
ATOM 6194 N N . MET B 1 294 ? 6.77 -20.031 -18.031 1 97.62 294 MET B N 1
ATOM 6195 C CA . MET B 1 294 ? 6.328 -19.391 -19.266 1 97.62 294 MET B CA 1
ATOM 6196 C C . MET B 1 294 ? 7.215 -18.203 -19.609 1 97.62 294 MET B C 1
ATOM 6198 O O . MET B 1 294 ? 7.883 -17.641 -18.734 1 97.62 294 MET B O 1
ATOM 6202 N N . MET B 1 295 ? 7.266 -17.844 -20.891 1 96 295 MET B N 1
ATOM 6203 C CA . MET B 1 295 ? 7.996 -16.641 -21.297 1 96 295 MET B CA 1
ATOM 6204 C C . MET B 1 295 ? 7.336 -15.391 -20.719 1 96 295 MET B C 1
ATOM 6206 O O . MET B 1 295 ? 6.121 -15.367 -20.516 1 96 295 MET B O 1
ATOM 6210 N N . TYR B 1 296 ? 8.219 -14.398 -20.406 1 97.62 296 TYR B N 1
ATOM 6211 C CA . TYR B 1 296 ? 7.605 -13.094 -20.219 1 97.62 296 TYR B CA 1
ATOM 6212 C C . TYR B 1 296 ? 6.805 -12.672 -21.438 1 97.62 296 TYR B C 1
ATOM 6214 O O . TYR B 1 296 ? 7.203 -12.945 -22.578 1 97.62 296 TYR B O 1
ATOM 6222 N N . HIS B 1 297 ? 5.684 -12.008 -21.172 1 97.12 297 HIS B N 1
ATOM 6223 C CA . HIS B 1 297 ? 4.848 -11.547 -22.281 1 97.12 297 HIS B CA 1
ATOM 6224 C C . HIS B 1 297 ? 5.66 -10.75 -23.281 1 97.12 297 HIS B C 1
ATOM 6226 O O . HIS B 1 297 ? 5.531 -10.953 -24.5 1 97.12 297 HIS B O 1
ATOM 6232 N N . LEU B 1 298 ? 6.531 -9.789 -22.828 1 96.81 298 LEU B N 1
ATOM 6233 C CA . LEU B 1 298 ? 7.328 -8.945 -23.703 1 96.81 298 LEU B CA 1
ATOM 6234 C C . LEU B 1 298 ? 8.312 -9.773 -24.516 1 96.81 298 LEU B C 1
ATOM 6236 O O . LEU B 1 298 ? 8.633 -9.43 -25.656 1 96.81 298 LEU B O 1
ATOM 6240 N N . ASP B 1 299 ? 8.844 -10.844 -23.938 1 96.12 299 ASP B N 1
ATOM 6241 C CA . ASP B 1 299 ? 9.727 -11.75 -24.672 1 96.12 299 ASP B CA 1
ATOM 6242 C C . ASP B 1 299 ? 8.953 -12.562 -25.703 1 96.12 299 ASP B C 1
ATOM 6244 O O . ASP B 1 299 ? 9.445 -12.781 -26.812 1 96.12 299 ASP B O 1
ATOM 6248 N N . ALA B 1 300 ? 7.758 -13.047 -25.297 1 93.81 300 ALA B N 1
ATOM 6249 C CA . ALA B 1 300 ? 6.922 -13.844 -26.188 1 93.81 300 ALA B CA 1
ATOM 6250 C C . ALA B 1 300 ? 6.551 -13.047 -27.438 1 93.81 300 ALA B C 1
ATOM 6252 O O . ALA B 1 300 ? 6.441 -13.617 -28.531 1 93.81 300 ALA B O 1
ATOM 6253 N N . LEU B 1 301 ? 6.309 -11.727 -27.281 1 90.94 301 LEU B N 1
ATOM 6254 C CA . LEU B 1 301 ? 5.938 -10.867 -28.406 1 90.94 301 LEU B CA 1
ATOM 6255 C C . LEU B 1 301 ? 7.043 -10.844 -29.453 1 90.94 301 LEU B C 1
ATOM 6257 O O . LEU B 1 301 ? 6.777 -10.602 -30.641 1 90.94 301 LEU B O 1
ATOM 6261 N N . GLN B 1 302 ? 8.258 -11.078 -29.062 1 86.75 302 GLN B N 1
ATOM 6262 C CA . GLN B 1 302 ? 9.391 -10.984 -29.969 1 86.75 302 GLN B CA 1
ATOM 6263 C C . GLN B 1 302 ? 9.875 -12.367 -30.391 1 86.75 302 GLN B C 1
ATOM 6265 O O . GLN B 1 302 ? 10.797 -12.484 -31.203 1 86.75 302 GLN B O 1
ATOM 6270 N N . ALA B 1 303 ? 9.297 -13.344 -29.75 1 79.88 303 ALA B N 1
ATOM 6271 C CA . ALA B 1 303 ? 9.734 -14.703 -30.062 1 79.88 303 ALA B CA 1
ATOM 6272 C C . ALA B 1 303 ? 9.289 -15.102 -31.469 1 79.88 303 ALA B C 1
ATOM 6274 O O . ALA B 1 303 ? 8.203 -14.734 -31.922 1 79.88 303 ALA B O 1
ATOM 6275 N N . PRO B 1 304 ? 10.234 -15.625 -32.219 1 66.81 304 PRO B N 1
ATOM 6276 C CA . PRO B 1 304 ? 9.906 -16.031 -33.594 1 66.81 304 PRO B CA 1
ATOM 6277 C C . PRO B 1 304 ? 8.641 -16.891 -33.688 1 66.81 304 PRO B C 1
ATOM 6279 O O . PRO B 1 304 ? 7.934 -16.859 -34.688 1 66.81 304 PRO B O 1
ATOM 6282 N N . TYR B 1 305 ? 8.492 -17.672 -32.562 1 57.56 305 TYR B N 1
ATOM 6283 C CA . TYR B 1 305 ? 7.316 -18.547 -32.531 1 57.56 305 TYR B CA 1
ATOM 6284 C C . TYR B 1 305 ? 6.195 -17.906 -31.734 1 57.56 305 TYR B C 1
ATOM 6286 O O . TYR B 1 305 ? 5.43 -18.609 -31.062 1 57.56 305 TYR B O 1
ATOM 6294 N N . ASN B 1 306 ? 6.105 -16.469 -31.766 1 57.66 306 ASN B N 1
ATOM 6295 C CA . ASN B 1 306 ? 5.18 -15.672 -30.969 1 57.66 306 ASN B CA 1
ATOM 6296 C C . ASN B 1 306 ? 3.812 -16.344 -30.859 1 57.66 306 ASN B C 1
ATOM 6298 O O . ASN B 1 306 ? 3.123 -16.203 -29.844 1 57.66 306 ASN B O 1
ATOM 6302 N N . GLU B 1 307 ? 3.6 -17.266 -31.75 1 64.38 307 GLU B N 1
ATOM 6303 C CA . GLU B 1 307 ? 2.244 -17.812 -31.734 1 64.38 307 GLU B CA 1
ATOM 6304 C C . GLU B 1 307 ? 2.205 -19.172 -31.062 1 64.38 307 GLU B C 1
ATOM 6306 O O . GLU B 1 307 ? 1.235 -19.922 -31.219 1 64.38 307 GLU B O 1
ATOM 6311 N N . THR B 1 308 ? 3.26 -19.281 -30.188 1 78.06 308 THR B N 1
ATOM 6312 C CA . THR B 1 308 ? 3.201 -20.656 -29.719 1 78.06 308 THR B CA 1
ATOM 6313 C C . THR B 1 308 ? 2.842 -20.719 -28.234 1 78.06 308 THR B C 1
ATOM 6315 O O . THR B 1 308 ? 2.375 -21.75 -27.75 1 78.06 308 THR B O 1
ATOM 6318 N N . GLU B 1 309 ? 3.035 -19.719 -27.484 1 91.44 309 GLU B N 1
ATOM 6319 C CA . GLU B 1 309 ? 2.734 -19.797 -26.062 1 91.44 309 GLU B CA 1
ATOM 6320 C C . GLU B 1 309 ? 1.478 -19 -25.719 1 91.44 309 GLU B C 1
ATOM 6322 O O . GLU B 1 309 ? 1.331 -17.844 -26.141 1 91.44 309 GLU B O 1
ATOM 6327 N N . PRO B 1 310 ? 0.483 -19.609 -25.109 1 96.38 310 PRO B N 1
ATOM 6328 C CA . PRO B 1 310 ? -0.715 -18.859 -24.719 1 96.38 310 PRO B CA 1
ATOM 6329 C C . PRO B 1 310 ? -0.418 -17.766 -23.703 1 96.38 310 PRO B C 1
ATOM 6331 O O . PRO B 1 310 ? 0.505 -17.891 -22.891 1 96.38 310 PRO B O 1
ATOM 6334 N N . THR B 1 311 ? -1.121 -16.594 -23.781 1 96.88 311 THR B N 1
ATOM 6335 C CA . THR B 1 311 ? -1.082 -15.562 -22.75 1 96.88 311 THR B CA 1
ATOM 6336 C C . THR B 1 311 ? -1.826 -16.016 -21.5 1 96.88 311 THR B C 1
ATOM 6338 O O . THR B 1 311 ? -2.535 -17.031 -21.531 1 96.88 311 THR B O 1
ATOM 6341 N N . LEU B 1 312 ? -1.614 -15.344 -20.422 1 98.69 312 LEU B N 1
ATOM 6342 C CA . LEU B 1 312 ? -2.398 -15.609 -19.219 1 98.69 312 LEU B CA 1
ATOM 6343 C C . LEU B 1 312 ? -3.893 -15.547 -19.516 1 98.69 312 LEU B C 1
ATOM 6345 O O . LEU B 1 312 ? -4.664 -16.375 -19.031 1 98.69 312 LEU B O 1
ATOM 6349 N N . THR B 1 313 ? -4.309 -14.57 -20.328 1 98.69 313 THR B N 1
ATOM 6350 C CA . THR B 1 313 ? -5.711 -14.398 -20.688 1 98.69 313 THR B CA 1
ATOM 6351 C C . THR B 1 313 ? -6.227 -15.617 -21.453 1 98.69 313 THR B C 1
ATOM 6353 O O . THR B 1 313 ? -7.332 -16.094 -21.188 1 98.69 313 THR B O 1
ATOM 6356 N N . ASP B 1 314 ? -5.414 -16.188 -22.406 1 97.75 314 ASP B N 1
ATOM 6357 C CA . ASP B 1 314 ? -5.785 -17.391 -23.141 1 97.75 314 ASP B CA 1
ATOM 6358 C C . ASP B 1 314 ? -6.031 -18.562 -22.188 1 97.75 314 ASP B C 1
ATOM 6360 O O . ASP B 1 314 ? -7.023 -19.266 -22.312 1 97.75 314 ASP B O 1
ATOM 6364 N N . MET B 1 315 ? -5.152 -18.719 -21.266 1 98.75 315 MET B N 1
ATOM 6365 C CA . MET B 1 315 ? -5.25 -19.828 -20.328 1 98.75 315 MET B CA 1
ATOM 6366 C C . MET B 1 315 ? -6.465 -19.672 -19.422 1 98.75 315 MET B C 1
ATOM 6368 O O . MET B 1 315 ? -7.168 -20.641 -19.141 1 98.75 315 MET B O 1
ATOM 6372 N N . VAL B 1 316 ? -6.711 -18.422 -18.953 1 98.88 316 VAL B N 1
ATOM 6373 C CA . VAL B 1 316 ? -7.855 -18.156 -18.094 1 98.88 316 VAL B CA 1
ATOM 6374 C C . VAL B 1 316 ? -9.156 -18.453 -18.844 1 98.88 316 VAL B C 1
ATOM 6376 O O . VAL B 1 316 ? -10.062 -19.094 -18.297 1 98.88 316 VAL B O 1
ATOM 6379 N N . ARG B 1 317 ? -9.273 -18.047 -20.062 1 98.5 317 ARG B N 1
ATOM 6380 C CA . ARG B 1 317 ? -10.469 -18.312 -20.875 1 98.5 317 ARG B CA 1
ATOM 6381 C C . ARG B 1 317 ? -10.695 -19.812 -21.031 1 98.5 317 ARG B C 1
ATOM 6383 O O . ARG B 1 317 ? -11.812 -20.297 -20.875 1 98.5 317 ARG B O 1
ATOM 6390 N N . ALA B 1 318 ? -9.633 -20.547 -21.375 1 98.31 318 ALA B N 1
ATOM 6391 C CA . ALA B 1 318 ? -9.734 -22 -21.531 1 98.31 318 ALA B CA 1
ATOM 6392 C C . ALA B 1 318 ? -10.164 -22.672 -20.219 1 98.31 318 ALA B C 1
ATOM 6394 O O . ALA B 1 318 ? -11.023 -23.562 -20.234 1 98.31 318 ALA B O 1
ATOM 6395 N N . ALA B 1 319 ? -9.555 -22.219 -19.125 1 98.69 319 ALA B N 1
ATOM 6396 C CA . ALA B 1 319 ? -9.844 -22.812 -17.812 1 98.69 319 ALA B CA 1
ATOM 6397 C C . ALA B 1 319 ? -11.305 -22.594 -17.438 1 98.69 319 ALA B C 1
ATOM 6399 O O . ALA B 1 319 ? -12 -23.531 -17.047 1 98.69 319 ALA B O 1
ATOM 6400 N N . ILE B 1 320 ? -11.75 -21.344 -17.516 1 98.62 320 ILE B N 1
ATOM 6401 C CA . ILE B 1 320 ? -13.109 -21.031 -17.094 1 98.62 320 ILE B CA 1
ATOM 6402 C C . ILE B 1 320 ? -14.109 -21.75 -18 1 98.62 320 ILE B C 1
ATOM 6404 O O . ILE B 1 320 ? -15.102 -22.297 -17.516 1 98.62 320 ILE B O 1
ATOM 6408 N N . THR B 1 321 ? -13.852 -21.812 -19.328 1 97.38 321 THR B N 1
ATOM 6409 C CA . THR B 1 321 ? -14.734 -22.516 -20.25 1 97.38 321 THR B CA 1
ATOM 6410 C C . THR B 1 321 ? -14.844 -23.984 -19.891 1 97.38 321 THR B C 1
ATOM 6412 O O . THR B 1 321 ? -15.938 -24.562 -19.922 1 97.38 321 THR B O 1
ATOM 6415 N N . THR B 1 322 ? -13.773 -24.625 -19.531 1 96.94 322 THR B N 1
ATOM 6416 C CA . THR B 1 322 ? -13.75 -26.031 -19.141 1 96.94 322 THR B CA 1
ATOM 6417 C C . THR B 1 322 ? -14.492 -26.234 -17.828 1 96.94 322 THR B C 1
ATOM 6419 O O . THR B 1 322 ? -15.305 -27.156 -17.688 1 96.94 322 THR B O 1
ATOM 6422 N N . LEU B 1 323 ? -14.258 -25.359 -16.859 1 98 323 LEU B N 1
ATOM 6423 C CA . LEU B 1 323 ? -14.758 -25.516 -15.5 1 98 323 LEU B CA 1
ATOM 6424 C C . LEU B 1 323 ? -16.25 -25.219 -15.43 1 98 323 LEU B C 1
ATOM 6426 O O . LEU B 1 323 ? -16.969 -25.812 -14.617 1 98 323 LEU B O 1
ATOM 6430 N N . GLN B 1 324 ? -16.75 -24.359 -16.234 1 95.69 324 GLN B N 1
ATOM 6431 C CA . GLN B 1 324 ? -18.125 -23.906 -16.172 1 95.69 324 GLN B CA 1
ATOM 6432 C C . GLN B 1 324 ? -19.094 -25.016 -16.578 1 95.69 324 GLN B C 1
ATOM 6434 O O . GLN B 1 324 ? -20.297 -24.938 -16.328 1 95.69 324 GLN B O 1
ATOM 6439 N N . ARG B 1 325 ? -18.625 -26.094 -17.125 1 92.81 325 ARG B N 1
ATOM 6440 C CA . ARG B 1 325 ? -19.453 -27.219 -17.531 1 92.81 325 ARG B CA 1
ATOM 6441 C C . ARG B 1 325 ? -19.969 -27.984 -16.297 1 92.81 325 ARG B C 1
ATOM 6443 O O . ARG B 1 325 ? -20.906 -28.781 -16.406 1 92.81 325 ARG B O 1
ATOM 6450 N N . HIS B 1 326 ? -19.406 -27.734 -15.234 1 93.5 326 HIS B N 1
ATOM 6451 C CA . HIS B 1 326 ? -19.781 -28.438 -14.008 1 93.5 326 HIS B CA 1
ATOM 6452 C C . HIS B 1 326 ? -20.875 -27.688 -13.25 1 93.5 326 HIS B C 1
ATOM 6454 O O . HIS B 1 326 ? -20.656 -26.562 -12.789 1 93.5 326 HIS B O 1
ATOM 6460 N N . SER B 1 327 ? -21.922 -28.281 -13.016 1 94.44 327 SER B N 1
ATOM 6461 C CA . SER B 1 327 ? -23.141 -27.641 -12.516 1 94.44 327 SER B CA 1
ATOM 6462 C C . SER B 1 327 ? -22.969 -27.188 -11.062 1 94.44 327 SER B C 1
ATOM 6464 O O . SER B 1 327 ? -23.641 -26.266 -10.617 1 94.44 327 SER B O 1
ATOM 6466 N N . GLU B 1 328 ? -22.078 -27.844 -10.289 1 96.62 328 GLU B N 1
ATOM 6467 C CA . GLU B 1 328 ? -21.891 -27.5 -8.883 1 96.62 328 GLU B CA 1
ATOM 6468 C C . GLU B 1 328 ? -21.031 -26.25 -8.727 1 96.62 328 GLU B C 1
ATOM 6470 O O . GLU B 1 328 ? -20.875 -25.734 -7.621 1 96.62 328 GLU B O 1
ATOM 6475 N N . GLY B 1 329 ? -20.422 -25.797 -9.828 1 98.25 329 GLY B N 1
ATOM 6476 C CA . GLY B 1 329 ? -19.531 -24.641 -9.797 1 98.25 329 GLY B CA 1
ATOM 6477 C C . GLY B 1 329 ? -18.062 -25.016 -9.758 1 98.25 329 GLY B C 1
ATOM 6478 O O . GLY B 1 329 ? -17.719 -26.172 -9.977 1 98.25 329 GLY B O 1
ATOM 6479 N N . PHE B 1 330 ? -17.219 -23.969 -9.578 1 98.81 330 PHE B N 1
ATOM 6480 C CA . PHE B 1 330 ? -15.789 -24.266 -9.648 1 98.81 330 PHE B CA 1
ATOM 6481 C C . PHE B 1 330 ? -15 -23.312 -8.773 1 98.81 330 PHE B C 1
ATOM 6483 O O . PHE B 1 330 ? -15.516 -22.281 -8.352 1 98.81 330 PHE B O 1
ATOM 6490 N N . VAL B 1 331 ? -13.828 -23.688 -8.383 1 98.94 331 VAL B N 1
ATOM 6491 C CA . VAL B 1 331 ? -12.789 -22.859 -7.773 1 98.94 331 VAL B CA 1
ATOM 6492 C C . VAL B 1 331 ? -11.547 -22.844 -8.656 1 98.94 331 VAL B C 1
ATOM 6494 O O . VAL B 1 331 ? -11.023 -23.906 -9.023 1 98.94 331 VAL B O 1
ATOM 6497 N N . LEU B 1 332 ? -11.125 -21.656 -9.062 1 98.94 332 LEU B N 1
ATOM 6498 C CA . LEU B 1 332 ? -9.984 -21.469 -9.953 1 98.94 332 LEU B CA 1
ATOM 6499 C C . LEU B 1 332 ? -8.93 -20.578 -9.312 1 98.94 332 LEU B C 1
ATOM 6501 O O . LEU B 1 332 ? -9.242 -19.484 -8.844 1 98.94 332 LEU B O 1
ATOM 6505 N N . PHE B 1 333 ? -7.73 -21.094 -9.156 1 98.94 333 PHE B N 1
ATOM 6506 C CA . PHE B 1 333 ? -6.582 -20.297 -8.758 1 98.94 333 PHE B CA 1
ATOM 6507 C C . PHE B 1 333 ? -5.773 -19.859 -9.977 1 98.94 333 PHE B C 1
ATOM 6509 O O . PHE B 1 333 ? -5.348 -20.703 -10.773 1 98.94 333 PHE B O 1
ATOM 6516 N N . VAL B 1 334 ? -5.555 -18.562 -10.195 1 99 334 VAL B N 1
ATOM 6517 C CA . VAL B 1 334 ? -4.82 -18 -11.32 1 99 334 VAL B CA 1
ATOM 6518 C C . VAL B 1 334 ? -3.648 -17.156 -10.82 1 99 334 VAL B C 1
ATOM 6520 O O . VAL B 1 334 ? -3.838 -16.234 -10.031 1 99 334 VAL B O 1
ATOM 6523 N N . GLU B 1 335 ? -2.445 -17.453 -11.305 1 98.94 335 GLU B N 1
ATOM 6524 C CA . GLU B 1 335 ? -1.258 -16.734 -10.867 1 98.94 335 GLU B CA 1
ATOM 6525 C C . GLU B 1 335 ? -0.562 -16.047 -12.039 1 98.94 335 GLU B C 1
ATOM 6527 O O . GLU B 1 335 ? -0.242 -16.703 -13.039 1 98.94 335 GLU B O 1
ATOM 6532 N N . GLY B 1 336 ? -0.435 -14.695 -11.93 1 98.94 336 GLY B N 1
ATOM 6533 C CA . GLY B 1 336 ? 0.605 -14.008 -12.68 1 98.94 336 GLY B CA 1
ATOM 6534 C C . GLY B 1 336 ? 1.95 -14.016 -11.977 1 98.94 336 GLY B C 1
ATOM 6535 O O . GLY B 1 336 ? 2.316 -13.039 -11.32 1 98.94 336 GLY B O 1
ATOM 6536 N N . GLY B 1 337 ? 2.666 -15.078 -12.141 1 98.88 337 GLY B N 1
ATOM 6537 C CA . GLY B 1 337 ? 3.857 -15.305 -11.336 1 98.88 337 GLY B CA 1
ATOM 6538 C C . GLY B 1 337 ? 5.09 -14.617 -11.898 1 98.88 337 GLY B C 1
ATOM 6539 O O . GLY B 1 337 ? 6.074 -14.414 -11.18 1 98.88 337 GLY B O 1
ATOM 6540 N N . ARG B 1 338 ? 5.086 -14.258 -13.18 1 98.81 338 ARG B N 1
ATOM 6541 C CA . ARG B 1 338 ? 6.258 -13.656 -13.805 1 98.81 338 ARG B CA 1
ATOM 6542 C C . ARG B 1 338 ? 6.449 -12.219 -13.344 1 98.81 338 ARG B C 1
ATOM 6544 O O . ARG B 1 338 ? 7.52 -11.633 -13.539 1 98.81 338 ARG B O 1
ATOM 6551 N N . ILE B 1 339 ? 5.426 -11.602 -12.695 1 98.94 339 ILE B N 1
ATOM 6552 C CA . ILE B 1 339 ? 5.586 -10.305 -12.055 1 98.94 339 ILE B CA 1
ATOM 6553 C C . ILE B 1 339 ? 6.715 -10.375 -11.023 1 98.94 339 ILE B C 1
ATOM 6555 O O . ILE B 1 339 ? 7.652 -9.57 -11.07 1 98.94 339 ILE B O 1
ATOM 6559 N N . ASP B 1 340 ? 6.629 -11.383 -10.188 1 98.81 340 ASP B N 1
ATOM 6560 C CA . ASP B 1 340 ? 7.602 -11.633 -9.125 1 98.81 340 ASP B CA 1
ATOM 6561 C C . ASP B 1 340 ? 9.008 -11.805 -9.703 1 98.81 340 ASP B C 1
ATOM 6563 O O . ASP B 1 340 ? 9.953 -11.18 -9.219 1 98.81 340 ASP B O 1
ATOM 6567 N N . GLN B 1 341 ? 9.109 -12.648 -10.711 1 98.88 341 GLN B N 1
ATOM 6568 C CA . GLN B 1 341 ? 10.414 -12.969 -11.273 1 98.88 341 GLN B CA 1
ATOM 6569 C C . GLN B 1 341 ? 11.016 -11.766 -11.992 1 98.88 341 GLN B C 1
ATOM 6571 O O . GLN B 1 341 ? 12.234 -11.578 -11.992 1 98.88 341 GLN B O 1
ATOM 6576 N N . GLY B 1 342 ? 10.125 -10.961 -12.656 1 98.94 342 GLY B N 1
ATOM 6577 C CA . GLY B 1 342 ? 10.602 -9.695 -13.188 1 98.94 342 GLY B CA 1
ATOM 6578 C C . GLY B 1 342 ? 11.211 -8.797 -12.125 1 98.94 342 GLY B C 1
ATOM 6579 O O . GLY B 1 342 ? 12.266 -8.203 -12.336 1 98.94 342 GLY B O 1
ATOM 6580 N N . HIS B 1 343 ? 10.562 -8.664 -10.961 1 98.88 343 HIS B N 1
ATOM 6581 C CA . HIS B 1 343 ? 11.07 -7.844 -9.867 1 98.88 343 HIS B CA 1
ATOM 6582 C C . HIS B 1 343 ? 12.359 -8.43 -9.297 1 98.88 343 HIS B C 1
ATOM 6584 O O . HIS B 1 343 ? 13.297 -7.688 -8.984 1 98.88 343 HIS B O 1
ATOM 6590 N N . HIS B 1 344 ? 12.469 -9.758 -9.141 1 98.88 344 HIS B N 1
ATOM 6591 C CA . HIS B 1 344 ? 13.695 -10.383 -8.648 1 98.88 344 HIS B CA 1
ATOM 6592 C C . HIS B 1 344 ? 14.898 -9.984 -9.5 1 98.88 344 HIS B C 1
ATOM 6594 O O . HIS B 1 344 ? 15.992 -9.773 -8.977 1 98.88 344 HIS B O 1
ATOM 6600 N N . GLU B 1 345 ? 14.68 -9.867 -10.797 1 98.88 345 GLU B N 1
ATOM 6601 C CA . GLU B 1 345 ? 15.758 -9.539 -11.727 1 98.88 345 GLU B CA 1
ATOM 6602 C C . GLU B 1 345 ? 15.914 -8.031 -11.883 1 98.88 345 GLU B C 1
ATOM 6604 O O . GLU B 1 345 ? 16.766 -7.566 -12.648 1 98.88 345 GLU B O 1
ATOM 6609 N N . THR B 1 346 ? 15.078 -7.242 -11.164 1 98.81 346 THR B N 1
ATOM 6610 C CA . THR B 1 346 ? 14.984 -5.789 -11.266 1 98.81 346 THR B CA 1
ATOM 6611 C C . THR B 1 346 ? 14.664 -5.367 -12.695 1 98.81 346 THR B C 1
ATOM 6613 O O . THR B 1 346 ? 15.164 -4.344 -13.172 1 98.81 346 THR B O 1
ATOM 6616 N N . TRP B 1 347 ? 14 -6.246 -13.453 1 98.88 347 TRP B N 1
ATOM 6617 C CA . TRP B 1 347 ? 13.445 -5.961 -14.773 1 98.88 347 TRP B CA 1
ATOM 6618 C C . TRP B 1 347 ? 12.07 -5.309 -14.656 1 98.88 347 TRP B C 1
ATOM 6620 O O . TRP B 1 347 ? 11.047 -5.949 -14.922 1 98.88 347 TRP B O 1
ATOM 6630 N N . ALA B 1 348 ? 12.078 -4.02 -14.383 1 98.88 348 ALA B N 1
ATOM 6631 C CA . ALA B 1 348 ? 10.82 -3.326 -14.109 1 98.88 348 ALA B CA 1
ATOM 6632 C C . ALA B 1 348 ? 9.906 -3.348 -15.336 1 98.88 348 ALA B C 1
ATOM 6634 O O . ALA B 1 348 ? 8.688 -3.445 -15.203 1 98.88 348 ALA B O 1
ATOM 6635 N N . HIS B 1 349 ? 10.445 -3.277 -16.609 1 98.88 349 HIS B N 1
ATOM 6636 C CA . HIS B 1 349 ? 9.625 -3.334 -17.812 1 98.88 349 HIS B CA 1
ATOM 6637 C C . HIS B 1 349 ? 8.789 -4.609 -17.859 1 98.88 349 HIS B C 1
ATOM 6639 O O . HIS B 1 349 ? 7.582 -4.559 -18.094 1 98.88 349 HIS B O 1
ATOM 6645 N N . LYS B 1 350 ? 9.414 -5.684 -17.594 1 98.88 350 LYS B N 1
ATOM 6646 C CA . LYS B 1 350 ? 8.75 -6.977 -17.656 1 98.88 350 LYS B CA 1
ATOM 6647 C C . LYS B 1 350 ? 7.75 -7.137 -16.516 1 98.88 350 LYS B C 1
ATOM 6649 O O . LYS B 1 350 ? 6.625 -7.598 -16.734 1 98.88 350 LYS B O 1
ATOM 6654 N N . ALA B 1 351 ? 8.141 -6.758 -15.289 1 98.94 351 ALA B N 1
ATOM 6655 C CA . ALA B 1 351 ? 7.262 -6.898 -14.133 1 98.94 351 ALA B CA 1
ATOM 6656 C C . ALA B 1 351 ? 5.969 -6.113 -14.336 1 98.94 351 ALA B C 1
ATOM 6658 O O . ALA B 1 351 ? 4.875 -6.621 -14.07 1 98.94 351 ALA B O 1
ATOM 6659 N N . LEU B 1 352 ? 6.094 -4.875 -14.805 1 98.94 352 LEU B N 1
ATOM 6660 C CA . LEU B 1 352 ? 4.914 -4.031 -14.977 1 98.94 352 LEU B CA 1
ATOM 6661 C C . LEU B 1 352 ? 4.059 -4.523 -16.141 1 98.94 352 LEU B C 1
ATOM 6663 O O . LEU B 1 352 ? 2.828 -4.496 -16.062 1 98.94 352 LEU B O 1
ATOM 6667 N N . ASP B 1 353 ? 4.676 -4.984 -17.219 1 98.88 353 ASP B N 1
ATOM 6668 C CA . ASP B 1 353 ? 3.92 -5.535 -18.328 1 98.88 353 ASP B CA 1
ATOM 6669 C C . ASP B 1 353 ? 3.15 -6.785 -17.922 1 98.88 353 ASP B C 1
ATOM 6671 O O . ASP B 1 353 ? 2.002 -6.98 -18.328 1 98.88 353 ASP B O 1
ATOM 6675 N N . GLU B 1 354 ? 3.785 -7.66 -17.156 1 98.94 354 GLU B N 1
ATOM 6676 C CA . GLU B 1 354 ? 3.115 -8.859 -16.656 1 98.94 354 GLU B CA 1
ATOM 6677 C C . GLU B 1 354 ? 1.927 -8.492 -15.766 1 98.94 354 GLU B C 1
ATOM 6679 O O . GLU B 1 354 ? 0.925 -9.211 -15.734 1 98.94 354 GLU B O 1
ATOM 6684 N N . THR B 1 355 ? 2.045 -7.363 -15.008 1 98.94 355 THR B N 1
ATOM 6685 C CA . THR B 1 355 ? 0.929 -6.895 -14.195 1 98.94 355 THR B CA 1
ATOM 6686 C C . THR B 1 355 ? -0.238 -6.461 -15.078 1 98.94 355 THR B C 1
ATOM 6688 O O . THR B 1 355 ? -1.397 -6.742 -14.766 1 98.94 355 THR B O 1
ATOM 6691 N N . VAL B 1 356 ? 0.021 -5.766 -16.172 1 98.94 356 VAL B N 1
ATOM 6692 C CA . VAL B 1 356 ? -1.015 -5.363 -17.109 1 98.94 356 VAL B CA 1
ATOM 6693 C C . VAL B 1 356 ? -1.678 -6.602 -17.703 1 98.94 356 VAL B C 1
ATOM 6695 O O . VAL B 1 356 ? -2.896 -6.633 -17.891 1 98.94 356 VAL B O 1
ATOM 6698 N N . GLN B 1 357 ? -0.86 -7.695 -17.969 1 98.81 357 GLN B N 1
ATOM 6699 C CA . GLN B 1 357 ? -1.418 -8.945 -18.469 1 98.81 357 GLN B CA 1
ATOM 6700 C C . GLN B 1 357 ? -2.363 -9.578 -17.453 1 98.81 357 GLN B C 1
ATOM 6702 O O . GLN B 1 357 ? -3.381 -10.164 -17.812 1 98.81 357 GLN B O 1
ATOM 6707 N N . LEU B 1 358 ? -2.002 -9.5 -16.188 1 98.94 358 LEU B N 1
ATOM 6708 C CA . LEU B 1 358 ? -2.895 -9.984 -15.141 1 98.94 358 LEU B CA 1
ATOM 6709 C C . LEU B 1 358 ? -4.23 -9.25 -15.188 1 98.94 358 LEU B C 1
ATOM 6711 O O . LEU B 1 358 ? -5.289 -9.867 -15.055 1 98.94 358 LEU B O 1
ATOM 6715 N N . ALA B 1 359 ? -4.172 -7.934 -15.328 1 98.94 359 ALA B N 1
ATOM 6716 C CA . ALA B 1 359 ? -5.395 -7.137 -15.383 1 98.94 359 ALA B CA 1
ATOM 6717 C C . ALA B 1 359 ? -6.285 -7.578 -16.547 1 98.94 359 ALA B C 1
ATOM 6719 O O . ALA B 1 359 ? -7.508 -7.648 -16.406 1 98.94 359 ALA B O 1
ATOM 6720 N N . GLU B 1 360 ? -5.707 -7.879 -17.656 1 98.88 360 GLU B N 1
ATOM 6721 C CA . GLU B 1 360 ? -6.461 -8.359 -18.812 1 98.88 360 GLU B CA 1
ATOM 6722 C C . GLU B 1 360 ? -7.113 -9.711 -18.531 1 98.88 360 GLU B C 1
ATOM 6724 O O . GLU B 1 360 ? -8.25 -9.961 -18.938 1 98.88 360 GLU B O 1
ATOM 6729 N N . ALA B 1 361 ? -6.387 -10.555 -17.859 1 98.94 361 ALA B N 1
ATOM 6730 C CA . ALA B 1 361 ? -6.926 -11.867 -17.5 1 98.94 361 ALA B CA 1
ATOM 6731 C C . ALA B 1 361 ? -8.109 -11.734 -16.547 1 98.94 361 ALA B C 1
ATOM 6733 O O . ALA B 1 361 ? -9.094 -12.461 -16.672 1 98.94 361 ALA B O 1
ATOM 6734 N N . VAL B 1 362 ? -8 -10.82 -15.578 1 98.94 362 VAL B N 1
ATOM 6735 C CA . VAL B 1 362 ? -9.094 -10.586 -14.641 1 98.94 362 VAL B CA 1
ATOM 6736 C C . VAL B 1 362 ? -10.32 -10.094 -15.398 1 98.94 362 VAL B C 1
ATOM 6738 O O . VAL B 1 362 ? -11.445 -10.516 -15.117 1 98.94 362 VAL B O 1
ATOM 6741 N N . ARG B 1 363 ? -10.125 -9.188 -16.344 1 98.88 363 ARG B N 1
ATOM 6742 C CA . ARG B 1 363 ? -11.227 -8.695 -17.156 1 98.88 363 ARG B CA 1
ATOM 6743 C C . ARG B 1 363 ? -11.906 -9.844 -17.906 1 98.88 363 ARG B C 1
ATOM 6745 O O . ARG B 1 363 ? -13.133 -9.938 -17.922 1 98.88 363 ARG B O 1
ATOM 6752 N N . ALA B 1 364 ? -11.109 -10.742 -18.484 1 98.94 364 ALA B N 1
ATOM 6753 C CA . ALA B 1 364 ? -11.648 -11.891 -19.219 1 98.94 364 ALA B CA 1
ATOM 6754 C C . ALA B 1 364 ? -12.508 -12.766 -18.297 1 98.94 364 ALA B C 1
ATOM 6756 O O . ALA B 1 364 ? -13.578 -13.227 -18.703 1 98.94 364 ALA B O 1
ATOM 6757 N N . ALA B 1 365 ? -12.031 -12.984 -17.125 1 98.94 365 ALA B N 1
ATOM 6758 C CA . ALA B 1 365 ? -12.781 -13.789 -16.156 1 98.94 365 ALA B CA 1
ATOM 6759 C C . ALA B 1 365 ? -14.109 -13.125 -15.805 1 98.94 365 ALA B C 1
ATOM 6761 O O . ALA B 1 365 ? -15.141 -13.797 -15.711 1 98.94 365 ALA B O 1
ATOM 6762 N N . ALA B 1 366 ? -14.031 -11.805 -15.547 1 98.88 366 ALA B N 1
ATOM 6763 C CA . ALA B 1 366 ? -15.242 -11.062 -15.234 1 98.88 366 ALA B CA 1
ATOM 6764 C C . ALA B 1 366 ? -16.25 -11.133 -16.375 1 98.88 366 ALA B C 1
ATOM 6766 O O . ALA B 1 366 ? -17.453 -11.258 -16.156 1 98.88 366 ALA B O 1
ATOM 6767 N N . ASP B 1 367 ? -15.75 -11.102 -17.625 1 98.69 367 ASP B N 1
ATOM 6768 C CA . ASP B 1 367 ? -16.594 -11.141 -18.812 1 98.69 367 ASP B CA 1
ATOM 6769 C C . ASP B 1 367 ? -17.25 -12.516 -18.984 1 98.69 367 ASP B C 1
ATOM 6771 O O . ASP B 1 367 ? -18.359 -12.625 -19.5 1 98.69 367 ASP B O 1
ATOM 6775 N N . LEU B 1 368 ? -16.594 -13.555 -18.547 1 98.69 368 LEU B N 1
ATOM 6776 C CA . LEU B 1 368 ? -17.016 -14.922 -18.812 1 98.69 368 LEU B CA 1
ATOM 6777 C C . LEU B 1 368 ? -17.922 -15.438 -17.688 1 98.69 368 LEU B C 1
ATOM 6779 O O . LEU B 1 368 ? -18.5 -16.516 -17.797 1 98.69 368 LEU B O 1
ATOM 6783 N N . THR B 1 369 ? -18.047 -14.672 -16.578 1 98.69 369 THR B N 1
ATOM 6784 C CA . THR B 1 369 ? -18.797 -15.164 -15.43 1 98.69 369 THR B CA 1
ATOM 6785 C C . THR B 1 369 ? -19.844 -14.148 -14.992 1 98.69 369 THR B C 1
ATOM 6787 O O . THR B 1 369 ? -19.812 -13 -15.43 1 98.69 369 THR B O 1
ATOM 6790 N N . ASP B 1 370 ? -20.797 -14.602 -14.172 1 98.5 370 ASP B N 1
ATOM 6791 C CA . ASP B 1 370 ? -21.844 -13.75 -13.609 1 98.5 370 ASP B CA 1
ATOM 6792 C C . ASP B 1 370 ? -21.438 -13.219 -12.234 1 98.5 370 ASP B C 1
ATOM 6794 O O . ASP B 1 370 ? -21.156 -13.992 -11.32 1 98.5 370 ASP B O 1
ATOM 6798 N N . GLU B 1 371 ? -21.406 -11.922 -12.078 1 98.31 371 GLU B N 1
ATOM 6799 C CA . GLU B 1 371 ? -21 -11.289 -10.828 1 98.31 371 GLU B CA 1
ATOM 6800 C C . GLU B 1 371 ? -21.922 -11.695 -9.68 1 98.31 371 GLU B C 1
ATOM 6802 O O . GLU B 1 371 ? -21.516 -11.648 -8.508 1 98.31 371 GLU B O 1
ATOM 6807 N N . GLN B 1 372 ? -23.094 -12.117 -9.938 1 98.25 372 GLN B N 1
ATOM 6808 C CA . GLN B 1 372 ? -24.078 -12.445 -8.906 1 98.25 372 GLN B CA 1
ATOM 6809 C C . GLN B 1 372 ? -23.734 -13.758 -8.219 1 98.25 372 GLN B C 1
ATOM 6811 O O . GLN B 1 372 ? -24.125 -14 -7.078 1 98.25 372 GLN B O 1
ATOM 6816 N N . ASP B 1 373 ? -22.953 -14.594 -8.93 1 98.5 373 ASP B N 1
ATOM 6817 C CA . ASP B 1 373 ? -22.719 -15.898 -8.32 1 98.5 373 ASP B CA 1
ATOM 6818 C C . ASP B 1 373 ? -21.234 -16.266 -8.367 1 98.5 373 ASP B C 1
ATOM 6820 O O . ASP B 1 373 ? -20.859 -17.422 -8.164 1 98.5 373 ASP B O 1
ATOM 6824 N N . THR B 1 374 ? -20.344 -15.32 -8.805 1 98.94 374 THR B N 1
ATOM 6825 C CA . THR B 1 374 ? -18.906 -15.562 -8.859 1 98.94 374 THR B CA 1
ATOM 6826 C C . THR B 1 374 ? -18.156 -14.547 -8 1 98.94 374 THR B C 1
ATOM 6828 O O . THR B 1 374 ? -18.266 -13.344 -8.227 1 98.94 374 THR B O 1
ATOM 6831 N N . LEU B 1 375 ? -17.438 -15 -6.969 1 98.94 375 LEU B N 1
ATOM 6832 C CA . LEU B 1 375 ? -16.531 -14.156 -6.195 1 98.94 375 LEU B CA 1
ATOM 6833 C C . LEU B 1 375 ? -15.148 -14.133 -6.832 1 98.94 375 LEU B C 1
ATOM 6835 O O . LEU B 1 375 ? -14.516 -15.18 -7 1 98.94 375 LEU B O 1
ATOM 6839 N N . ILE B 1 376 ? -14.695 -12.961 -7.27 1 99 376 ILE B N 1
ATOM 6840 C CA . ILE B 1 376 ? -13.344 -12.773 -7.773 1 99 376 ILE B CA 1
ATOM 6841 C C . ILE B 1 376 ? -12.523 -11.977 -6.758 1 99 376 ILE B C 1
ATOM 6843 O O . ILE B 1 376 ? -12.922 -10.898 -6.332 1 99 376 ILE B O 1
ATOM 6847 N N . VAL B 1 377 ? -11.453 -12.539 -6.309 1 99 377 VAL B N 1
ATOM 6848 C CA . VAL B 1 377 ? -10.492 -11.898 -5.41 1 99 377 VAL B CA 1
ATOM 6849 C C . VAL B 1 377 ? -9.148 -11.742 -6.117 1 99 377 VAL B C 1
ATOM 6851 O O . VAL B 1 377 ? -8.625 -12.703 -6.688 1 99 377 VAL B O 1
ATOM 6854 N N . VAL B 1 378 ? -8.625 -10.539 -6.223 1 99 378 VAL B N 1
ATOM 6855 C CA . VAL B 1 378 ? -7.301 -10.242 -6.766 1 99 378 VAL B CA 1
ATOM 6856 C C . VAL B 1 378 ? -6.379 -9.758 -5.645 1 99 378 VAL B C 1
ATOM 6858 O O . VAL B 1 378 ? -6.695 -8.789 -4.945 1 99 378 VAL B O 1
ATOM 6861 N N . THR B 1 379 ? -5.273 -10.414 -5.418 1 98.94 379 THR B N 1
ATOM 6862 C CA . THR B 1 379 ? -4.344 -10.016 -4.363 1 98.94 379 THR B CA 1
ATOM 6863 C C . THR B 1 379 ? -2.912 -10.398 -4.734 1 98.94 379 THR B C 1
ATOM 6865 O O . THR B 1 379 ? -2.643 -10.781 -5.875 1 98.94 379 THR B O 1
ATOM 6868 N N . ALA B 1 380 ? -1.949 -10.07 -3.889 1 98.88 380 ALA B N 1
ATOM 6869 C CA . ALA B 1 380 ? -0.554 -10.5 -3.963 1 98.88 380 ALA B CA 1
ATOM 6870 C C . ALA B 1 380 ? -0.179 -11.359 -2.762 1 98.88 380 ALA B C 1
ATOM 6872 O O . ALA B 1 380 ? -0.904 -11.398 -1.764 1 98.88 380 ALA B O 1
ATOM 6873 N N . ASP B 1 381 ? 0.868 -12.055 -2.883 1 98.69 381 ASP B N 1
ATOM 6874 C CA . ASP B 1 381 ? 1.318 -12.922 -1.798 1 98.69 381 ASP B CA 1
ATOM 6875 C C . ASP B 1 381 ? 2.303 -12.188 -0.885 1 98.69 381 ASP B C 1
ATOM 6877 O O . ASP B 1 381 ? 2.344 -12.445 0.321 1 98.69 381 ASP B O 1
ATOM 6881 N N . HIS B 1 382 ? 3.137 -11.406 -1.378 1 98.56 382 HIS B N 1
ATOM 6882 C CA . HIS B 1 382 ? 4.09 -10.508 -0.729 1 98.56 382 HIS B CA 1
ATOM 6883 C C . HIS B 1 382 ? 4.398 -9.305 -1.604 1 98.56 382 HIS B C 1
ATOM 6885 O O . HIS B 1 382 ? 3.912 -9.211 -2.734 1 98.56 382 HIS B O 1
ATOM 6891 N N . ALA B 1 383 ? 5.141 -8.375 -0.999 1 98.44 383 ALA B N 1
ATOM 6892 C CA . ALA B 1 383 ? 5.57 -7.195 -1.743 1 98.44 383 ALA B CA 1
ATOM 6893 C C . ALA B 1 383 ? 6.977 -7.383 -2.307 1 98.44 383 ALA B C 1
ATOM 6895 O O . ALA B 1 383 ? 7.59 -8.438 -2.125 1 98.44 383 ALA B O 1
ATOM 6896 N N . HIS B 1 384 ? 7.41 -6.48 -3.121 1 98.5 384 HIS B N 1
ATOM 6897 C CA . HIS B 1 384 ? 8.789 -6.234 -3.512 1 98.5 384 HIS B CA 1
ATOM 6898 C C . HIS B 1 384 ? 9.234 -4.832 -3.111 1 98.5 384 HIS B C 1
ATOM 6900 O O . HIS B 1 384 ? 8.438 -4.051 -2.588 1 98.5 384 HIS B O 1
ATOM 6906 N N . THR B 1 385 ? 10.508 -4.512 -3.291 1 98 385 THR B N 1
ATOM 6907 C CA . THR B 1 385 ? 11.078 -3.295 -2.727 1 98 385 THR B CA 1
ATOM 6908 C C . THR B 1 385 ? 11.094 -2.174 -3.76 1 98 385 THR B C 1
ATOM 6910 O O . THR B 1 385 ? 11.688 -1.119 -3.535 1 98 385 THR B O 1
ATOM 6913 N N . MET B 1 386 ? 10.438 -2.41 -4.957 1 98.44 386 MET B N 1
ATOM 6914 C CA . MET B 1 386 ? 10.383 -1.37 -5.98 1 98.44 386 MET B CA 1
ATOM 6915 C C . MET B 1 386 ? 9.695 -0.119 -5.453 1 98.44 386 MET B C 1
ATOM 6917 O O . MET B 1 386 ? 8.641 -0.207 -4.816 1 98.44 386 MET B O 1
ATOM 6921 N N . SER B 1 387 ? 10.266 1.002 -5.668 1 97.88 387 SER B N 1
ATOM 6922 C CA . SER B 1 387 ? 9.703 2.283 -5.258 1 97.88 387 SER B CA 1
ATOM 6923 C C . SER B 1 387 ? 9.508 3.211 -6.453 1 97.88 387 SER B C 1
ATOM 6925 O O . SER B 1 387 ? 10.156 3.041 -7.488 1 97.88 387 SER B O 1
ATOM 6927 N N . ILE B 1 388 ? 8.555 4.082 -6.406 1 98.31 388 ILE B N 1
ATOM 6928 C CA . ILE B 1 388 ? 8.359 5.23 -7.285 1 98.31 388 ILE B CA 1
ATOM 6929 C C . ILE B 1 388 ? 8.797 6.508 -6.57 1 98.31 388 ILE B C 1
ATOM 6931 O O . ILE B 1 388 ? 8.297 6.828 -5.492 1 98.31 388 ILE B O 1
ATOM 6935 N N . ASN B 1 389 ? 9.719 7.207 -7.086 1 94.94 389 ASN B N 1
ATOM 6936 C CA . ASN B 1 389 ? 10.219 8.336 -6.309 1 94.94 389 ASN B CA 1
ATOM 6937 C C . ASN B 1 389 ? 10.484 9.555 -7.195 1 94.94 389 ASN B C 1
ATOM 6939 O O . ASN B 1 389 ? 10.352 9.477 -8.414 1 94.94 389 ASN B O 1
ATOM 6943 N N . GLY B 1 390 ? 10.758 10.672 -6.562 1 96.69 390 GLY B N 1
ATOM 6944 C CA . GLY B 1 390 ? 11.047 11.938 -7.227 1 96.69 390 GLY B CA 1
ATOM 6945 C C . GLY B 1 390 ? 9.844 12.852 -7.324 1 96.69 390 GLY B C 1
ATOM 6946 O O . GLY B 1 390 ? 8.859 12.664 -6.609 1 96.69 390 GLY B O 1
ATOM 6947 N N . TYR B 1 391 ? 9.977 13.891 -8.125 1 96.5 391 TYR B N 1
ATOM 6948 C CA . TYR B 1 391 ? 8.891 14.828 -8.391 1 96.5 391 TYR B CA 1
ATOM 6949 C C . TYR B 1 391 ? 8.766 15.102 -9.883 1 96.5 391 TYR B C 1
ATOM 6951 O O . TYR B 1 391 ? 8.75 16.266 -10.312 1 96.5 391 TYR B O 1
ATOM 6959 N N . PRO B 1 392 ? 8.641 14.055 -10.625 1 97.06 392 PRO B N 1
ATOM 6960 C CA . PRO B 1 392 ? 8.492 14.289 -12.062 1 97.06 392 PRO B CA 1
ATOM 6961 C C . PRO B 1 392 ? 7.113 14.836 -12.43 1 97.06 392 PRO B C 1
ATOM 6963 O O . PRO B 1 392 ? 6.16 14.695 -11.664 1 97.06 392 PRO B O 1
ATOM 6966 N N . ASP B 1 393 ? 7.039 15.391 -13.602 1 96.88 393 ASP B N 1
ATOM 6967 C CA . ASP B 1 393 ? 5.766 15.875 -14.125 1 96.88 393 ASP B CA 1
ATOM 6968 C C . ASP B 1 393 ? 4.805 14.727 -14.406 1 96.88 393 ASP B C 1
ATOM 6970 O O . ASP B 1 393 ? 5.234 13.609 -14.719 1 96.88 393 ASP B O 1
ATOM 6974 N N . ARG B 1 394 ? 3.514 15.086 -14.258 1 97 394 ARG B N 1
ATOM 6975 C CA . ARG B 1 394 ? 2.523 14.117 -14.727 1 97 394 ARG B CA 1
ATOM 6976 C C . ARG B 1 394 ? 2.811 13.688 -16.156 1 97 394 ARG B C 1
ATOM 6978 O O . ARG B 1 394 ? 3.168 14.516 -17 1 97 394 ARG B O 1
ATOM 6985 N N . GLY B 1 395 ? 2.725 12.359 -16.406 1 96.44 395 GLY B N 1
ATOM 6986 C CA . GLY B 1 395 ? 2.975 11.852 -17.75 1 96.44 395 GLY B CA 1
ATOM 6987 C C . GLY B 1 395 ? 4.422 11.469 -17.984 1 96.44 395 GLY B C 1
ATOM 6988 O O . GLY B 1 395 ? 4.754 10.867 -19 1 96.44 395 GLY B O 1
ATOM 6989 N N . ASN B 1 396 ? 5.309 11.859 -17.047 1 97.44 396 ASN B N 1
ATOM 6990 C CA . ASN B 1 396 ? 6.684 11.391 -17.141 1 97.44 396 ASN B CA 1
ATOM 6991 C C . ASN B 1 396 ? 6.742 9.883 -17.359 1 97.44 396 ASN B C 1
ATOM 6993 O O . ASN B 1 396 ? 5.988 9.133 -16.734 1 97.44 396 ASN B O 1
ATOM 6997 N N . ASP B 1 397 ? 7.656 9.469 -18.281 1 98 397 ASP B N 1
ATOM 6998 C CA . ASP B 1 397 ? 7.824 8.039 -18.531 1 98 397 ASP B CA 1
ATOM 6999 C C . ASP B 1 397 ? 8.086 7.289 -17.219 1 98 397 ASP B C 1
ATOM 7001 O O . ASP B 1 397 ? 9.102 7.52 -16.562 1 98 397 ASP B O 1
ATOM 7005 N N . ILE B 1 398 ? 7.18 6.363 -16.875 1 98.69 398 ILE B N 1
ATOM 7006 C CA . ILE B 1 398 ? 7.27 5.645 -15.602 1 98.69 398 ILE B CA 1
ATOM 7007 C C . ILE B 1 398 ? 8.586 4.879 -15.539 1 98.69 398 ILE B C 1
ATOM 7009 O O . ILE B 1 398 ? 9.078 4.57 -14.445 1 98.69 398 ILE B O 1
ATOM 7013 N N . PHE B 1 399 ? 9.227 4.586 -16.703 1 98.62 399 PHE B N 1
ATOM 7014 C CA . PHE B 1 399 ? 10.484 3.846 -16.797 1 98.62 399 PHE B CA 1
ATOM 7015 C C . PHE B 1 399 ? 11.664 4.801 -16.891 1 98.62 399 PHE B C 1
ATOM 7017 O O . PHE B 1 399 ? 12.812 4.363 -17.016 1 98.62 399 PHE B O 1
ATOM 7024 N N . GLY B 1 400 ? 11.422 6.074 -16.844 1 98.12 400 GLY B N 1
ATOM 7025 C CA . GLY B 1 400 ? 12.438 7.066 -17.156 1 98.12 400 GLY B CA 1
ATOM 7026 C C . GLY B 1 400 ? 13.094 7.656 -15.914 1 98.12 400 GLY B C 1
ATOM 7027 O O . GLY B 1 400 ? 13.266 6.965 -14.906 1 98.12 400 GLY B O 1
ATOM 7028 N N . ILE B 1 401 ? 13.555 8.906 -16.078 1 98 401 ILE B N 1
ATOM 7029 C CA . ILE B 1 401 ? 14.297 9.664 -15.078 1 98 401 ILE B CA 1
ATOM 7030 C C . ILE B 1 401 ? 13.352 10.57 -14.305 1 98 401 ILE B C 1
ATOM 7032 O O . ILE B 1 401 ? 12.477 11.211 -14.898 1 98 401 ILE B O 1
ATOM 7036 N N . ALA B 1 402 ? 13.531 10.602 -12.969 1 97.44 402 ALA B N 1
ATOM 7037 C CA . ALA B 1 402 ? 12.68 11.422 -12.117 1 97.44 402 ALA B CA 1
ATOM 7038 C C . ALA B 1 402 ? 13.297 12.789 -11.875 1 97.44 402 ALA B C 1
ATOM 7040 O O . ALA B 1 402 ? 12.594 13.75 -11.539 1 97.44 402 ALA B O 1
ATOM 7041 N N . GLY B 1 403 ? 14.586 12.883 -11.969 1 96.88 403 GLY B N 1
ATOM 7042 C CA . GLY B 1 403 ? 15.312 14.117 -11.727 1 96.88 403 GLY B CA 1
ATOM 7043 C C . GLY B 1 403 ? 16.797 13.906 -11.531 1 96.88 403 GLY B C 1
ATOM 7044 O O . GLY B 1 403 ? 17.328 12.828 -11.836 1 96.88 403 GLY B O 1
ATOM 7045 N N . LEU B 1 404 ? 17.5 14.977 -11.156 1 97.44 404 LEU B N 1
ATOM 7046 C CA . LEU B 1 404 ? 18.922 14.922 -10.82 1 97.44 404 LEU B CA 1
ATOM 7047 C C . LEU B 1 404 ? 19.109 14.875 -9.312 1 97.44 404 LEU B C 1
ATOM 7049 O O . LEU B 1 404 ? 18.391 15.531 -8.562 1 97.44 404 LEU B O 1
ATOM 7053 N N . ALA B 1 405 ? 20.016 14.094 -8.867 1 97.81 405 ALA B N 1
ATOM 7054 C CA . ALA B 1 405 ? 20.406 14.078 -7.465 1 97.81 405 ALA B CA 1
ATOM 7055 C C . ALA B 1 405 ? 21.438 15.18 -7.172 1 97.81 405 ALA B C 1
ATOM 7057 O O . ALA B 1 405 ? 21.797 15.945 -8.062 1 97.81 405 ALA B O 1
ATOM 7058 N N . ASP B 1 406 ? 21.797 15.297 -5.922 1 97.5 406 ASP B N 1
ATOM 7059 C CA . ASP B 1 406 ? 22.672 16.391 -5.488 1 97.5 406 ASP B CA 1
ATOM 7060 C C . ASP B 1 406 ? 24.062 16.25 -6.105 1 97.5 406 ASP B C 1
ATOM 7062 O O . ASP B 1 406 ? 24.812 17.234 -6.184 1 97.5 406 ASP B O 1
ATOM 7066 N N . ASP B 1 407 ? 24.438 15.078 -6.578 1 96.5 407 ASP B N 1
ATOM 7067 C CA . ASP B 1 407 ? 25.734 14.852 -7.203 1 96.5 407 ASP B CA 1
ATOM 7068 C C . ASP B 1 407 ? 25.703 15.188 -8.695 1 96.5 407 ASP B C 1
ATOM 7070 O O . ASP B 1 407 ? 26.688 14.992 -9.406 1 96.5 407 ASP B O 1
ATOM 7074 N N . GLY B 1 408 ? 24.547 15.602 -9.203 1 96.62 408 GLY B N 1
ATOM 7075 C CA . GLY B 1 408 ? 24.406 16.016 -10.586 1 96.62 408 GLY B CA 1
ATOM 7076 C C . GLY B 1 408 ? 24.062 14.883 -11.523 1 96.62 408 GLY B C 1
ATOM 7077 O O . GLY B 1 408 ? 23.859 15.094 -12.727 1 96.62 408 GLY B O 1
ATOM 7078 N N . PHE B 1 409 ? 23.984 13.664 -11.055 1 96.5 409 PHE B N 1
ATOM 7079 C CA . PHE B 1 409 ? 23.641 12.516 -11.875 1 96.5 409 PHE B CA 1
ATOM 7080 C C . PHE B 1 409 ? 22.156 12.211 -11.758 1 96.5 409 PHE B C 1
ATOM 7082 O O . PHE B 1 409 ? 21.547 12.406 -10.703 1 96.5 409 PHE B O 1
ATOM 7089 N N . PRO B 1 410 ? 21.578 11.719 -12.836 1 97.06 410 PRO B N 1
ATOM 7090 C CA . PRO B 1 410 ? 20.141 11.406 -12.797 1 97.06 410 PRO B CA 1
ATOM 7091 C C . PRO B 1 410 ? 19.828 10.203 -11.914 1 97.06 410 PRO B C 1
ATOM 7093 O O . PRO B 1 410 ? 20.688 9.328 -11.727 1 97.06 410 PRO B O 1
ATOM 7096 N N . TYR B 1 411 ? 18.703 10.195 -11.289 1 97.62 411 TYR B N 1
ATOM 7097 C CA . TYR B 1 411 ? 18.141 8.992 -10.688 1 97.62 411 TYR B CA 1
ATOM 7098 C C . TYR B 1 411 ? 16.812 8.617 -11.352 1 97.62 411 TYR B C 1
ATOM 7100 O O . TYR B 1 411 ? 16.062 9.484 -11.797 1 97.62 411 TYR B O 1
ATOM 7108 N N . SER B 1 412 ? 16.562 7.336 -11.484 1 98.19 412 SER B N 1
ATOM 7109 C CA . SER B 1 412 ? 15.398 6.812 -12.203 1 98.19 412 SER B CA 1
ATOM 7110 C C . SER B 1 412 ? 14.133 6.934 -11.359 1 98.19 412 SER B C 1
ATOM 7112 O O . SER B 1 412 ? 14.203 7 -10.133 1 98.19 412 SER B O 1
ATOM 7114 N N . THR B 1 413 ? 12.969 7 -12.008 1 98.62 413 THR B N 1
ATOM 7115 C CA . THR B 1 413 ? 11.664 7.023 -11.367 1 98.62 413 THR B CA 1
ATOM 7116 C C . THR B 1 413 ? 11.445 5.762 -10.539 1 98.62 413 THR B C 1
ATOM 7118 O O . THR B 1 413 ? 10.906 5.824 -9.43 1 98.62 413 THR B O 1
ATOM 7121 N N . LEU B 1 414 ? 11.891 4.629 -11.062 1 98.81 414 LEU B N 1
ATOM 7122 C CA . LEU B 1 414 ? 11.781 3.346 -10.375 1 98.81 414 LEU B CA 1
ATOM 7123 C C . LEU B 1 414 ? 13.141 2.883 -9.875 1 98.81 414 LEU B C 1
ATOM 7125 O O . LEU B 1 414 ? 14.156 3.051 -10.562 1 98.81 414 LEU B O 1
ATOM 7129 N N . SER B 1 415 ? 13.219 2.365 -8.719 1 98.56 415 SER B N 1
ATOM 7130 C CA . SER B 1 415 ? 14.445 1.79 -8.164 1 98.56 415 SER B CA 1
ATOM 7131 C C . SER B 1 415 ? 14.133 0.685 -7.164 1 98.56 415 SER B C 1
ATOM 7133 O O . SER B 1 415 ? 12.969 0.458 -6.824 1 98.56 415 SER B O 1
ATOM 7135 N N . TYR B 1 416 ? 15.125 -0.097 -6.766 1 98.75 416 TYR B N 1
ATOM 7136 C CA . TYR B 1 416 ? 14.984 -1.232 -5.863 1 98.75 416 TYR B CA 1
ATOM 7137 C C . TYR B 1 416 ? 15.938 -1.104 -4.676 1 98.75 416 TYR B C 1
ATOM 7139 O O . TYR B 1 416 ? 16.984 -0.459 -4.777 1 98.75 416 TYR B O 1
ATOM 7147 N N . ALA B 1 417 ? 15.594 -1.745 -3.521 1 98.5 417 ALA B N 1
ATOM 7148 C CA . ALA B 1 417 ? 16.438 -1.719 -2.33 1 98.5 417 ALA B CA 1
ATOM 7149 C C . ALA B 1 417 ? 17.672 -2.598 -2.512 1 98.5 417 ALA B C 1
ATOM 7151 O O . ALA B 1 417 ? 18.703 -2.375 -1.867 1 98.5 417 ALA B O 1
ATOM 7152 N N . ASN B 1 418 ? 17.578 -3.654 -3.316 1 98.62 418 ASN B N 1
ATOM 7153 C CA . ASN B 1 418 ? 18.688 -4.555 -3.617 1 98.62 418 ASN B CA 1
ATOM 7154 C C . ASN B 1 418 ? 18.453 -5.324 -4.914 1 98.62 418 ASN B C 1
ATOM 7156 O O . ASN B 1 418 ? 17.391 -5.184 -5.539 1 98.62 418 ASN B O 1
ATOM 7160 N N . GLY B 1 419 ? 19.453 -6.047 -5.402 1 98.69 419 GLY B N 1
ATOM 7161 C CA . GLY B 1 419 ? 19.234 -6.887 -6.57 1 98.69 419 GLY B CA 1
ATOM 7162 C C . GLY B 1 419 ? 20.281 -6.684 -7.656 1 98.69 419 GLY B C 1
ATOM 7163 O O . GLY B 1 419 ? 21.281 -5.992 -7.441 1 98.69 419 GLY B O 1
ATOM 7164 N N . PRO B 1 420 ? 20.047 -7.312 -8.828 1 98.62 420 PRO B N 1
ATOM 7165 C CA . PRO B 1 420 ? 21.031 -7.328 -9.922 1 98.62 420 PRO B CA 1
ATOM 7166 C C . PRO B 1 420 ? 21.25 -5.953 -10.539 1 98.62 420 PRO B C 1
ATOM 7168 O O . PRO B 1 420 ? 22.219 -5.742 -11.266 1 98.62 420 PRO B O 1
ATOM 7171 N N . GLY B 1 421 ? 20.359 -5.016 -10.219 1 98.25 421 GLY B N 1
ATOM 7172 C CA . GLY B 1 421 ? 20.484 -3.678 -10.773 1 98.25 421 GLY B CA 1
ATOM 7173 C C . GLY B 1 421 ? 21.516 -2.826 -10.062 1 98.25 421 GLY B C 1
ATOM 7174 O O . GLY B 1 421 ? 21.703 -1.661 -10.406 1 98.25 421 GLY B O 1
ATOM 7175 N N . TYR B 1 422 ? 22.172 -3.4 -9.078 1 97.81 422 TYR B N 1
ATOM 7176 C CA . TYR B 1 422 ? 23.234 -2.668 -8.383 1 97.81 422 TYR B CA 1
ATOM 7177 C C . TYR B 1 422 ? 24.328 -2.252 -9.344 1 97.81 422 TYR B C 1
ATOM 7179 O O . TYR B 1 422 ? 24.75 -3.037 -10.203 1 97.81 422 TYR B O 1
ATOM 7187 N N . ARG B 1 423 ? 24.75 -1.013 -9.219 1 94.38 423 ARG B N 1
ATOM 7188 C CA . ARG B 1 423 ? 25.844 -0.447 -9.992 1 94.38 423 ARG B CA 1
ATOM 7189 C C . ARG B 1 423 ? 26.906 0.153 -9.078 1 94.38 423 ARG B C 1
ATOM 7191 O O . ARG B 1 423 ? 26.672 1.183 -8.438 1 94.38 423 ARG B O 1
ATOM 7198 N N . PRO B 1 424 ? 28.016 -0.45 -9.117 1 92.88 424 PRO B N 1
ATOM 7199 C CA . PRO B 1 424 ? 29.078 0.144 -8.297 1 92.88 424 PRO B CA 1
ATOM 7200 C C . PRO B 1 424 ? 29.469 1.545 -8.758 1 92.88 424 PRO B C 1
ATOM 7202 O O . PRO B 1 424 ? 29.375 1.854 -9.945 1 92.88 424 PRO B O 1
ATOM 7205 N N . GLU B 1 425 ? 29.844 2.348 -7.789 1 92.19 425 GLU B N 1
ATOM 7206 C CA . GLU B 1 425 ? 30.359 3.664 -8.148 1 92.19 425 GLU B CA 1
ATOM 7207 C C . GLU B 1 425 ? 31.688 3.549 -8.898 1 92.19 425 GLU B C 1
ATOM 7209 O O . GLU B 1 425 ? 32.5 2.658 -8.617 1 92.19 425 GLU B O 1
ATOM 7214 N N . GLU B 1 426 ? 31.781 4.422 -9.898 1 85.94 426 GLU B N 1
ATOM 7215 C CA . GLU B 1 426 ? 33 4.508 -10.672 1 85.94 426 GLU B CA 1
ATOM 7216 C C . GLU B 1 426 ? 33.656 5.891 -10.555 1 85.94 426 GLU B C 1
ATOM 7218 O O . GLU B 1 426 ? 33 6.902 -10.812 1 85.94 426 GLU B O 1
ATOM 7223 N N . ASP B 1 427 ? 34.938 5.926 -10.25 1 85.94 427 ASP B N 1
ATOM 7224 C CA . ASP B 1 427 ? 35.688 7.168 -10.117 1 85.94 427 ASP B CA 1
ATOM 7225 C C . ASP B 1 427 ? 35 8.117 -9.125 1 85.94 427 ASP B C 1
ATOM 7227 O O . ASP B 1 427 ? 34.875 9.312 -9.398 1 85.94 427 ASP B O 1
ATOM 7231 N N . GLY B 1 428 ? 34.375 7.574 -8.148 1 85.31 428 GLY B N 1
ATOM 7232 C CA . GLY B 1 428 ? 33.781 8.367 -7.074 1 85.31 428 GLY B CA 1
ATOM 7233 C C . GLY B 1 428 ? 32.406 8.891 -7.402 1 85.31 428 GLY B C 1
ATOM 7234 O O . GLY B 1 428 ? 31.875 9.727 -6.676 1 85.31 428 GLY B O 1
ATOM 7235 N N . HIS B 1 429 ? 31.891 8.422 -8.492 1 90.5 429 HIS B N 1
ATOM 7236 C CA . HIS B 1 429 ? 30.562 8.891 -8.898 1 90.5 429 HIS B CA 1
ATOM 7237 C C . HIS B 1 429 ? 29.609 7.719 -9.086 1 90.5 429 HIS B C 1
ATOM 7239 O O . HIS B 1 429 ? 30.031 6.609 -9.414 1 90.5 429 HIS B O 1
ATOM 7245 N N . ARG B 1 430 ? 28.344 8.055 -8.875 1 93.94 430 ARG B N 1
ATOM 7246 C CA . ARG B 1 430 ? 27.312 7.074 -9.211 1 93.94 430 ARG B CA 1
ATOM 7247 C C . ARG B 1 430 ? 27.297 6.801 -10.711 1 93.94 430 ARG B C 1
ATOM 7249 O O . ARG B 1 430 ? 27.703 7.648 -11.508 1 93.94 430 ARG B O 1
ATOM 7256 N N . HIS B 1 431 ? 26.781 5.621 -11.055 1 94.38 431 HIS B N 1
ATOM 7257 C CA . HIS B 1 431 ? 26.578 5.309 -12.469 1 94.38 431 HIS B CA 1
ATOM 7258 C C . HIS B 1 431 ? 25.641 6.316 -13.117 1 94.38 431 HIS B C 1
ATOM 7260 O O . HIS B 1 431 ? 24.594 6.652 -12.555 1 94.38 431 HIS B O 1
ATOM 7266 N N . ASP B 1 432 ? 26.062 6.82 -14.312 1 96.12 432 ASP B N 1
ATOM 7267 C CA . ASP B 1 432 ? 25.234 7.777 -15.047 1 96.12 432 ASP B CA 1
ATOM 7268 C C . ASP B 1 432 ? 24.172 7.059 -15.875 1 96.12 432 ASP B C 1
ATOM 7270 O O . ASP B 1 432 ? 24.453 6.562 -16.969 1 96.12 432 ASP B O 1
ATOM 7274 N N . LEU B 1 433 ? 23 7.113 -15.477 1 96.31 433 LEU B N 1
ATOM 7275 C CA . LEU B 1 433 ? 21.891 6.453 -16.141 1 96.31 433 LEU B CA 1
ATOM 7276 C C . LEU B 1 433 ? 21.625 7.082 -17.516 1 96.31 433 LEU B C 1
ATOM 7278 O O . LEU B 1 433 ? 20.938 6.492 -18.344 1 96.31 433 LEU B O 1
ATOM 7282 N N . GLY B 1 434 ? 22.047 8.328 -17.688 1 93.38 434 GLY B N 1
ATOM 7283 C CA . GLY B 1 434 ? 21.891 8.984 -18.969 1 93.38 434 GLY B CA 1
ATOM 7284 C 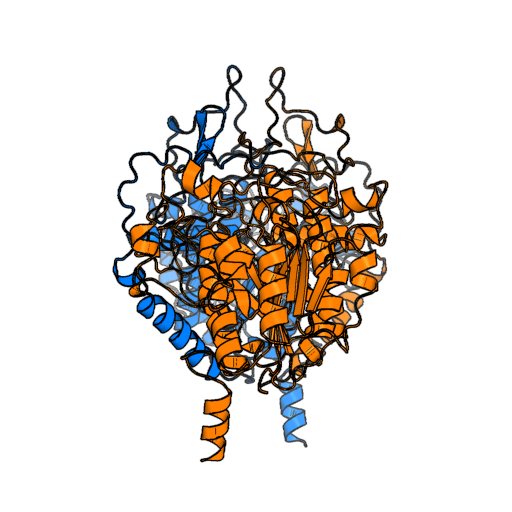C . GLY B 1 434 ? 22.531 8.242 -20.125 1 93.38 434 GLY B C 1
ATOM 7285 O O . GLY B 1 434 ? 22.188 8.461 -21.281 1 93.38 434 GLY B O 1
ATOM 7286 N N . GLU B 1 435 ? 23.406 7.336 -19.812 1 92.38 435 GLU B N 1
ATOM 7287 C CA . GLU B 1 435 ? 24.156 6.586 -20.828 1 92.38 435 GLU B CA 1
ATOM 7288 C C . GLU B 1 435 ? 23.5 5.23 -21.094 1 92.38 435 GLU B C 1
ATOM 7290 O O . GLU B 1 435 ? 23.906 4.508 -22 1 92.38 435 GLU B O 1
ATOM 7295 N N . ASP B 1 436 ? 22.562 4.879 -20.328 1 95.94 436 ASP B N 1
ATOM 7296 C CA . ASP B 1 436 ? 21.953 3.555 -20.422 1 95.94 436 ASP B CA 1
ATOM 7297 C C . ASP B 1 436 ? 20.766 3.561 -21.375 1 95.94 436 ASP B C 1
ATOM 7299 O O . ASP B 1 436 ? 20.141 4.598 -21.594 1 95.94 436 ASP B O 1
ATOM 7303 N N . ASN B 1 437 ? 20.5 2.463 -22.016 1 97.38 437 ASN B N 1
ATOM 7304 C CA . ASN B 1 437 ? 19.25 2.252 -22.75 1 97.38 437 ASN B CA 1
ATOM 7305 C C . ASN B 1 437 ? 18.141 1.774 -21.828 1 97.38 437 ASN B C 1
ATOM 7307 O O . ASN B 1 437 ? 17.781 0.594 -21.828 1 97.38 437 ASN B O 1
ATOM 7311 N N . MET B 1 438 ? 17.531 2.689 -21.156 1 97.31 438 MET B N 1
ATOM 7312 C CA . MET B 1 438 ? 16.531 2.361 -20.141 1 97.31 438 MET B CA 1
ATOM 7313 C C . MET B 1 438 ? 15.25 1.866 -20.797 1 97.31 438 MET B C 1
ATOM 7315 O O . MET B 1 438 ? 14.328 1.42 -20.109 1 97.31 438 MET B O 1
ATOM 7319 N N . ALA B 1 439 ? 15.102 1.93 -22.109 1 96.69 439 ALA B N 1
ATOM 7320 C CA . ALA B 1 439 ? 13.922 1.444 -22.844 1 96.69 439 ALA B CA 1
ATOM 7321 C C . ALA B 1 439 ? 14.008 -0.061 -23.078 1 96.69 439 ALA B C 1
ATOM 7323 O O . ALA B 1 439 ? 13.016 -0.696 -23.438 1 96.69 439 ALA B O 1
ATOM 7324 N N . ASP B 1 440 ? 15.195 -0.591 -22.844 1 97.69 440 ASP B N 1
ATOM 7325 C CA . ASP B 1 440 ? 15.391 -2.029 -23 1 97.69 440 ASP B CA 1
ATOM 7326 C C . ASP B 1 440 ? 14.523 -2.812 -22.016 1 97.69 440 ASP B C 1
ATOM 7328 O O . ASP B 1 440 ? 14.555 -2.557 -20.812 1 97.69 440 ASP B O 1
ATOM 7332 N N . LYS B 1 441 ? 13.781 -3.795 -22.531 1 97.44 441 LYS B N 1
ATOM 7333 C CA . LYS B 1 441 ? 12.891 -4.594 -21.703 1 97.44 441 LYS B CA 1
ATOM 7334 C C . LYS B 1 441 ? 13.672 -5.363 -20.641 1 97.44 441 LYS B C 1
ATOM 7336 O O . LYS B 1 441 ? 13.102 -5.812 -19.641 1 97.44 441 LYS B O 1
ATOM 7341 N N . ASP B 1 442 ? 14.977 -5.602 -20.859 1 98.12 442 ASP B N 1
ATOM 7342 C CA . ASP B 1 442 ? 15.812 -6.355 -19.938 1 98.12 442 ASP B CA 1
ATOM 7343 C C . ASP B 1 442 ? 16.688 -5.418 -19.109 1 98.12 442 ASP B C 1
ATOM 7345 O O . ASP B 1 442 ? 17.672 -5.852 -18.5 1 98.12 442 ASP B O 1
ATOM 7349 N N . PHE B 1 443 ? 16.391 -4.094 -19.172 1 98.38 443 PHE B N 1
ATOM 7350 C CA . PHE B 1 443 ? 17.141 -3.148 -18.359 1 98.38 443 PHE B CA 1
ATOM 7351 C C . PHE B 1 443 ? 16.984 -3.459 -16.875 1 98.38 443 PHE B C 1
ATOM 7353 O O . PHE B 1 443 ? 15.859 -3.59 -16.391 1 98.38 443 PHE B O 1
ATOM 7360 N N . GLU B 1 444 ? 18.094 -3.666 -16.141 1 98.69 444 GLU B N 1
ATOM 7361 C CA . GLU B 1 444 ? 18.094 -3.852 -14.695 1 98.69 444 GLU B CA 1
ATOM 7362 C C . GLU B 1 444 ? 18.078 -2.51 -13.969 1 98.69 444 GLU B C 1
ATOM 7364 O O . GLU B 1 444 ? 19.094 -1.816 -13.898 1 98.69 444 GLU B O 1
ATOM 7369 N N . TYR B 1 445 ? 17.047 -2.139 -13.375 1 98.75 445 TYR B N 1
ATOM 7370 C CA . TYR B 1 445 ? 16.906 -0.845 -12.719 1 98.75 445 TYR B CA 1
ATOM 7371 C C . TYR B 1 445 ? 17.781 -0.773 -11.477 1 98.75 445 TYR B C 1
ATOM 7373 O O . TYR B 1 445 ? 18.047 -1.794 -10.836 1 98.75 445 TYR B O 1
ATOM 7381 N N . PRO B 1 446 ? 18.125 0.456 -11.078 1 98.31 446 PRO B N 1
ATOM 7382 C CA . PRO B 1 446 ? 19.109 0.639 -10.016 1 98.31 446 PRO B CA 1
ATOM 7383 C C . PRO B 1 446 ? 18.656 0.043 -8.68 1 98.31 446 PRO B C 1
ATOM 7385 O O . PRO B 1 446 ? 17.484 0.139 -8.328 1 98.31 446 PRO B O 1
ATOM 7388 N N . ALA B 1 447 ? 19.625 -0.578 -7.988 1 98.5 447 ALA B N 1
ATOM 7389 C CA . ALA B 1 447 ? 19.406 -1.17 -6.672 1 98.5 447 ALA B CA 1
ATOM 7390 C C . ALA B 1 447 ? 20.5 -0.723 -5.691 1 98.5 447 ALA B C 1
ATOM 7392 O O . ALA B 1 447 ? 21.641 -0.49 -6.086 1 98.5 447 ALA B O 1
ATOM 7393 N N . LEU B 1 448 ? 20.109 -0.623 -4.414 1 97.88 448 LEU B N 1
ATOM 7394 C CA . LEU B 1 448 ? 21.016 -0.1 -3.389 1 97.88 448 LEU B CA 1
ATOM 7395 C C . LEU B 1 448 ? 22.078 -1.127 -3.023 1 97.88 448 LEU B C 1
ATOM 7397 O O . LEU B 1 448 ? 23.266 -0.788 -2.902 1 97.88 448 LEU B O 1
ATOM 7401 N N . ALA B 1 449 ? 21.703 -2.359 -2.787 1 97.94 449 ALA B N 1
ATOM 7402 C CA . ALA B 1 449 ? 22.656 -3.404 -2.395 1 97.94 449 ALA B CA 1
ATOM 7403 C C . ALA B 1 449 ? 22.734 -4.5 -3.453 1 97.94 449 ALA B C 1
ATOM 7405 O O . ALA B 1 449 ? 21.719 -4.875 -4.043 1 97.94 449 ALA B O 1
ATOM 7406 N N . PRO B 1 450 ? 23.969 -5.043 -3.727 1 98.06 450 PRO B N 1
ATOM 7407 C CA . PRO B 1 450 ? 24.125 -6.082 -4.746 1 98.06 450 PRO B CA 1
ATOM 7408 C C . PRO B 1 450 ? 23.594 -7.438 -4.293 1 98.06 450 PRO B C 1
ATOM 7410 O O . PRO B 1 450 ? 23.938 -7.91 -3.207 1 98.06 450 PRO B O 1
ATOM 7413 N N . ARG B 1 451 ? 22.797 -7.984 -5.059 1 98.25 451 ARG B N 1
ATOM 7414 C CA . ARG B 1 451 ? 22.312 -9.352 -4.93 1 98.25 451 ARG B CA 1
ATOM 7415 C C . ARG B 1 451 ? 22.031 -9.969 -6.297 1 98.25 451 ARG B C 1
ATOM 7417 O O . ARG B 1 451 ? 21.656 -9.258 -7.234 1 98.25 451 ARG B O 1
ATOM 7424 N N . GLY B 1 452 ? 22.25 -11.266 -6.375 1 98.19 452 GLY B N 1
ATOM 7425 C CA . GLY B 1 452 ? 21.953 -11.953 -7.617 1 98.19 452 GLY B CA 1
ATOM 7426 C C . GLY B 1 452 ? 20.453 -12 -7.918 1 98.19 452 GLY B C 1
ATOM 7427 O O . GLY B 1 452 ? 20.062 -12.18 -9.07 1 98.19 452 GLY B O 1
ATOM 7428 N N . SER B 1 453 ? 19.609 -11.828 -6.883 1 98.56 453 SER B N 1
ATOM 7429 C CA . SER B 1 453 ? 18.156 -11.789 -6.941 1 98.56 453 SER B CA 1
ATOM 7430 C C . SER B 1 453 ? 17.578 -10.828 -5.906 1 98.56 453 SER B C 1
ATOM 7432 O O . SER B 1 453 ? 17.875 -10.945 -4.715 1 98.56 453 SER B O 1
ATOM 7434 N N . GLU B 1 454 ? 16.844 -9.836 -6.379 1 98.56 454 GLU B N 1
ATOM 7435 C CA . GLU B 1 454 ? 16.203 -8.898 -5.461 1 98.56 454 GLU B CA 1
ATOM 7436 C C . GLU B 1 454 ? 15.336 -9.625 -4.441 1 98.56 454 GLU B C 1
ATOM 7438 O O . GLU B 1 454 ? 14.766 -10.672 -4.746 1 98.56 454 GLU B O 1
ATOM 7443 N N . THR B 1 455 ? 15.25 -9.133 -3.242 1 98.62 455 THR B N 1
ATOM 7444 C CA . THR B 1 455 ? 14.477 -9.773 -2.182 1 98.62 455 THR B CA 1
ATOM 7445 C C . THR B 1 455 ? 13.023 -9.305 -2.215 1 98.62 455 THR B C 1
ATOM 7447 O O . THR B 1 455 ? 12.703 -8.312 -2.869 1 98.62 455 THR B O 1
ATOM 7450 N N . HIS B 1 456 ? 12.164 -10.031 -1.473 1 98.69 456 HIS B N 1
ATOM 7451 C CA . HIS B 1 456 ? 10.797 -9.602 -1.237 1 98.69 456 HIS B CA 1
ATOM 7452 C C . HIS B 1 456 ? 10.742 -8.414 -0.285 1 98.69 456 HIS B C 1
ATOM 7454 O O . HIS B 1 456 ? 11.742 -8.086 0.354 1 98.69 456 HIS B O 1
ATOM 7460 N N . GLY B 1 457 ? 9.641 -7.719 -0.334 1 98.31 457 GLY B N 1
ATOM 7461 C CA . GLY B 1 457 ? 9.32 -6.672 0.622 1 98.31 457 GLY B CA 1
ATOM 7462 C C . GLY B 1 457 ? 8.391 -7.133 1.728 1 98.31 457 GLY B C 1
ATOM 7463 O O . GLY B 1 457 ? 7.688 -8.133 1.576 1 98.31 457 GLY B O 1
ATOM 7464 N N . GLY B 1 458 ? 8.406 -6.406 2.854 1 97.75 458 GLY B N 1
ATOM 7465 C CA . GLY B 1 458 ? 7.648 -6.82 4.023 1 97.75 458 GLY B CA 1
ATOM 7466 C C . GLY B 1 458 ? 6.352 -6.051 4.195 1 97.75 458 GLY B C 1
ATOM 7467 O O . GLY B 1 458 ? 5.66 -6.207 5.203 1 97.75 458 GLY B O 1
ATOM 7468 N N . ASP B 1 459 ? 5.977 -5.168 3.27 1 96 459 ASP B N 1
ATOM 7469 C CA . ASP B 1 459 ? 4.793 -4.328 3.416 1 96 459 ASP B CA 1
ATOM 7470 C C . ASP B 1 459 ? 3.521 -5.109 3.1 1 96 459 ASP B C 1
ATOM 7472 O O . ASP B 1 459 ? 3.582 -6.188 2.5 1 96 459 ASP B O 1
ATOM 7476 N N . ASP B 1 460 ? 2.354 -4.629 3.535 1 98.44 460 ASP B N 1
ATOM 7477 C CA . ASP B 1 460 ? 1.052 -5.215 3.238 1 98.44 460 ASP B CA 1
ATOM 7478 C C . ASP B 1 460 ? 0.744 -5.145 1.744 1 98.44 460 ASP B C 1
ATOM 7480 O O . ASP B 1 460 ? 1.311 -4.316 1.028 1 98.44 460 ASP B O 1
ATOM 7484 N N . VAL B 1 461 ? -0.098 -6.047 1.329 1 98.88 461 VAL B N 1
ATOM 7485 C CA . VAL B 1 461 ? -0.501 -6.062 -0.073 1 98.88 461 VAL B CA 1
ATOM 7486 C C . VAL B 1 461 ? -2.012 -5.859 -0.179 1 98.88 461 VAL B C 1
ATOM 7488 O O . VAL B 1 461 ? -2.742 -6.082 0.789 1 98.88 461 VAL B O 1
ATOM 7491 N N . ALA B 1 462 ? -2.477 -5.41 -1.314 1 98.88 462 ALA B N 1
ATOM 7492 C CA . ALA B 1 462 ? -3.889 -5.105 -1.53 1 98.88 462 ALA B CA 1
ATOM 7493 C C . ALA B 1 462 ? -4.691 -6.379 -1.777 1 98.88 462 ALA B C 1
ATOM 7495 O O . ALA B 1 462 ? -4.188 -7.332 -2.379 1 98.88 462 ALA B O 1
ATOM 7496 N N . VAL B 1 463 ? -5.883 -6.441 -1.3 1 98.94 463 VAL B N 1
ATOM 7497 C CA . VAL B 1 463 ? -6.91 -7.414 -1.653 1 98.94 463 VAL B CA 1
ATOM 7498 C C . VAL B 1 463 ? -8.102 -6.699 -2.283 1 98.94 463 VAL B C 1
ATOM 7500 O O . VAL B 1 463 ? -8.781 -5.914 -1.622 1 98.94 463 VAL B O 1
ATOM 7503 N N . LEU B 1 464 ? -8.328 -6.898 -3.537 1 98.94 464 LEU B N 1
ATOM 7504 C CA . LEU B 1 464 ? -9.445 -6.312 -4.277 1 98.94 464 LEU B CA 1
ATOM 7505 C C . LEU B 1 464 ? -10.461 -7.379 -4.668 1 98.94 464 LEU B C 1
ATOM 7507 O O . LEU B 1 464 ? -10.086 -8.461 -5.129 1 98.94 464 LEU B O 1
ATOM 7511 N N . SER B 1 465 ? -11.758 -7.094 -4.43 1 98.94 465 SER B N 1
ATOM 7512 C CA . SER B 1 465 ? -12.703 -8.188 -4.609 1 98.94 465 SER B CA 1
ATOM 7513 C C . SER B 1 465 ? -14.047 -7.676 -5.133 1 98.94 465 SER B C 1
ATOM 7515 O O . SER B 1 465 ? -14.375 -6.504 -4.957 1 98.94 465 SER B O 1
ATOM 7517 N N . ARG B 1 466 ? -14.797 -8.508 -5.789 1 98.81 466 ARG B N 1
ATOM 7518 C CA . ARG B 1 466 ? -16.156 -8.281 -6.285 1 98.81 466 ARG B CA 1
ATOM 7519 C C . ARG B 1 466 ? -16.953 -9.57 -6.309 1 98.81 466 ARG B C 1
ATOM 7521 O O . ARG B 1 466 ? -16.391 -10.656 -6.488 1 98.81 466 ARG B O 1
ATOM 7528 N N . GLY B 1 467 ? -18.25 -9.484 -6.152 1 98.81 467 GLY B N 1
ATOM 7529 C CA . GLY B 1 467 ? -19.109 -10.648 -6.16 1 98.81 467 GLY B CA 1
ATOM 7530 C C . GLY B 1 467 ? -19.656 -11 -4.789 1 98.81 467 GLY B C 1
ATOM 7531 O O . GLY B 1 467 ? -19.672 -10.164 -3.887 1 98.81 467 GLY B O 1
ATOM 7532 N N . PRO B 1 468 ? -20.188 -12.258 -4.582 1 98.62 468 PRO B N 1
ATOM 7533 C CA . PRO B 1 468 ? -20.797 -12.664 -3.318 1 98.62 468 PRO B CA 1
ATOM 7534 C C . PRO B 1 468 ? -19.859 -12.531 -2.129 1 98.62 468 PRO B C 1
ATOM 7536 O O . PRO B 1 468 ? -18.75 -13.086 -2.15 1 98.62 468 PRO B O 1
ATOM 7539 N N . TRP B 1 469 ? -20.312 -11.75 -1.185 1 98.38 469 TRP B N 1
ATOM 7540 C CA . TRP B 1 469 ? -19.688 -11.609 0.123 1 98.38 469 TRP B CA 1
ATOM 7541 C C . TRP B 1 469 ? -18.344 -10.906 0.005 1 98.38 469 TRP B C 1
ATOM 7543 O O . TRP B 1 469 ? -17.531 -10.922 0.941 1 98.38 469 TRP B O 1
ATOM 7553 N N . ALA B 1 470 ? -18.078 -10.281 -1.15 1 98.81 470 ALA B N 1
ATOM 7554 C CA . ALA B 1 470 ? -16.828 -9.555 -1.357 1 98.81 470 ALA B CA 1
ATOM 7555 C C . ALA B 1 470 ? -16.641 -8.477 -0.297 1 98.81 470 ALA B C 1
ATOM 7557 O O . ALA B 1 470 ? -15.508 -8.133 0.065 1 98.81 470 ALA B O 1
ATOM 7558 N N . HIS B 1 471 ? -17.734 -7.93 0.299 1 98.31 471 HIS B N 1
ATOM 7559 C CA . HIS B 1 471 ? -17.703 -6.828 1.256 1 98.31 471 HIS B CA 1
ATOM 7560 C C . HIS B 1 471 ? -17.094 -7.27 2.58 1 98.31 471 HIS B C 1
ATOM 7562 O O . HIS B 1 471 ? -16.812 -6.438 3.447 1 98.31 471 HIS B O 1
ATOM 7568 N N . LEU B 1 472 ? -16.812 -8.594 2.746 1 98.62 472 LEU B N 1
ATOM 7569 C CA . LEU B 1 472 ? -16.188 -9.086 3.961 1 98.62 472 LEU B CA 1
ATOM 7570 C C . LEU B 1 472 ? -14.664 -8.938 3.881 1 98.62 472 LEU B C 1
ATOM 7572 O O . LEU B 1 472 ? -13.969 -9.07 4.891 1 98.62 472 LEU B O 1
ATOM 7576 N N . LEU B 1 473 ? -14.125 -8.641 2.689 1 98.81 473 LEU B N 1
ATOM 7577 C CA . LEU B 1 473 ? -12.688 -8.492 2.484 1 98.81 473 LEU B CA 1
ATOM 7578 C C . LEU B 1 473 ? -12.281 -7.023 2.529 1 98.81 473 LEU B C 1
ATOM 7580 O O . LEU B 1 473 ? -11.742 -6.492 1.554 1 98.81 473 LEU B O 1
ATOM 7584 N N . THR B 1 474 ? -12.508 -6.359 3.621 1 98.38 474 THR B N 1
ATOM 7585 C CA . THR B 1 474 ? -12.125 -4.977 3.877 1 98.38 474 THR B CA 1
ATOM 7586 C C . THR B 1 474 ? -11.414 -4.852 5.223 1 98.38 474 THR B C 1
ATOM 7588 O O . THR B 1 474 ? -11.414 -5.789 6.02 1 98.38 474 THR B O 1
ATOM 7591 N N . GLY B 1 475 ? -10.703 -3.695 5.453 1 98.44 475 GLY B N 1
ATOM 7592 C CA . GLY B 1 475 ? -9.875 -3.521 6.637 1 98.44 475 GLY B CA 1
ATOM 7593 C C . GLY B 1 475 ? -8.492 -4.125 6.488 1 98.44 475 GLY B C 1
ATOM 7594 O O . GLY B 1 475 ? -8.031 -4.379 5.375 1 98.44 475 GLY B O 1
ATOM 7595 N N . VAL B 1 476 ? -7.77 -4.219 7.543 1 98.81 476 VAL B N 1
ATOM 7596 C CA . VAL B 1 476 ? -6.445 -4.828 7.613 1 98.81 476 VAL B CA 1
ATOM 7597 C C . VAL B 1 476 ? -6.531 -6.18 8.32 1 98.81 476 VAL B C 1
ATOM 7599 O O . VAL B 1 476 ? -7.105 -6.281 9.406 1 98.81 476 VAL B O 1
ATOM 7602 N N . PHE B 1 477 ? -6.016 -7.211 7.68 1 98.75 477 PHE B N 1
ATOM 7603 C CA . PHE B 1 477 ? -6.191 -8.523 8.289 1 98.75 477 PHE B CA 1
ATOM 7604 C C . PHE B 1 477 ? -5.012 -9.43 7.961 1 98.75 477 PHE B C 1
ATOM 7606 O O . PHE B 1 477 ? -4.184 -9.102 7.105 1 98.75 477 PHE B O 1
ATOM 7613 N N . GLU B 1 478 ? -4.949 -10.555 8.711 1 98.75 478 GLU B N 1
ATOM 7614 C CA . GLU B 1 478 ? -3.967 -11.602 8.43 1 98.75 478 GLU B CA 1
ATOM 7615 C C . GLU B 1 478 ? -4.258 -12.289 7.098 1 98.75 478 GLU B C 1
ATOM 7617 O O . GLU B 1 478 ? -5.418 -12.484 6.734 1 98.75 478 GLU B O 1
ATOM 7622 N N . GLN B 1 479 ? -3.227 -12.711 6.438 1 98.88 479 GLN B N 1
ATOM 7623 C CA . GLN B 1 479 ? -3.322 -13.219 5.074 1 98.88 479 GLN B CA 1
ATOM 7624 C C . GLN B 1 479 ? -4.207 -14.461 5.016 1 98.88 479 GLN B C 1
ATOM 7626 O O . GLN B 1 479 ? -4.91 -14.68 4.027 1 98.88 479 GLN B O 1
ATOM 7631 N N . ASN B 1 480 ? -4.168 -15.273 6.09 1 98.88 480 ASN B N 1
ATOM 7632 C CA . ASN B 1 480 ? -4.926 -16.516 6.082 1 98.88 480 ASN B CA 1
ATOM 7633 C C . ASN B 1 480 ? -6.43 -16.266 6.086 1 98.88 480 ASN B C 1
ATOM 7635 O O . ASN B 1 480 ? -7.215 -17.156 5.742 1 98.88 480 ASN B O 1
ATOM 7639 N N . TYR B 1 481 ? -6.832 -15.07 6.477 1 98.88 481 TYR B N 1
ATOM 7640 C CA . TYR B 1 481 ? -8.234 -14.688 6.535 1 98.88 481 TYR B CA 1
ATOM 7641 C C . TYR B 1 481 ? -8.891 -14.812 5.16 1 98.88 481 TYR B C 1
ATOM 7643 O O . TYR B 1 481 ? -10.07 -15.148 5.059 1 98.88 481 TYR B O 1
ATOM 7651 N N . ILE B 1 482 ? -8.18 -14.617 4.102 1 98.94 482 ILE B N 1
ATOM 7652 C CA . ILE B 1 482 ? -8.68 -14.609 2.732 1 98.94 482 ILE B CA 1
ATOM 7653 C C . ILE B 1 482 ? -9.344 -15.945 2.416 1 98.94 482 ILE B C 1
ATOM 7655 O O . ILE B 1 482 ? -10.469 -15.984 1.905 1 98.94 482 ILE B O 1
ATOM 7659 N N . ALA B 1 483 ? -8.688 -17.047 2.791 1 98.94 483 ALA B N 1
ATOM 7660 C CA . ALA B 1 483 ? -9.195 -18.375 2.51 1 98.94 483 ALA B CA 1
ATOM 7661 C C . ALA B 1 483 ? -10.523 -18.609 3.223 1 98.94 483 ALA B C 1
ATOM 7663 O O . ALA B 1 483 ? -11.422 -19.281 2.684 1 98.94 483 ALA B O 1
ATOM 7664 N N . HIS B 1 484 ? -10.656 -18.109 4.41 1 98.88 484 HIS B N 1
ATOM 7665 C CA . HIS B 1 484 ? -11.852 -18.344 5.215 1 98.88 484 HIS B CA 1
ATOM 7666 C C . HIS B 1 484 ? -13.055 -17.594 4.637 1 98.88 484 HIS B C 1
ATOM 7668 O O . HIS B 1 484 ? -14.172 -18.109 4.648 1 98.88 484 HIS B O 1
ATOM 7674 N N . VAL B 1 485 ? -12.859 -16.359 4.176 1 98.88 485 VAL B N 1
ATOM 7675 C CA . VAL B 1 485 ? -13.945 -15.602 3.564 1 98.88 485 VAL B CA 1
ATOM 7676 C C . VAL B 1 485 ? -14.398 -16.297 2.277 1 98.88 485 VAL B C 1
ATOM 7678 O O . VAL B 1 485 ? -15.602 -16.422 2.021 1 98.88 485 VAL B O 1
ATOM 7681 N N . MET B 1 486 ? -13.414 -16.703 1.448 1 98.94 486 MET B N 1
ATOM 7682 C CA . MET B 1 486 ? -13.766 -17.359 0.189 1 98.94 486 MET B CA 1
ATOM 7683 C C . MET B 1 486 ? -14.5 -18.672 0.441 1 98.94 486 MET B C 1
ATOM 7685 O O . MET B 1 486 ? -15.492 -18.969 -0.23 1 98.94 486 MET B O 1
ATOM 7689 N N . ALA B 1 487 ? -14.023 -19.438 1.432 1 98.81 487 ALA B N 1
ATOM 7690 C CA . ALA B 1 487 ? -14.703 -20.672 1.805 1 98.81 487 ALA B CA 1
ATOM 7691 C C . ALA B 1 487 ? -16.125 -20.406 2.287 1 98.81 487 ALA B C 1
ATOM 7693 O O . ALA B 1 487 ? -17.062 -21.109 1.919 1 98.81 487 ALA B O 1
ATOM 7694 N N . TYR B 1 488 ? -16.234 -19.375 3.127 1 98.62 488 TYR B N 1
ATOM 7695 C CA . TYR B 1 488 ? -17.547 -18.969 3.623 1 98.62 488 TYR B CA 1
ATOM 7696 C C . TYR B 1 488 ? -18.5 -18.672 2.471 1 98.62 488 TYR B C 1
ATOM 7698 O O . TYR B 1 488 ? -19.641 -19.172 2.459 1 98.62 488 TYR B O 1
ATOM 7706 N N . ALA B 1 489 ? -18.062 -17.938 1.528 1 98.62 489 ALA B N 1
ATOM 7707 C CA . ALA B 1 489 ? -18.875 -17.469 0.415 1 98.62 489 ALA B CA 1
ATOM 7708 C C . ALA B 1 489 ? -19.359 -18.641 -0.442 1 98.62 489 ALA B C 1
ATOM 7710 O O . ALA B 1 489 ? -20.469 -18.609 -0.97 1 98.62 489 ALA B O 1
ATOM 7711 N N . ALA B 1 490 ? -18.516 -19.688 -0.615 1 98.56 490 ALA B N 1
ATOM 7712 C CA . ALA B 1 490 ? -18.812 -20.781 -1.529 1 98.56 490 ALA B CA 1
ATOM 7713 C C . ALA B 1 490 ? -19.391 -21.984 -0.783 1 98.56 490 ALA B C 1
ATOM 7715 O O . ALA B 1 490 ? -19.75 -22.984 -1.396 1 98.56 490 ALA B O 1
ATOM 7716 N N . CYS B 1 491 ? -19.5 -21.891 0.552 1 97.69 491 CYS B N 1
ATOM 7717 C CA . CYS B 1 491 ? -20.031 -22.953 1.397 1 97.69 491 CYS B CA 1
ATOM 7718 C C . CYS B 1 491 ? -19.188 -24.219 1.294 1 97.69 491 CYS B C 1
ATOM 7720 O O . CYS B 1 491 ? -19.703 -25.312 1.05 1 97.69 491 CYS B O 1
ATOM 7722 N N . ILE B 1 492 ? -17.906 -23.969 1.437 1 98.25 492 ILE B N 1
ATOM 7723 C CA . ILE B 1 492 ? -16.969 -25.094 1.442 1 98.25 492 ILE B CA 1
ATOM 7724 C C . ILE B 1 492 ? -16.125 -25.047 2.713 1 98.25 492 ILE B C 1
ATOM 7726 O O . ILE B 1 492 ? -16.094 -24.047 3.416 1 98.25 492 ILE B O 1
ATOM 7730 N N . GLY B 1 493 ? -15.406 -26.172 3.029 1 96.31 493 GLY B N 1
ATOM 7731 C CA . GLY B 1 493 ? -14.531 -26.25 4.188 1 96.31 493 GLY B CA 1
ATOM 7732 C C . GLY B 1 493 ? -15.273 -26.547 5.477 1 96.31 493 GLY B C 1
ATOM 7733 O O . GLY B 1 493 ? -16.469 -26.844 5.461 1 96.31 493 GLY B O 1
ATOM 7734 N N . SER B 1 494 ? -14.609 -26.453 6.602 1 93.44 494 SER B N 1
ATOM 7735 C CA . SER B 1 494 ? -15.164 -26.906 7.875 1 93.44 494 SER B CA 1
ATOM 7736 C C . SER B 1 494 ? -15.57 -25.734 8.75 1 93.44 494 SER B C 1
ATOM 7738 O O . SER B 1 494 ? -16.141 -25.922 9.828 1 93.44 494 SER B O 1
ATOM 7740 N N . GLY B 1 495 ? -15.281 -24.531 8.344 1 93.56 495 GLY B N 1
ATOM 7741 C CA . GLY B 1 495 ? -15.656 -23.344 9.109 1 93.56 495 GLY B CA 1
ATOM 7742 C C . GLY B 1 495 ? -17.078 -22.906 8.844 1 93.56 495 GLY B C 1
ATOM 7743 O O . GLY B 1 495 ? -17.875 -23.641 8.242 1 93.56 495 GLY B O 1
ATOM 7744 N N . ALA B 1 496 ? -17.438 -21.688 9.344 1 93 496 ALA B N 1
ATOM 7745 C CA . ALA B 1 496 ? -18.734 -21.094 9.078 1 93 496 ALA B CA 1
ATOM 7746 C C . ALA B 1 496 ? -18.969 -20.922 7.578 1 93 496 ALA B C 1
ATOM 7748 O O . ALA B 1 496 ? -18.047 -20.578 6.836 1 93 496 ALA B O 1
ATOM 7749 N N . THR B 1 497 ? -20.25 -21.172 7.117 1 94.38 497 THR B N 1
ATOM 7750 C CA . THR B 1 497 ? -20.562 -21.016 5.703 1 94.38 497 THR B CA 1
ATOM 7751 C C . THR B 1 497 ? -21.844 -20.188 5.527 1 94.38 497 THR B C 1
ATOM 7753 O O . THR B 1 497 ? -22.688 -20.156 6.418 1 94.38 497 THR B O 1
ATOM 7756 N N . ALA B 1 498 ? -21.891 -19.531 4.418 1 92.31 498 ALA B N 1
ATOM 7757 C CA . ALA B 1 498 ? -23.047 -18.719 4.078 1 92.31 498 ALA B CA 1
ATOM 7758 C C . ALA B 1 498 ? -24.297 -19.578 3.896 1 92.31 498 ALA B C 1
ATOM 7760 O O . ALA B 1 498 ? -25.422 -19.109 4.039 1 92.31 498 ALA B O 1
ATOM 7761 N N . CYS B 1 499 ? -24.172 -20.828 3.543 1 88.88 499 CYS B N 1
ATOM 7762 C CA . CYS B 1 499 ? -25.297 -21.734 3.287 1 88.88 499 CYS B CA 1
ATOM 7763 C C . CYS B 1 499 ? -25.906 -22.219 4.594 1 88.88 499 CYS B C 1
ATOM 7765 O O . CYS B 1 499 ? -27.078 -22.609 4.621 1 88.88 499 CYS B O 1
ATOM 7767 N N . GLU B 1 500 ? -25.109 -22.234 5.602 1 80.62 500 GLU B N 1
ATOM 7768 C CA . GLU B 1 500 ? -25.656 -22.594 6.91 1 80.62 500 GLU B CA 1
ATOM 7769 C C . GLU B 1 500 ? -26.406 -21.406 7.531 1 80.62 500 GLU B C 1
ATOM 7771 O O . GLU B 1 500 ? -27.406 -21.609 8.227 1 80.62 500 GLU B O 1
ATOM 7776 N N . ASP B 1 501 ? -25.891 -20.234 7.285 1 68.81 501 ASP B N 1
ATOM 7777 C CA . ASP B 1 501 ? -26.531 -19.047 7.816 1 68.81 501 ASP B CA 1
ATOM 7778 C C . ASP B 1 501 ? -27.875 -18.781 7.141 1 68.81 501 ASP B C 1
ATOM 7780 O O . ASP B 1 501 ? -28.812 -18.328 7.785 1 68.81 501 ASP B O 1
ATOM 7784 N N . ALA B 1 502 ? -27.938 -19.031 5.781 1 62.56 502 ALA B N 1
ATOM 7785 C CA . ALA B 1 502 ? -29.188 -18.891 5.059 1 62.56 502 ALA B CA 1
ATOM 7786 C C . ALA B 1 502 ? -30.203 -19.938 5.496 1 62.56 502 ALA B C 1
ATOM 7788 O O . ALA B 1 502 ? -31.406 -19.672 5.574 1 62.56 502 ALA B O 1
ATOM 7789 N N . GLY B 1 503 ? -29.688 -21.141 5.719 1 50.66 503 GLY B N 1
ATOM 7790 C CA . GLY B 1 503 ? -30.609 -22.172 6.188 1 50.66 503 GLY B CA 1
ATOM 7791 C C . GLY B 1 503 ? -31.125 -21.906 7.586 1 50.66 503 GLY B C 1
ATOM 7792 O O . GLY B 1 503 ? -32.281 -22.203 7.887 1 50.66 503 GLY B O 1
ATOM 7793 N N . ALA B 1 504 ? -30.359 -21.344 8.328 1 44.19 504 ALA B N 1
ATOM 7794 C CA . ALA B 1 504 ? -30.781 -21 9.688 1 44.19 504 ALA B CA 1
ATOM 7795 C C . ALA B 1 504 ? -31.75 -19.828 9.672 1 44.19 504 ALA B C 1
ATOM 7797 O O . ALA B 1 504 ? -32.719 -19.797 10.453 1 44.19 504 ALA B O 1
ATOM 7798 N N . ALA B 1 505 ? -31.547 -19.016 8.75 1 50.62 505 ALA B N 1
ATOM 7799 C CA . ALA B 1 505 ? -32.469 -17.891 8.68 1 50.62 505 ALA B CA 1
ATOM 7800 C C . ALA B 1 505 ? -33.844 -18.328 8.18 1 50.62 505 ALA B C 1
ATOM 7802 O O . ALA B 1 505 ? -34.844 -17.609 8.359 1 50.62 505 ALA B O 1
ATOM 7803 N N . ARG B 1 506 ? -33.875 -19.328 7.371 1 45.88 506 ARG B N 1
ATOM 7804 C CA . ARG B 1 506 ? -35.156 -19.828 6.879 1 45.88 506 ARG B CA 1
ATOM 7805 C C . ARG B 1 506 ? -35.875 -20.656 7.949 1 45.88 506 ARG B C 1
ATOM 7807 O O . ARG B 1 506 ? -37.062 -20.984 7.805 1 45.88 506 ARG B O 1
ATOM 7814 N N . ARG B 1 507 ? -35.125 -21.062 8.805 1 39.06 507 ARG B N 1
ATOM 7815 C CA . ARG B 1 507 ? -35.781 -21.859 9.82 1 39.06 507 ARG B CA 1
ATOM 7816 C C . ARG B 1 507 ? -36.344 -20.969 10.93 1 39.06 507 ARG B C 1
ATOM 7818 O O . ARG B 1 507 ? -37.031 -21.453 11.836 1 39.06 507 ARG B O 1
ATOM 7825 N N . HIS B 1 508 ? -35.781 -19.766 11.039 1 31.69 508 HIS B N 1
ATOM 7826 C CA . HIS B 1 508 ? -36.5 -18.906 11.992 1 31.69 508 HIS B CA 1
ATOM 7827 C C . HIS B 1 508 ? -37.5 -18 11.289 1 31.69 508 HIS B C 1
ATOM 7829 O O . HIS B 1 508 ? -37.156 -17.406 10.258 1 31.69 508 HIS B O 1
#

pLDDT: mean 94.33, std 13.32, range [20.39, 99.0]

Foldseek 3Di:
DPPPPPPFPPDPPPVPDDDPCVVDPVVVVVVVVVVVVVLVPDDAQAAFFLAEEEEAAAQCFPQLQQLLQQVVQVVVVHLRNPGHQLLNPFNFKAWAFQAAPPGLFADLQQLLLQQFQLAGADHQWAQFHPVQAAPCQVRLLPCVGGTAGVLLQQVVVPAAEEEAELFACLARNNLNHFDGASGRQQQAQLSCVVSVHHCVSHPGSLCRLCPNPRNLRHQYYAWAAQQRQAAQPDADPVGHGHRYPVHGRSVVVSVVVCVVVVAAEDEEAWQVSLVPDPLLRHRHYHYHPYNTGHDQLVVLCVDPPVRTHDQLLSRLLSSCSNRVNRPSYYYYYYYLNVLQVCVQQQLSLRNSVSVSSSSNNVVSNPVSDDLSRYKYKYKYNFHFFKAFDACADRSPDCLAWRHADPLRATAGRIEHQEHQQADDDDPPHTDHCVPPPSVDSSRRHYHNYYDPTGDTDRGIMMMRMGHHQRNVRHYYDYSSVNSVSSCQSNVTDDDHHSVVVVVVVVVD/DPPPPPPFPPDPPPVPCADPCVVDPVVVVVVVVVVVVVLVPDDAQAAFFLAEEEEAAAQCFPQLQQLLQQVVQVVVVHLRNPGHQLLNPFNFKAWAFQAAPPGLFADLQQLLLQQFQLAGADHQWAQFHPVQAAPCQVRLLPCVGGTAGVLVQCVVVPAAEEEAELFACLARNNLNHFDGASGRQQQAQLSCVVSVHHCVSRPGSLCRLCPNPRNLRHQYYAWAAQQRQADQPDADPVRHGHRYPVHGRSVVVSVVVCVVVVAAEDEEAWQVSLVPDPLLRHRHYHYHPYNTGHDQLVVLCVDPPVRTHDQLLSRLLSSCSNRVNRPSYYYYYYYLNVLQVCVQQQLSLRNSVSVSSSSNNVVSNPVSDDQSRYKYKYKYNFHFFKAFDACADRSPDCLAWRHADPLRATAGRIEHQEHQQADDDDPPHTDHCVPPPSVDSSRRHYHNYYDPTGDTDRGIMMMRMGHHQRNVRHYYDYSSVNSVSSCQSNVTDDDHHSVVVVVVVVVD